Protein AF-0000000077523025 (afdb_homodimer)

Structure (mmCIF, N/CA/C/O backbone):
data_AF-0000000077523025-model_v1
#
loop_
_entity.id
_entity.type
_entity.pdbx_description
1 polymer 'Beta-lactamase-related domain-containing protein'
#
loop_
_atom_site.group_PDB
_atom_site.id
_atom_site.type_symbol
_atom_site.label_atom_id
_atom_site.label_alt_id
_atom_site.label_comp_id
_atom_site.label_asym_id
_atom_site.label_entity_id
_atom_site.label_seq_id
_atom_site.pdbx_PDB_ins_code
_atom_site.Cartn_x
_atom_site.Cartn_y
_atom_site.Cartn_z
_atom_site.occupancy
_atom_site.B_iso_or_equiv
_atom_site.auth_seq_id
_atom_site.auth_comp_id
_atom_site.auth_asym_id
_atom_site.auth_atom_id
_atom_site.pdbx_PDB_model_num
ATOM 1 N N . MET A 1 1 ? -18.172 -5.602 20.5 1 35.94 1 MET A N 1
ATOM 2 C CA . MET A 1 1 ? -18.719 -6.652 19.656 1 35.94 1 MET A CA 1
ATOM 3 C C . MET A 1 1 ? -17.875 -6.824 18.391 1 35.94 1 MET A C 1
ATOM 5 O O . MET A 1 1 ? -17.5 -5.84 17.75 1 35.94 1 MET A O 1
ATOM 9 N N . LYS A 1 2 ? -17.469 -7.949 18.328 1 49.72 2 LYS A N 1
ATOM 10 C CA . LYS A 1 2 ? -16.609 -8.203 17.172 1 49.72 2 LYS A CA 1
ATOM 11 C C . LYS A 1 2 ? -17.328 -7.887 15.875 1 49.72 2 LYS A C 1
ATOM 13 O O . LYS A 1 2 ? -18.422 -8.414 15.617 1 49.72 2 LYS A O 1
ATOM 18 N N . ARG A 1 3 ? -16.984 -6.816 15.234 1 63.19 3 ARG A N 1
ATOM 19 C CA . ARG A 1 3 ? -17.578 -6.457 13.953 1 63.19 3 ARG A CA 1
ATOM 20 C C . ARG A 1 3 ? -17.688 -7.676 13.039 1 63.19 3 ARG A C 1
ATOM 22 O O . ARG A 1 3 ? -16.75 -8.469 12.945 1 63.19 3 ARG A O 1
ATOM 29 N N . ALA A 1 4 ? -18.953 -7.961 12.609 1 80.75 4 ALA A N 1
ATOM 30 C CA . ALA A 1 4 ? -19.172 -9.047 11.656 1 80.75 4 ALA A CA 1
ATOM 31 C C . ALA A 1 4 ? -18.266 -8.891 10.43 1 80.75 4 ALA A C 1
ATOM 33 O O . ALA A 1 4 ? -18.094 -7.785 9.914 1 80.75 4 ALA A O 1
ATOM 34 N N . ILE A 1 5 ? -17.594 -9.953 10.047 1 87.56 5 ILE A N 1
ATOM 35 C CA . ILE A 1 5 ? -16.719 -9.938 8.875 1 87.56 5 ILE A CA 1
ATOM 36 C C . ILE A 1 5 ? -17.562 -9.766 7.609 1 87.56 5 ILE A C 1
ATOM 38 O O . ILE A 1 5 ? -18.5 -10.523 7.379 1 87.56 5 ILE A O 1
ATOM 42 N N . PRO A 1 6 ? -17.297 -8.797 6.879 1 90.69 6 PRO A N 1
ATOM 43 C CA . PRO A 1 6 ? -18.078 -8.539 5.664 1 90.69 6 PRO A CA 1
ATOM 44 C C . PRO A 1 6 ? -17.906 -9.633 4.613 1 90.69 6 PRO A C 1
ATOM 46 O O . PRO A 1 6 ? -16.766 -10.023 4.305 1 90.69 6 PRO A O 1
ATOM 49 N N . ILE A 1 7 ? -18.953 -10.258 4.113 1 96.62 7 ILE A N 1
ATOM 50 C CA . ILE A 1 7 ? -18.984 -11.219 3.018 1 96.62 7 ILE A CA 1
ATOM 51 C C . ILE A 1 7 ? -19.891 -10.703 1.899 1 96.62 7 ILE A C 1
ATOM 53 O O . ILE A 1 7 ? -21.031 -10.297 2.15 1 96.62 7 ILE A O 1
ATOM 57 N N . HIS A 1 8 ? -19.359 -10.625 0.735 1 97.88 8 HIS A N 1
ATOM 58 C CA . HIS A 1 8 ? -20.078 -10.07 -0.407 1 97.88 8 HIS A CA 1
ATOM 59 C C . HIS A 1 8 ? -20.031 -11.023 -1.601 1 97.88 8 HIS A C 1
ATOM 61 O O . HIS A 1 8 ? -19.375 -12.07 -1.538 1 97.88 8 HIS A O 1
ATOM 67 N N . GLY A 1 9 ? -20.734 -10.664 -2.631 1 98.06 9 GLY A N 1
ATOM 68 C CA . GLY A 1 9 ? -20.688 -11.406 -3.881 1 98.06 9 GLY A CA 1
ATOM 69 C C . GLY A 1 9 ? -22 -12.117 -4.191 1 98.06 9 GLY A C 1
ATOM 70 O O . GLY A 1 9 ? -23.031 -11.836 -3.582 1 98.06 9 GLY A O 1
ATOM 71 N N . THR A 1 10 ? -21.969 -12.93 -5.258 1 97.81 10 THR A N 1
ATOM 72 C CA . THR A 1 10 ? -23.172 -13.617 -5.738 1 97.81 10 THR A CA 1
ATOM 73 C C . THR A 1 10 ? -22.906 -15.109 -5.906 1 97.81 10 THR A C 1
ATOM 75 O O . THR A 1 10 ? -21.766 -15.523 -6.121 1 97.81 10 THR A O 1
ATOM 78 N N . VAL A 1 11 ? -23.922 -15.859 -5.738 1 97.56 11 VAL A N 1
ATOM 79 C CA . VAL A 1 11 ? -23.891 -17.297 -5.984 1 97.56 11 VAL A CA 1
ATOM 80 C C . VAL A 1 11 ? -25.172 -17.734 -6.676 1 97.56 11 VAL A C 1
ATOM 82 O O . VAL A 1 11 ? -26.25 -17.219 -6.367 1 97.56 11 VAL A O 1
ATOM 85 N N . ASP A 1 12 ? -25.062 -18.562 -7.66 1 96.25 12 ASP A N 1
ATOM 86 C CA . ASP A 1 12 ? -26.25 -19.25 -8.172 1 96.25 12 ASP A CA 1
ATOM 87 C C . ASP A 1 12 ? -27 -19.969 -7.055 1 96.25 12 ASP A C 1
ATOM 89 O O . ASP A 1 12 ? -26.391 -20.516 -6.141 1 96.25 12 ASP A O 1
ATOM 93 N N . GLU A 1 13 ? -28.312 -20.062 -7.191 1 94.94 13 GLU A N 1
ATOM 94 C CA . GLU A 1 13 ? -29.156 -20.641 -6.145 1 94.94 13 GLU A CA 1
ATOM 95 C C . GLU A 1 13 ? -28.719 -22.062 -5.812 1 94.94 13 GLU A C 1
ATOM 97 O O . GLU A 1 13 ? -28.734 -22.469 -4.648 1 94.94 13 GLU A O 1
ATOM 102 N N . LEU A 1 14 ? -28.312 -22.797 -6.797 1 94.5 14 LEU A N 1
ATOM 103 C CA . LEU A 1 14 ? -27.906 -24.203 -6.613 1 94.5 14 LEU A CA 1
ATOM 104 C C . LEU A 1 14 ? -26.641 -24.297 -5.77 1 94.5 14 LEU A C 1
ATOM 106 O O . LEU A 1 14 ? -26.359 -25.344 -5.18 1 94.5 14 LEU A O 1
ATOM 110 N N . PHE A 1 15 ? -25.891 -23.188 -5.66 1 96.56 15 PHE A N 1
ATOM 111 C CA . PHE A 1 15 ? -24.609 -23.203 -4.988 1 96.56 15 PHE A CA 1
ATOM 112 C C . PHE A 1 15 ? -24.672 -22.422 -3.682 1 96.56 15 PHE A C 1
ATOM 114 O O . PHE A 1 15 ? -23.641 -21.969 -3.168 1 96.56 15 PHE A O 1
ATOM 121 N N . SER A 1 16 ? -25.812 -22.234 -3.076 1 95.75 16 SER A N 1
ATOM 122 C CA . SER A 1 16 ? -26 -21.453 -1.859 1 95.75 16 SER A CA 1
ATOM 123 C C . SER A 1 16 ? -25.172 -22.016 -0.707 1 95.75 16 SER A C 1
ATOM 125 O O . SER A 1 16 ? -24.688 -21.25 0.139 1 95.75 16 SER A O 1
ATOM 127 N N . ASP A 1 17 ? -24.969 -23.328 -0.688 1 96.31 17 ASP A N 1
ATOM 128 C CA . ASP A 1 17 ? -24.188 -23.969 0.364 1 96.31 17 ASP A CA 1
ATOM 129 C C . ASP A 1 17 ? -22.719 -23.562 0.288 1 96.31 17 ASP A C 1
ATOM 131 O O . ASP A 1 17 ? -22.016 -23.578 1.296 1 96.31 17 ASP A O 1
ATOM 135 N N . VAL A 1 18 ? -22.234 -23.25 -0.87 1 98.12 18 VAL A N 1
ATOM 136 C CA . VAL A 1 18 ? -20.859 -22.797 -1.043 1 98.12 18 VAL A CA 1
ATOM 137 C C . VAL A 1 18 ? -20.656 -21.469 -0.326 1 98.12 18 VAL A C 1
ATOM 139 O O . VAL A 1 18 ? -19.625 -21.25 0.313 1 98.12 18 VAL A O 1
ATOM 142 N N . LYS A 1 19 ? -21.641 -20.578 -0.433 1 97.62 19 LYS A N 1
ATOM 143 C CA . LYS A 1 19 ? -21.562 -19.281 0.254 1 97.62 19 LYS A CA 1
ATOM 144 C C . LYS A 1 19 ? -21.5 -19.469 1.767 1 97.62 19 LYS A C 1
ATOM 146 O O . LYS A 1 19 ? -20.734 -18.781 2.447 1 97.62 19 LYS A O 1
ATOM 151 N N . GLU A 1 20 ? -22.297 -20.359 2.287 1 97.12 20 GLU A N 1
ATOM 152 C CA . GLU A 1 20 ? -22.281 -20.656 3.719 1 97.12 20 GLU A CA 1
ATOM 153 C C . GLU A 1 20 ? -20.906 -21.172 4.16 1 97.12 20 GLU A C 1
ATOM 155 O O . GLU A 1 20 ? -20.391 -20.766 5.203 1 97.12 20 GLU A O 1
ATOM 160 N N . SER A 1 21 ? -20.359 -22.062 3.371 1 98.06 21 SER A N 1
ATOM 161 C CA . SER A 1 21 ? -19.047 -22.625 3.68 1 98.06 21 SER A CA 1
ATOM 162 C C . SER A 1 21 ? -17.969 -21.547 3.633 1 98.06 21 SER A C 1
ATOM 164 O O . SER A 1 21 ? -17.047 -21.547 4.461 1 98.06 21 SER A O 1
ATOM 166 N N . PHE A 1 22 ? -18.062 -20.656 2.641 1 98.62 22 PHE A N 1
ATOM 167 C CA . PHE A 1 22 ? -17.125 -19.531 2.529 1 98.62 22 PHE A CA 1
ATOM 168 C C . PHE A 1 22 ? -17.188 -18.656 3.773 1 98.62 22 PHE A C 1
ATOM 170 O O . PHE A 1 22 ? -16.156 -18.297 4.336 1 98.62 22 PHE A O 1
ATOM 177 N N . SER A 1 23 ? -18.391 -18.375 4.246 1 97.88 23 SER A N 1
ATOM 178 C CA . SER A 1 23 ? -18.594 -17.578 5.449 1 97.88 23 SER A CA 1
ATOM 179 C C . SER A 1 23 ? -18.016 -18.281 6.68 1 97.88 23 SER A C 1
ATOM 181 O O . SER A 1 23 ? -17.453 -17.625 7.559 1 97.88 23 SER A O 1
ATOM 183 N N . LYS A 1 24 ? -18.156 -19.578 6.758 1 97.75 24 LYS A N 1
ATOM 184 C CA . LYS A 1 24 ? -17.672 -20.375 7.891 1 97.75 24 LYS A CA 1
ATOM 185 C C . LYS A 1 24 ? -16.156 -20.312 8 1 97.75 24 LYS A C 1
ATOM 187 O O . LYS A 1 24 ? -15.609 -20.344 9.109 1 97.75 24 LYS A O 1
ATOM 192 N N . ASN A 1 25 ? -15.453 -20.234 6.844 1 98.06 25 ASN A N 1
ATOM 193 C CA . ASN A 1 25 ? -14.008 -20.078 6.875 1 98.06 25 ASN A CA 1
ATOM 194 C C . ASN A 1 25 ? -13.586 -18.859 7.691 1 98.06 25 ASN A C 1
ATOM 196 O O . ASN A 1 25 ? -12.57 -18.906 8.391 1 98.06 25 ASN A O 1
ATOM 200 N N . PHE A 1 26 ? -14.359 -17.797 7.582 1 97.75 26 PHE A N 1
ATOM 201 C CA . PHE A 1 26 ? -14.07 -16.578 8.336 1 97.75 26 PHE A CA 1
ATOM 202 C C . PHE A 1 26 ? -14.531 -16.703 9.781 1 97.75 26 PHE A C 1
ATOM 204 O O . PHE A 1 26 ? -13.781 -16.391 10.711 1 97.75 26 PHE A O 1
ATOM 211 N N . LYS A 1 27 ? -15.758 -17.172 10 1 96.81 27 LYS A N 1
ATOM 212 C CA . LYS A 1 27 ? -16.359 -17.25 11.32 1 96.81 27 LYS A CA 1
ATOM 213 C C . LYS A 1 27 ? -15.562 -18.156 12.242 1 96.81 27 LYS A C 1
ATOM 215 O O . LYS A 1 27 ? -15.461 -17.891 13.445 1 96.81 27 LYS A O 1
ATOM 220 N N . GLU A 1 28 ? -15.023 -19.188 11.664 1 96.44 28 GLU A N 1
ATOM 221 C CA . GLU A 1 28 ? -14.289 -20.156 12.461 1 96.44 28 GLU A CA 1
ATOM 222 C C . GLU A 1 28 ? -12.82 -19.781 12.578 1 96.44 28 GLU A C 1
ATOM 224 O O . GLU A 1 28 ? -12.031 -20.5 13.195 1 96.44 28 GLU A O 1
ATOM 229 N N . GLY A 1 29 ? -12.406 -18.766 11.938 1 95.19 29 GLY A N 1
ATOM 230 C CA . GLY A 1 29 ? -11.086 -18.203 12.148 1 95.19 29 GLY A CA 1
ATOM 231 C C . GLY A 1 29 ? -10.023 -18.828 11.25 1 95.19 29 GLY A C 1
ATOM 232 O O . GLY A 1 29 ? -8.828 -18.734 11.539 1 95.19 29 GLY A O 1
ATOM 233 N N . TRP A 1 30 ? -10.438 -19.484 10.133 1 96.31 30 TRP A N 1
ATOM 234 C CA . TRP A 1 30 ? -9.477 -20.062 9.195 1 96.31 30 TRP A CA 1
ATOM 235 C C . TRP A 1 30 ? -8.961 -19.016 8.219 1 96.31 30 TRP A C 1
ATOM 237 O O . TRP A 1 30 ? -7.871 -19.156 7.664 1 96.31 30 TRP A O 1
ATOM 247 N N . GLU A 1 31 ? -9.781 -18.031 7.953 1 96.75 31 GLU A N 1
ATOM 248 C CA . GLU A 1 31 ? -9.398 -16.875 7.141 1 96.75 31 GLU A CA 1
ATOM 249 C C . GLU A 1 31 ? -9.07 -15.672 8.008 1 96.75 31 GLU A C 1
ATOM 251 O O . GLU A 1 31 ? -9.953 -15.117 8.664 1 96.75 31 GLU A O 1
ATOM 256 N N . LYS A 1 32 ? -7.824 -15.219 7.973 1 96.44 32 LYS A N 1
ATOM 257 C CA . LYS A 1 32 ? -7.371 -14.25 8.969 1 96.44 32 LYS A CA 1
ATOM 258 C C . LYS A 1 32 ? -7.359 -12.836 8.383 1 96.44 32 LYS A C 1
ATOM 260 O O . LYS A 1 32 ? -7.227 -11.859 9.125 1 96.44 32 LYS A O 1
ATOM 265 N N . ALA A 1 33 ? -7.488 -12.688 7.109 1 97.44 33 ALA A N 1
ATOM 266 C CA . ALA A 1 33 ? -7.555 -11.383 6.453 1 97.44 33 ALA A CA 1
ATOM 267 C C . ALA A 1 33 ? -8.68 -11.352 5.418 1 97.44 33 ALA A C 1
ATOM 269 O O . ALA A 1 33 ? -9.859 -11.305 5.77 1 97.44 33 ALA A O 1
ATOM 270 N N . GLY A 1 34 ? -8.359 -11.359 4.133 1 98.5 34 GLY A N 1
ATOM 271 C CA . GLY A 1 34 ? -9.375 -11.406 3.092 1 98.5 34 GLY A CA 1
ATOM 272 C C . GLY A 1 34 ? -9.234 -12.602 2.17 1 98.5 34 GLY A C 1
ATOM 273 O O . GLY A 1 34 ? -8.219 -13.289 2.193 1 98.5 34 GLY A O 1
ATOM 274 N N . ALA A 1 35 ? -10.289 -12.852 1.453 1 98.81 35 ALA A N 1
ATOM 275 C CA . ALA A 1 35 ? -10.273 -13.938 0.479 1 98.81 35 ALA A CA 1
ATOM 276 C C . ALA A 1 35 ? -11.312 -13.711 -0.612 1 98.81 35 ALA A C 1
ATOM 278 O O . ALA A 1 35 ? -12.258 -12.945 -0.428 1 98.81 35 ALA A O 1
ATOM 279 N N . ALA A 1 36 ? -11.141 -14.336 -1.699 1 98.94 36 ALA A N 1
ATOM 280 C CA . ALA A 1 36 ? -12.078 -14.359 -2.812 1 98.94 36 ALA A CA 1
ATOM 281 C C . ALA A 1 36 ? -12.148 -15.75 -3.438 1 98.94 36 ALA A C 1
ATOM 283 O O . ALA A 1 36 ? -11.164 -16.5 -3.43 1 98.94 36 ALA A O 1
ATOM 284 N N . PHE A 1 37 ? -13.305 -16.156 -3.852 1 98.88 37 PHE A N 1
ATOM 285 C CA . PHE A 1 37 ? -13.578 -17.469 -4.422 1 98.88 37 PHE A CA 1
ATOM 286 C C . PHE A 1 37 ? -14.5 -17.359 -5.633 1 98.88 37 PHE A C 1
ATOM 288 O O . PHE A 1 37 ? -15.586 -16.781 -5.539 1 98.88 37 PHE A O 1
ATOM 295 N N . CYS A 1 38 ? -14.039 -17.891 -6.773 1 98.94 38 CYS A N 1
ATOM 296 C CA . CYS A 1 38 ? -14.82 -17.828 -8 1 98.94 38 CYS A CA 1
ATOM 297 C C . CYS A 1 38 ? -14.922 -19.203 -8.656 1 98.94 38 CYS A C 1
ATOM 299 O O . CYS A 1 38 ? -13.945 -19.953 -8.695 1 98.94 38 CYS A O 1
ATOM 301 N N . VAL A 1 39 ? -16.109 -19.547 -9.086 1 98.94 39 VAL A N 1
ATOM 302 C CA . VAL A 1 39 ? -16.375 -20.812 -9.789 1 98.94 39 VAL A CA 1
ATOM 303 C C . VAL A 1 39 ? -17.109 -20.531 -11.094 1 98.94 39 VAL A C 1
ATOM 305 O O . VAL A 1 39 ? -18.125 -19.828 -11.102 1 98.94 39 VAL A O 1
ATOM 308 N N . ILE A 1 40 ? -16.594 -21.031 -12.125 1 98.81 40 ILE A N 1
ATOM 309 C CA . ILE A 1 40 ? -17.266 -21.016 -13.422 1 98.81 40 ILE A CA 1
ATOM 310 C C . ILE A 1 40 ? -17.688 -22.422 -13.805 1 98.81 40 ILE A C 1
ATOM 312 O O . ILE A 1 40 ? -16.875 -23.359 -13.75 1 98.81 40 ILE A O 1
ATOM 316 N N . HIS A 1 41 ? -18.906 -22.625 -14.141 1 98.25 41 HIS A N 1
ATOM 317 C CA . HIS A 1 41 ? -19.438 -23.891 -14.602 1 98.25 41 HIS A CA 1
ATOM 318 C C . HIS A 1 41 ? -20.156 -23.734 -15.945 1 98.25 41 HIS A C 1
ATOM 320 O O . HIS A 1 41 ? -21.062 -22.906 -16.078 1 98.25 41 HIS A O 1
ATOM 326 N N . ARG A 1 42 ? -19.703 -24.531 -16.953 1 96 42 ARG A N 1
ATOM 327 C CA . ARG A 1 42 ? -20.281 -24.484 -18.297 1 96 42 ARG A CA 1
ATOM 328 C C . ARG A 1 42 ? -20.297 -23.062 -18.828 1 96 42 ARG A C 1
ATOM 330 O O . ARG A 1 42 ? -21.312 -22.594 -19.359 1 96 42 ARG A O 1
ATOM 337 N N . GLY A 1 43 ? -19.25 -22.328 -18.484 1 97.12 43 GLY A N 1
ATOM 338 C CA . GLY A 1 43 ? -19.031 -21.016 -19.047 1 97.12 43 GLY A CA 1
ATOM 339 C C . GLY A 1 43 ? -19.719 -19.906 -18.266 1 97.12 43 GLY A C 1
ATOM 340 O O . GLY A 1 43 ? -19.594 -18.734 -18.625 1 97.12 43 GLY A O 1
ATOM 341 N N . HIS A 1 44 ? -20.422 -20.234 -17.203 1 97.56 44 HIS A N 1
ATOM 342 C CA . HIS A 1 44 ? -21.141 -19.25 -16.422 1 97.56 44 HIS A CA 1
ATOM 343 C C . HIS A 1 44 ? -20.562 -19.109 -15.016 1 97.56 44 HIS A C 1
ATOM 345 O O . HIS A 1 44 ? -20.266 -20.125 -14.375 1 97.56 44 HIS A O 1
ATOM 351 N N . VAL A 1 45 ? -20.391 -17.875 -14.578 1 98.56 45 VAL A N 1
ATOM 352 C CA . VAL A 1 45 ? -19.984 -17.656 -13.195 1 98.56 45 VAL A CA 1
ATOM 353 C C . VAL A 1 45 ? -21.109 -18.031 -12.25 1 98.56 45 VAL A C 1
ATOM 355 O O . VAL A 1 45 ? -22.141 -17.344 -12.18 1 98.56 45 VAL A O 1
ATOM 358 N N . VAL A 1 46 ? -20.906 -19.031 -11.516 1 98.56 46 VAL A N 1
ATOM 359 C CA . VAL A 1 46 ? -21.969 -19.516 -10.641 1 98.56 46 VAL A CA 1
ATOM 360 C C . VAL A 1 46 ? -21.672 -19.141 -9.195 1 98.56 46 VAL A C 1
ATOM 362 O O . VAL A 1 46 ? -22.562 -19.125 -8.352 1 98.56 46 VAL A O 1
ATOM 365 N N . VAL A 1 47 ? -20.438 -18.891 -8.859 1 98.81 47 VAL A N 1
ATOM 366 C CA . VAL A 1 47 ? -20 -18.375 -7.566 1 98.81 47 VAL A CA 1
ATOM 367 C C . VAL A 1 47 ? -19 -17.234 -7.773 1 98.81 47 VAL A C 1
ATOM 369 O O . VAL A 1 47 ? -18.016 -17.391 -8.5 1 98.81 47 VAL A O 1
ATOM 372 N N . ASP A 1 48 ? -19.188 -16.125 -7.258 1 98.88 48 ASP A N 1
ATOM 373 C CA . ASP A 1 48 ? -18.297 -14.969 -7.188 1 98.88 48 ASP A CA 1
ATOM 374 C C . ASP A 1 48 ? -18.375 -14.289 -5.824 1 98.88 48 ASP A C 1
ATOM 376 O O . ASP A 1 48 ? -19.172 -13.367 -5.637 1 98.88 48 ASP A O 1
ATOM 380 N N . LEU A 1 49 ? -17.531 -14.781 -4.906 1 98.88 49 LEU A N 1
ATOM 381 C CA . LEU A 1 49 ? -17.594 -14.359 -3.514 1 98.88 49 LEU A CA 1
ATOM 382 C C . LEU A 1 49 ? -16.297 -13.703 -3.074 1 98.88 49 LEU A C 1
ATOM 384 O O . LEU A 1 49 ? -15.219 -14.078 -3.537 1 98.88 49 LEU A O 1
ATOM 388 N N . TRP A 1 50 ? -16.359 -12.758 -2.254 1 98.75 50 TRP A N 1
ATOM 389 C CA . TRP A 1 50 ? -15.203 -12.172 -1.572 1 98.75 50 TRP A CA 1
ATOM 390 C C . TRP A 1 50 ? -15.586 -11.695 -0.174 1 98.75 50 TRP A C 1
ATOM 392 O O . TRP A 1 50 ? -16.766 -11.445 0.103 1 98.75 50 TRP A O 1
ATOM 402 N N . GLY A 1 51 ? -14.648 -11.617 0.708 1 98.38 51 GLY A N 1
ATOM 403 C CA . GLY A 1 51 ? -14.922 -11.203 2.076 1 98.38 51 GLY A CA 1
ATOM 404 C C . GLY A 1 51 ? -13.664 -10.867 2.857 1 98.38 51 GLY A C 1
ATOM 405 O O . GLY A 1 51 ? -12.555 -11.125 2.393 1 98.38 51 GLY A O 1
ATOM 406 N N . GLY A 1 52 ? -13.922 -10.266 4.023 1 98.25 52 GLY A N 1
ATOM 407 C CA . GLY A 1 52 ? -12.828 -9.867 4.895 1 98.25 52 GLY A CA 1
ATOM 408 C C . GLY A 1 52 ? -12.172 -8.57 4.465 1 98.25 52 GLY A C 1
ATOM 409 O O . GLY A 1 52 ? -12.852 -7.621 4.062 1 98.25 52 GLY A O 1
ATOM 410 N N . TYR A 1 53 ? -10.805 -8.586 4.645 1 97.94 53 TYR A N 1
ATOM 411 C CA . TYR A 1 53 ? -10.125 -7.305 4.488 1 97.94 53 TYR A CA 1
ATOM 412 C C . TYR A 1 53 ? -8.945 -7.426 3.529 1 97.94 53 TYR A C 1
ATOM 414 O O . TYR A 1 53 ? -8.148 -8.359 3.635 1 97.94 53 TYR A O 1
ATOM 422 N N . ALA A 1 54 ? -8.859 -6.477 2.592 1 98.5 54 ALA A N 1
ATOM 423 C CA . ALA A 1 54 ? -7.68 -6.34 1.738 1 98.5 54 ALA A CA 1
ATOM 424 C C . ALA A 1 54 ? -6.465 -5.902 2.551 1 98.5 54 ALA A C 1
ATOM 426 O O . ALA A 1 54 ? -5.324 -6.219 2.193 1 98.5 54 ALA A O 1
ATOM 427 N N . ASP A 1 55 ? -6.723 -5.172 3.631 1 98.12 55 ASP A N 1
ATOM 428 C CA . ASP A 1 55 ? -5.719 -4.789 4.617 1 98.12 55 ASP A CA 1
ATOM 429 C C . ASP A 1 55 ? -6.328 -4.707 6.016 1 98.12 55 ASP A C 1
ATOM 431 O O . ASP A 1 55 ? -6.926 -3.693 6.379 1 98.12 55 ASP A O 1
ATOM 435 N N . VAL A 1 56 ? -6.113 -5.668 6.777 1 96.06 56 VAL A N 1
ATOM 436 C CA . VAL A 1 56 ? -6.773 -5.809 8.07 1 96.06 56 VAL A CA 1
ATOM 437 C C . VAL A 1 56 ? -6.227 -4.77 9.047 1 96.06 56 VAL A C 1
ATOM 439 O O . VAL A 1 56 ? -6.926 -4.355 9.977 1 96.06 56 VAL A O 1
ATOM 442 N N . GLU A 1 57 ? -5.039 -4.258 8.805 1 95.81 57 GLU A N 1
ATOM 443 C CA . GLU A 1 57 ? -4.395 -3.332 9.734 1 95.81 57 GLU A CA 1
ATOM 444 C C . GLU A 1 57 ? -5.039 -1.95 9.672 1 95.81 57 GLU A C 1
ATOM 446 O O . GLU A 1 57 ? -4.871 -1.138 10.578 1 95.81 57 GLU A O 1
ATOM 451 N N . CYS A 1 58 ? -5.695 -1.663 8.578 1 96.44 58 CYS A N 1
ATOM 452 C CA . CYS A 1 58 ? -6.367 -0.374 8.453 1 96.44 58 CYS A CA 1
ATOM 453 C C . CYS A 1 58 ? -7.824 -0.553 8.047 1 96.44 58 CYS A C 1
ATOM 455 O O . CYS A 1 58 ? -8.43 0.353 7.473 1 96.44 58 CYS A O 1
ATOM 457 N N . ASN A 1 59 ? -8.344 -1.774 8.18 1 95 59 ASN A N 1
ATOM 458 C CA . ASN A 1 59 ? -9.742 -2.145 7.977 1 95 59 ASN A CA 1
ATOM 459 C C . ASN A 1 59 ? -10.195 -1.844 6.551 1 95 59 ASN A C 1
ATOM 461 O O . ASN A 1 59 ? -11.328 -1.404 6.34 1 95 59 ASN A O 1
ATOM 465 N N . LYS A 1 60 ? -9.297 -1.899 5.633 1 96.94 60 LYS A N 1
ATOM 466 C CA . LYS A 1 60 ? -9.695 -1.807 4.234 1 96.94 60 LYS A CA 1
ATOM 467 C C . LYS A 1 60 ? -10.406 -3.082 3.779 1 96.94 60 LYS A C 1
ATOM 469 O O . LYS A 1 60 ? -9.789 -4.152 3.736 1 96.94 60 LYS A O 1
ATOM 474 N N . GLU A 1 61 ? -11.633 -3.006 3.426 1 96.94 61 GLU A N 1
ATOM 475 C CA . GLU A 1 61 ? -12.43 -4.18 3.07 1 96.94 61 GLU A CA 1
ATOM 476 C C . GLU A 1 61 ? -12.016 -4.73 1.709 1 96.94 61 GLU A C 1
ATOM 478 O O . GLU A 1 61 ? -11.617 -3.975 0.82 1 96.94 61 GLU A O 1
ATOM 483 N N . TRP A 1 62 ? -12.031 -6.078 1.595 1 98.56 62 TRP A N 1
ATOM 484 C CA . TRP A 1 62 ? -11.945 -6.695 0.275 1 98.56 62 TRP A CA 1
ATOM 485 C C . TRP A 1 62 ? -13.172 -6.344 -0.567 1 98.56 62 TRP A C 1
ATOM 487 O O . TRP A 1 62 ? -14.305 -6.633 -0.178 1 98.56 62 TRP A O 1
ATOM 497 N N . LYS A 1 63 ? -12.945 -5.703 -1.672 1 98 63 LYS A N 1
ATOM 498 C CA . LYS A 1 63 ? -14.031 -5.281 -2.555 1 98 63 LYS A CA 1
ATOM 499 C C . LYS A 1 63 ? -14.07 -6.129 -3.82 1 98 63 LYS A C 1
ATOM 501 O O . LYS A 1 63 ? -13.219 -6.996 -4.02 1 98 63 LYS A O 1
ATOM 506 N N . GLU A 1 64 ? -15.062 -5.863 -4.621 1 98.12 64 GLU A N 1
ATOM 507 C CA . GLU A 1 64 ? -15.281 -6.617 -5.852 1 98.12 64 GLU A CA 1
ATOM 508 C C . GLU A 1 64 ? -14.07 -6.535 -6.773 1 98.12 64 GLU A C 1
ATOM 510 O O . GLU A 1 64 ? -13.711 -7.516 -7.43 1 98.12 64 GLU A O 1
ATOM 515 N N . ASP A 1 65 ? -13.422 -5.418 -6.762 1 97.69 65 ASP A N 1
ATOM 516 C CA . ASP A 1 65 ? -12.336 -5.207 -7.715 1 97.69 65 ASP A CA 1
ATOM 517 C C . ASP A 1 65 ? -10.977 -5.398 -7.051 1 97.69 65 ASP A C 1
ATOM 519 O O . ASP A 1 65 ? -9.945 -5.07 -7.633 1 97.69 65 ASP A O 1
ATOM 523 N N . THR A 1 66 ? -10.977 -5.883 -5.809 1 98.62 66 THR A N 1
ATOM 524 C CA . THR A 1 66 ? -9.711 -6.148 -5.133 1 98.62 66 THR A CA 1
ATOM 525 C C . THR A 1 66 ? -8.891 -7.188 -5.898 1 98.62 66 THR A C 1
ATOM 527 O O . THR A 1 66 ? -9.438 -8.188 -6.363 1 98.62 66 THR A O 1
ATOM 530 N N . ILE A 1 67 ? -7.617 -6.883 -6.113 1 98.62 67 ILE A N 1
ATOM 531 C CA . ILE A 1 67 ? -6.68 -7.836 -6.695 1 98.62 67 ILE A CA 1
ATOM 532 C C . ILE A 1 67 ? -5.594 -8.18 -5.68 1 98.62 67 ILE A C 1
ATOM 534 O O . ILE A 1 67 ? -5.43 -7.484 -4.676 1 98.62 67 ILE A O 1
ATOM 538 N N . SER A 1 68 ? -4.902 -9.289 -5.883 1 98.31 68 SER A N 1
ATOM 539 C CA . SER A 1 68 ? -3.85 -9.75 -4.98 1 98.31 68 SER A CA 1
ATOM 540 C C . SER A 1 68 ? -2.738 -10.461 -5.75 1 98.31 68 SER A C 1
ATOM 542 O O . SER A 1 68 ? -2.934 -10.875 -6.891 1 98.31 68 SER A O 1
ATOM 544 N N . THR A 1 69 ? -1.539 -10.477 -5.145 1 98.31 69 THR A N 1
ATOM 545 C CA . THR A 1 69 ? -0.489 -11.336 -5.676 1 98.31 69 THR A CA 1
ATOM 546 C C . THR A 1 69 ? -0.938 -12.797 -5.676 1 98.31 69 THR A C 1
ATOM 548 O O . THR A 1 69 ? -1.456 -13.297 -4.676 1 98.31 69 THR A O 1
ATOM 551 N N . VAL A 1 70 ? -0.751 -13.422 -6.805 1 98.69 70 VAL A N 1
ATOM 552 C CA . VAL A 1 70 ? -1.33 -14.758 -6.922 1 98.69 70 VAL A CA 1
ATOM 553 C C . VAL A 1 70 ? -0.228 -15.805 -6.82 1 98.69 70 VAL A C 1
ATOM 555 O O . VAL A 1 70 ? -0.502 -17.016 -6.863 1 98.69 70 VAL A O 1
ATOM 558 N N . PHE A 1 71 ? 1.003 -15.391 -6.723 1 98.44 71 PHE A N 1
ATOM 559 C CA . PHE A 1 71 ? 2.176 -16.234 -6.57 1 98.44 71 PHE A CA 1
ATOM 560 C C . PHE A 1 71 ? 2.25 -17.266 -7.699 1 98.44 71 PHE A C 1
ATOM 562 O O . PHE A 1 71 ? 2.156 -16.906 -8.875 1 98.44 71 PHE A O 1
ATOM 569 N N . SER A 1 72 ? 2.475 -18.469 -7.426 1 98.69 72 SER A N 1
ATOM 570 C CA . SER A 1 72 ? 2.781 -19.469 -8.453 1 98.69 72 SER A CA 1
ATOM 571 C C . SER A 1 72 ? 1.58 -19.703 -9.359 1 98.69 72 SER A C 1
ATOM 573 O O . SER A 1 72 ? 1.71 -20.344 -10.406 1 98.69 72 SER A O 1
ATOM 575 N N . CYS A 1 73 ? 0.406 -19.25 -9 1 98.75 73 CYS A N 1
ATOM 576 C CA . CYS A 1 73 ? -0.653 -19.281 -10 1 98.75 73 CYS A CA 1
ATOM 577 C C . CYS A 1 73 ? -0.227 -18.562 -11.266 1 98.75 73 CYS A C 1
ATOM 579 O O . CYS A 1 73 ? -0.768 -18.812 -12.344 1 98.75 73 CYS A O 1
ATOM 581 N N . THR A 1 74 ? 0.712 -17.703 -11.117 1 98.81 74 THR A N 1
ATOM 582 C CA . THR A 1 74 ? 1.29 -17.016 -12.266 1 98.81 74 THR A CA 1
ATOM 583 C C . THR A 1 74 ? 1.874 -18.016 -13.258 1 98.81 74 THR A C 1
ATOM 585 O O . THR A 1 74 ? 1.828 -17.781 -14.469 1 98.81 74 THR A O 1
ATOM 588 N N . LYS A 1 75 ? 2.4 -19.109 -12.75 1 98.88 75 LYS A N 1
ATOM 589 C CA . LYS A 1 75 ? 2.982 -20.141 -13.625 1 98.88 75 LYS A CA 1
ATOM 590 C C . LYS A 1 75 ? 1.931 -20.719 -14.562 1 98.88 75 LYS A C 1
ATOM 592 O O . LYS A 1 75 ? 2.24 -21.094 -15.695 1 98.88 75 LYS A O 1
ATOM 597 N N . SER A 1 76 ? 0.717 -20.781 -14.094 1 98.81 76 SER A N 1
ATOM 598 C CA . SER A 1 76 ? -0.343 -21.266 -14.969 1 98.81 76 SER A CA 1
ATOM 599 C C . SER A 1 76 ? -0.582 -20.312 -16.125 1 98.81 76 SER A C 1
ATOM 601 O O . SER A 1 76 ? -0.802 -20.75 -17.266 1 98.81 76 SER A O 1
ATOM 603 N N . ALA A 1 77 ? -0.581 -19.047 -15.859 1 98.88 77 ALA A N 1
ATOM 604 C CA . ALA A 1 77 ? -0.699 -18.062 -16.922 1 98.88 77 ALA A CA 1
ATOM 605 C C . ALA A 1 77 ? 0.463 -18.172 -17.906 1 98.88 77 ALA A C 1
ATOM 607 O O . ALA A 1 77 ? 0.266 -18.094 -19.125 1 98.88 77 ALA A O 1
ATOM 608 N N . THR A 1 78 ? 1.621 -18.359 -17.375 1 98.88 78 THR A N 1
ATOM 609 C CA . THR A 1 78 ? 2.807 -18.547 -18.203 1 98.88 78 THR A CA 1
ATOM 610 C C . THR A 1 78 ? 2.668 -19.797 -19.078 1 98.88 78 THR A C 1
ATOM 612 O O . THR A 1 78 ? 2.986 -19.766 -20.266 1 98.88 78 THR A O 1
ATOM 615 N N . ALA A 1 79 ? 2.193 -20.828 -18.453 1 98.88 79 ALA A N 1
ATOM 616 C CA . ALA A 1 79 ? 1.974 -22.078 -19.172 1 98.88 79 ALA A CA 1
ATOM 617 C C . ALA A 1 79 ? 0.991 -21.891 -20.328 1 98.88 79 ALA A C 1
ATOM 619 O O . ALA A 1 79 ? 1.186 -22.422 -21.422 1 98.88 79 ALA A O 1
ATOM 620 N N . ILE A 1 80 ? -0.022 -21.109 -20.094 1 98.81 80 ILE A N 1
ATOM 621 C CA . ILE A 1 80 ? -1.008 -20.812 -21.125 1 98.81 80 ILE A CA 1
ATOM 622 C C . ILE A 1 80 ? -0.336 -20.078 -22.281 1 98.81 80 ILE A C 1
ATOM 624 O O . ILE A 1 80 ? -0.57 -20.406 -23.453 1 98.81 80 ILE A O 1
ATOM 628 N N . CYS A 1 81 ? 0.503 -19.141 -21.984 1 98.88 81 CYS A N 1
ATOM 629 C CA . CYS A 1 81 ? 1.223 -18.406 -23.016 1 98.88 81 CYS A CA 1
ATOM 630 C C . CYS A 1 81 ? 2.088 -19.359 -23.844 1 98.88 81 CYS A C 1
ATOM 632 O O . CYS A 1 81 ? 2.115 -19.25 -25.078 1 98.88 81 CYS A O 1
ATOM 634 N N . PHE A 1 82 ? 2.777 -20.281 -23.219 1 98.88 82 PHE A N 1
ATOM 635 C CA . PHE A 1 82 ? 3.588 -21.25 -23.953 1 98.88 82 PHE A CA 1
ATOM 636 C C . PHE A 1 82 ? 2.709 -22.172 -24.797 1 98.88 82 PHE A C 1
ATOM 638 O O . PHE A 1 82 ? 3.057 -22.484 -25.938 1 98.88 82 PHE A O 1
ATOM 645 N N . ALA A 1 83 ? 1.594 -22.578 -24.25 1 98.81 83 ALA A N 1
ATOM 646 C CA . ALA A 1 83 ? 0.668 -23.422 -25 1 98.81 83 ALA A CA 1
ATOM 647 C C . ALA A 1 83 ? 0.211 -22.719 -26.281 1 98.81 83 ALA A C 1
ATOM 649 O O . ALA A 1 83 ? 0.049 -23.359 -27.312 1 98.81 83 ALA A O 1
ATOM 650 N N . MET A 1 84 ? -0.003 -21.422 -26.156 1 98.75 84 MET A N 1
ATOM 651 C CA . MET A 1 84 ? -0.399 -20.656 -27.328 1 98.75 84 MET A CA 1
ATOM 652 C C . MET A 1 84 ? 0.705 -20.656 -28.391 1 98.75 84 MET A C 1
ATOM 654 O O . MET A 1 84 ? 0.431 -20.797 -29.578 1 98.75 84 MET A O 1
ATOM 658 N N . LEU A 1 85 ? 1.971 -20.516 -27.969 1 98.75 85 LEU A N 1
ATOM 659 C CA . LEU A 1 85 ? 3.078 -20.547 -28.922 1 98.75 85 LEU A CA 1
ATOM 660 C C . LEU A 1 85 ? 3.166 -21.922 -29.594 1 98.75 85 LEU A C 1
ATOM 662 O O . LEU A 1 85 ? 3.387 -22 -30.797 1 98.75 85 LEU A O 1
ATOM 666 N N . VAL A 1 86 ? 3 -22.969 -28.844 1 98.62 86 VAL A N 1
ATOM 667 C CA . VAL A 1 86 ? 3.049 -24.328 -29.359 1 98.62 86 VAL A CA 1
ATOM 668 C C . VAL A 1 86 ? 1.903 -24.547 -30.344 1 98.62 86 VAL A C 1
ATOM 670 O O . VAL A 1 86 ? 2.107 -25.078 -31.438 1 98.62 86 VAL A O 1
ATOM 673 N N . ASP A 1 87 ? 0.792 -24.078 -29.969 1 98.62 87 ASP A N 1
ATOM 674 C CA . ASP A 1 87 ? -0.394 -24.234 -30.797 1 98.62 87 ASP A CA 1
ATOM 675 C C . ASP A 1 87 ? -0.234 -23.469 -32.125 1 98.62 87 ASP A C 1
ATOM 677 O O . ASP A 1 87 ? -0.737 -23.906 -33.156 1 98.62 87 ASP A O 1
ATOM 681 N N . ARG A 1 88 ? 0.477 -22.406 -32.094 1 98 88 ARG A N 1
ATOM 682 C CA . ARG A 1 88 ? 0.72 -21.562 -33.25 1 98 88 ARG A CA 1
ATOM 683 C C . ARG A 1 88 ? 1.879 -22.109 -34.094 1 98 88 ARG A C 1
ATOM 685 O O . ARG A 1 88 ? 2.223 -21.547 -35.125 1 98 88 ARG A O 1
ATOM 692 N N . GLY A 1 89 ? 2.506 -23.078 -33.625 1 98.31 89 GLY A N 1
ATOM 693 C CA . GLY A 1 89 ? 3.576 -23.734 -34.344 1 98.31 89 GLY A CA 1
ATOM 694 C C . GLY A 1 89 ? 4.91 -23.016 -34.219 1 98.31 89 GLY A C 1
ATOM 695 O O . GLY A 1 89 ? 5.832 -23.266 -35 1 98.31 89 GLY A O 1
ATOM 696 N N . LEU A 1 90 ? 5.066 -22.188 -33.25 1 98.62 90 LEU A N 1
ATOM 697 C CA . LEU A 1 90 ? 6.289 -21.406 -33.094 1 98.62 90 LEU A CA 1
ATOM 698 C C . LEU A 1 90 ? 7.352 -22.203 -32.344 1 98.62 90 LEU A C 1
ATOM 700 O O . LEU A 1 90 ? 8.547 -21.922 -32.469 1 98.62 90 LEU A O 1
ATOM 704 N N . CYS A 1 91 ? 6.918 -23.188 -31.578 1 98.62 91 CYS A N 1
ATOM 705 C CA . CYS A 1 91 ? 7.82 -24.094 -30.891 1 98.62 91 CYS A CA 1
ATOM 706 C C . CYS A 1 91 ? 7.102 -25.391 -30.516 1 98.62 91 CYS A C 1
ATOM 708 O O . CYS A 1 91 ? 5.902 -25.531 -30.75 1 98.62 91 CYS A O 1
ATOM 710 N N . ASP A 1 92 ? 7.875 -26.312 -30.047 1 98.62 92 ASP A N 1
ATOM 711 C CA . ASP A 1 92 ? 7.383 -27.578 -29.5 1 98.62 92 ASP A CA 1
ATOM 712 C C . ASP A 1 92 ? 7.949 -27.812 -28.094 1 98.62 92 ASP A C 1
ATOM 714 O O . ASP A 1 92 ? 9.078 -27.422 -27.797 1 98.62 92 ASP A O 1
ATOM 718 N N . TYR A 1 93 ? 7.207 -28.484 -27.297 1 98.19 93 TYR A N 1
ATOM 719 C CA . TYR A 1 93 ? 7.664 -28.766 -25.938 1 98.19 93 TYR A CA 1
ATOM 720 C C . TYR A 1 93 ? 8.953 -29.578 -25.953 1 98.19 93 TYR A C 1
ATOM 722 O O . TYR A 1 93 ? 9.789 -29.438 -25.062 1 98.19 93 TYR A O 1
ATOM 730 N N . SER A 1 94 ? 9.141 -30.344 -26.953 1 98.19 94 SER A N 1
ATOM 731 C CA . SER A 1 94 ? 10.289 -31.234 -27.031 1 98.19 94 SER A CA 1
ATOM 732 C C . SER A 1 94 ? 11.508 -30.531 -27.625 1 98.19 94 SER A C 1
ATOM 734 O O . SER A 1 94 ? 12.609 -31.094 -27.625 1 98.19 94 SER A O 1
ATOM 736 N N . ASP A 1 95 ? 11.297 -29.328 -28.125 1 98.81 95 ASP A N 1
ATOM 737 C CA . ASP A 1 95 ? 12.438 -28.609 -28.688 1 98.81 95 ASP A CA 1
ATOM 738 C C . ASP A 1 95 ? 13.492 -28.344 -27.609 1 98.81 95 ASP A C 1
ATOM 740 O O . ASP A 1 95 ? 13.156 -28.031 -26.469 1 98.81 95 ASP A O 1
ATOM 744 N N . LYS A 1 96 ? 14.719 -28.484 -28.031 1 98.88 96 LYS A N 1
ATOM 745 C CA . LYS A 1 96 ? 15.797 -28.016 -27.156 1 98.88 96 LYS A CA 1
ATOM 746 C C . LYS A 1 96 ? 15.766 -26.484 -27.031 1 98.88 96 LYS A C 1
ATOM 748 O O . LYS A 1 96 ? 15.5 -25.781 -28.016 1 98.88 96 LYS A O 1
ATOM 753 N N . VA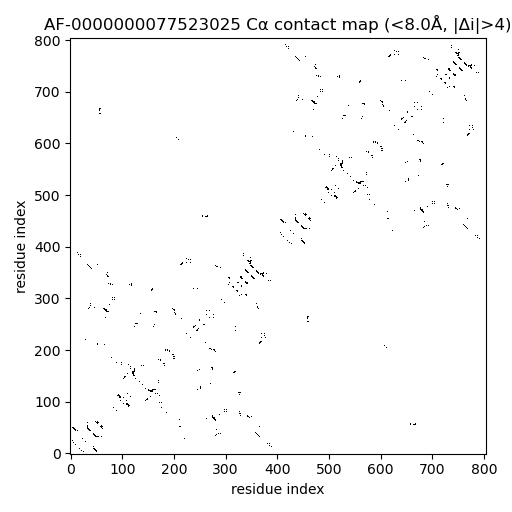L A 1 97 ? 16.078 -26.016 -25.875 1 98.94 97 VAL A N 1
ATOM 754 C CA . VAL A 1 97 ? 16.109 -24.578 -25.641 1 98.94 97 VAL A CA 1
ATOM 755 C C . VAL A 1 97 ? 17.156 -23.922 -26.547 1 98.94 97 VAL A C 1
ATOM 757 O O . VAL A 1 97 ? 16.938 -22.828 -27.062 1 98.94 97 VAL A O 1
ATOM 760 N N . THR A 1 98 ? 18.25 -24.594 -26.875 1 98.81 98 THR A N 1
ATOM 761 C CA . THR A 1 98 ? 19.375 -24.094 -27.641 1 98.81 98 THR A CA 1
ATOM 762 C C . THR A 1 98 ? 18.984 -23.812 -29.078 1 98.81 98 THR A C 1
ATOM 764 O O . THR A 1 98 ? 19.672 -23.094 -29.797 1 98.81 98 THR A O 1
ATOM 767 N N . LYS A 1 99 ? 17.922 -24.453 -29.516 1 98.69 99 LYS A N 1
ATOM 768 C CA . LYS A 1 99 ? 17.406 -24.156 -30.844 1 98.69 99 LYS A CA 1
ATOM 769 C C . LYS A 1 99 ? 17.078 -22.672 -31 1 98.69 99 LYS A C 1
ATOM 771 O O . LYS A 1 99 ? 17.25 -22.109 -32.094 1 98.69 99 LYS A O 1
ATOM 776 N N . TYR A 1 100 ? 16.688 -22.047 -29.938 1 98.69 100 TYR A N 1
ATOM 777 C CA . TYR A 1 100 ? 16.25 -20.656 -29.969 1 98.69 100 TYR A CA 1
ATOM 778 C C . TYR A 1 100 ? 17.234 -19.75 -29.25 1 98.69 100 TYR A C 1
ATOM 780 O O . TYR A 1 100 ? 17.312 -18.562 -29.516 1 98.69 100 TYR A O 1
ATOM 788 N N . TRP A 1 101 ? 17.922 -20.312 -28.344 1 98.62 101 TRP A N 1
ATOM 789 C CA . TRP A 1 101 ? 18.844 -19.609 -27.453 1 98.62 101 TRP A CA 1
ATOM 790 C C . TRP A 1 101 ? 20.141 -20.406 -27.297 1 98.62 101 TRP A C 1
ATOM 792 O O . TRP A 1 101 ? 20.391 -21 -26.25 1 98.62 101 TRP A O 1
ATOM 802 N N . PRO A 1 102 ? 21 -20.359 -28.297 1 98.62 102 PRO A N 1
ATOM 803 C CA . PRO A 1 102 ? 22.203 -21.172 -28.297 1 98.62 102 PRO A CA 1
ATOM 804 C C . PRO A 1 102 ? 23.078 -20.953 -27.062 1 98.62 102 PRO A C 1
ATOM 806 O O . PRO A 1 102 ? 23.625 -21.906 -26.516 1 98.62 102 PRO A O 1
ATOM 809 N N . GLU A 1 103 ? 23.172 -19.734 -26.578 1 98.44 103 GLU A N 1
ATOM 810 C CA . GLU A 1 103 ? 24.031 -19.406 -25.453 1 98.44 103 GLU A CA 1
ATOM 811 C C . GLU A 1 103 ? 23.562 -20.094 -24.172 1 98.44 103 GLU A C 1
ATOM 813 O O . GLU A 1 103 ? 24.328 -20.266 -23.234 1 98.44 103 GLU A O 1
ATOM 818 N N . PHE A 1 104 ? 22.312 -20.516 -24.125 1 98.56 104 PHE A N 1
ATOM 819 C CA . PHE A 1 104 ? 21.75 -21.234 -22.984 1 98.56 104 PHE A CA 1
ATOM 820 C C . PHE A 1 104 ? 22.484 -22.547 -22.75 1 98.56 104 PHE A C 1
ATOM 822 O O . PHE A 1 104 ? 22.594 -23.016 -21.625 1 98.56 104 PHE A O 1
ATOM 829 N N . GLY A 1 105 ? 23.031 -23.125 -23.75 1 98.25 105 GLY A N 1
ATOM 830 C CA . GLY A 1 105 ? 23.562 -24.484 -23.719 1 98.25 105 GLY A CA 1
ATOM 831 C C . GLY A 1 105 ? 24.875 -24.594 -22.984 1 98.25 105 GLY A C 1
ATOM 832 O O . GLY A 1 105 ? 25.391 -25.703 -22.797 1 98.25 105 GLY A O 1
ATOM 833 N N . ALA A 1 106 ? 25.359 -23.5 -22.547 1 97 106 ALA A N 1
ATOM 834 C CA . ALA A 1 106 ? 26.625 -23.516 -21.828 1 97 106 ALA A CA 1
ATOM 835 C C . ALA A 1 106 ? 26.516 -24.328 -20.531 1 97 106 ALA A C 1
ATOM 837 O O . ALA A 1 106 ? 25.422 -24.516 -20 1 97 106 ALA A O 1
ATOM 838 N N . ASN A 1 107 ? 27.609 -24.875 -20.062 1 97.56 107 ASN A N 1
ATOM 839 C CA . ASN A 1 107 ? 27.781 -25.5 -18.75 1 97.56 107 ASN A CA 1
ATOM 840 C C . ASN A 1 107 ? 26.875 -26.719 -18.594 1 97.56 107 ASN A C 1
ATOM 842 O O . ASN A 1 107 ? 26.281 -26.906 -17.531 1 97.56 107 ASN A O 1
ATOM 846 N N . GLY A 1 108 ? 26.625 -27.422 -19.656 1 97.56 108 GLY A N 1
ATOM 847 C CA . GLY A 1 108 ? 25.969 -28.719 -19.531 1 97.56 108 GLY A CA 1
ATOM 848 C C . GLY A 1 108 ? 24.469 -28.625 -19.781 1 97.56 108 GLY A C 1
ATOM 849 O O . GLY A 1 108 ? 23.719 -29.547 -19.422 1 97.56 108 GLY A O 1
ATOM 850 N N . LYS A 1 109 ? 23.984 -27.594 -20.453 1 98.62 109 LYS A N 1
ATOM 851 C CA . LYS A 1 109 ? 22.531 -27.406 -20.609 1 98.62 109 LYS A CA 1
ATOM 852 C C . LYS A 1 109 ? 22.109 -27.594 -22.062 1 98.62 109 LYS A C 1
ATOM 854 O O . LYS A 1 109 ? 21.016 -27.172 -22.453 1 98.62 109 LYS A O 1
ATOM 859 N N . GLU A 1 110 ? 22.938 -28.203 -22.922 1 98.06 110 GLU A N 1
ATOM 860 C CA . GLU A 1 110 ? 22.766 -28.281 -24.359 1 98.06 110 GLU A CA 1
ATOM 861 C C . GLU A 1 110 ? 21.531 -29.094 -24.734 1 98.06 110 GLU A C 1
ATOM 863 O O . GLU A 1 110 ? 20.922 -28.859 -25.781 1 98.06 110 GLU A O 1
ATOM 868 N N . ASP A 1 111 ? 21.156 -30.016 -23.828 1 98.19 111 ASP A N 1
ATOM 869 C CA . ASP A 1 111 ? 20.078 -30.938 -24.188 1 98.19 111 ASP A CA 1
ATOM 870 C C . ASP A 1 111 ? 18.797 -30.625 -23.438 1 98.19 111 ASP A C 1
ATOM 872 O O . ASP A 1 111 ? 17.812 -31.375 -23.531 1 98.19 111 ASP A O 1
ATOM 876 N N . ILE A 1 112 ? 18.766 -29.609 -22.672 1 98.81 112 ILE A N 1
ATOM 877 C CA . ILE A 1 112 ? 17.578 -29.234 -21.922 1 98.81 112 ILE A CA 1
ATOM 878 C C . ILE A 1 112 ? 16.484 -28.781 -22.891 1 98.81 112 ILE A C 1
ATOM 880 O O . ILE A 1 112 ? 16.734 -27.969 -23.797 1 98.81 112 ILE A O 1
ATOM 884 N N . THR A 1 113 ? 15.305 -29.328 -22.734 1 98.81 113 THR A N 1
ATOM 885 C CA . THR A 1 113 ? 14.172 -28.984 -23.594 1 98.81 113 THR A CA 1
ATOM 886 C C . THR A 1 113 ? 13.289 -27.953 -22.922 1 98.81 113 THR A C 1
ATOM 888 O O . THR A 1 113 ? 13.422 -27.688 -21.719 1 98.81 113 THR A O 1
ATOM 891 N N . ILE A 1 114 ? 12.406 -27.344 -23.719 1 98.88 114 ILE A N 1
ATOM 892 C CA . ILE A 1 114 ? 11.414 -26.406 -23.203 1 98.88 114 ILE A CA 1
ATOM 893 C C . ILE A 1 114 ? 10.562 -27.094 -22.141 1 98.88 114 ILE A C 1
ATOM 895 O O . ILE A 1 114 ? 10.328 -26.531 -21.062 1 98.88 114 ILE A O 1
ATOM 899 N N . ASP A 1 115 ? 10.164 -28.297 -22.359 1 98.12 115 ASP A N 1
ATOM 900 C CA . ASP A 1 115 ? 9.312 -29.016 -21.422 1 98.12 115 ASP A CA 1
ATOM 901 C C . ASP A 1 115 ? 10.039 -29.297 -20.109 1 98.12 115 ASP A C 1
ATOM 903 O O . ASP A 1 115 ? 9.43 -29.281 -19.047 1 98.12 115 ASP A O 1
ATOM 907 N N . MET A 1 116 ? 11.344 -29.625 -20.219 1 98.5 116 MET A N 1
ATOM 908 C CA . MET A 1 116 ? 12.102 -29.875 -18.984 1 98.5 116 MET A CA 1
ATOM 909 C C . MET A 1 116 ? 12.062 -28.656 -18.078 1 98.5 116 MET A C 1
ATOM 911 O O . MET A 1 116 ? 11.914 -28.781 -16.859 1 98.5 116 MET A O 1
ATOM 915 N N . VAL A 1 117 ? 12.141 -27.453 -18.625 1 98.81 117 VAL A N 1
ATOM 916 C CA . VAL A 1 117 ? 12.078 -26.219 -17.844 1 98.81 117 VAL A CA 1
ATOM 917 C C . VAL A 1 117 ? 10.664 -26.047 -17.281 1 98.81 117 VAL A C 1
ATOM 919 O O . VAL A 1 117 ? 10.5 -25.812 -16.078 1 98.81 117 VAL A O 1
ATOM 922 N N . LEU A 1 118 ? 9.695 -26.234 -18.125 1 98.69 118 LEU A N 1
ATOM 923 C CA . LEU A 1 118 ? 8.312 -25.984 -17.734 1 98.69 118 LEU A CA 1
ATOM 924 C C . LEU A 1 118 ? 7.82 -27.031 -16.75 1 98.69 118 LEU A C 1
ATOM 926 O O . LEU A 1 118 ? 6.918 -26.766 -15.953 1 98.69 118 LEU A O 1
ATOM 930 N N . SER A 1 119 ? 8.43 -28.203 -16.734 1 98.31 119 SER A N 1
ATOM 931 C CA . SER A 1 119 ? 7.98 -29.297 -15.883 1 98.31 119 SER A CA 1
ATOM 932 C C . SER A 1 119 ? 8.898 -29.484 -14.688 1 98.31 119 SER A C 1
ATOM 934 O O . SER A 1 119 ? 8.812 -30.484 -13.977 1 98.31 119 SER A O 1
ATOM 936 N N . HIS A 1 120 ? 9.844 -28.625 -14.5 1 98.62 120 HIS A N 1
ATOM 937 C CA . HIS A 1 120 ? 10.672 -28.562 -13.305 1 98.62 120 HIS A CA 1
ATOM 938 C C . HIS A 1 120 ? 11.656 -29.734 -13.258 1 98.62 120 HIS A C 1
ATOM 940 O O . HIS A 1 120 ? 11.891 -30.312 -12.188 1 98.62 120 HIS A O 1
ATOM 946 N N . THR A 1 121 ? 12.18 -30.062 -14.422 1 98.25 121 THR A N 1
ATOM 947 C CA . THR A 1 121 ? 13.133 -31.156 -14.469 1 98.25 121 THR A CA 1
ATOM 948 C C . THR A 1 121 ? 14.438 -30.719 -15.125 1 98.25 121 THR A C 1
ATOM 950 O O . THR A 1 121 ? 15.289 -31.562 -15.445 1 98.25 121 THR A O 1
ATOM 953 N N . ALA A 1 122 ? 14.648 -29.453 -15.258 1 98.44 122 ALA A N 1
ATOM 954 C CA . ALA A 1 122 ? 15.797 -28.922 -15.992 1 98.44 122 ALA A CA 1
ATOM 955 C C . ALA A 1 122 ? 17.062 -29 -15.148 1 98.44 122 ALA A C 1
ATOM 957 O O . ALA A 1 122 ? 18.172 -28.766 -15.648 1 98.44 122 ALA A O 1
ATOM 958 N N . GLY A 1 123 ? 16.922 -29.25 -13.836 1 98.44 123 GLY A N 1
ATOM 959 C CA . GLY A 1 123 ? 18.078 -29.391 -12.961 1 98.44 123 GLY A CA 1
ATOM 960 C C . GLY A 1 123 ? 18.547 -28.062 -12.383 1 98.44 123 GLY A C 1
ATOM 961 O O . GLY A 1 123 ? 19.672 -27.953 -11.898 1 98.44 123 GLY A O 1
ATOM 962 N N . ILE A 1 124 ? 17.719 -27.047 -12.398 1 98.56 124 ILE A N 1
ATOM 963 C CA . ILE A 1 124 ? 18.109 -25.719 -11.93 1 98.56 124 ILE A CA 1
ATOM 964 C C . ILE A 1 124 ? 17.062 -25.188 -10.945 1 98.56 124 ILE A C 1
ATOM 966 O O . ILE A 1 124 ? 16.438 -24.156 -11.195 1 98.56 124 ILE A O 1
ATOM 970 N N . PRO A 1 125 ? 16.984 -25.781 -9.805 1 98.31 125 PRO A N 1
ATOM 971 C CA . PRO A 1 125 ? 15.977 -25.359 -8.836 1 98.31 125 PRO A CA 1
ATOM 972 C C . PRO A 1 125 ? 16.281 -24 -8.219 1 98.31 125 PRO A C 1
ATOM 974 O O . PRO A 1 125 ? 15.406 -23.375 -7.609 1 98.31 125 PRO A O 1
ATOM 977 N N . TYR A 1 126 ? 17.516 -23.516 -8.281 1 98.25 126 TYR A N 1
ATOM 978 C CA . TYR A 1 126 ? 17.969 -22.234 -7.773 1 98.25 126 TYR A CA 1
ATOM 979 C C . TYR A 1 126 ? 19.203 -21.75 -8.539 1 98.25 126 TYR A C 1
ATOM 981 O O . TYR A 1 126 ? 19.828 -22.531 -9.273 1 98.25 126 TYR A O 1
ATOM 989 N N . PHE A 1 127 ? 19.484 -20.5 -8.516 1 98.31 127 PHE A N 1
ATOM 990 C CA . PHE A 1 127 ? 20.766 -19.969 -9 1 98.31 127 PHE A CA 1
ATOM 991 C C . PHE A 1 127 ? 21.797 -19.953 -7.891 1 98.31 127 PHE A C 1
ATOM 993 O O . PHE A 1 127 ? 21.453 -19.828 -6.715 1 98.31 127 PHE A O 1
ATOM 1000 N N . ASN A 1 128 ? 23.016 -20.031 -8.234 1 96.88 128 ASN A N 1
ATOM 1001 C CA . ASN A 1 128 ? 24.094 -20.031 -7.25 1 96.88 128 ASN A CA 1
ATOM 1002 C C . ASN A 1 128 ? 24.359 -18.641 -6.703 1 96.88 128 ASN A C 1
ATOM 1004 O O . ASN A 1 128 ? 25.094 -18.469 -5.738 1 96.88 128 ASN A O 1
ATOM 1008 N N . LYS A 1 129 ? 23.688 -17.672 -7.215 1 96.06 129 LYS A N 1
ATOM 1009 C CA . LYS A 1 129 ? 23.906 -16.297 -6.742 1 96.06 129 LYS A CA 1
ATOM 1010 C C . LYS A 1 129 ? 22.594 -15.656 -6.312 1 96.06 129 LYS A C 1
ATOM 1012 O O . LYS A 1 129 ? 21.516 -16.078 -6.75 1 96.06 129 LYS A O 1
ATOM 1017 N N . ARG A 1 130 ? 22.734 -14.633 -5.539 1 96.44 130 ARG A N 1
ATOM 1018 C CA . ARG A 1 130 ? 21.594 -13.758 -5.234 1 96.44 130 ARG A CA 1
ATOM 1019 C C . ARG A 1 130 ? 21.344 -12.781 -6.371 1 96.44 130 ARG A C 1
ATOM 1021 O O . ARG A 1 130 ? 22.281 -12.336 -7.039 1 96.44 130 ARG A O 1
ATOM 1028 N N . ILE A 1 131 ? 20.141 -12.523 -6.598 1 96.94 131 ILE A N 1
ATOM 1029 C CA . ILE A 1 131 ? 19.75 -11.602 -7.656 1 96.94 131 ILE A CA 1
ATOM 1030 C C . ILE A 1 131 ? 19.609 -10.195 -7.086 1 96.94 131 ILE A C 1
ATOM 1032 O O . ILE A 1 131 ? 18.984 -10 -6.043 1 96.94 131 ILE A O 1
ATOM 1036 N N . THR A 1 132 ? 20.203 -9.188 -7.742 1 95.69 132 THR A N 1
ATOM 1037 C CA . THR A 1 132 ? 20.109 -7.797 -7.309 1 95.69 132 THR A CA 1
ATOM 1038 C C . THR A 1 132 ? 18.906 -7.109 -7.961 1 95.69 132 THR A C 1
ATOM 1040 O O . THR A 1 132 ? 18.359 -7.617 -8.938 1 95.69 132 THR A O 1
ATOM 1043 N N . PHE A 1 133 ? 18.578 -6.008 -7.43 1 93.56 133 PHE A N 1
ATOM 1044 C CA . PHE A 1 133 ? 17.469 -5.254 -7.977 1 93.56 133 PHE A CA 1
ATOM 1045 C C . PHE A 1 133 ? 17.734 -4.852 -9.422 1 93.56 133 PHE A C 1
ATOM 1047 O O . PHE A 1 133 ? 16.844 -4.953 -10.273 1 93.56 133 PHE A O 1
ATOM 1054 N N . ASP A 1 134 ? 18.906 -4.375 -9.727 1 94.06 134 ASP A N 1
ATOM 1055 C CA . ASP A 1 134 ? 19.297 -3.982 -11.07 1 94.06 134 ASP A CA 1
ATOM 1056 C C . ASP A 1 134 ? 19.188 -5.156 -12.047 1 94.06 134 ASP A C 1
ATOM 1058 O O . ASP A 1 134 ? 18.812 -4.973 -13.203 1 94.06 134 ASP A O 1
ATOM 1062 N N . GLU A 1 135 ? 19.484 -6.289 -11.578 1 95.94 135 GLU A N 1
ATOM 1063 C CA . GLU A 1 135 ? 19.422 -7.484 -12.414 1 95.94 135 GLU A CA 1
ATOM 1064 C C . GLU A 1 135 ? 17.969 -7.883 -12.688 1 95.94 135 GLU A C 1
ATOM 1066 O O . GLU A 1 135 ? 17.641 -8.32 -13.789 1 95.94 135 GLU A O 1
ATOM 1071 N N . LEU A 1 136 ? 17.094 -7.668 -11.75 1 95.38 136 LEU A N 1
ATOM 1072 C CA . LEU A 1 136 ? 15.688 -8.008 -11.914 1 95.38 136 LEU A CA 1
ATOM 1073 C C . LEU A 1 136 ? 15.062 -7.191 -13.039 1 95.38 136 LEU A C 1
ATOM 1075 O O . LEU A 1 136 ? 14.117 -7.648 -13.688 1 95.38 136 LEU A O 1
ATOM 1079 N N . LEU A 1 137 ? 15.609 -6.043 -13.281 1 93.06 137 LEU A N 1
ATOM 1080 C CA . LEU A 1 137 ? 15 -5.102 -14.227 1 93.06 137 LEU A CA 1
ATOM 1081 C C . LEU A 1 137 ? 15.664 -5.199 -15.594 1 93.06 137 LEU A C 1
ATOM 1083 O O . LEU A 1 137 ? 15.289 -4.484 -16.516 1 93.06 137 LEU A O 1
ATOM 1087 N N . ASP A 1 138 ? 16.656 -6.09 -15.703 1 95.44 138 ASP A N 1
ATOM 1088 C CA . ASP A 1 138 ? 17.469 -6.16 -16.922 1 95.44 138 ASP A CA 1
ATOM 1089 C C . ASP A 1 138 ? 17.453 -7.566 -17.5 1 95.44 138 ASP A C 1
ATOM 1091 O O . ASP A 1 138 ? 18.203 -8.438 -17.062 1 95.44 138 ASP A O 1
ATOM 1095 N N . ASN A 1 139 ? 16.719 -7.703 -18.594 1 93.31 139 ASN A N 1
ATOM 1096 C CA . ASN A 1 139 ? 16.562 -9.008 -19.219 1 93.31 139 ASN A CA 1
ATOM 1097 C C . ASN A 1 139 ? 17.906 -9.578 -19.656 1 93.31 139 ASN A C 1
ATOM 1099 O O . ASN A 1 139 ? 18.141 -10.789 -19.578 1 93.31 139 ASN A O 1
ATOM 1103 N N . GLU A 1 140 ? 18.75 -8.719 -20.125 1 96.38 140 GLU A N 1
ATOM 1104 C CA . GLU A 1 140 ? 20.062 -9.188 -20.562 1 96.38 140 GLU A CA 1
ATOM 1105 C C . GLU A 1 140 ? 20.891 -9.734 -19.406 1 96.38 140 GLU A C 1
ATOM 1107 O O . GLU A 1 140 ? 21.578 -10.742 -19.547 1 96.38 140 GLU A O 1
ATOM 1112 N N . LYS A 1 141 ? 20.812 -9.047 -18.281 1 97.81 141 LYS A N 1
ATOM 1113 C CA . LYS A 1 141 ? 21.547 -9.508 -17.109 1 97.81 141 LYS A CA 1
ATOM 1114 C C . LYS A 1 141 ? 20.984 -10.836 -16.594 1 97.81 141 LYS A C 1
ATOM 1116 O O . LYS A 1 141 ? 21.75 -11.719 -16.203 1 97.81 141 LYS A O 1
ATOM 1121 N N . ILE A 1 142 ? 19.719 -11.023 -16.609 1 97.75 142 ILE A N 1
ATOM 1122 C CA . ILE A 1 142 ? 19.094 -12.281 -16.188 1 97.75 142 ILE A CA 1
ATOM 1123 C C . ILE A 1 142 ? 19.5 -13.391 -17.156 1 97.75 142 ILE A C 1
ATOM 1125 O O . ILE A 1 142 ? 19.828 -14.508 -16.734 1 97.75 142 ILE A O 1
ATOM 1129 N N . ALA A 1 143 ? 19.5 -13.086 -18.453 1 98.25 143 ALA A N 1
ATOM 1130 C CA . ALA A 1 143 ? 19.906 -14.078 -19.438 1 98.25 143 ALA A CA 1
ATOM 1131 C C . ALA A 1 143 ? 21.328 -14.562 -19.172 1 98.25 143 ALA A C 1
ATOM 1133 O O . ALA A 1 143 ? 21.609 -15.766 -19.234 1 98.25 143 ALA A O 1
ATOM 1134 N N . LYS A 1 144 ? 22.188 -13.609 -18.875 1 98.38 144 LYS A N 1
ATOM 1135 C CA . LYS A 1 144 ? 23.594 -13.961 -18.625 1 98.38 144 LYS A CA 1
ATOM 1136 C C . LYS A 1 144 ? 23.703 -14.852 -17.391 1 98.38 144 LYS A C 1
ATOM 1138 O O . LYS A 1 144 ? 24.531 -15.766 -17.359 1 98.38 144 LYS A O 1
ATOM 1143 N N . ILE A 1 145 ? 22.922 -14.578 -16.359 1 98.5 145 ILE A N 1
ATOM 1144 C CA . ILE A 1 145 ? 22.906 -15.391 -15.156 1 98.5 145 ILE A CA 1
ATOM 1145 C C . ILE A 1 145 ? 22.469 -16.812 -15.492 1 98.5 145 ILE A C 1
ATOM 1147 O O . ILE A 1 145 ? 23.109 -17.781 -15.062 1 98.5 145 ILE A O 1
ATOM 1151 N N . ILE A 1 146 ? 21.484 -16.953 -16.281 1 98.62 146 ILE A N 1
ATOM 1152 C CA . ILE A 1 146 ? 20.969 -18.25 -16.688 1 98.62 146 ILE A CA 1
ATOM 1153 C C . ILE A 1 146 ? 22.016 -18.984 -17.531 1 98.62 146 ILE A C 1
ATOM 1155 O O . ILE A 1 146 ? 22.266 -20.172 -17.328 1 98.62 146 ILE A O 1
ATOM 1159 N N . GLU A 1 147 ? 22.641 -18.281 -18.422 1 98.5 147 GLU A N 1
ATOM 1160 C CA . GLU A 1 147 ? 23.656 -18.875 -19.312 1 98.5 147 GLU A CA 1
ATOM 1161 C C . GLU A 1 147 ? 24.828 -19.438 -18.516 1 98.5 147 GLU A C 1
ATOM 1163 O O . GLU A 1 147 ? 25.359 -20.5 -18.859 1 98.5 147 GLU A O 1
ATOM 1168 N N . THR A 1 148 ? 25.125 -18.781 -17.469 1 97.94 148 THR A N 1
ATOM 1169 C CA . THR A 1 148 ? 26.328 -19.141 -16.719 1 97.94 148 THR A CA 1
ATOM 1170 C C . THR A 1 148 ? 26.016 -20.219 -15.695 1 97.94 148 THR A C 1
ATOM 1172 O O . THR A 1 148 ? 26.922 -20.906 -15.211 1 97.94 148 THR A O 1
ATOM 1175 N N . GLN A 1 149 ? 24.781 -20.391 -15.352 1 98.44 149 GLN A N 1
ATOM 1176 C CA . GLN A 1 149 ? 24.375 -21.344 -14.328 1 98.44 149 GLN A CA 1
ATOM 1177 C C . GLN A 1 149 ? 24.5 -22.781 -14.836 1 98.44 149 GLN A C 1
ATOM 1179 O O . GLN A 1 149 ? 23.953 -23.125 -15.891 1 98.44 149 GLN A O 1
ATOM 1184 N N . ALA A 1 150 ? 25.219 -23.609 -14.078 1 98.38 150 ALA A N 1
ATOM 1185 C CA . ALA A 1 150 ? 25.234 -25.047 -14.344 1 98.38 150 ALA A CA 1
ATOM 1186 C C . ALA A 1 150 ? 24.109 -25.766 -13.625 1 98.38 150 ALA A C 1
ATOM 1188 O O . ALA A 1 150 ? 23.688 -25.344 -12.539 1 98.38 150 ALA A O 1
ATOM 1189 N N . PRO A 1 151 ? 23.594 -26.859 -14.227 1 98.44 151 PRO A N 1
ATOM 1190 C CA . PRO A 1 151 ? 22.578 -27.641 -13.5 1 98.44 151 PRO A CA 1
ATOM 1191 C C . PRO A 1 151 ? 23.094 -28.172 -12.172 1 98.44 151 PRO A C 1
ATOM 1193 O O . PRO A 1 151 ? 24.266 -28.562 -12.07 1 98.44 151 PRO A O 1
ATOM 1196 N N . ILE A 1 152 ? 22.281 -28.172 -11.164 1 98.12 152 ILE A N 1
ATOM 1197 C CA . ILE A 1 152 ? 22.625 -28.688 -9.836 1 98.12 152 ILE A CA 1
ATOM 1198 C C . ILE A 1 152 ? 22.609 -30.203 -9.836 1 98.12 152 ILE A C 1
ATOM 1200 O O . ILE A 1 152 ? 23.328 -30.844 -9.07 1 98.12 152 ILE A O 1
ATOM 1204 N N . PHE A 1 153 ? 21.812 -30.859 -10.672 1 97.88 153 PHE A N 1
ATOM 1205 C CA . PHE A 1 153 ? 21.734 -32.281 -10.953 1 97.88 153 PHE A CA 1
ATOM 1206 C C . PHE A 1 153 ? 21.5 -32.531 -12.438 1 97.88 153 PHE A C 1
ATOM 1208 O O . PHE A 1 153 ? 21.125 -31.609 -13.172 1 97.88 153 PHE A O 1
ATOM 1215 N N . PRO A 1 154 ? 21.719 -33.75 -12.945 1 97.88 154 PRO A N 1
ATOM 1216 C CA . PRO A 1 154 ? 21.562 -33.969 -14.383 1 97.88 154 PRO A CA 1
ATOM 1217 C C . PRO A 1 154 ? 20.141 -33.688 -14.875 1 97.88 154 PRO A C 1
ATOM 1219 O O . PRO A 1 154 ? 19.188 -34.25 -14.336 1 97.88 154 PRO A O 1
ATOM 1222 N N . PRO A 1 155 ? 20.031 -32.875 -15.906 1 98.06 155 PRO A N 1
ATOM 1223 C CA . PRO A 1 155 ? 18.703 -32.562 -16.438 1 98.06 155 PRO A CA 1
ATOM 1224 C C . PRO A 1 155 ? 17.891 -33.812 -16.797 1 98.06 155 PRO A C 1
ATOM 1226 O O . PRO A 1 155 ? 18.438 -34.75 -17.359 1 98.06 155 PRO A O 1
ATOM 1229 N N . GLY A 1 156 ? 16.672 -33.781 -16.406 1 96.5 156 GLY A N 1
ATOM 1230 C CA . GLY A 1 156 ? 15.766 -34.875 -16.734 1 96.5 156 GLY A CA 1
ATOM 1231 C C . GLY A 1 156 ? 15.82 -36.031 -15.758 1 96.5 156 GLY A C 1
ATOM 1232 O O . GLY A 1 156 ? 14.992 -36.938 -15.805 1 96.5 156 GLY A O 1
ATOM 1233 N N . SER A 1 157 ? 16.719 -35.969 -14.758 1 96.62 157 SER A N 1
ATOM 1234 C CA . SER A 1 157 ? 16.922 -37.125 -13.883 1 96.62 157 SER A CA 1
ATOM 1235 C C . SER A 1 157 ? 15.945 -37.125 -12.719 1 96.62 157 SER A C 1
ATOM 1237 O O . SER A 1 157 ? 15.656 -38.188 -12.141 1 96.62 157 SER A O 1
ATOM 1239 N N . LYS A 1 158 ? 15.492 -36 -12.367 1 95.81 158 LYS A N 1
ATOM 1240 C CA . LYS A 1 158 ? 14.508 -35.938 -11.297 1 95.81 158 LYS A CA 1
ATOM 1241 C C . LYS A 1 158 ? 13.711 -34.656 -11.359 1 95.81 158 LYS A C 1
ATOM 1243 O O . LYS A 1 158 ? 14.062 -33.75 -12.109 1 95.81 158 LYS A O 1
ATOM 1248 N N . THR A 1 159 ? 12.609 -34.719 -10.625 1 97.25 159 THR A N 1
ATOM 1249 C CA . THR A 1 159 ? 11.766 -33.531 -10.5 1 97.25 159 THR A CA 1
ATOM 1250 C C . THR A 1 159 ? 12.164 -32.688 -9.273 1 97.25 159 THR A C 1
ATOM 1252 O O . THR A 1 159 ? 12.281 -33.25 -8.172 1 97.25 159 THR A O 1
ATOM 1255 N N . ALA A 1 160 ? 12.445 -31.438 -9.469 1 98.12 160 ALA A N 1
ATOM 1256 C CA . ALA A 1 160 ? 12.656 -30.469 -8.406 1 98.12 160 ALA A CA 1
ATOM 1257 C C . ALA A 1 160 ? 12 -29.125 -8.742 1 98.12 160 ALA A C 1
ATOM 1259 O O . ALA A 1 160 ? 12.469 -28.406 -9.625 1 98.12 160 ALA A O 1
ATOM 1260 N N . TYR A 1 161 ? 11.039 -28.875 -7.977 1 97.88 161 TYR A N 1
ATOM 1261 C CA . TYR A 1 161 ? 10.242 -27.672 -8.203 1 97.88 161 TYR A CA 1
ATOM 1262 C C . TYR A 1 161 ? 11.125 -26.438 -8.188 1 97.88 161 TYR A C 1
ATOM 1264 O O . TYR A 1 161 ? 12.008 -26.312 -7.332 1 97.88 161 TYR A O 1
ATOM 1272 N N . GLN A 1 162 ? 10.914 -25.594 -9.164 1 98.06 162 GLN A N 1
ATOM 1273 C CA . GLN A 1 162 ? 11.633 -24.328 -9.352 1 98.06 162 GLN A CA 1
ATOM 1274 C C . GLN A 1 162 ? 10.773 -23.141 -8.938 1 98.06 162 GLN A C 1
ATOM 1276 O O . GLN A 1 162 ? 10.172 -22.484 -9.789 1 98.06 162 GLN A O 1
ATOM 1281 N N . PRO A 1 163 ? 10.82 -22.734 -7.668 1 96.75 163 PRO A N 1
ATOM 1282 C CA . PRO A 1 163 ? 9.883 -21.719 -7.203 1 96.75 163 PRO A CA 1
ATOM 1283 C C . PRO A 1 163 ? 10.094 -20.375 -7.883 1 96.75 163 PRO A C 1
ATOM 1285 O O . PRO A 1 163 ? 9.125 -19.656 -8.164 1 96.75 163 PRO A O 1
ATOM 1288 N N . LEU A 1 164 ? 11.359 -20.031 -8.148 1 97.75 164 LEU A N 1
ATOM 1289 C CA . LEU A 1 164 ? 11.656 -18.719 -8.711 1 97.75 164 LEU A CA 1
ATOM 1290 C C . LEU A 1 164 ? 12.305 -18.859 -10.086 1 97.75 164 LEU A C 1
ATOM 1292 O O . LEU A 1 164 ? 11.883 -18.203 -11.047 1 97.75 164 LEU A O 1
ATOM 1296 N N . THR A 1 165 ? 13.266 -19.797 -10.25 1 98.38 165 THR A N 1
ATOM 1297 C CA . THR A 1 165 ? 14.039 -19.891 -11.477 1 98.38 165 THR A CA 1
ATOM 1298 C C . THR A 1 165 ? 13.141 -20.25 -12.656 1 98.38 165 THR A C 1
ATOM 1300 O O . THR A 1 165 ? 13.43 -19.875 -13.797 1 98.38 165 THR A O 1
ATOM 1303 N N . PHE A 1 166 ? 12.016 -20.906 -12.375 1 98.56 166 PHE A N 1
ATOM 1304 C CA . PHE A 1 166 ? 11.039 -21.203 -13.414 1 98.56 166 PHE A CA 1
ATOM 1305 C C . PHE A 1 166 ? 10.703 -19.938 -14.211 1 98.56 166 PHE A C 1
ATOM 1307 O O . PHE A 1 166 ? 10.797 -19.938 -15.438 1 98.56 166 PHE A O 1
ATOM 1314 N N . GLY A 1 167 ? 10.297 -18.922 -13.477 1 98.5 167 GLY A N 1
ATOM 1315 C CA . GLY A 1 167 ? 9.82 -17.719 -14.125 1 98.5 167 GLY A CA 1
ATOM 1316 C C . GLY A 1 167 ? 10.883 -17.016 -14.953 1 98.5 167 GLY A C 1
ATOM 1317 O O . GLY A 1 167 ? 10.617 -16.594 -16.078 1 98.5 167 GLY A O 1
ATOM 1318 N N . TRP A 1 168 ? 12.102 -16.906 -14.438 1 98.38 168 TRP A N 1
ATOM 1319 C CA . TRP A 1 168 ? 13.18 -16.234 -15.148 1 98.38 168 TRP A CA 1
ATOM 1320 C C . TRP A 1 168 ? 13.594 -17.016 -16.391 1 98.38 168 TRP A C 1
ATOM 1322 O O . TRP A 1 168 ? 13.781 -16.438 -17.469 1 98.38 168 TRP A O 1
ATOM 1332 N N . MET A 1 169 ? 13.656 -18.297 -16.281 1 98.69 169 MET A N 1
ATOM 1333 C CA . MET A 1 169 ? 14.039 -19.109 -17.422 1 98.69 169 MET A CA 1
ATOM 1334 C C . MET A 1 169 ? 12.93 -19.125 -18.469 1 98.69 169 MET A C 1
ATOM 1336 O O . MET A 1 169 ? 13.195 -18.906 -19.656 1 98.69 169 MET A O 1
ATOM 1340 N N . ALA A 1 170 ? 11.727 -19.328 -17.984 1 98.81 170 ALA A N 1
ATOM 1341 C CA . ALA A 1 170 ? 10.594 -19.359 -18.906 1 98.81 170 ALA A CA 1
ATOM 1342 C C . ALA A 1 170 ? 10.484 -18.047 -19.688 1 98.81 170 ALA A C 1
ATOM 1344 O O . ALA A 1 170 ? 10.242 -18.047 -20.891 1 98.81 170 ALA A O 1
ATOM 1345 N N . ASP A 1 171 ? 10.68 -16.984 -19 1 98.69 171 ASP A N 1
ATOM 1346 C CA . ASP A 1 171 ? 10.547 -15.672 -19.641 1 98.69 171 ASP A CA 1
ATOM 1347 C C . ASP A 1 171 ? 11.602 -15.484 -20.719 1 98.69 171 ASP A C 1
ATOM 1349 O O . ASP A 1 171 ? 11.289 -15 -21.812 1 98.69 171 ASP A O 1
ATOM 1353 N N . GLN A 1 172 ? 12.852 -15.852 -20.438 1 98.56 172 GLN A N 1
ATOM 1354 C CA . GLN A 1 172 ? 13.93 -15.688 -21.406 1 98.56 172 GLN A CA 1
ATOM 1355 C C . GLN A 1 172 ? 13.727 -16.594 -22.609 1 98.56 172 GLN A C 1
ATOM 1357 O O . GLN A 1 172 ? 13.938 -16.188 -23.75 1 98.56 172 GLN A O 1
ATOM 1362 N N . ILE A 1 173 ? 13.328 -17.781 -22.359 1 98.88 173 ILE A N 1
ATOM 1363 C CA . ILE A 1 173 ? 13.055 -18.719 -23.438 1 98.88 173 ILE A CA 1
ATOM 1364 C C . ILE A 1 173 ? 11.922 -18.172 -24.312 1 98.88 173 ILE A C 1
ATOM 1366 O O . ILE A 1 173 ? 12.031 -18.172 -25.547 1 98.88 173 ILE A O 1
ATOM 1370 N N . PHE A 1 174 ? 10.898 -17.719 -23.641 1 98.88 174 PHE A N 1
ATOM 1371 C CA . PHE A 1 174 ? 9.734 -17.172 -24.328 1 98.88 174 PHE A CA 1
ATOM 1372 C C . PHE A 1 174 ? 10.133 -16.031 -25.25 1 98.88 174 PHE A C 1
ATOM 1374 O O . PHE A 1 174 ? 9.711 -15.984 -26.406 1 98.88 174 PHE A O 1
ATOM 1381 N N . ARG A 1 175 ? 10.961 -15.148 -24.781 1 98.25 175 ARG A N 1
ATOM 1382 C CA . ARG A 1 175 ? 11.406 -13.977 -25.531 1 98.25 175 ARG A CA 1
ATOM 1383 C C . ARG A 1 175 ? 12.188 -14.391 -26.781 1 98.25 175 ARG A C 1
ATOM 1385 O O . ARG A 1 175 ? 12.094 -13.734 -27.828 1 98.25 175 ARG A O 1
ATOM 1392 N N . LYS A 1 176 ? 12.922 -15.469 -26.641 1 98.5 176 LYS A N 1
ATOM 1393 C CA . LYS A 1 176 ? 13.734 -15.938 -27.766 1 98.5 176 LYS A CA 1
ATOM 1394 C C . LYS A 1 176 ? 12.859 -16.609 -28.828 1 98.5 176 LYS A C 1
ATOM 1396 O O . LYS A 1 176 ? 13.211 -16.609 -30.016 1 98.5 176 LYS A O 1
ATOM 1401 N N . ILE A 1 177 ? 11.781 -17.156 -28.438 1 98.75 177 ILE A N 1
ATOM 1402 C CA . ILE A 1 177 ? 10.906 -17.875 -29.344 1 98.75 177 ILE A CA 1
ATOM 1403 C C . ILE A 1 177 ? 9.938 -16.906 -30.016 1 98.75 177 ILE A C 1
ATOM 1405 O O . ILE A 1 177 ? 9.656 -17.016 -31.203 1 98.75 177 ILE A O 1
ATOM 1409 N N . GLU A 1 178 ? 9.391 -15.977 -29.203 1 97.88 178 GLU A N 1
ATOM 1410 C CA . GLU A 1 178 ? 8.328 -15.07 -29.625 1 97.88 178 GLU A CA 1
ATOM 1411 C C . GLU A 1 178 ? 8.836 -14.07 -30.656 1 97.88 178 GLU A C 1
ATOM 1413 O O . GLU A 1 178 ? 9.859 -13.414 -30.453 1 97.88 178 GLU A O 1
ATOM 1418 N N . PRO A 1 179 ? 8.195 -13.922 -31.766 1 97.56 179 PRO A N 1
ATOM 1419 C CA . PRO A 1 179 ? 8.711 -13.203 -32.938 1 97.56 179 PRO A CA 1
ATOM 1420 C C . PRO A 1 179 ? 9.039 -11.742 -32.625 1 97.56 179 PRO A C 1
ATOM 1422 O O . PRO A 1 179 ? 9.922 -11.156 -33.25 1 97.56 179 PRO A O 1
ATOM 1425 N N . GLN A 1 180 ? 8.359 -11.156 -31.734 1 97.69 180 GLN A N 1
ATOM 1426 C CA . GLN A 1 180 ? 8.602 -9.758 -31.406 1 97.69 180 GLN A CA 1
ATOM 1427 C C . GLN A 1 180 ? 9.469 -9.641 -30.156 1 97.69 180 GLN A C 1
ATOM 1429 O O . GLN A 1 180 ? 9.648 -8.539 -29.609 1 97.69 180 GLN A O 1
ATOM 1434 N N . ASN A 1 181 ? 9.891 -10.742 -29.641 1 97.75 181 ASN A N 1
ATOM 1435 C CA . ASN A 1 181 ? 10.758 -10.828 -28.469 1 97.75 181 ASN A CA 1
ATOM 1436 C C . ASN A 1 181 ? 10.078 -10.25 -27.219 1 97.75 181 ASN A C 1
ATOM 1438 O O . ASN A 1 181 ? 10.742 -9.633 -26.391 1 97.75 181 ASN A O 1
ATOM 1442 N N . ARG A 1 182 ? 8.766 -10.406 -27.188 1 96.88 182 ARG A N 1
ATOM 1443 C CA . ARG A 1 182 ? 8.023 -9.945 -26.016 1 96.88 182 ARG A CA 1
ATOM 1444 C C . ARG A 1 182 ? 8.297 -10.844 -24.812 1 96.88 182 ARG A C 1
ATOM 1446 O O . ARG A 1 182 ? 8.469 -12.055 -24.969 1 96.88 182 ARG A O 1
ATOM 1453 N N . THR A 1 183 ? 8.305 -10.156 -23.609 1 97.94 183 THR A N 1
ATOM 1454 C CA . THR A 1 183 ? 8.266 -10.93 -22.375 1 97.94 183 THR A CA 1
ATOM 1455 C C . THR A 1 183 ? 6.926 -11.641 -22.234 1 97.94 183 THR A C 1
ATOM 1457 O O . THR A 1 183 ? 5.961 -11.312 -22.922 1 97.94 183 THR A O 1
ATOM 1460 N N . VAL A 1 184 ? 6.895 -12.609 -21.328 1 98.56 184 VAL A N 1
ATOM 1461 C CA . VAL A 1 184 ? 5.633 -13.281 -21.016 1 98.56 184 VAL A CA 1
ATOM 1462 C C . VAL A 1 184 ? 4.59 -12.25 -20.594 1 98.56 184 VAL A C 1
ATOM 1464 O O . VAL A 1 184 ? 3.441 -12.297 -21.047 1 98.56 184 VAL A O 1
ATOM 1467 N N . GLY A 1 185 ? 5.016 -11.297 -19.75 1 98.19 185 GLY A N 1
ATOM 1468 C CA . GLY A 1 185 ? 4.102 -10.266 -19.281 1 98.19 185 GLY A CA 1
ATOM 1469 C C . GLY A 1 185 ? 3.543 -9.406 -20.391 1 98.19 185 GLY A C 1
ATOM 1470 O O . GLY A 1 185 ? 2.344 -9.125 -20.422 1 98.19 185 GLY A O 1
ATOM 1471 N N . GLN A 1 186 ? 4.379 -8.992 -21.328 1 97.94 186 GLN A N 1
ATOM 1472 C CA . GLN A 1 186 ? 3.949 -8.18 -22.453 1 97.94 186 GLN A CA 1
ATOM 1473 C C . GLN A 1 186 ? 2.996 -8.945 -23.359 1 97.94 186 GLN A C 1
ATOM 1475 O O . GLN A 1 186 ? 1.965 -8.422 -23.781 1 97.94 186 GLN A O 1
ATOM 1480 N N . PHE A 1 187 ? 3.389 -10.156 -23.656 1 98.69 187 PHE A N 1
ATOM 1481 C CA . PHE A 1 187 ? 2.549 -11 -24.5 1 98.69 187 PHE A CA 1
ATOM 1482 C C . PHE A 1 187 ? 1.19 -11.234 -23.844 1 98.69 187 PHE A C 1
ATOM 1484 O O . PHE A 1 187 ? 0.153 -11.109 -24.5 1 98.69 187 PHE A O 1
ATOM 1491 N N . PHE A 1 188 ? 1.24 -11.547 -22.562 1 98.75 188 PHE A N 1
ATOM 1492 C CA . PHE A 1 188 ? 0.012 -11.773 -21.812 1 98.75 188 PHE A CA 1
ATOM 1493 C C . PHE A 1 188 ? -0.889 -10.539 -21.859 1 98.75 188 PHE A C 1
ATOM 1495 O O . PHE A 1 188 ? -2.092 -10.656 -22.109 1 98.75 188 PHE A O 1
ATOM 1502 N N . ARG A 1 189 ? -0.354 -9.414 -21.578 1 98.25 189 ARG A N 1
ATOM 1503 C CA . ARG A 1 189 ? -1.11 -8.164 -21.594 1 98.25 189 ARG A CA 1
ATOM 1504 C C . ARG A 1 189 ? -1.786 -7.953 -22.938 1 98.25 189 ARG A C 1
ATOM 1506 O O . ARG A 1 189 ? -2.994 -7.715 -23.016 1 98.25 189 ARG A O 1
ATOM 1513 N N . ASP A 1 190 ? -1.039 -8.141 -24.016 1 98.19 190 ASP A N 1
ATOM 1514 C CA . ASP A 1 190 ? -1.512 -7.789 -25.359 1 98.19 190 ASP A CA 1
ATOM 1515 C C . ASP A 1 190 ? -2.479 -8.844 -25.891 1 98.19 190 ASP A C 1
ATOM 1517 O O . ASP A 1 190 ? -3.502 -8.508 -26.484 1 98.19 190 ASP A O 1
ATOM 1521 N N . GLU A 1 191 ? -2.201 -10.117 -25.609 1 98.25 191 GLU A N 1
ATOM 1522 C CA . GLU A 1 191 ? -2.91 -11.203 -26.281 1 98.25 191 GLU A CA 1
ATOM 1523 C C . GLU A 1 191 ? -4.035 -11.75 -25.406 1 98.25 191 GLU A C 1
ATOM 1525 O O . GLU A 1 191 ? -4.941 -12.422 -25.906 1 98.25 191 GLU A O 1
ATOM 1530 N N . LEU A 1 192 ? -3.982 -11.453 -24.125 1 98.5 192 LEU A N 1
ATOM 1531 C CA . LEU A 1 192 ? -4.969 -12.062 -23.234 1 98.5 192 LEU A CA 1
ATOM 1532 C C . LEU A 1 192 ? -5.68 -11 -22.406 1 98.5 192 LEU A C 1
ATOM 1534 O O . LEU A 1 192 ? -6.895 -10.828 -22.516 1 98.5 192 LEU A O 1
ATOM 1538 N N . ALA A 1 193 ? -4.957 -10.227 -21.641 1 98.44 193 ALA A N 1
ATOM 1539 C CA . ALA A 1 193 ? -5.566 -9.281 -20.719 1 98.44 193 ALA A CA 1
ATOM 1540 C C . ALA A 1 193 ? -6.414 -8.25 -21.453 1 98.44 193 ALA A C 1
ATOM 1542 O O . ALA A 1 193 ? -7.586 -8.055 -21.125 1 98.44 193 ALA A O 1
ATOM 1543 N N . ILE A 1 194 ? -5.809 -7.582 -22.469 1 98.19 194 ILE A N 1
ATOM 1544 C CA . ILE A 1 194 ? -6.5 -6.523 -23.188 1 98.19 194 ILE A CA 1
ATOM 1545 C C . ILE A 1 194 ? -7.562 -7.129 -24.094 1 98.19 194 ILE A C 1
ATOM 1547 O O . ILE A 1 194 ? -8.734 -6.746 -24.031 1 98.19 194 ILE A O 1
ATOM 1551 N N . LYS A 1 195 ? -7.27 -8.164 -24.844 1 98.38 195 LYS A N 1
ATOM 1552 C CA . LYS A 1 195 ? -8.148 -8.719 -25.875 1 98.38 195 LYS A CA 1
ATOM 1553 C C . LYS A 1 195 ? -9.367 -9.391 -25.25 1 98.38 195 LYS A C 1
ATOM 1555 O O . LYS A 1 195 ? -10.453 -9.375 -25.828 1 98.38 195 LYS A O 1
ATOM 1560 N N . HIS A 1 196 ? -9.141 -9.992 -24.094 1 98.31 196 HIS A N 1
ATOM 1561 C CA . HIS A 1 196 ? -10.227 -10.781 -23.516 1 98.31 196 HIS A CA 1
ATOM 1562 C C . HIS A 1 196 ? -10.68 -10.195 -22.188 1 98.31 196 HIS A C 1
ATOM 1564 O O . HIS A 1 196 ? -11.414 -10.844 -21.438 1 98.31 196 HIS A O 1
ATOM 1570 N N . HIS A 1 197 ? -10.18 -9.016 -21.828 1 97.56 197 HIS A N 1
ATOM 1571 C CA . HIS A 1 197 ? -10.586 -8.266 -20.641 1 97.56 197 HIS A CA 1
ATOM 1572 C C . HIS A 1 197 ? -10.336 -9.07 -19.359 1 97.56 197 HIS A C 1
ATOM 1574 O O . HIS A 1 197 ? -11.227 -9.203 -18.531 1 97.56 197 HIS A O 1
ATOM 1580 N N . ILE A 1 198 ? -9.18 -9.648 -19.297 1 98.62 198 ILE A N 1
ATOM 1581 C CA . ILE A 1 198 ? -8.766 -10.383 -18.109 1 98.62 198 ILE A CA 1
ATOM 1582 C C . ILE A 1 198 ? -8.039 -9.445 -17.141 1 98.62 198 ILE A C 1
ATOM 1584 O O . ILE A 1 198 ? -6.973 -8.914 -17.469 1 98.62 198 ILE A O 1
ATOM 1588 N N . ASP A 1 199 ? -8.578 -9.273 -15.977 1 98.12 199 ASP A N 1
ATOM 1589 C CA . ASP A 1 199 ? -8.023 -8.367 -14.977 1 98.12 199 ASP A CA 1
ATOM 1590 C C . ASP A 1 199 ? -6.871 -9.016 -14.219 1 98.12 199 ASP A C 1
ATOM 1592 O O . ASP A 1 199 ? -6.98 -9.281 -13.023 1 98.12 199 ASP A O 1
ATOM 1596 N N . MET A 1 200 ? -5.824 -9.266 -14.914 1 98.5 200 MET A N 1
ATOM 1597 C CA . MET A 1 200 ? -4.586 -9.828 -14.391 1 98.5 200 MET A CA 1
ATOM 1598 C C . MET A 1 200 ? -3.371 -9.141 -15 1 98.5 200 MET A C 1
ATOM 1600 O O . MET A 1 200 ? -3.402 -8.734 -16.172 1 98.5 200 MET A O 1
ATOM 1604 N N . HIS A 1 201 ? -2.359 -8.992 -14.164 1 98.44 201 HIS A N 1
ATOM 1605 C CA . HIS A 1 201 ? -1.134 -8.328 -14.594 1 98.44 201 HIS A CA 1
ATOM 1606 C C . HIS A 1 201 ? 0.094 -9.172 -14.258 1 98.44 201 HIS A C 1
ATOM 1608 O O . HIS A 1 201 ? 0.182 -9.742 -13.172 1 98.44 201 HIS A O 1
ATOM 1614 N N . ILE A 1 202 ? 0.975 -9.312 -15.164 1 98.31 202 ILE A N 1
ATOM 1615 C CA . ILE A 1 202 ? 2.342 -9.789 -14.969 1 98.31 202 ILE A CA 1
ATOM 1616 C C . ILE A 1 202 ? 3.326 -8.695 -15.391 1 98.31 202 ILE A C 1
ATOM 1618 O O . ILE A 1 202 ? 3.57 -8.5 -16.578 1 98.31 202 ILE A O 1
ATOM 1622 N N . GLY A 1 203 ? 3.941 -8.023 -14.453 1 95.81 203 GLY A N 1
ATOM 1623 C CA . GLY A 1 203 ? 4.723 -6.828 -14.719 1 95.81 203 GLY A CA 1
ATOM 1624 C C . GLY A 1 203 ? 4.023 -5.551 -14.297 1 95.81 203 GLY A C 1
ATOM 1625 O O . GLY A 1 203 ? 3.535 -5.449 -13.172 1 95.81 203 GLY A O 1
ATOM 1626 N N . ASP A 1 204 ? 3.984 -4.633 -15.188 1 92.12 204 ASP A N 1
ATOM 1627 C CA . ASP A 1 204 ? 3.531 -3.301 -14.805 1 92.12 204 ASP A CA 1
ATOM 1628 C C . ASP A 1 204 ? 2.086 -3.33 -14.32 1 92.12 204 ASP A C 1
ATOM 1630 O O . ASP A 1 204 ? 1.176 -3.674 -15.078 1 92.12 204 ASP A O 1
ATOM 1634 N N . CYS A 1 205 ? 1.894 -2.859 -13.07 1 94.56 205 CYS A N 1
ATOM 1635 C CA . CYS A 1 205 ? 0.59 -2.711 -12.43 1 94.56 205 CYS A CA 1
ATOM 1636 C C . CYS A 1 205 ? 0.581 -1.52 -11.477 1 94.56 205 CYS A C 1
ATOM 1638 O O . CYS A 1 205 ? -0.124 -1.532 -10.469 1 94.56 205 CYS A O 1
ATOM 1640 N N . THR A 1 206 ? 1.362 -0.538 -11.781 1 94.56 206 THR A N 1
ATOM 1641 C CA . THR A 1 206 ? 1.543 0.622 -10.922 1 94.56 206 THR A CA 1
ATOM 1642 C C . THR A 1 206 ? 0.221 1.357 -10.719 1 94.56 206 THR A C 1
ATOM 1644 O O . THR A 1 206 ? -0.042 1.887 -9.633 1 94.56 206 THR A O 1
ATOM 1647 N N . ALA A 1 207 ? -0.589 1.356 -11.68 1 95 207 ALA A N 1
ATOM 1648 C CA . ALA A 1 207 ? -1.841 2.107 -11.641 1 95 207 ALA A CA 1
ATOM 1649 C C . ALA A 1 207 ? -2.895 1.381 -10.812 1 95 207 ALA A C 1
ATOM 1651 O O . ALA A 1 207 ? -3.932 1.954 -10.477 1 95 207 ALA A O 1
ATOM 1652 N N . GLU A 1 208 ? -2.592 0.111 -10.406 1 96.69 208 GLU A N 1
ATOM 1653 C CA . GLU A 1 208 ? -3.588 -0.729 -9.75 1 96.69 208 GLU A CA 1
ATOM 1654 C C . GLU A 1 208 ? -3.348 -0.796 -8.25 1 96.69 208 GLU A C 1
ATOM 1656 O O . GLU A 1 208 ? -4.082 -1.474 -7.523 1 96.69 208 GLU A O 1
ATOM 1661 N N . GLU A 1 209 ? -2.395 -0.026 -7.75 1 96.62 209 GLU A N 1
ATOM 1662 C CA . GLU A 1 209 ? -1.911 -0.21 -6.387 1 96.62 209 GLU A CA 1
ATOM 1663 C C . GLU A 1 209 ? -3.006 0.088 -5.367 1 96.62 209 GLU A C 1
ATOM 1665 O O . GLU A 1 209 ? -3.023 -0.491 -4.277 1 96.62 209 GLU A O 1
ATOM 1670 N N . ASN A 1 210 ? -3.977 0.897 -5.699 1 95.81 210 ASN A N 1
ATOM 1671 C CA . ASN A 1 210 ? -5.023 1.281 -4.758 1 95.81 210 ASN A CA 1
ATOM 1672 C C . ASN A 1 210 ? -5.98 0.126 -4.48 1 95.81 210 ASN A C 1
ATOM 1674 O O . ASN A 1 210 ? -6.707 0.138 -3.484 1 95.81 210 ASN A O 1
ATOM 1678 N N . ARG A 1 211 ? -6.012 -0.84 -5.309 1 96.69 211 ARG A N 1
ATOM 1679 C CA . ARG A 1 211 ? -6.965 -1.928 -5.117 1 96.69 211 ARG A CA 1
ATOM 1680 C C . ARG A 1 211 ? -6.25 -3.223 -4.742 1 96.69 211 ARG A C 1
ATOM 1682 O O . ARG A 1 211 ? -6.867 -4.289 -4.707 1 96.69 211 ARG A O 1
ATOM 1689 N N . LEU A 1 212 ? -4.98 -3.18 -4.48 1 97.75 212 LEU A N 1
ATOM 1690 C CA . LEU A 1 212 ? -4.191 -4.359 -4.145 1 97.75 212 LEU A CA 1
ATOM 1691 C C . LEU A 1 212 ? -4.402 -4.758 -2.686 1 97.75 212 LEU A C 1
ATOM 1693 O O . LEU A 1 212 ? -4.391 -3.9 -1.798 1 97.75 212 LEU A O 1
ATOM 1697 N N . ALA A 1 213 ? -4.633 -6.035 -2.426 1 98.62 213 ALA A N 1
ATOM 1698 C CA . ALA A 1 213 ? -4.668 -6.566 -1.066 1 98.62 213 ALA A CA 1
ATOM 1699 C C . ALA A 1 213 ? -3.258 -6.738 -0.509 1 98.62 213 ALA A C 1
ATOM 1701 O O . ALA A 1 213 ? -2.373 -7.258 -1.194 1 98.62 213 ALA A O 1
ATOM 1702 N N . ARG A 1 214 ? -3.033 -6.305 0.663 1 98.56 214 ARG A N 1
ATOM 1703 C CA . ARG A 1 214 ? -1.745 -6.477 1.329 1 98.56 214 ARG A CA 1
ATOM 1704 C C . ARG A 1 214 ? -1.553 -7.918 1.789 1 98.56 214 ARG A C 1
ATOM 1706 O O . ARG A 1 214 ? -2.486 -8.539 2.299 1 98.56 214 ARG A O 1
ATOM 1713 N N . LEU A 1 215 ? -0.339 -8.414 1.621 1 98.44 215 LEU A N 1
ATOM 1714 C CA . LEU A 1 215 ? 0.004 -9.75 2.096 1 98.44 215 LEU A CA 1
ATOM 1715 C C . LEU A 1 215 ? 0.372 -9.727 3.574 1 98.44 215 LEU A C 1
ATOM 1717 O O . LEU A 1 215 ? 1.119 -8.852 4.02 1 98.44 215 LEU A O 1
ATOM 1721 N N . PHE A 1 216 ? -0.167 -10.664 4.285 1 98.06 216 PHE A N 1
ATOM 1722 C CA . PHE A 1 216 ? 0.154 -10.797 5.703 1 98.06 216 PHE A CA 1
ATOM 1723 C C . PHE A 1 216 ? 0.854 -12.117 5.984 1 98.06 216 PHE A C 1
ATOM 1725 O O . PHE A 1 216 ? 0.511 -13.141 5.395 1 98.06 216 PHE A O 1
ATOM 1732 N N . LYS A 1 217 ? 1.764 -12.094 6.875 1 95.81 217 LYS A N 1
ATOM 1733 C CA . LYS A 1 217 ? 2.518 -13.289 7.246 1 95.81 217 LYS A CA 1
ATOM 1734 C C . LYS A 1 217 ? 1.605 -14.336 7.871 1 95.81 217 LYS A C 1
ATOM 1736 O O . LYS A 1 217 ? 0.533 -14.016 8.383 1 95.81 217 LYS A O 1
ATOM 1741 N N . MET A 1 218 ? 2.1 -15.469 7.793 1 92.31 218 MET A N 1
ATOM 1742 C CA . MET A 1 218 ? 1.37 -16.594 8.367 1 92.31 218 MET A CA 1
ATOM 1743 C C . MET A 1 218 ? 1.255 -16.469 9.875 1 92.31 218 MET A C 1
ATOM 1745 O O . MET A 1 218 ? 2.24 -16.172 10.555 1 92.31 218 MET A O 1
ATOM 1749 N N . SER A 1 219 ? 0.073 -16.672 10.328 1 92.5 219 SER A N 1
ATOM 1750 C CA . SER A 1 219 ? -0.142 -16.734 11.766 1 92.5 219 SER A CA 1
ATOM 1751 C C . SER A 1 219 ? 0.376 -18.047 12.352 1 92.5 219 SER A C 1
ATOM 1753 O O . SER A 1 219 ? -0.01 -19.125 11.898 1 92.5 219 SER A O 1
ATOM 1755 N N . ARG A 1 220 ? 1.156 -18 13.414 1 91.81 220 ARG A N 1
ATOM 1756 C CA . ARG A 1 220 ? 1.686 -19.203 14.039 1 91.81 220 ARG A CA 1
ATOM 1757 C C . ARG A 1 220 ? 0.561 -20.078 14.586 1 91.81 220 ARG A C 1
ATOM 1759 O O . ARG A 1 220 ? 0.601 -21.297 14.461 1 91.81 220 ARG A O 1
ATOM 1766 N N . LEU A 1 221 ? -0.373 -19.391 15.148 1 93.94 221 LEU A N 1
ATOM 1767 C CA . LEU A 1 221 ? -1.501 -20.125 15.719 1 93.94 221 LEU A CA 1
ATOM 1768 C C . LEU A 1 221 ? -2.291 -20.828 14.633 1 93.94 221 LEU A C 1
ATOM 1770 O O . LEU A 1 221 ? -2.734 -21.969 14.82 1 93.94 221 LEU A O 1
ATOM 1774 N N . LEU A 1 222 ? -2.49 -20.188 13.492 1 93.75 222 LEU A N 1
ATOM 1775 C CA . LEU A 1 222 ? -3.209 -20.812 12.391 1 93.75 222 LEU A CA 1
ATOM 1776 C C . LEU A 1 222 ? -2.408 -21.969 11.812 1 93.75 222 LEU A C 1
ATOM 1778 O O . LEU A 1 222 ? -2.975 -23.016 11.461 1 93.75 222 LEU A O 1
ATOM 1782 N N . ALA A 1 223 ? -1.124 -21.781 11.734 1 92.81 223 ALA A N 1
ATOM 1783 C CA . ALA A 1 223 ? -0.257 -22.828 11.203 1 92.81 223 ALA A CA 1
ATOM 1784 C C . ALA A 1 223 ? -0.369 -24.109 12.039 1 92.81 223 ALA A C 1
ATOM 1786 O O . ALA A 1 223 ? -0.425 -25.219 11.492 1 92.81 223 ALA A O 1
ATOM 1787 N N . VAL A 1 224 ? -0.433 -23.938 13.328 1 93.81 224 VAL A N 1
ATOM 1788 C CA . VAL A 1 224 ? -0.56 -25.078 14.227 1 93.81 224 VAL A CA 1
ATOM 1789 C C . VAL A 1 224 ? -1.875 -25.812 13.953 1 93.81 224 VAL A C 1
ATOM 1791 O O . VAL A 1 224 ? -1.913 -27.047 13.914 1 93.81 224 VAL A O 1
ATOM 1794 N N . ARG A 1 225 ? -2.869 -25.047 13.781 1 94.44 225 ARG A N 1
ATOM 1795 C CA . ARG A 1 225 ? -4.172 -25.641 13.492 1 94.44 225 ARG A CA 1
ATOM 1796 C C . ARG A 1 225 ? -4.145 -26.391 12.156 1 94.44 225 ARG A C 1
ATOM 1798 O O . ARG A 1 225 ? -4.715 -27.484 12.039 1 94.44 225 ARG A O 1
ATOM 1805 N N . GLU A 1 226 ? -3.518 -25.812 11.164 1 94.19 226 GLU A N 1
ATOM 1806 C CA . GLU A 1 226 ? -3.424 -26.438 9.844 1 94.19 226 GLU A CA 1
ATOM 1807 C C . GLU A 1 226 ? -2.619 -27.734 9.898 1 94.19 226 GLU A C 1
ATOM 1809 O O . GLU A 1 226 ? -2.961 -28.703 9.234 1 94.19 226 GLU A O 1
ATOM 1814 N N . PHE A 1 227 ? -1.627 -27.719 10.727 1 92.38 227 PHE A N 1
ATOM 1815 C CA . PHE A 1 227 ? -0.828 -28.922 10.922 1 92.38 227 PHE A CA 1
ATOM 1816 C C . PHE A 1 227 ? -1.667 -30.031 11.531 1 92.38 227 PHE A C 1
ATOM 1818 O O . PHE A 1 227 ? -1.486 -31.203 11.195 1 92.38 227 PHE A O 1
ATOM 1825 N N . GLY A 1 228 ? -2.486 -29.641 12.445 1 92.25 228 GLY A N 1
ATOM 1826 C CA . GLY A 1 228 ? -3.385 -30.625 13.039 1 92.25 228 GLY A CA 1
ATOM 1827 C C . GLY A 1 228 ? -4.363 -31.219 12.047 1 92.25 228 GLY A C 1
ATOM 1828 O O . GLY A 1 228 ? -4.738 -32.375 12.156 1 92.25 228 GLY A O 1
ATOM 1829 N N . TYR A 1 229 ? -4.66 -30.375 11.086 1 89.56 229 TYR A N 1
ATOM 1830 C CA . TYR A 1 229 ? -5.625 -30.797 10.078 1 89.56 229 TYR A CA 1
ATOM 1831 C C . TYR A 1 229 ? -4.977 -31.703 9.039 1 89.56 229 TYR A C 1
ATOM 1833 O O . TYR A 1 229 ? -5.586 -32.688 8.594 1 89.56 229 TYR A O 1
ATOM 1841 N N . ASP A 1 230 ? -3.842 -31.406 8.625 1 93.5 230 ASP A N 1
ATOM 1842 C CA . ASP A 1 230 ? -3.135 -32.156 7.582 1 93.5 230 ASP A CA 1
ATOM 1843 C C . ASP A 1 230 ? -1.71 -32.469 8.016 1 93.5 230 ASP A C 1
ATOM 1845 O O . ASP A 1 230 ? -0.808 -31.641 7.895 1 93.5 230 ASP A O 1
ATOM 1849 N N . LYS A 1 231 ? -1.473 -33.656 8.273 1 89.75 231 LYS A N 1
ATOM 1850 C CA . LYS A 1 231 ? -0.193 -34.094 8.82 1 89.75 231 LYS A CA 1
ATOM 1851 C C . LYS A 1 231 ? 0.905 -34.031 7.762 1 89.75 231 LYS A C 1
ATOM 1853 O O . LYS A 1 231 ? 2.094 -34.031 8.094 1 89.75 231 LYS A O 1
ATOM 1858 N N . MET A 1 232 ? 0.481 -34 6.52 1 90.5 232 MET A N 1
ATOM 1859 C CA . MET A 1 232 ? 1.472 -33.969 5.449 1 90.5 232 MET A CA 1
ATOM 1860 C C . MET A 1 232 ? 2.223 -32.625 5.477 1 90.5 232 MET A C 1
ATOM 1862 O O . MET A 1 232 ? 3.328 -32.531 4.941 1 90.5 232 MET A O 1
ATOM 1866 N N . LEU A 1 233 ? 1.643 -31.672 6.141 1 91.88 233 LEU A N 1
ATOM 1867 C CA . LEU A 1 233 ? 2.26 -30.344 6.211 1 91.88 233 LEU A CA 1
ATOM 1868 C C . LEU A 1 233 ? 3.576 -30.406 6.98 1 91.88 233 LEU A C 1
ATOM 1870 O O . LEU A 1 233 ? 4.512 -29.656 6.672 1 91.88 233 LEU A O 1
ATOM 1874 N N . ALA A 1 234 ? 3.609 -31.281 7.938 1 88.94 234 ALA A N 1
ATOM 1875 C CA . ALA A 1 234 ? 4.848 -31.438 8.695 1 88.94 234 ALA A CA 1
ATOM 1876 C C . ALA A 1 234 ? 5.977 -31.938 7.797 1 88.94 234 ALA A C 1
ATOM 1878 O O . ALA A 1 234 ? 7.113 -31.469 7.898 1 88.94 234 ALA A O 1
ATOM 1879 N N . ASN A 1 235 ? 5.641 -32.844 6.988 1 88.25 235 ASN A N 1
ATOM 1880 C CA . ASN A 1 235 ? 6.633 -33.375 6.051 1 88.25 235 ASN A CA 1
ATOM 1881 C C . ASN A 1 235 ? 7.078 -32.312 5.055 1 88.25 235 ASN A C 1
ATOM 1883 O O . ASN A 1 235 ? 8.273 -32.188 4.77 1 88.25 235 ASN A O 1
ATOM 1887 N N . MET A 1 236 ? 6.156 -31.656 4.555 1 89.75 236 MET A N 1
ATOM 1888 C CA . MET A 1 236 ? 6.477 -30.594 3.605 1 89.75 236 MET A CA 1
ATOM 1889 C C . MET A 1 236 ? 7.344 -29.516 4.258 1 89.75 236 MET A C 1
ATOM 1891 O O . MET A 1 236 ? 8.281 -29.016 3.635 1 89.75 236 MET A O 1
ATOM 1895 N N . ALA A 1 237 ? 7.027 -29.25 5.484 1 90.62 237 ALA A N 1
ATOM 1896 C CA . ALA A 1 237 ? 7.777 -28.234 6.227 1 90.62 237 ALA A CA 1
ATOM 1897 C C . ALA A 1 237 ? 9.242 -28.625 6.352 1 90.62 237 ALA A C 1
ATOM 1899 O O . ALA A 1 237 ? 10.125 -27.766 6.336 1 90.62 237 ALA A O 1
ATOM 1900 N N . ARG A 1 238 ? 9.492 -29.875 6.457 1 91.69 238 ARG A N 1
ATOM 1901 C CA . ARG A 1 238 ? 10.867 -30.359 6.555 1 91.69 238 ARG A CA 1
ATOM 1902 C C . ARG A 1 238 ? 11.656 -30.016 5.297 1 91.69 238 ARG A C 1
ATOM 1904 O O . ARG A 1 238 ? 12.852 -29.719 5.367 1 91.69 238 ARG A O 1
ATOM 1911 N N . TYR A 1 239 ? 11 -30.031 4.172 1 92.25 239 TYR A N 1
ATOM 1912 C CA . TYR A 1 239 ? 11.656 -29.719 2.91 1 92.25 239 TYR A CA 1
ATOM 1913 C C . TYR A 1 239 ? 11.727 -28.203 2.701 1 92.25 239 TYR A C 1
ATOM 1915 O O . TYR A 1 239 ? 12.766 -27.672 2.301 1 92.25 239 TYR A O 1
ATOM 1923 N N . TYR A 1 240 ? 10.711 -27.5 3.1 1 90.06 240 TYR A N 1
ATOM 1924 C CA . TYR A 1 240 ? 10.617 -26.062 2.883 1 90.06 240 TYR A CA 1
ATOM 1925 C C . TYR A 1 240 ? 11.625 -25.312 3.746 1 90.06 240 TYR A C 1
ATOM 1927 O O . TYR A 1 240 ? 12.203 -24.312 3.314 1 90.06 240 TYR A O 1
ATOM 1935 N N . TYR A 1 241 ? 11.859 -25.844 4.941 1 90.69 241 TYR A N 1
ATOM 1936 C CA . TYR A 1 241 ? 12.648 -25.062 5.895 1 90.69 241 TYR A CA 1
ATOM 1937 C C . TYR A 1 241 ? 14.016 -25.703 6.113 1 90.69 241 TYR A C 1
ATOM 1939 O O . TYR A 1 241 ? 14.758 -25.297 7.012 1 90.69 241 TYR A O 1
ATOM 1947 N N . ASN A 1 242 ? 14.336 -26.688 5.25 1 93.94 242 ASN A N 1
ATOM 1948 C CA . ASN A 1 242 ? 15.695 -27.203 5.258 1 93.94 242 ASN A CA 1
ATOM 1949 C C . ASN A 1 242 ? 16.688 -26.188 4.699 1 93.94 242 ASN A C 1
ATOM 1951 O O . ASN A 1 242 ? 16.656 -25.875 3.512 1 93.94 242 ASN A O 1
ATOM 1955 N N . PRO A 1 243 ? 17.578 -25.719 5.527 1 92.19 243 PRO A N 1
ATOM 1956 C CA . PRO A 1 243 ? 18.5 -24.672 5.066 1 92.19 243 PRO A CA 1
ATOM 1957 C C . PRO A 1 243 ? 19.359 -25.125 3.889 1 92.19 243 PRO A C 1
ATOM 1959 O O . PRO A 1 243 ? 19.859 -24.281 3.129 1 92.19 243 PRO A O 1
ATOM 1962 N N . ARG A 1 244 ? 19.594 -26.391 3.729 1 91.62 244 ARG A N 1
ATOM 1963 C CA . ARG A 1 244 ? 20.406 -26.906 2.639 1 91.62 244 ARG A CA 1
ATOM 1964 C C . ARG A 1 244 ? 19.531 -27.453 1.509 1 91.62 244 ARG A C 1
ATOM 1966 O O . ARG A 1 244 ? 20.047 -27.984 0.523 1 91.62 244 ARG A O 1
ATOM 1973 N N . GLY A 1 245 ? 18.203 -27.344 1.701 1 96 245 GLY A N 1
ATOM 1974 C CA . GLY A 1 245 ? 17.281 -27.844 0.703 1 96 245 GLY A CA 1
ATOM 1975 C C . GLY A 1 245 ? 17.125 -26.922 -0.492 1 96 245 GLY A C 1
ATOM 1976 O O . GLY A 1 245 ? 17.547 -25.766 -0.451 1 96 245 GLY A O 1
ATOM 1977 N N . TYR A 1 246 ? 16.516 -27.453 -1.55 1 97.19 246 TYR A N 1
ATOM 1978 C CA . TYR A 1 246 ? 16.391 -26.719 -2.801 1 97.19 246 TYR A CA 1
ATOM 1979 C C . TYR A 1 246 ? 15.477 -25.516 -2.627 1 97.19 246 TYR A C 1
ATOM 1981 O O . TYR A 1 246 ? 15.75 -24.438 -3.176 1 97.19 246 TYR A O 1
ATOM 1989 N N . PHE A 1 247 ? 14.5 -25.656 -1.799 1 96.75 247 PHE A N 1
ATOM 1990 C CA . PHE A 1 247 ? 13.531 -24.578 -1.635 1 96.75 247 PHE A CA 1
ATOM 1991 C C . PHE A 1 247 ? 14.18 -23.359 -0.979 1 96.75 247 PHE A C 1
ATOM 1993 O O . PHE A 1 247 ? 14.055 -22.234 -1.475 1 96.75 247 PHE A O 1
ATOM 2000 N N . GLN A 1 248 ? 14.836 -23.609 0.109 1 96.25 248 GLN A N 1
ATOM 2001 C CA . GLN A 1 248 ? 15.477 -22.516 0.821 1 96.25 248 GLN A CA 1
ATOM 2002 C C . GLN A 1 248 ? 16.562 -21.859 -0.032 1 96.25 248 GLN A C 1
ATOM 2004 O O . GLN A 1 248 ? 16.75 -20.641 0.007 1 96.25 248 GLN A O 1
ATOM 2009 N N . ARG A 1 249 ? 17.297 -22.672 -0.743 1 97.06 249 ARG A N 1
ATOM 2010 C CA . ARG A 1 249 ? 18.328 -22.125 -1.625 1 97.06 249 ARG A CA 1
ATOM 2011 C C . ARG A 1 249 ? 17.703 -21.266 -2.721 1 97.06 249 ARG A C 1
ATOM 2013 O O . ARG A 1 249 ? 18.297 -20.266 -3.145 1 97.06 249 ARG A O 1
ATOM 2020 N N . ALA A 1 250 ? 16.578 -21.672 -3.215 1 97.44 250 ALA A N 1
ATOM 2021 C CA . ALA A 1 250 ? 15.852 -20.859 -4.191 1 97.44 250 ALA A CA 1
ATOM 2022 C C . ALA A 1 250 ? 15.422 -19.531 -3.59 1 97.44 250 ALA A C 1
ATOM 2024 O O . ALA A 1 250 ? 15.57 -18.484 -4.219 1 97.44 250 ALA A O 1
ATOM 2025 N N . MET A 1 251 ? 14.93 -19.547 -2.359 1 95.81 251 MET A N 1
ATOM 2026 C CA . MET A 1 251 ? 14.508 -18.344 -1.675 1 95.81 251 MET A CA 1
ATOM 2027 C C . MET A 1 251 ? 15.688 -17.406 -1.442 1 95.81 251 MET A C 1
ATOM 2029 O O . MET A 1 251 ? 15.531 -16.172 -1.459 1 95.81 251 MET A O 1
ATOM 2033 N N . ASP A 1 252 ? 16.844 -17.984 -1.277 1 96.38 252 ASP A N 1
ATOM 2034 C CA . ASP A 1 252 ? 18.062 -17.203 -1.049 1 96.38 252 ASP A CA 1
ATOM 2035 C C . ASP A 1 252 ? 18.375 -16.328 -2.256 1 96.38 252 ASP A C 1
ATOM 2037 O O . ASP A 1 252 ? 19.062 -15.305 -2.127 1 96.38 252 ASP A O 1
ATOM 2041 N N . ASN A 1 253 ? 17.906 -16.75 -3.449 1 97.31 253 ASN A N 1
ATOM 2042 C CA . ASN A 1 253 ? 18.125 -15.93 -4.637 1 97.31 253 ASN A CA 1
ATOM 2043 C C . ASN A 1 253 ? 17.562 -14.523 -4.445 1 97.31 253 ASN A C 1
ATOM 2045 O O . ASN A 1 253 ? 18.078 -13.57 -5.035 1 97.31 253 ASN A O 1
ATOM 2049 N N . MET A 1 254 ? 16.562 -14.398 -3.584 1 96.12 254 MET A N 1
ATOM 2050 C CA . MET A 1 254 ? 15.914 -13.109 -3.373 1 96.12 254 MET A CA 1
ATOM 2051 C C . MET A 1 254 ? 16.141 -12.609 -1.949 1 96.12 254 MET A C 1
ATOM 2053 O O . MET A 1 254 ? 15.383 -11.789 -1.444 1 96.12 254 MET A O 1
ATOM 2057 N N . ARG A 1 255 ? 17.188 -13.07 -1.319 1 94.19 255 ARG A N 1
ATOM 2058 C CA . ARG A 1 255 ? 17.422 -12.844 0.104 1 94.19 255 ARG A CA 1
ATOM 2059 C C . ARG A 1 255 ? 17.656 -11.367 0.393 1 94.19 255 ARG A C 1
ATOM 2061 O O . ARG A 1 255 ? 17.344 -10.891 1.487 1 94.19 255 ARG A O 1
ATOM 2068 N N . ASP A 1 256 ? 18.094 -10.625 -0.591 1 92.62 256 ASP A N 1
ATOM 2069 C CA . ASP A 1 256 ? 18.422 -9.211 -0.403 1 92.62 256 ASP A CA 1
ATOM 2070 C C . ASP A 1 256 ? 17.141 -8.391 -0.221 1 92.62 256 ASP A C 1
ATOM 2072 O O . ASP A 1 256 ? 17.203 -7.238 0.228 1 92.62 256 ASP A O 1
ATOM 2076 N N . PHE A 1 257 ? 16.016 -8.953 -0.489 1 94.25 257 PHE A N 1
ATOM 2077 C CA . PHE A 1 257 ? 14.773 -8.203 -0.454 1 94.25 257 PHE A CA 1
ATOM 2078 C C . PHE A 1 257 ? 13.945 -8.578 0.774 1 94.25 257 PHE A C 1
ATOM 2080 O O . PHE A 1 257 ? 13 -7.871 1.13 1 94.25 257 PHE A O 1
ATOM 2087 N N . GLY A 1 258 ? 14.266 -9.648 1.359 1 92.88 258 GLY A N 1
ATOM 2088 C CA . GLY A 1 258 ? 13.539 -10.109 2.535 1 92.88 258 GLY A CA 1
ATOM 2089 C C . GLY A 1 258 ? 13.617 -11.609 2.734 1 92.88 258 GLY A C 1
ATOM 2090 O O . GLY A 1 258 ? 14.305 -12.305 1.98 1 92.88 258 GLY A O 1
ATOM 2091 N N . SER A 1 259 ? 12.805 -12.055 3.73 1 89.44 259 SER A N 1
ATOM 2092 C CA . SER A 1 259 ? 13 -13.438 4.145 1 89.44 259 SER A CA 1
ATOM 2093 C C . SER A 1 259 ? 11.758 -14.273 3.869 1 89.44 259 SER A C 1
ATOM 2095 O O . SER A 1 259 ? 11.742 -15.477 4.145 1 89.44 259 SER A O 1
ATOM 2097 N N . ASP A 1 260 ? 10.734 -13.617 3.445 1 91.81 260 ASP A N 1
ATOM 2098 C CA . ASP A 1 260 ? 9.523 -14.367 3.133 1 91.81 260 ASP A CA 1
ATOM 2099 C C . ASP A 1 260 ? 8.766 -13.734 1.966 1 91.81 260 ASP A C 1
ATOM 2101 O O . ASP A 1 260 ? 9.211 -12.727 1.408 1 91.81 260 ASP A O 1
ATOM 2105 N N . PHE A 1 261 ? 7.676 -14.289 1.603 1 93.44 261 PHE A N 1
ATOM 2106 C CA . PHE A 1 261 ? 7.012 -13.938 0.354 1 93.44 261 PHE A CA 1
ATOM 2107 C C . PHE A 1 261 ? 6.246 -12.633 0.499 1 93.44 261 PHE A C 1
ATOM 2109 O O . PHE A 1 261 ? 5.773 -12.07 -0.492 1 93.44 261 PHE A O 1
ATOM 2116 N N . THR A 1 262 ? 6.176 -12.031 1.726 1 96.38 262 THR A N 1
ATOM 2117 C CA . THR A 1 262 ? 5.539 -10.727 1.893 1 96.38 262 THR A CA 1
ATOM 2118 C C . THR A 1 262 ? 6.402 -9.625 1.292 1 96.38 262 THR A C 1
ATOM 2120 O O . THR A 1 262 ? 5.992 -8.461 1.252 1 96.38 262 THR A O 1
ATOM 2123 N N . ILE A 1 263 ? 7.578 -10.016 0.741 1 96.5 263 ILE A N 1
ATOM 2124 C CA . ILE A 1 263 ? 8.438 -9.07 0.031 1 96.5 263 ILE A CA 1
ATOM 2125 C C . ILE A 1 263 ? 7.676 -8.477 -1.155 1 96.5 263 ILE A C 1
ATOM 2127 O O . ILE A 1 263 ? 7.973 -7.367 -1.601 1 96.5 263 ILE A O 1
ATOM 2131 N N . TYR A 1 264 ? 6.699 -9.188 -1.597 1 97.06 264 TYR A N 1
ATOM 2132 C CA . TYR A 1 264 ? 5.98 -8.75 -2.789 1 97.06 264 TYR A CA 1
ATOM 2133 C C . TYR A 1 264 ? 4.93 -7.707 -2.438 1 97.06 264 TYR A C 1
ATOM 2135 O O . TYR A 1 264 ? 4.207 -7.227 -3.316 1 97.06 264 TYR A O 1
ATOM 2143 N N . ASN A 1 265 ? 4.848 -7.312 -1.14 1 97.81 265 ASN A N 1
ATOM 2144 C CA . ASN A 1 265 ? 4.164 -6.07 -0.791 1 97.81 265 ASN A CA 1
ATOM 2145 C C . ASN A 1 265 ? 4.895 -4.852 -1.346 1 97.81 265 ASN A C 1
ATOM 2147 O O . ASN A 1 265 ? 4.328 -3.764 -1.424 1 97.81 265 ASN A O 1
ATOM 2151 N N . ASN A 1 266 ? 6.176 -5.047 -1.638 1 97.5 266 ASN A N 1
ATOM 2152 C CA . ASN A 1 266 ? 6.988 -3.994 -2.24 1 97.5 266 ASN A CA 1
ATOM 2153 C C . ASN A 1 266 ? 6.629 -3.779 -3.707 1 97.5 266 ASN A C 1
ATOM 2155 O O . ASN A 1 266 ? 6.93 -4.621 -4.555 1 97.5 266 ASN A O 1
ATOM 2159 N N . SER A 1 267 ? 6.035 -2.627 -3.979 1 96.38 267 SER A N 1
ATOM 2160 C CA . SER A 1 267 ? 5.562 -2.332 -5.328 1 96.38 267 SER A CA 1
ATOM 2161 C C . SER A 1 267 ? 6.711 -2.322 -6.328 1 96.38 267 SER A C 1
ATOM 2163 O O . SER A 1 267 ? 6.52 -2.643 -7.504 1 96.38 267 SER A O 1
ATOM 2165 N N . ASP A 1 268 ? 7.934 -2.012 -5.902 1 95.25 268 ASP A N 1
ATOM 2166 C CA . ASP A 1 268 ? 9.094 -2.004 -6.785 1 95.25 268 ASP A CA 1
ATOM 2167 C C . ASP A 1 268 ? 9.438 -3.416 -7.258 1 95.25 268 ASP A C 1
ATOM 2169 O O . ASP A 1 268 ? 9.93 -3.604 -8.375 1 95.25 268 ASP A O 1
ATOM 2173 N N . LEU A 1 269 ? 9.172 -4.355 -6.426 1 95.12 269 LEU A N 1
ATOM 2174 C CA . LEU A 1 269 ? 9.422 -5.746 -6.777 1 95.12 269 LEU A CA 1
ATOM 2175 C C . LEU A 1 269 ? 8.289 -6.309 -7.629 1 95.12 269 LEU A C 1
ATOM 2177 O O . LEU A 1 269 ? 8.531 -7.086 -8.562 1 95.12 269 LEU A O 1
ATOM 2181 N N . ARG A 1 270 ? 7.105 -5.91 -7.305 1 94.31 270 ARG A N 1
ATOM 2182 C CA . ARG A 1 270 ? 5.934 -6.445 -7.988 1 94.31 270 ARG A CA 1
ATOM 2183 C C . ARG A 1 270 ? 5.953 -6.082 -9.469 1 94.31 270 ARG A C 1
ATOM 2185 O O . ARG A 1 270 ? 5.52 -6.867 -10.312 1 94.31 270 ARG A O 1
ATOM 2192 N N . ILE A 1 271 ? 6.473 -4.91 -9.82 1 92.62 271 ILE A N 1
ATOM 2193 C CA . ILE A 1 271 ? 6.367 -4.406 -11.188 1 92.62 271 ILE A CA 1
ATOM 2194 C C . ILE A 1 271 ? 7.434 -5.059 -12.062 1 92.62 271 ILE A C 1
ATOM 2196 O O . ILE A 1 271 ? 7.426 -4.898 -13.289 1 92.62 271 ILE A O 1
ATOM 2200 N N . THR A 1 272 ? 8.359 -5.832 -11.469 1 92.81 272 THR A N 1
ATOM 2201 C CA . THR A 1 272 ? 9.422 -6.465 -12.25 1 92.81 272 THR A CA 1
ATOM 2202 C C . THR A 1 272 ? 8.852 -7.547 -13.156 1 92.81 272 THR A C 1
ATOM 2204 O O . THR A 1 272 ? 9.484 -7.938 -14.141 1 92.81 272 THR A O 1
ATOM 2207 N N . GLY A 1 273 ? 7.68 -8.07 -12.875 1 90.94 273 GLY A N 1
ATOM 2208 C CA . GLY A 1 273 ? 6.992 -9 -13.766 1 90.94 273 GLY A CA 1
ATOM 2209 C C . GLY A 1 273 ? 7.688 -10.344 -13.875 1 90.94 273 GLY A C 1
ATOM 2210 O O . GLY A 1 273 ? 7.949 -10.82 -14.984 1 90.94 273 GLY A O 1
ATOM 2211 N N . GLN A 1 274 ? 7.914 -11.031 -12.852 1 94.19 274 GLN A N 1
ATOM 2212 C CA . GLN A 1 274 ? 8.492 -12.367 -12.836 1 94.19 274 GLN A CA 1
ATOM 2213 C C . GLN A 1 274 ? 7.41 -13.43 -13.031 1 94.19 274 GLN A C 1
ATOM 2215 O O . GLN A 1 274 ? 6.734 -13.82 -12.078 1 94.19 274 GLN A O 1
ATOM 2220 N N . PRO A 1 275 ? 7.27 -13.961 -14.227 1 96.94 275 PRO A N 1
ATOM 2221 C CA . PRO A 1 275 ? 6.086 -14.742 -14.594 1 96.94 275 PRO A CA 1
ATOM 2222 C C . PRO A 1 275 ? 6.031 -16.094 -13.898 1 96.94 275 PRO A C 1
ATOM 2224 O O . PRO A 1 275 ? 5.359 -17.016 -14.367 1 96.94 275 PRO A O 1
ATOM 2227 N N . GLY A 1 276 ? 6.684 -16.281 -12.812 1 97.94 276 GLY A N 1
ATOM 2228 C CA . GLY A 1 276 ? 6.59 -17.469 -11.984 1 97.94 276 GLY A CA 1
ATOM 2229 C C . GLY A 1 276 ? 5.969 -17.203 -10.633 1 97.94 276 GLY A C 1
ATOM 2230 O O . GLY A 1 276 ? 5.574 -18.141 -9.93 1 97.94 276 GLY A O 1
ATOM 2231 N N . VAL A 1 277 ? 5.895 -15.844 -10.312 1 97.19 277 VAL A N 1
ATOM 2232 C CA . VAL A 1 277 ? 5.578 -15.727 -8.891 1 97.19 277 VAL A CA 1
ATOM 2233 C C . VAL A 1 277 ? 4.746 -14.469 -8.648 1 97.19 277 VAL A C 1
ATOM 2235 O O . VAL A 1 277 ? 3.871 -14.453 -7.785 1 97.19 277 VAL A O 1
ATOM 2238 N N . ASN A 1 278 ? 4.895 -13.383 -9.344 1 95.94 278 ASN A N 1
ATOM 2239 C CA . ASN A 1 278 ? 4.355 -12.148 -8.781 1 95.94 278 ASN A CA 1
ATOM 2240 C C . ASN A 1 278 ? 3.293 -11.539 -9.688 1 95.94 278 ASN A C 1
ATOM 2242 O O . ASN A 1 278 ? 3.184 -10.312 -9.781 1 95.94 278 ASN A O 1
ATOM 2246 N N . GLY A 1 279 ? 2.584 -12.422 -10.422 1 98.12 279 GLY A N 1
ATOM 2247 C CA . GLY A 1 279 ? 1.356 -11.945 -11.039 1 98.12 279 GLY A CA 1
ATOM 2248 C C . GLY A 1 279 ? 0.341 -11.438 -10.031 1 98.12 279 GLY A C 1
ATOM 2249 O O . GLY A 1 279 ? 0.343 -11.852 -8.875 1 98.12 279 GLY A O 1
ATOM 2250 N N . VAL A 1 280 ? -0.464 -10.492 -10.469 1 98.44 280 VAL A N 1
ATOM 2251 C CA . VAL A 1 280 ? -1.538 -9.945 -9.648 1 98.44 280 VAL A CA 1
ATOM 2252 C C . VAL A 1 280 ? -2.873 -10.094 -10.375 1 98.44 280 VAL A C 1
ATOM 2254 O O . VAL A 1 280 ? -2.967 -9.828 -11.57 1 98.44 280 VAL A O 1
ATOM 2257 N N . ALA A 1 281 ? -3.879 -10.555 -9.641 1 98.75 281 ALA A N 1
ATOM 2258 C CA . ALA A 1 281 ? -5.164 -10.797 -10.289 1 98.75 281 ALA A CA 1
ATOM 2259 C C . ALA A 1 281 ? -6.289 -10.891 -9.258 1 98.75 281 ALA A C 1
ATOM 2261 O O . ALA A 1 281 ? -6.031 -10.977 -8.055 1 98.75 281 ALA A O 1
ATOM 2262 N N . SER A 1 282 ? -7.527 -10.789 -9.734 1 98.69 282 SER A N 1
ATOM 2263 C CA . SER A 1 282 ? -8.68 -11.219 -8.945 1 98.69 282 SER A CA 1
ATOM 2264 C C . SER A 1 282 ? -8.953 -12.711 -9.133 1 98.69 282 SER A C 1
ATOM 2266 O O . SER A 1 282 ? -8.445 -13.328 -10.078 1 98.69 282 SER A O 1
ATOM 2268 N N . ALA A 1 283 ? -9.688 -13.258 -8.18 1 98.81 283 ALA A N 1
ATOM 2269 C CA . ALA A 1 283 ? -10.094 -14.648 -8.344 1 98.81 283 ALA A CA 1
ATOM 2270 C C . ALA A 1 283 ? -10.914 -14.836 -9.617 1 98.81 283 ALA A C 1
ATOM 2272 O O . ALA A 1 283 ? -10.719 -15.805 -10.359 1 98.81 283 ALA A O 1
ATOM 2273 N N . ARG A 1 284 ? -11.781 -13.914 -9.891 1 98.75 284 ARG A N 1
ATOM 2274 C CA . ARG A 1 284 ? -12.617 -13.945 -11.086 1 98.75 284 ARG A CA 1
ATOM 2275 C C . ARG A 1 284 ? -11.773 -13.938 -12.352 1 98.75 284 ARG A C 1
ATOM 2277 O O . ARG A 1 284 ? -12.023 -14.703 -13.281 1 98.75 284 ARG A O 1
ATOM 2284 N N . ALA A 1 285 ? -10.789 -13.102 -12.367 1 98.88 285 ALA A N 1
ATOM 2285 C CA . ALA A 1 285 ? -9.922 -12.992 -13.539 1 98.88 285 ALA A CA 1
ATOM 2286 C C . ALA A 1 285 ? -9.156 -14.297 -13.773 1 98.88 285 ALA A C 1
ATOM 2288 O O . ALA A 1 285 ? -9.008 -14.734 -14.914 1 98.88 285 ALA A O 1
ATOM 2289 N N . LEU A 1 286 ? -8.648 -14.906 -12.719 1 98.81 286 LEU A N 1
ATOM 2290 C CA . LEU A 1 286 ? -7.957 -16.188 -12.844 1 98.81 286 LEU A CA 1
ATOM 2291 C C . LEU A 1 286 ? -8.883 -17.25 -13.414 1 98.81 286 LEU A C 1
ATOM 2293 O O . LEU A 1 286 ? -8.492 -18.016 -14.297 1 98.81 286 LEU A O 1
ATOM 2297 N N . ALA A 1 287 ? -10.047 -17.266 -12.867 1 98.94 287 ALA A N 1
ATOM 2298 C CA . ALA A 1 287 ? -11.023 -18.234 -13.359 1 98.94 287 ALA A CA 1
ATOM 2299 C C . ALA A 1 287 ? -11.352 -17.984 -14.828 1 98.94 287 ALA A C 1
ATOM 2301 O O . ALA A 1 287 ? -11.375 -18.922 -15.633 1 98.94 287 ALA A O 1
ATOM 2302 N N . GLN A 1 288 ? -11.562 -16.766 -15.172 1 98.88 288 GLN A N 1
ATOM 2303 C CA . GLN A 1 288 ? -11.922 -16.391 -16.547 1 98.88 288 GLN A CA 1
ATOM 2304 C C . GLN A 1 288 ? -10.797 -16.734 -17.516 1 98.88 288 GLN A C 1
ATOM 2306 O O . GLN A 1 288 ? -11.047 -17.188 -18.625 1 98.88 288 GLN A O 1
ATOM 2311 N N . LEU A 1 289 ? -9.617 -16.484 -17.078 1 98.88 289 LEU A N 1
ATOM 2312 C CA . LEU A 1 289 ? -8.461 -16.844 -17.906 1 98.88 289 LEU A CA 1
ATOM 2313 C C . LEU A 1 289 ? -8.484 -18.328 -18.25 1 98.88 289 LEU A C 1
ATOM 2315 O O . LEU A 1 289 ? -8.289 -18.688 -19.422 1 98.88 289 LEU A O 1
ATOM 2319 N N . HIS A 1 290 ? -8.742 -19.141 -17.328 1 98.88 290 HIS A N 1
ATOM 2320 C CA . HIS A 1 290 ? -8.711 -20.578 -17.547 1 98.88 290 HIS A CA 1
ATOM 2321 C C . HIS A 1 290 ? -9.961 -21.047 -18.281 1 98.88 290 HIS A C 1
ATOM 2323 O O . HIS A 1 290 ? -9.914 -22.047 -19 1 98.88 290 HIS A O 1
ATOM 2329 N N . GLN A 1 291 ? -11 -20.297 -18.125 1 98.69 291 GLN A N 1
ATOM 2330 C CA . GLN A 1 291 ? -12.211 -20.609 -18.891 1 98.69 291 GLN A CA 1
ATOM 2331 C C . GLN A 1 291 ? -11.984 -20.406 -20.375 1 98.69 291 GLN A C 1
ATOM 2333 O O . GLN A 1 291 ? -12.547 -21.141 -21.203 1 98.69 291 GLN A O 1
ATOM 2338 N N . LEU A 1 292 ? -11.156 -19.469 -20.75 1 98.56 292 LEU A N 1
ATOM 2339 C CA . LEU A 1 292 ? -10.836 -19.25 -22.156 1 98.56 292 LEU A CA 1
ATOM 2340 C C . LEU A 1 292 ? -10.266 -20.5 -22.797 1 98.56 292 LEU A C 1
ATOM 2342 O O . LEU A 1 292 ? -10.469 -20.75 -23.984 1 98.56 292 LEU A O 1
ATOM 2346 N N . ILE A 1 293 ? -9.547 -21.297 -22 1 98.12 293 ILE A N 1
ATOM 2347 C CA . ILE A 1 293 ? -8.992 -22.562 -22.484 1 98.12 293 ILE A CA 1
ATOM 2348 C C . ILE A 1 293 ? -10.117 -23.547 -22.766 1 98.12 293 ILE A C 1
ATOM 2350 O O . ILE A 1 293 ? -10.195 -24.141 -23.844 1 98.12 293 ILE A O 1
ATOM 2354 N N . LEU A 1 294 ? -10.977 -23.672 -21.812 1 96.38 294 LEU A N 1
ATOM 2355 C CA . LEU A 1 294 ? -12.047 -24.656 -21.922 1 96.38 294 LEU A CA 1
ATOM 2356 C C . LEU A 1 294 ? -12.984 -24.312 -23.078 1 96.38 294 LEU A C 1
ATOM 2358 O O . LEU A 1 294 ? -13.547 -25.219 -23.703 1 96.38 294 LEU A O 1
ATOM 2362 N N . ASP A 1 295 ? -13.07 -23 -23.391 1 94.62 295 ASP A N 1
ATOM 2363 C CA . ASP A 1 295 ? -13.961 -22.531 -24.453 1 94.62 295 ASP A CA 1
ATOM 2364 C C . ASP A 1 295 ? -13.312 -22.688 -25.828 1 94.62 295 ASP A C 1
ATOM 2366 O O . ASP A 1 295 ? -13.977 -22.562 -26.859 1 94.62 295 ASP A O 1
ATOM 2370 N N . GLY A 1 296 ? -12.078 -22.906 -25.828 1 94.56 296 GLY A N 1
ATOM 2371 C CA . GLY A 1 296 ? -11.359 -22.969 -27.094 1 94.56 296 GLY A CA 1
ATOM 2372 C C . GLY A 1 296 ? -11.141 -21.609 -27.734 1 94.56 296 GLY A C 1
ATOM 2373 O O . GLY A 1 296 ? -10.938 -21.516 -28.938 1 94.56 296 GLY A O 1
ATOM 2374 N N . SER A 1 297 ? -11.234 -20.609 -26.953 1 95.31 297 SER A N 1
ATOM 2375 C CA . SER A 1 297 ? -11.133 -19.25 -27.469 1 95.31 297 SER A CA 1
ATOM 2376 C C . SER A 1 297 ? -9.688 -18.891 -27.781 1 95.31 297 SER A C 1
ATOM 2378 O O . SER A 1 297 ? -9.43 -18.047 -28.656 1 95.31 297 SER A O 1
ATOM 2380 N N . ILE A 1 298 ? -8.727 -19.578 -27.109 1 97.88 298 ILE A N 1
ATOM 2381 C CA . ILE A 1 298 ? -7.352 -19.109 -27.266 1 97.88 298 ILE A CA 1
ATOM 2382 C C . ILE A 1 298 ? -6.461 -20.281 -27.703 1 97.88 298 ILE A C 1
ATOM 2384 O O . ILE A 1 298 ? -5.32 -20.078 -28.125 1 97.88 298 ILE A O 1
ATOM 2388 N N . LEU A 1 299 ? -7.004 -21.5 -27.656 1 98.19 299 LEU A N 1
ATOM 2389 C CA . LEU A 1 299 ? -6.301 -22.703 -28.062 1 98.19 299 LEU A CA 1
ATOM 2390 C C . LEU A 1 299 ? -7.184 -23.578 -28.953 1 98.19 299 LEU A C 1
ATOM 2392 O O . LEU A 1 299 ? -8.406 -23.609 -28.781 1 98.19 299 LEU A O 1
ATOM 2396 N N . SER A 1 300 ? -6.559 -24.281 -29.859 1 97.94 300 SER A N 1
ATOM 2397 C CA . SER A 1 300 ? -7.285 -25.281 -30.656 1 97.94 300 SER A CA 1
ATOM 2398 C C . SER A 1 300 ? -7.77 -26.422 -29.781 1 97.94 300 SER A C 1
ATOM 2400 O O . SER A 1 300 ? -7.273 -26.625 -28.672 1 97.94 300 SER A O 1
ATOM 2402 N N . SER A 1 301 ? -8.664 -27.172 -30.297 1 96.69 301 SER A N 1
ATOM 2403 C CA . SER A 1 301 ? -9.195 -28.328 -29.562 1 96.69 301 SER A CA 1
ATOM 2404 C C . SER A 1 301 ? -8.102 -29.344 -29.266 1 96.69 301 SER A C 1
ATOM 2406 O O . SER A 1 301 ? -8.102 -29.984 -28.219 1 96.69 301 SER A O 1
ATOM 2408 N N . GLU A 1 302 ? -7.254 -29.5 -30.156 1 96.19 302 GLU A N 1
ATOM 2409 C CA . GLU A 1 302 ? -6.145 -30.438 -29.984 1 96.19 302 GLU A CA 1
ATOM 2410 C C . GLU A 1 302 ? -5.219 -29.984 -28.859 1 96.19 302 GLU A C 1
ATOM 2412 O O . GLU A 1 302 ? -4.789 -30.797 -28.031 1 96.19 302 GLU A O 1
ATOM 2417 N N . ALA A 1 303 ? -4.891 -28.719 -28.891 1 96.75 303 ALA A N 1
ATOM 2418 C CA . ALA A 1 303 ? -4.035 -28.172 -27.844 1 96.75 303 ALA A CA 1
ATOM 2419 C C . ALA A 1 303 ? -4.695 -28.281 -26.469 1 96.75 303 ALA A C 1
ATOM 2421 O O . ALA A 1 303 ? -4.027 -28.562 -25.469 1 96.75 303 ALA A O 1
ATOM 2422 N N . VAL A 1 304 ? -5.977 -28.031 -26.422 1 97.5 304 VAL A N 1
ATOM 2423 C CA . VAL A 1 304 ? -6.719 -28.141 -25.156 1 97.5 304 VAL A CA 1
ATOM 2424 C C . VAL A 1 304 ? -6.641 -29.562 -24.641 1 97.5 304 VAL A C 1
ATOM 2426 O O . VAL A 1 304 ? -6.379 -29.781 -23.453 1 97.5 304 VAL A O 1
ATOM 2429 N N . LYS A 1 305 ? -6.852 -30.469 -25.484 1 95.19 305 LYS A N 1
ATOM 2430 C CA . LYS A 1 305 ? -6.785 -31.875 -25.094 1 95.19 305 LYS A CA 1
ATOM 2431 C C . LYS A 1 305 ? -5.406 -32.219 -24.531 1 95.19 305 LYS A C 1
ATOM 2433 O O . LYS A 1 305 ? -5.293 -32.969 -23.547 1 95.19 305 LYS A O 1
ATOM 2438 N N . LYS A 1 306 ? -4.426 -31.688 -25.156 1 94 306 LYS A N 1
ATOM 2439 C CA . LYS A 1 306 ? -3.041 -31.984 -24.781 1 94 306 LYS A CA 1
ATOM 2440 C C . LYS A 1 306 ? -2.744 -31.5 -23.359 1 94 306 LYS A C 1
ATOM 2442 O O . LYS A 1 306 ? -1.979 -32.156 -22.641 1 94 306 LYS A O 1
ATOM 2447 N N . ILE A 1 307 ? -3.332 -30.438 -22.938 1 96 307 ILE A N 1
ATOM 2448 C CA . ILE A 1 307 ? -2.943 -29.891 -21.641 1 96 307 ILE A CA 1
ATOM 2449 C C . ILE A 1 307 ? -3.957 -30.297 -20.578 1 96 307 ILE A C 1
ATOM 2451 O O . ILE A 1 307 ? -3.732 -30.094 -19.391 1 96 307 ILE A O 1
ATOM 2455 N N . SER A 1 308 ? -5.051 -30.922 -20.953 1 95.81 308 SER A N 1
ATOM 2456 C CA . SER A 1 308 ? -6.156 -31.203 -20.047 1 95.81 308 SER A CA 1
ATOM 2457 C C . SER A 1 308 ? -5.855 -32.406 -19.172 1 95.81 308 SER A C 1
ATOM 2459 O O . SER A 1 308 ? -6.453 -32.562 -18.109 1 95.81 308 SER A O 1
ATOM 2461 N N . THR A 1 309 ? -4.973 -33.281 -19.656 1 94.19 309 THR A N 1
ATOM 2462 C CA . THR A 1 309 ? -4.598 -34.469 -18.906 1 94.19 309 THR A CA 1
ATOM 2463 C C . THR A 1 309 ? -3.088 -34.688 -18.953 1 94.19 309 THR A C 1
ATOM 2465 O O . THR A 1 309 ? -2.457 -34.438 -19.984 1 94.19 309 THR A O 1
ATOM 2468 N N . PRO A 1 310 ? -2.59 -35.125 -17.828 1 96.06 310 PRO A N 1
ATOM 2469 C CA . PRO A 1 310 ? -1.158 -35.438 -17.844 1 96.06 310 PRO A CA 1
ATOM 2470 C C . PRO A 1 310 ? -0.843 -36.719 -18.578 1 96.06 310 PRO A C 1
ATOM 2472 O O . PRO A 1 310 ? -1.695 -37.625 -18.656 1 96.06 310 PRO A O 1
ATOM 2475 N N . VAL A 1 311 ? 0.283 -36.75 -19.094 1 93.81 311 VAL A N 1
ATOM 2476 C CA . VAL A 1 311 ? 0.743 -37.938 -19.781 1 93.81 311 VAL A CA 1
ATOM 2477 C C . VAL A 1 311 ? 1.478 -38.844 -18.797 1 93.81 311 VAL A C 1
ATOM 2479 O O . VAL A 1 311 ? 1.361 -40.062 -18.875 1 93.81 311 VAL A O 1
ATOM 2482 N N . ASN A 1 312 ? 2.158 -38.219 -17.906 1 91.62 312 ASN A N 1
ATOM 2483 C CA . ASN A 1 312 ? 2.955 -38.969 -16.922 1 91.62 312 ASN A CA 1
ATOM 2484 C C . ASN A 1 312 ? 2.289 -38.969 -15.555 1 91.62 312 ASN A C 1
ATOM 2486 O O . ASN A 1 312 ? 1.421 -38.156 -15.266 1 91.62 312 ASN A O 1
ATOM 2490 N N . GLY A 1 313 ? 2.627 -39.938 -14.711 1 90.19 313 GLY A N 1
ATOM 2491 C CA . GLY A 1 313 ? 2.145 -40.031 -13.344 1 90.19 313 GLY A CA 1
ATOM 2492 C C . GLY A 1 313 ? 2.928 -39.156 -12.383 1 90.19 313 GLY A C 1
ATOM 2493 O O . GLY A 1 313 ? 3.777 -38.375 -12.797 1 90.19 313 GLY A O 1
ATOM 2494 N N . PRO A 1 314 ? 2.588 -39.281 -11.141 1 94.69 314 PRO A N 1
ATOM 2495 C CA . PRO A 1 314 ? 3.268 -38.469 -10.117 1 94.69 314 PRO A CA 1
ATOM 2496 C C . PRO A 1 314 ? 4.746 -38.844 -9.984 1 94.69 314 PRO A C 1
ATOM 2498 O O . PRO A 1 314 ? 5.125 -40 -10.141 1 94.69 314 PRO A O 1
ATOM 2501 N N . SER A 1 315 ? 5.492 -37.844 -9.805 1 95.75 315 SER A N 1
ATOM 2502 C CA . SER A 1 315 ? 6.906 -38 -9.477 1 95.75 315 SER A CA 1
ATOM 2503 C C . SER A 1 315 ? 7.25 -37.281 -8.172 1 95.75 315 SER A C 1
ATOM 2505 O O . SER A 1 315 ? 6.688 -36.25 -7.859 1 95.75 315 SER A O 1
ATOM 2507 N N . PHE A 1 316 ? 8.172 -37.906 -7.457 1 96.31 316 PHE A N 1
ATOM 2508 C CA . PHE A 1 316 ? 8.594 -37.281 -6.207 1 96.31 316 PHE A CA 1
ATOM 2509 C C . PHE A 1 316 ? 9.312 -35.969 -6.473 1 96.31 316 PHE A C 1
ATOM 2511 O O . PHE A 1 316 ? 10.266 -35.938 -7.254 1 96.31 316 PHE A O 1
ATOM 2518 N N . ASP A 1 317 ? 8.867 -34.938 -5.891 1 96.56 317 ASP A N 1
ATOM 2519 C CA . ASP A 1 317 ? 9.477 -33.625 -6.027 1 96.56 317 ASP A CA 1
ATOM 2520 C C . ASP A 1 317 ? 10.5 -33.375 -4.926 1 96.56 317 ASP A C 1
ATOM 2522 O O . ASP A 1 317 ? 10.141 -33.219 -3.758 1 96.56 317 ASP A O 1
ATOM 2526 N N . HIS A 1 318 ? 11.688 -33.156 -5.273 1 95.94 318 HIS A N 1
ATOM 2527 C CA . HIS A 1 318 ? 12.789 -33.094 -4.32 1 95.94 318 HIS A CA 1
ATOM 2528 C C . HIS A 1 318 ? 12.867 -31.719 -3.668 1 95.94 318 HIS A C 1
ATOM 2530 O O . HIS A 1 318 ? 13.602 -31.531 -2.691 1 95.94 318 HIS A O 1
ATOM 2536 N N . THR A 1 319 ? 12.18 -30.75 -4.188 1 96.94 319 THR A N 1
ATOM 2537 C CA . THR A 1 319 ? 12.086 -29.438 -3.564 1 96.94 319 THR A CA 1
ATOM 2538 C C . THR A 1 319 ? 10.953 -29.406 -2.537 1 96.94 319 THR A C 1
ATOM 2540 O O . THR A 1 319 ? 11.094 -28.812 -1.47 1 96.94 319 THR A O 1
ATOM 2543 N N . LEU A 1 320 ? 9.859 -30.062 -2.812 1 95.12 320 LEU A N 1
ATOM 2544 C CA . LEU A 1 320 ? 8.633 -29.906 -2.033 1 95.12 320 LEU A CA 1
ATOM 2545 C C . LEU A 1 320 ? 8.438 -31.094 -1.095 1 95.12 320 LEU A C 1
ATOM 2547 O O . LEU A 1 320 ? 7.668 -31.016 -0.137 1 95.12 320 LEU A O 1
ATOM 2551 N N . GLY A 1 321 ? 9 -32.25 -1.398 1 92.62 321 GLY A N 1
ATOM 2552 C CA . GLY A 1 321 ? 8.961 -33.375 -0.512 1 92.62 321 GLY A CA 1
ATOM 2553 C C . GLY A 1 321 ? 7.684 -34.188 -0.647 1 92.62 321 GLY A C 1
ATOM 2554 O O . GLY A 1 321 ? 7.188 -34.75 0.336 1 92.62 321 GLY A O 1
ATOM 2555 N N . GLU A 1 322 ? 7.09 -34.188 -1.776 1 93.31 322 GLU A N 1
ATOM 2556 C CA . GLU A 1 322 ? 5.898 -34.969 -2.035 1 93.31 322 GLU A CA 1
ATOM 2557 C C . GLU A 1 322 ? 5.758 -35.312 -3.52 1 93.31 322 GLU A C 1
ATOM 2559 O O . GLU A 1 322 ? 6.367 -34.625 -4.363 1 93.31 322 GLU A O 1
ATOM 2564 N N . PRO A 1 323 ? 5.043 -36.375 -3.861 1 94.19 323 PRO A N 1
ATOM 2565 C CA . PRO A 1 323 ? 4.77 -36.656 -5.277 1 94.19 323 PRO A CA 1
ATOM 2566 C C . PRO A 1 323 ? 3.82 -35.625 -5.898 1 94.19 323 PRO A C 1
ATOM 2568 O O . PRO A 1 323 ? 2.83 -35.25 -5.273 1 94.19 323 PRO A O 1
ATOM 2571 N N . GLN A 1 324 ? 4.133 -35.156 -7.066 1 94.94 324 GLN A N 1
ATOM 2572 C CA . GLN A 1 324 ? 3.295 -34.219 -7.809 1 94.94 324 GLN A CA 1
ATOM 2573 C C . GLN A 1 324 ? 3.311 -34.531 -9.305 1 94.94 324 GLN A C 1
ATOM 2575 O O . GLN A 1 324 ? 4.191 -35.25 -9.781 1 94.94 324 GLN A O 1
ATOM 2580 N N . VAL A 1 325 ? 2.316 -34.125 -9.938 1 97.12 325 VAL A N 1
ATOM 2581 C CA . VAL A 1 325 ? 2.256 -34.188 -11.391 1 97.12 325 VAL A CA 1
ATOM 2582 C C . VAL A 1 325 ? 2.42 -32.781 -11.984 1 97.12 325 VAL A C 1
ATOM 2584 O O . VAL A 1 325 ? 1.582 -31.922 -11.766 1 97.12 325 VAL A O 1
ATOM 2587 N N . LYS A 1 326 ? 3.492 -32.562 -12.672 1 97.44 326 LYS A N 1
ATOM 2588 C CA . LYS A 1 326 ? 3.812 -31.281 -13.312 1 97.44 326 LYS A CA 1
ATOM 2589 C C . LYS A 1 326 ? 4.219 -31.484 -14.766 1 97.44 326 LYS A C 1
ATOM 2591 O O . LYS A 1 326 ? 5.164 -32.219 -15.062 1 97.44 326 LYS A O 1
ATOM 2596 N N . GLU A 1 327 ? 3.502 -30.891 -15.633 1 97.19 327 GLU A N 1
ATOM 2597 C CA . GLU A 1 327 ? 3.787 -31.016 -17.062 1 97.19 327 GLU A CA 1
ATOM 2598 C C . GLU A 1 327 ? 3.426 -29.734 -17.812 1 97.19 327 GLU A C 1
ATOM 2600 O O . GLU A 1 327 ? 2.434 -29.078 -17.484 1 97.19 327 GLU A O 1
ATOM 2605 N N . ARG A 1 328 ? 4.281 -29.359 -18.688 1 97.81 328 ARG A N 1
ATOM 2606 C CA . ARG A 1 328 ? 4.004 -28.281 -19.625 1 97.81 328 ARG A CA 1
ATOM 2607 C C . ARG A 1 328 ? 3.66 -26.984 -18.891 1 97.81 328 ARG A C 1
ATOM 2609 O O . ARG A 1 328 ? 2.836 -26.203 -19.359 1 97.81 328 ARG A O 1
ATOM 2616 N N . GLY A 1 329 ? 4.145 -26.828 -17.75 1 98.19 329 GLY A N 1
ATOM 2617 C CA . GLY A 1 329 ? 3.998 -25.609 -16.984 1 98.19 329 GLY A CA 1
ATOM 2618 C C . GLY A 1 329 ? 2.832 -25.641 -16.016 1 98.19 329 GLY A C 1
ATOM 2619 O O . GLY A 1 329 ? 2.705 -24.766 -15.148 1 98.19 329 GLY A O 1
ATOM 2620 N N . PHE A 1 330 ? 2.004 -26.672 -16.141 1 98.56 330 PHE A N 1
ATOM 2621 C CA . PHE A 1 330 ? 0.855 -26.844 -15.258 1 98.56 330 PHE A CA 1
ATOM 2622 C C . PHE A 1 330 ? 1.149 -27.875 -14.172 1 98.56 330 PHE A C 1
ATOM 2624 O O . PHE A 1 330 ? 2.061 -28.688 -14.32 1 98.56 330 PHE A O 1
ATOM 2631 N N . THR A 1 331 ? 0.406 -27.75 -13.078 1 98.25 331 THR A N 1
ATOM 2632 C CA . THR A 1 331 ? 0.267 -28.859 -12.133 1 98.25 331 THR A CA 1
ATOM 2633 C C . THR A 1 331 ? -1.104 -29.516 -12.266 1 98.25 331 THR A C 1
ATOM 2635 O O . THR A 1 331 ? -2.066 -28.875 -12.688 1 98.25 331 THR A O 1
ATOM 2638 N N . TYR A 1 332 ? -1.118 -30.781 -11.992 1 97.88 332 TYR A N 1
ATOM 2639 C CA . TYR A 1 332 ? -2.34 -31.562 -12.117 1 97.88 332 TYR A CA 1
ATOM 2640 C C . TYR A 1 332 ? -2.707 -32.219 -10.797 1 97.88 332 TYR A C 1
ATOM 2642 O O . TYR A 1 332 ? -1.832 -32.688 -10.07 1 97.88 332 TYR A O 1
ATOM 2650 N N . ASP A 1 333 ? -3.959 -32.156 -10.523 1 96.19 333 ASP A N 1
ATOM 2651 C CA . ASP A 1 333 ? -4.504 -32.875 -9.367 1 96.19 333 ASP A CA 1
ATOM 2652 C C . ASP A 1 333 ? -5.84 -33.531 -9.703 1 96.19 333 ASP A C 1
ATOM 2654 O O . ASP A 1 333 ? -6.496 -33.156 -10.68 1 96.19 333 ASP A O 1
ATOM 2658 N N . LYS A 1 334 ? -6.145 -34.5 -8.906 1 96.25 334 LYS A N 1
ATOM 2659 C CA . LYS A 1 334 ? -7.461 -35.125 -9.047 1 96.25 334 LYS A CA 1
ATOM 2660 C C . LYS A 1 334 ? -8.516 -34.375 -8.25 1 96.25 334 LYS A C 1
ATOM 2662 O O . LYS A 1 334 ? -8.258 -33.938 -7.121 1 96.25 334 LYS A O 1
ATOM 2667 N N . SER A 1 335 ? -9.648 -34.188 -8.867 1 96.94 335 SER A N 1
ATOM 2668 C CA . SER A 1 335 ? -10.781 -33.594 -8.164 1 96.94 335 SER A CA 1
ATOM 2669 C C . SER A 1 335 ? -11.367 -34.531 -7.133 1 96.94 335 SER A C 1
ATOM 2671 O O . SER A 1 335 ? -11.008 -35.719 -7.102 1 96.94 335 SER A O 1
ATOM 2673 N N . PRO A 1 336 ? -12.281 -34 -6.312 1 95.62 336 PRO A N 1
ATOM 2674 C CA . PRO A 1 336 ? -12.969 -34.875 -5.371 1 95.62 336 PRO A CA 1
ATOM 2675 C C . PRO A 1 336 ? -13.742 -36 -6.074 1 95.62 336 PRO A C 1
ATOM 2677 O O . PRO A 1 336 ? -14.039 -37.031 -5.465 1 95.62 336 PRO A O 1
ATOM 2680 N N . LYS A 1 337 ? -14.008 -35.875 -7.332 1 94.44 337 LYS A N 1
ATOM 2681 C CA . LYS A 1 337 ? -14.758 -36.875 -8.086 1 94.44 337 LYS A CA 1
ATOM 2682 C C . LYS A 1 337 ? -13.82 -37.719 -8.938 1 94.44 337 LYS A C 1
ATOM 2684 O O . LYS A 1 337 ? -14.281 -38.562 -9.727 1 94.44 337 LYS A O 1
ATOM 2689 N N . GLY A 1 338 ? -12.57 -37.406 -8.922 1 95.44 338 GLY A N 1
ATOM 2690 C CA . GLY A 1 338 ? -11.602 -38.25 -9.586 1 95.44 338 GLY A CA 1
ATOM 2691 C C . GLY A 1 338 ? -11.164 -37.719 -10.938 1 95.44 338 GLY A C 1
ATOM 2692 O O . GLY A 1 338 ? -10.242 -38.281 -11.555 1 95.44 338 GLY A O 1
ATOM 2693 N N . SER A 1 339 ? -11.758 -36.688 -11.414 1 96.62 339 SER A N 1
ATOM 2694 C CA . SER A 1 339 ? -11.359 -36.094 -12.688 1 96.62 339 SER A CA 1
ATOM 2695 C C . SER A 1 339 ? -10.062 -35.312 -12.547 1 96.62 339 SER A C 1
ATOM 2697 O O . SER A 1 339 ? -9.711 -34.875 -11.445 1 96.62 339 SER A O 1
ATOM 2699 N N . TRP A 1 340 ? -9.367 -35.125 -13.609 1 97.12 340 TRP A N 1
ATOM 2700 C CA . TRP A 1 340 ? -8.148 -34.344 -13.609 1 97.12 340 TRP A CA 1
ATOM 2701 C C . TRP A 1 340 ? -8.469 -32.844 -13.656 1 97.12 340 TRP A C 1
ATOM 2703 O O . TRP A 1 340 ? -9.367 -32.438 -14.383 1 97.12 340 TRP A O 1
ATOM 2713 N N . GLN A 1 341 ? -7.762 -32.125 -12.867 1 98.12 341 GLN A N 1
ATOM 2714 C CA . GLN A 1 341 ? -7.738 -30.672 -12.914 1 98.12 341 GLN A CA 1
ATOM 2715 C C . GLN A 1 341 ? -6.344 -30.141 -13.266 1 98.12 341 GLN A C 1
ATOM 2717 O O . GLN A 1 341 ? -5.34 -30.688 -12.789 1 98.12 341 GLN A O 1
ATOM 2722 N N . PHE A 1 342 ? -6.27 -29.234 -14.156 1 98.44 342 PHE A N 1
ATOM 2723 C CA . PHE A 1 342 ? -4.984 -28.578 -14.398 1 98.44 342 PHE A CA 1
ATOM 2724 C C . PHE A 1 342 ? -5.02 -27.125 -13.938 1 98.44 342 PHE A C 1
ATOM 2726 O O . PHE A 1 342 ? -6.094 -26.547 -13.805 1 98.44 342 PHE A O 1
ATOM 2733 N N . GLY A 1 343 ? -3.969 -26.5 -13.68 1 98.56 343 GLY A N 1
ATOM 2734 C CA . GLY A 1 343 ? -3.752 -25.156 -13.156 1 98.56 343 GLY A CA 1
ATOM 2735 C C . GLY A 1 343 ? -2.482 -25.047 -12.336 1 98.56 343 GLY A C 1
ATOM 2736 O O . GLY A 1 343 ? -1.417 -25.5 -12.758 1 98.56 343 GLY A O 1
ATOM 2737 N N . HIS A 1 344 ? -2.549 -24.344 -11.25 1 98.81 344 HIS A N 1
ATOM 2738 C CA . HIS A 1 344 ? -1.383 -24.203 -10.383 1 98.81 344 HIS A CA 1
ATOM 2739 C C . HIS A 1 344 ? -1.768 -23.641 -9.023 1 98.81 344 HIS A C 1
ATOM 2741 O O . HIS A 1 344 ? -2.566 -22.703 -8.945 1 98.81 344 HIS A O 1
ATOM 2747 N N . PRO A 1 345 ? -1.292 -24.203 -7.988 1 98.31 345 PRO A N 1
ATOM 2748 C CA . PRO A 1 345 ? -1.398 -23.562 -6.676 1 98.31 345 PRO A CA 1
ATOM 2749 C C . PRO A 1 345 ? -0.309 -22.516 -6.438 1 98.31 345 PRO A C 1
ATOM 2751 O O . PRO A 1 345 ? 0.65 -22.438 -7.207 1 98.31 345 PRO A O 1
ATOM 2754 N N . GLY A 1 346 ? -0.534 -21.672 -5.535 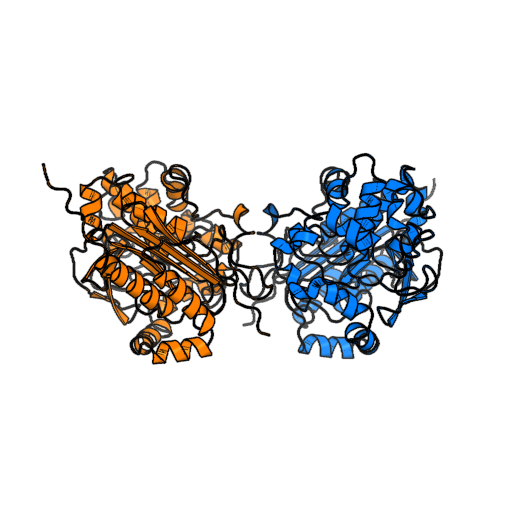1 97.81 346 GLY A N 1
ATOM 2755 C CA . GLY A 1 346 ? 0.459 -20.703 -5.102 1 97.81 346 GLY A CA 1
ATOM 2756 C C . GLY A 1 346 ? 0.679 -20.703 -3.6 1 97.81 346 GLY A C 1
ATOM 2757 O O . GLY A 1 346 ? -0.234 -21.016 -2.834 1 97.81 346 GLY A O 1
ATOM 2758 N N . VAL A 1 347 ? 1.867 -20.359 -3.258 1 96.06 347 VAL A N 1
ATOM 2759 C CA . VAL A 1 347 ? 2.197 -20.234 -1.843 1 96.06 347 VAL A CA 1
ATOM 2760 C C . VAL A 1 347 ? 1.178 -19.328 -1.151 1 96.06 347 VAL A C 1
ATOM 2762 O O . VAL A 1 347 ? 0.582 -18.469 -1.785 1 96.06 347 VAL A O 1
ATOM 2765 N N . GLY A 1 348 ? 0.912 -19.594 0.066 1 95.12 348 GLY A N 1
ATOM 2766 C CA . GLY A 1 348 ? 0.003 -18.781 0.854 1 95.12 348 GLY A CA 1
ATOM 2767 C C . GLY A 1 348 ? -1.45 -19.188 0.703 1 95.12 348 GLY A C 1
ATOM 2768 O O . GLY A 1 348 ? -2.318 -18.688 1.423 1 95.12 348 GLY A O 1
ATOM 2769 N N . GLY A 1 349 ? -1.708 -20.047 -0.25 1 97.38 349 GLY A N 1
ATOM 2770 C CA . GLY A 1 349 ? -3.043 -20.609 -0.325 1 97.38 349 GLY A CA 1
ATOM 2771 C C . GLY A 1 349 ? -3.748 -20.312 -1.634 1 97.38 349 GLY A C 1
ATOM 2772 O O . GLY A 1 349 ? -4.902 -20.703 -1.827 1 97.38 349 GLY A O 1
ATOM 2773 N N . GLN A 1 350 ? -3.111 -19.656 -2.551 1 98.56 350 GLN A N 1
ATOM 2774 C CA . GLN A 1 350 ? -3.736 -19.328 -3.828 1 98.56 350 GLN A CA 1
ATOM 2775 C C . GLN A 1 350 ? -3.959 -20.578 -4.672 1 98.56 350 GLN A C 1
ATOM 2777 O O . GLN A 1 350 ? -3.174 -21.531 -4.605 1 98.56 350 GLN A O 1
ATOM 2782 N N . ILE A 1 351 ? -5.066 -20.562 -5.445 1 98.75 351 ILE A N 1
ATOM 2783 C CA . ILE A 1 351 ? -5.289 -21.734 -6.285 1 98.75 351 ILE A CA 1
ATOM 2784 C C . ILE A 1 351 ? -6.121 -21.359 -7.504 1 98.75 351 ILE A C 1
ATOM 2786 O O . ILE A 1 351 ? -7.074 -20.578 -7.391 1 98.75 351 ILE A O 1
ATOM 2790 N N . VAL A 1 352 ? -5.773 -21.891 -8.617 1 98.88 352 VAL A N 1
ATOM 2791 C CA . VAL A 1 352 ? -6.652 -21.938 -9.781 1 98.88 352 VAL A CA 1
ATOM 2792 C C . VAL A 1 352 ? -6.617 -23.312 -10.422 1 98.88 352 VAL A C 1
ATOM 2794 O O . VAL A 1 352 ? -5.543 -23.906 -10.578 1 98.88 352 VAL A O 1
ATOM 2797 N N . ARG A 1 353 ? -7.781 -23.875 -10.742 1 98.75 353 ARG A N 1
ATOM 2798 C CA . ARG A 1 353 ? -7.93 -25.203 -11.336 1 98.75 353 ARG A CA 1
ATOM 2799 C C . ARG A 1 353 ? -9.031 -25.203 -12.391 1 98.75 353 ARG A C 1
ATOM 2801 O O . ARG A 1 353 ? -10.109 -24.641 -12.172 1 98.75 353 ARG A O 1
ATOM 2808 N N . ALA A 1 354 ? -8.734 -25.812 -13.445 1 98.81 354 ALA A N 1
ATOM 2809 C CA . ALA A 1 354 ? -9.734 -26.109 -14.477 1 98.81 354 ALA A CA 1
ATOM 2810 C C . ALA A 1 354 ? -9.977 -27.609 -14.594 1 98.81 354 ALA A C 1
ATOM 2812 O O . ALA A 1 354 ? -9.031 -28.406 -14.625 1 98.81 354 ALA A O 1
ATOM 2813 N N . ASP A 1 355 ? -11.18 -28 -14.602 1 98.56 355 ASP A N 1
ATOM 2814 C CA . ASP A 1 355 ? -11.641 -29.391 -14.742 1 98.56 355 ASP A CA 1
ATOM 2815 C C . ASP A 1 355 ? -12.469 -29.562 -16.016 1 98.56 355 ASP A C 1
ATOM 2817 O O . ASP A 1 355 ? -13.688 -29.406 -15.984 1 98.56 355 ASP A O 1
ATOM 2821 N N . PRO A 1 356 ? -11.805 -30 -17.062 1 97.5 356 PRO A N 1
ATOM 2822 C CA . PRO A 1 356 ? -12.508 -30.094 -18.344 1 97.5 356 PRO A CA 1
ATOM 2823 C C . PRO A 1 356 ? -13.664 -31.094 -18.312 1 97.5 356 PRO A C 1
ATOM 2825 O O . PRO A 1 356 ? -14.711 -30.844 -18.922 1 97.5 356 PRO A O 1
ATOM 2828 N N . GLU A 1 357 ? -13.508 -32.156 -17.641 1 95.94 357 GLU A N 1
ATOM 2829 C CA . GLU A 1 357 ? -14.531 -33.188 -17.609 1 95.94 357 GLU A CA 1
ATOM 2830 C C . GLU A 1 357 ? -15.836 -32.656 -17.016 1 95.94 357 GLU A C 1
ATOM 2832 O O . GLU A 1 357 ? -16.922 -33 -17.5 1 95.94 357 GLU A O 1
ATOM 2837 N N . ASN A 1 358 ? -15.719 -31.844 -16.047 1 96.62 358 ASN A N 1
ATOM 2838 C CA . ASN A 1 358 ? -16.906 -31.328 -15.383 1 96.62 358 ASN A CA 1
ATOM 2839 C C . ASN A 1 358 ? -17.219 -29.906 -15.836 1 96.62 358 ASN A C 1
ATOM 2841 O O . ASN A 1 358 ? -18.094 -29.234 -15.273 1 96.62 358 ASN A O 1
ATOM 2845 N N . GLU A 1 359 ? -16.438 -29.406 -16.844 1 96.81 359 GLU A N 1
ATOM 2846 C CA . GLU A 1 359 ? -16.594 -28.062 -17.359 1 96.81 359 GLU A CA 1
ATOM 2847 C C . GLU A 1 359 ? -16.625 -27.031 -16.234 1 96.81 359 GLU A C 1
ATOM 2849 O O . GLU A 1 359 ? -17.531 -26.203 -16.156 1 96.81 359 GLU A O 1
ATOM 2854 N N . LEU A 1 360 ? -15.625 -27.141 -15.438 1 98.31 360 LEU A N 1
ATOM 2855 C CA . LEU A 1 360 ? -15.562 -26.375 -14.203 1 98.31 360 LEU A CA 1
ATOM 2856 C C . LEU A 1 360 ? -14.211 -25.672 -14.07 1 98.31 360 LEU A C 1
ATOM 2858 O O . LEU A 1 360 ? -13.172 -26.25 -14.383 1 98.31 360 LEU A O 1
ATOM 2862 N N . VAL A 1 361 ? -14.211 -24.391 -13.68 1 98.88 361 VAL A N 1
ATOM 2863 C CA . VAL A 1 361 ? -13.008 -23.672 -13.258 1 98.88 361 VAL A CA 1
ATOM 2864 C C . VAL A 1 361 ? -13.195 -23.125 -11.852 1 98.88 361 VAL A C 1
ATOM 2866 O O . VAL A 1 361 ? -14.258 -22.578 -11.523 1 98.88 361 VAL A O 1
ATOM 2869 N N . ILE A 1 362 ? -12.219 -23.297 -10.977 1 98.81 362 ILE A N 1
ATOM 2870 C CA . ILE A 1 362 ? -12.258 -22.797 -9.602 1 98.81 362 ILE A CA 1
ATOM 2871 C C . ILE A 1 362 ? -11.023 -21.953 -9.32 1 98.81 362 ILE A C 1
ATOM 2873 O O . ILE A 1 362 ? -9.906 -22.328 -9.672 1 98.81 362 ILE A O 1
ATOM 2877 N N . ALA A 1 363 ? -11.188 -20.797 -8.75 1 98.94 363 ALA A N 1
ATOM 2878 C CA . ALA A 1 363 ? -10.094 -19.938 -8.312 1 98.94 363 ALA A CA 1
ATOM 2879 C C . ALA A 1 363 ? -10.32 -19.453 -6.883 1 98.94 363 ALA A C 1
ATOM 2881 O O . ALA A 1 363 ? -11.43 -19.062 -6.523 1 98.94 363 ALA A O 1
ATOM 2882 N N . TYR A 1 364 ? -9.32 -19.531 -6.059 1 98.94 364 TYR A N 1
ATOM 2883 C CA . TYR A 1 364 ? -9.336 -19.125 -4.66 1 98.94 364 TYR A CA 1
ATOM 2884 C C . TYR A 1 364 ? -8.117 -18.266 -4.328 1 98.94 364 TYR A C 1
ATOM 2886 O O . TYR A 1 364 ? -6.98 -18.656 -4.609 1 98.94 364 TYR A O 1
ATOM 2894 N N . LEU A 1 365 ? -8.328 -17.094 -3.799 1 98.88 365 LEU A N 1
ATOM 2895 C CA . LEU A 1 365 ? -7.262 -16.188 -3.389 1 98.88 365 LEU A CA 1
ATOM 2896 C C . LEU A 1 365 ? -7.441 -15.75 -1.94 1 98.88 365 LEU A C 1
ATOM 2898 O O . LEU A 1 365 ? -8.57 -15.547 -1.487 1 98.88 365 LEU A O 1
ATOM 2902 N N . THR A 1 366 ? -6.395 -15.578 -1.262 1 98.69 366 THR A N 1
ATOM 2903 C CA . THR A 1 366 ? -6.379 -15.062 0.101 1 98.69 366 THR A CA 1
ATOM 2904 C C . THR A 1 366 ? -5.105 -14.258 0.357 1 98.69 366 THR A C 1
ATOM 2906 O O . THR A 1 366 ? -4.09 -14.461 -0.316 1 98.69 366 THR A O 1
ATOM 2909 N N . ASN A 1 367 ? -5.148 -13.297 1.325 1 98.56 367 ASN A N 1
ATOM 2910 C CA . ASN A 1 367 ? -3.975 -12.445 1.487 1 98.56 367 ASN A CA 1
ATOM 2911 C C . ASN A 1 367 ? -3.314 -12.656 2.846 1 98.56 367 ASN A C 1
ATOM 2913 O O . ASN A 1 367 ? -2.334 -11.984 3.174 1 98.56 367 ASN A O 1
ATOM 2917 N N . ALA A 1 368 ? -3.867 -13.523 3.678 1 98.19 368 ALA A N 1
ATOM 2918 C CA . ALA A 1 368 ? -3.137 -14.055 4.828 1 98.19 368 ALA A CA 1
ATOM 2919 C C . ALA A 1 368 ? -2.52 -15.414 4.508 1 98.19 368 ALA A C 1
ATOM 2921 O O . ALA A 1 368 ? -3.238 -16.391 4.262 1 98.19 368 ALA A O 1
ATOM 2922 N N . MET A 1 369 ? -1.221 -15.477 4.57 1 97.06 369 MET A N 1
ATOM 2923 C CA . MET A 1 369 ? -0.499 -16.656 4.129 1 97.06 369 MET A CA 1
ATOM 2924 C C . MET A 1 369 ? -0.903 -17.891 4.949 1 97.06 369 MET A C 1
ATOM 2926 O O . MET A 1 369 ? -1.047 -17.797 6.172 1 97.06 369 MET A O 1
ATOM 2930 N N . LYS A 1 370 ? -1.093 -18.969 4.262 1 96.69 370 LYS A N 1
ATOM 2931 C CA . LYS A 1 370 ? -1.398 -20.266 4.871 1 96.69 370 LYS A CA 1
ATOM 2932 C C . LYS A 1 370 ? -0.168 -21.172 4.895 1 96.69 370 LYS A C 1
ATOM 2934 O O . LYS A 1 370 ? 0.779 -20.953 4.137 1 96.69 370 LYS A O 1
ATOM 2939 N N . ALA A 1 371 ? -0.243 -22.141 5.762 1 93.88 371 ALA A N 1
ATOM 2940 C CA . ALA A 1 371 ? 0.843 -23.109 5.816 1 93.88 371 ALA A CA 1
ATOM 2941 C C . ALA A 1 371 ? 0.753 -24.094 4.66 1 93.88 371 ALA A C 1
ATOM 2943 O O . ALA A 1 371 ? 1.775 -24.562 4.156 1 93.88 371 ALA A O 1
ATOM 2944 N N . GLY A 1 372 ? -0.445 -24.359 4.285 1 92.69 372 GLY A N 1
ATOM 2945 C CA . GLY A 1 372 ? -0.657 -25.344 3.227 1 92.69 372 GLY A CA 1
ATOM 2946 C C . GLY A 1 372 ? -0.607 -24.734 1.838 1 92.69 372 GLY A C 1
ATOM 2947 O O . GLY A 1 372 ? -0.799 -23.516 1.678 1 92.69 372 GLY A O 1
ATOM 2948 N N . VAL A 1 373 ? -0.357 -25.625 0.861 1 93.5 373 VAL A N 1
ATOM 2949 C CA . VAL A 1 373 ? -0.385 -25.266 -0.554 1 93.5 373 VAL A CA 1
ATOM 2950 C C . VAL A 1 373 ? -1.197 -26.297 -1.332 1 93.5 373 VAL A C 1
ATOM 2952 O O . VAL A 1 373 ? -1.182 -27.484 -1.001 1 93.5 373 VAL A O 1
ATOM 2955 N N . GLY A 1 374 ? -1.905 -25.766 -2.324 1 93.44 374 GLY A N 1
ATOM 2956 C CA . GLY A 1 374 ? -2.691 -26.688 -3.131 1 93.44 374 GLY A CA 1
ATOM 2957 C C . GLY A 1 374 ? -3.742 -27.422 -2.33 1 93.44 374 GLY A C 1
ATOM 2958 O O . GLY A 1 374 ? -4.527 -26.812 -1.603 1 93.44 374 GLY A O 1
ATOM 2959 N N . ASP A 1 375 ? -3.65 -28.75 -2.412 1 92.25 375 ASP A N 1
ATOM 2960 C CA . ASP A 1 375 ? -4.664 -29.578 -1.771 1 92.25 375 ASP A CA 1
ATOM 2961 C C . ASP A 1 375 ? -4.445 -29.641 -0.26 1 92.25 375 ASP A C 1
ATOM 2963 O O . ASP A 1 375 ? -5.219 -30.281 0.456 1 92.25 375 ASP A O 1
ATOM 2967 N N . HIS A 1 376 ? -3.518 -28.906 0.201 1 95.38 376 HIS A N 1
ATOM 2968 C CA . HIS A 1 376 ? -3.252 -28.875 1.635 1 95.38 376 HIS A CA 1
ATOM 2969 C C . HIS A 1 376 ? -3.797 -27.609 2.273 1 95.38 376 HIS A C 1
ATOM 2971 O O . HIS A 1 376 ? -3.525 -27.328 3.445 1 95.38 376 HIS A O 1
ATOM 2977 N N . VAL A 1 377 ? -4.504 -26.875 1.562 1 97 377 VAL A N 1
ATOM 2978 C CA . VAL A 1 377 ? -5.152 -25.672 2.07 1 97 377 VAL A CA 1
ATOM 2979 C C . VAL A 1 377 ? -6.57 -26 2.525 1 97 377 VAL A C 1
ATOM 2981 O O . VAL A 1 377 ? -7.477 -26.141 1.699 1 97 377 VAL A O 1
ATOM 2984 N N . PHE A 1 378 ? -6.785 -26.016 3.758 1 97.06 378 PHE A N 1
ATOM 2985 C CA . PHE A 1 378 ? -8.047 -26.469 4.336 1 97.06 378 PHE A CA 1
ATOM 2986 C C . PHE A 1 378 ? -9.211 -25.641 3.809 1 97.06 378 PHE A C 1
ATOM 2988 O O . PHE A 1 378 ? -10.242 -26.203 3.412 1 97.06 378 PHE A O 1
ATOM 2995 N N . THR A 1 379 ? -9.094 -24.312 3.85 1 98.06 379 THR A N 1
ATOM 2996 C CA . THR A 1 379 ? -10.188 -23.422 3.463 1 98.06 379 THR A CA 1
ATOM 2997 C C . THR A 1 379 ? -10.594 -23.672 2.012 1 98.06 379 THR A C 1
ATOM 2999 O O . THR A 1 379 ? -11.781 -23.719 1.696 1 98.06 379 THR A O 1
ATOM 3002 N N . TYR A 1 380 ? -9.656 -23.844 1.171 1 98.38 380 TYR A N 1
ATOM 3003 C CA . TYR A 1 380 ? -9.938 -24.141 -0.229 1 98.38 380 TYR A CA 1
ATOM 3004 C C . TYR A 1 380 ? -10.586 -25.516 -0.374 1 98.38 380 TYR A C 1
ATOM 3006 O O . TYR A 1 380 ? -11.555 -25.672 -1.113 1 98.38 380 TYR A O 1
ATOM 3014 N N . MET A 1 381 ? -10.008 -26.516 0.254 1 97.62 381 MET A N 1
ATOM 3015 C CA . MET A 1 381 ? -10.5 -27.891 0.14 1 97.62 381 MET A CA 1
ATOM 3016 C C . MET A 1 381 ? -11.961 -27.969 0.567 1 97.62 381 MET A C 1
ATOM 3018 O O . MET A 1 381 ? -12.75 -28.703 -0.044 1 97.62 381 MET A O 1
ATOM 3022 N N . ARG A 1 382 ? -12.266 -27.281 1.606 1 97.5 382 ARG A N 1
ATOM 3023 C CA . ARG A 1 382 ? -13.648 -27.234 2.076 1 97.5 382 ARG A CA 1
ATOM 3024 C C . ARG A 1 382 ? -14.57 -26.688 0.99 1 97.5 382 ARG A C 1
ATOM 3026 O O . ARG A 1 382 ? -15.641 -27.266 0.737 1 97.5 382 ARG A O 1
ATOM 3033 N N . LEU A 1 383 ? -14.18 -25.641 0.335 1 98.75 383 LEU A N 1
ATOM 3034 C CA . LEU A 1 383 ? -14.984 -25 -0.7 1 98.75 383 LEU A CA 1
ATOM 3035 C C . LEU A 1 383 ? -15.078 -25.891 -1.937 1 98.75 383 LEU A C 1
ATOM 3037 O O . LEU A 1 383 ? -16.156 -26.062 -2.508 1 98.75 383 LEU A O 1
ATOM 3041 N N . GLN A 1 384 ? -13.961 -26.422 -2.367 1 98.56 384 GLN A N 1
ATOM 3042 C CA . GLN A 1 384 ? -13.938 -27.328 -3.52 1 98.56 384 GLN A CA 1
ATOM 3043 C C . GLN A 1 384 ? -14.898 -28.5 -3.32 1 98.56 384 GLN A C 1
ATOM 3045 O O . GLN A 1 384 ? -15.664 -28.828 -4.223 1 98.56 384 GLN A O 1
ATOM 3050 N N . LYS A 1 385 ? -14.789 -29.109 -2.148 1 97.75 385 LYS A N 1
ATOM 3051 C CA . LYS A 1 385 ? -15.664 -30.234 -1.852 1 97.75 385 LYS A CA 1
ATOM 3052 C C . LYS A 1 385 ? -17.141 -29.844 -1.995 1 97.75 385 LYS A C 1
ATOM 3054 O O . LYS A 1 385 ? -17.922 -30.594 -2.568 1 97.75 385 LYS A O 1
ATOM 3059 N N . LYS A 1 386 ? -17.469 -28.703 -1.446 1 98 386 LYS A N 1
ATOM 3060 C CA . LYS A 1 386 ? -18.859 -28.25 -1.516 1 98 386 LYS A CA 1
ATOM 3061 C C . LYS A 1 386 ? -19.297 -28.016 -2.963 1 98 386 LYS A C 1
ATOM 3063 O O . LYS A 1 386 ? -20.422 -28.312 -3.328 1 98 386 LYS A O 1
ATOM 3068 N N . VAL A 1 387 ? -18.438 -27.484 -3.797 1 98.56 387 VAL A N 1
ATOM 3069 C CA . VAL A 1 387 ? -18.734 -27.25 -5.207 1 98.56 387 VAL A CA 1
ATOM 3070 C C . VAL A 1 387 ? -19.031 -28.578 -5.898 1 98.56 387 VAL A C 1
ATOM 3072 O O . VAL A 1 387 ? -20.047 -28.719 -6.574 1 98.56 387 VAL A O 1
ATOM 3075 N N . TYR A 1 388 ? -18.188 -29.578 -5.73 1 97.94 388 TYR A N 1
ATOM 3076 C CA . TYR A 1 388 ? -18.344 -30.859 -6.41 1 97.94 388 TYR A CA 1
ATOM 3077 C C . TYR A 1 388 ? -19.562 -31.609 -5.867 1 97.94 388 TYR A C 1
ATOM 3079 O O . TYR A 1 388 ? -20.25 -32.312 -6.613 1 97.94 388 TYR A O 1
ATOM 3087 N N . ASP A 1 389 ? -19.812 -31.484 -4.527 1 96.94 389 ASP A N 1
ATOM 3088 C CA . ASP A 1 389 ? -21.031 -32.062 -3.967 1 96.94 389 ASP A CA 1
ATOM 3089 C C . ASP A 1 389 ? -22.266 -31.469 -4.645 1 96.94 389 ASP A C 1
ATOM 3091 O O . ASP A 1 389 ? -23.234 -32.188 -4.918 1 96.94 389 ASP A O 1
ATOM 3095 N N . THR A 1 390 ? -22.25 -30.188 -4.836 1 96 390 THR A N 1
ATOM 3096 C CA . THR A 1 390 ? -23.359 -29.5 -5.488 1 96 390 THR A CA 1
ATOM 3097 C C . THR A 1 390 ? -23.516 -29.984 -6.93 1 96 390 THR A C 1
ATOM 3099 O O . THR A 1 390 ? -24.625 -30.234 -7.387 1 96 390 THR A O 1
ATOM 3102 N N . LEU A 1 391 ? -22.453 -30.141 -7.676 1 94.88 391 LEU A N 1
ATOM 3103 C CA . LEU A 1 391 ? -22.484 -30.609 -9.062 1 94.88 391 LEU A CA 1
ATOM 3104 C C . LEU A 1 391 ? -23.109 -32 -9.156 1 94.88 391 LEU A C 1
ATOM 3106 O O . LEU A 1 391 ? -23.797 -32.312 -10.125 1 94.88 391 LEU A O 1
ATOM 3110 N N . ALA A 1 392 ? -22.844 -32.781 -8.164 1 92.38 392 ALA A N 1
ATOM 3111 C CA . ALA A 1 392 ? -23.344 -34.156 -8.164 1 92.38 392 ALA A CA 1
ATOM 3112 C C . ALA A 1 392 ? -24.859 -34.188 -8.039 1 92.38 392 ALA A C 1
ATOM 3114 O O . ALA A 1 392 ? -25.5 -35.156 -8.422 1 92.38 392 ALA A O 1
ATOM 3115 N N . ARG A 1 393 ? -25.375 -33.125 -7.574 1 89.94 393 ARG A N 1
ATOM 3116 C CA . ARG A 1 393 ? -26.828 -33.031 -7.375 1 89.94 393 ARG A CA 1
ATOM 3117 C C . ARG A 1 393 ? -27.516 -32.469 -8.602 1 89.94 393 ARG A C 1
ATOM 3119 O O . ARG A 1 393 ? -28.734 -32.5 -8.719 1 89.94 393 ARG A O 1
ATOM 3126 N N . ILE A 1 394 ? -26.844 -31.828 -9.422 1 83.19 394 ILE A N 1
ATOM 3127 C CA . ILE A 1 394 ? -27.406 -31.219 -10.625 1 83.19 394 ILE A CA 1
ATOM 3128 C C . ILE A 1 394 ? -27.656 -32.312 -11.672 1 83.19 394 ILE A C 1
ATOM 3130 O O . ILE A 1 394 ? -26.75 -33.031 -12.047 1 83.19 394 ILE A O 1
ATOM 3134 N N . PRO A 1 395 ? -29.031 -32.5 -12.008 1 70.5 395 PRO A N 1
ATOM 3135 C CA . PRO A 1 395 ? -29.328 -33.5 -13.031 1 70.5 395 PRO A CA 1
ATOM 3136 C C . PRO A 1 395 ? -28.641 -33.219 -14.367 1 70.5 395 PRO A C 1
ATOM 3138 O O . PRO A 1 395 ? -28.5 -32.062 -14.758 1 70.5 395 PRO A O 1
ATOM 3141 N N . LYS A 1 396 ? -27.828 -34.125 -14.867 1 59.88 396 LYS A N 1
ATOM 3142 C CA . LYS A 1 396 ? -27.203 -34 -16.188 1 59.88 396 LYS A CA 1
ATOM 3143 C C . LYS A 1 396 ? -28.25 -33.938 -17.297 1 59.88 396 LYS A C 1
ATOM 3145 O O . LYS A 1 396 ? -29.125 -34.812 -17.359 1 59.88 396 LYS A O 1
ATOM 3150 N N . PHE A 1 397 ? -28.734 -32.812 -17.641 1 50.56 397 PHE A N 1
ATOM 3151 C CA . PHE A 1 397 ? -29.703 -32.812 -18.734 1 50.56 397 PHE A CA 1
ATOM 3152 C C . PHE A 1 397 ? -29.109 -33.406 -20 1 50.56 397 PHE A C 1
ATOM 3154 O O . PHE A 1 397 ? -28.078 -32.969 -20.484 1 50.56 397 PHE A O 1
ATOM 3161 N N . GLU A 1 398 ? -29.078 -34.594 -20.141 1 39.75 398 GLU A N 1
ATOM 3162 C CA . GLU A 1 398 ? -28.781 -35.188 -21.438 1 39.75 398 GLU A CA 1
ATOM 3163 C C . GLU A 1 398 ? -29.656 -34.594 -22.531 1 39.75 398 GLU A C 1
ATOM 3165 O O . GLU A 1 398 ? -30.891 -34.625 -22.438 1 39.75 398 GLU A O 1
ATOM 3170 N N . VAL A 1 399 ? -29.203 -33.531 -23.156 1 41.44 399 VAL A N 1
ATOM 3171 C CA . VAL A 1 399 ? -29.891 -33.219 -24.391 1 41.44 399 VAL A CA 1
ATOM 3172 C C . VAL A 1 399 ? -29.953 -34.469 -25.281 1 41.44 399 VAL A C 1
ATOM 3174 O O . VAL A 1 399 ? -28.906 -35.062 -25.594 1 41.44 399 VAL A O 1
ATOM 3177 N N . PRO A 1 400 ? -31.141 -35 -25.438 1 36 400 PRO A N 1
ATOM 3178 C CA . PRO A 1 400 ? -31.234 -36.094 -26.406 1 36 400 PRO A CA 1
ATOM 3179 C C . PRO A 1 400 ? -30.594 -35.75 -27.75 1 36 400 PRO A C 1
ATOM 3181 O O . PRO A 1 400 ? -30.719 -34.625 -28.234 1 36 400 PRO A O 1
ATOM 3184 N N . LEU A 1 401 ? -29.469 -36.312 -28.062 1 35.78 401 LEU A N 1
ATOM 3185 C CA . LEU A 1 401 ? -29 -36.281 -29.453 1 35.78 401 LEU A CA 1
ATOM 3186 C C . LEU A 1 401 ? -30.156 -36.594 -30.406 1 35.78 401 LEU A C 1
ATOM 3188 O O . LEU A 1 401 ? -30.734 -37.688 -30.375 1 35.78 401 LEU A O 1
ATOM 3192 N N . GLU A 1 402 ? -31.109 -35.656 -30.547 1 28.28 402 GLU A N 1
ATOM 3193 C CA . GLU A 1 402 ? -31.828 -35.875 -31.797 1 28.28 402 GLU A CA 1
ATOM 3194 C C . GLU A 1 402 ? -30.906 -35.656 -33 1 28.28 402 GLU A C 1
ATOM 3196 O O . GLU A 1 402 ? -30.078 -34.75 -33 1 28.28 402 GLU A O 1
ATOM 3201 N N . MET B 1 1 ? 24.875 -8.75 9.781 1 35.94 1 MET B N 1
ATOM 3202 C CA . MET B 1 1 ? 25.219 -7.328 9.859 1 35.94 1 MET B CA 1
ATOM 3203 C C . MET B 1 1 ? 24.016 -6.457 9.5 1 35.94 1 MET B C 1
ATOM 3205 O O . MET B 1 1 ? 23.328 -6.723 8.516 1 35.94 1 MET B O 1
ATOM 3209 N N . LYS B 1 2 ? 23.75 -5.75 10.469 1 49.25 2 LYS B N 1
ATOM 3210 C CA . LYS B 1 2 ? 22.578 -4.91 10.219 1 49.25 2 LYS B CA 1
ATOM 3211 C C . LYS B 1 2 ? 22.781 -4.051 8.969 1 49.25 2 LYS B C 1
ATOM 3213 O O . LYS B 1 2 ? 23.781 -3.33 8.852 1 49.25 2 LYS B O 1
ATOM 3218 N N . ARG B 1 3 ? 22.125 -4.34 7.914 1 64.94 3 ARG B N 1
ATOM 3219 C CA . ARG B 1 3 ? 22.203 -3.547 6.688 1 64.94 3 ARG B CA 1
ATOM 3220 C C . ARG B 1 3 ? 22.172 -2.055 7 1 64.94 3 ARG B C 1
ATOM 3222 O O . ARG B 1 3 ? 21.406 -1.608 7.863 1 64.94 3 ARG B O 1
ATOM 3229 N N . ALA B 1 4 ? 23.219 -1.317 6.543 1 80.38 4 ALA B N 1
ATOM 3230 C CA . ALA B 1 4 ? 23.266 0.135 6.691 1 80.38 4 ALA B CA 1
ATOM 3231 C C . ALA B 1 4 ? 21.984 0.777 6.168 1 80.38 4 ALA B C 1
ATOM 3233 O O . ALA B 1 4 ? 21.484 0.399 5.105 1 80.38 4 ALA B O 1
ATOM 3234 N N . ILE B 1 5 ? 21.391 1.641 6.949 1 87.88 5 ILE B N 1
ATOM 3235 C CA . ILE B 1 5 ? 20.172 2.342 6.547 1 87.88 5 ILE B CA 1
ATOM 3236 C C . ILE B 1 5 ? 20.484 3.287 5.391 1 87.88 5 ILE B C 1
ATOM 3238 O O . ILE B 1 5 ? 21.391 4.109 5.477 1 87.88 5 ILE B O 1
ATOM 3242 N N . PRO B 1 6 ? 19.844 3.135 4.328 1 90.81 6 PRO B N 1
ATOM 3243 C CA . PRO B 1 6 ? 20.094 3.98 3.158 1 90.81 6 PRO B CA 1
ATOM 3244 C C . PRO B 1 6 ? 19.75 5.445 3.402 1 90.81 6 PRO B C 1
ATOM 3246 O O . PRO B 1 6 ? 18.656 5.75 3.898 1 90.81 6 PRO B O 1
ATOM 3249 N N . ILE B 1 7 ? 20.656 6.398 3.205 1 96.69 7 ILE B N 1
ATOM 3250 C CA . ILE B 1 7 ? 20.453 7.84 3.258 1 96.69 7 ILE B CA 1
ATOM 3251 C C . ILE B 1 7 ? 20.828 8.469 1.916 1 96.69 7 ILE B C 1
ATOM 3253 O O . ILE B 1 7 ? 21.906 8.203 1.385 1 96.69 7 ILE B O 1
ATOM 3257 N N . HIS B 1 8 ? 19.938 9.164 1.341 1 97.88 8 HIS B N 1
ATOM 3258 C CA . HIS B 1 8 ? 20.125 9.758 0.021 1 97.88 8 HIS B CA 1
ATOM 3259 C C . HIS B 1 8 ? 19.812 11.25 0.034 1 97.88 8 HIS B C 1
ATOM 3261 O O . HIS B 1 8 ? 19.391 11.789 1.059 1 97.88 8 HIS B O 1
ATOM 3267 N N . GLY B 1 9 ? 20.078 11.875 -1.074 1 98.12 9 GLY B N 1
ATOM 3268 C CA . GLY B 1 9 ? 19.719 13.273 -1.25 1 98.12 9 GLY B CA 1
ATOM 3269 C C . GLY B 1 9 ? 20.922 14.188 -1.358 1 98.12 9 GLY B C 1
ATOM 3270 O O . GLY B 1 9 ? 22.047 13.727 -1.561 1 98.12 9 GLY B O 1
ATOM 3271 N N . THR B 1 10 ? 20.656 15.508 -1.387 1 97.81 10 THR B N 1
ATOM 3272 C CA . THR B 1 10 ? 21.703 16.516 -1.581 1 97.81 10 THR B CA 1
ATOM 3273 C C . THR B 1 10 ? 21.641 17.578 -0.489 1 97.81 10 THR B C 1
ATOM 3275 O O . THR B 1 10 ? 20.578 17.812 0.086 1 97.81 10 THR B O 1
ATOM 3278 N N . VAL B 1 11 ? 22.75 18.125 -0.187 1 97.56 11 VAL B N 1
ATOM 3279 C CA . VAL B 1 11 ? 22.875 19.25 0.734 1 97.56 11 VAL B CA 1
ATOM 3280 C C . VAL B 1 11 ? 23.891 20.25 0.199 1 97.56 11 VAL B C 1
ATOM 3282 O O . VAL B 1 11 ? 24.922 19.844 -0.365 1 97.56 11 VAL B O 1
ATOM 3285 N N . ASP B 1 12 ? 23.594 21.5 0.269 1 96.25 12 ASP B N 1
ATOM 3286 C CA . ASP B 1 12 ? 24.625 22.516 0.058 1 96.25 12 ASP B CA 1
ATOM 3287 C C . ASP B 1 12 ? 25.812 22.281 0.989 1 96.25 12 ASP B C 1
ATOM 3289 O O . ASP B 1 12 ? 25.641 21.875 2.137 1 96.25 12 ASP B O 1
ATOM 3293 N N . GLU B 1 13 ? 26.984 22.672 0.533 1 94.94 13 GLU B N 1
ATOM 3294 C CA . GLU B 1 13 ? 28.219 22.406 1.283 1 94.94 13 GLU B CA 1
ATOM 3295 C C . GLU B 1 13 ? 28.156 23.047 2.67 1 94.94 13 GLU B C 1
ATOM 3297 O O . GLU B 1 13 ? 28.641 22.469 3.645 1 94.94 13 GLU B O 1
ATOM 3302 N N . LEU B 1 14 ? 27.562 24.188 2.785 1 94.5 14 LEU B N 1
ATOM 3303 C CA . LEU B 1 14 ? 27.469 24.906 4.051 1 94.5 14 LEU B CA 1
ATOM 3304 C C . LEU B 1 14 ? 26.594 24.156 5.047 1 94.5 14 LEU B C 1
ATOM 3306 O O . LEU B 1 14 ? 26.703 24.359 6.258 1 94.5 14 LEU B O 1
ATOM 3310 N N . PHE B 1 15 ? 25.766 23.219 4.559 1 96.62 15 PHE B N 1
ATOM 3311 C CA . PHE B 1 15 ? 24.812 22.531 5.402 1 96.62 15 PHE B CA 1
ATOM 3312 C C . PHE B 1 15 ? 25.188 21.062 5.578 1 96.62 15 PHE B C 1
ATOM 3314 O O . PHE B 1 15 ? 24.344 20.234 5.902 1 96.62 15 PHE B O 1
ATOM 3321 N N . SER B 1 16 ? 26.438 20.688 5.41 1 95.81 16 SER B N 1
ATOM 3322 C CA . SER B 1 16 ? 26.906 19.312 5.492 1 95.81 16 SER B CA 1
ATOM 3323 C C . SER B 1 16 ? 26.625 18.703 6.863 1 95.81 16 SER B C 1
ATOM 3325 O O . SER B 1 16 ? 26.344 17.516 6.977 1 95.81 16 SER B O 1
ATOM 3327 N N . ASP B 1 17 ? 26.641 19.531 7.906 1 96.31 17 ASP B N 1
ATOM 3328 C CA . ASP B 1 17 ? 26.391 19.078 9.266 1 96.31 17 ASP B CA 1
ATOM 3329 C C . ASP B 1 17 ? 24.938 18.625 9.422 1 96.31 17 ASP B C 1
ATOM 3331 O O . ASP B 1 17 ? 24.625 17.781 10.273 1 96.31 17 ASP B O 1
ATOM 3335 N N . VAL B 1 18 ? 24.047 19.188 8.664 1 98.12 18 VAL B N 1
ATOM 3336 C CA . VAL B 1 18 ? 22.641 18.797 8.711 1 98.12 18 VAL B CA 1
ATOM 3337 C C . VAL B 1 18 ? 22.484 17.344 8.227 1 98.12 18 VAL B C 1
ATOM 3339 O O . VAL B 1 18 ? 21.719 16.578 8.797 1 98.12 18 VAL B O 1
ATOM 3342 N N . LYS B 1 19 ? 23.219 17 7.168 1 97.69 19 LYS B N 1
ATOM 3343 C CA . LYS B 1 19 ? 23.188 15.633 6.656 1 97.69 19 LYS B CA 1
ATOM 3344 C C . LYS B 1 19 ? 23.672 14.641 7.707 1 97.69 19 LYS B C 1
ATOM 3346 O O . LYS B 1 19 ? 23.094 13.562 7.863 1 97.69 19 LYS B O 1
ATOM 3351 N N . GLU B 1 20 ? 24.734 14.969 8.398 1 97.12 20 GLU B N 1
ATOM 3352 C CA . GLU B 1 20 ? 25.25 14.117 9.453 1 97.12 20 GLU B CA 1
ATOM 3353 C C . GLU B 1 20 ? 24.234 13.914 10.562 1 97.12 20 GLU B C 1
ATOM 3355 O O . GLU B 1 20 ? 24.047 12.797 11.062 1 97.12 20 GLU B O 1
ATOM 3360 N N . SER B 1 21 ? 23.578 14.984 10.938 1 98.12 21 SER B N 1
ATOM 3361 C CA . SER B 1 21 ? 22.562 14.922 11.977 1 98.12 21 SER B CA 1
ATOM 3362 C C . SER B 1 21 ? 21.375 14.062 11.539 1 98.12 21 SER B C 1
ATOM 3364 O O . SER B 1 21 ? 20.828 13.305 12.336 1 98.12 21 SER B O 1
ATOM 3366 N N . PHE B 1 22 ? 20.969 14.211 10.273 1 98.62 22 PHE B N 1
ATOM 3367 C CA . PHE B 1 22 ? 19.906 13.406 9.703 1 98.62 22 PHE B CA 1
ATOM 3368 C C . PHE B 1 22 ? 20.25 11.922 9.773 1 98.62 22 PHE B C 1
ATOM 3370 O O . PHE B 1 22 ? 19.422 11.102 10.188 1 98.62 22 PHE B O 1
ATOM 3377 N N . SER B 1 23 ? 21.484 11.594 9.43 1 97.88 23 SER B N 1
ATOM 3378 C CA . SER B 1 23 ? 21.969 10.219 9.484 1 97.88 23 SER B CA 1
ATOM 3379 C C . SER B 1 23 ? 21.969 9.688 10.914 1 97.88 23 SER B C 1
ATOM 3381 O O . SER B 1 23 ? 21.656 8.516 11.148 1 97.88 23 SER B O 1
ATOM 3383 N N . LYS B 1 24 ? 22.312 10.516 11.883 1 97.81 24 LYS B N 1
ATOM 3384 C CA . LYS B 1 24 ? 22.391 10.133 13.289 1 97.81 24 LYS B CA 1
ATOM 3385 C C . LYS B 1 24 ? 21.016 9.758 13.828 1 97.81 24 LYS B C 1
ATOM 3387 O O . LYS B 1 24 ? 20.891 8.883 14.688 1 97.81 24 LYS B O 1
ATOM 3392 N N . ASN B 1 25 ? 19.953 10.445 13.336 1 98.12 25 ASN B N 1
ATOM 3393 C CA . ASN B 1 25 ? 18.594 10.094 13.742 1 98.12 25 ASN B CA 1
ATOM 3394 C C . ASN B 1 25 ? 18.297 8.617 13.477 1 98.12 25 ASN B C 1
ATOM 3396 O O . ASN B 1 25 ? 17.609 7.969 14.266 1 98.12 25 ASN B O 1
ATOM 3400 N N . PHE B 1 26 ? 18.797 8.109 12.352 1 97.81 26 PHE B N 1
ATOM 3401 C CA . PHE B 1 26 ? 18.609 6.711 11.992 1 97.81 26 PHE B CA 1
ATOM 3402 C C . PHE B 1 26 ? 19.562 5.816 12.781 1 97.81 26 PHE B C 1
ATOM 3404 O O . PHE B 1 26 ? 19.141 4.812 13.359 1 97.81 26 PHE B O 1
ATOM 3411 N N . LYS B 1 27 ? 20.828 6.164 12.836 1 96.88 27 LYS B N 1
ATOM 3412 C CA . LYS B 1 27 ? 21.875 5.344 13.461 1 96.88 27 LYS B CA 1
ATOM 3413 C C . LYS B 1 27 ? 21.594 5.141 14.945 1 96.88 27 LYS B C 1
ATOM 3415 O O . LYS B 1 27 ? 21.875 4.074 15.492 1 96.88 27 LYS B O 1
ATOM 3420 N N . GLU B 1 28 ? 21.047 6.148 15.539 1 96.56 28 GLU B N 1
ATOM 3421 C CA . GLU B 1 28 ? 20.797 6.094 16.984 1 96.56 28 GLU B CA 1
ATOM 3422 C C . GLU B 1 28 ? 19.422 5.516 17.281 1 96.56 28 GLU B C 1
ATOM 3424 O O . GLU B 1 28 ? 19.016 5.414 18.438 1 96.56 28 GLU B O 1
ATOM 3429 N N . GLY B 1 29 ? 18.656 5.254 16.297 1 95.31 29 GLY B N 1
ATOM 3430 C CA . GLY B 1 29 ? 17.406 4.516 16.469 1 95.31 29 GLY B CA 1
ATOM 3431 C C . GLY B 1 29 ? 16.219 5.41 16.75 1 95.31 29 GLY B C 1
ATOM 3432 O O . GLY B 1 29 ? 15.203 4.945 17.266 1 95.31 29 GLY B O 1
ATOM 3433 N N . TRP B 1 30 ? 16.328 6.73 16.438 1 96.38 30 TRP B N 1
ATOM 3434 C CA . TRP B 1 30 ? 15.211 7.645 16.656 1 96.38 30 TRP B CA 1
ATOM 3435 C C . TRP B 1 30 ? 14.234 7.586 15.484 1 96.38 30 TRP B C 1
ATOM 3437 O O . TRP B 1 30 ? 13.047 7.906 15.633 1 96.38 30 TRP B O 1
ATOM 3447 N N . GLU B 1 31 ? 14.734 7.258 14.32 1 96.81 31 GLU B N 1
ATOM 3448 C CA . GLU B 1 31 ? 13.914 7.027 13.133 1 96.81 31 GLU B CA 1
ATOM 3449 C C . GLU B 1 31 ? 13.719 5.539 12.883 1 96.81 31 GLU B C 1
ATOM 3451 O O . GLU B 1 31 ? 14.68 4.828 12.57 1 96.81 31 GLU B O 1
ATOM 3456 N N . LYS B 1 32 ? 12.484 5.07 12.945 1 96.5 32 LYS B N 1
ATOM 3457 C CA . LYS B 1 32 ? 12.25 3.629 12.969 1 96.5 32 LYS B CA 1
ATOM 3458 C C . LYS B 1 32 ? 11.812 3.117 11.602 1 96.5 32 LYS B C 1
ATOM 3460 O O . LYS B 1 32 ? 11.781 1.906 11.367 1 96.5 32 LYS B O 1
ATOM 3465 N N . ALA B 1 33 ? 11.477 3.971 10.695 1 97.5 33 ALA B N 1
ATOM 3466 C CA . ALA B 1 33 ? 11.102 3.602 9.336 1 97.5 33 ALA B CA 1
ATOM 3467 C C . ALA B 1 33 ? 11.781 4.516 8.312 1 97.5 33 ALA B C 1
ATOM 3469 O O . ALA B 1 33 ? 12.992 4.422 8.094 1 97.5 33 ALA B O 1
ATOM 3470 N N . GLY B 1 34 ? 11.047 5.414 7.664 1 98.56 34 GLY B N 1
ATOM 3471 C CA . GLY B 1 34 ? 11.641 6.367 6.738 1 98.56 34 GLY B CA 1
ATOM 3472 C C . GLY B 1 34 ? 11.383 7.812 7.125 1 98.56 34 GLY B C 1
ATOM 3473 O O . GLY B 1 34 ? 10.555 8.086 7.996 1 98.56 34 GLY B O 1
ATOM 3474 N N . ALA B 1 35 ? 12.148 8.672 6.523 1 98.81 35 ALA B N 1
ATOM 3475 C CA . ALA B 1 35 ? 11.969 10.109 6.754 1 98.81 35 ALA B CA 1
ATOM 3476 C C . ALA B 1 35 ? 12.523 10.922 5.59 1 98.81 35 ALA B C 1
ATOM 3478 O O . ALA B 1 35 ? 13.344 10.43 4.809 1 98.81 35 ALA B O 1
ATOM 3479 N N . ALA B 1 36 ? 12.086 12.102 5.473 1 98.94 36 ALA B N 1
ATOM 3480 C CA . ALA B 1 36 ? 12.578 13.086 4.516 1 98.94 36 ALA B CA 1
ATOM 3481 C C . ALA B 1 36 ? 12.648 14.477 5.148 1 98.94 36 ALA B C 1
ATOM 3483 O O . ALA B 1 36 ? 11.852 14.805 6.035 1 98.94 36 ALA B O 1
ATOM 3484 N N . PHE B 1 37 ? 13.633 15.234 4.801 1 98.88 37 PHE B N 1
ATOM 3485 C CA . PHE B 1 37 ? 13.891 16.562 5.336 1 98.88 37 PHE B CA 1
ATOM 3486 C C . PHE B 1 37 ? 14.312 17.516 4.227 1 98.88 37 PHE B C 1
ATOM 3488 O O . PHE B 1 37 ? 15.258 17.25 3.488 1 98.88 37 PHE B O 1
ATOM 3495 N N . CYS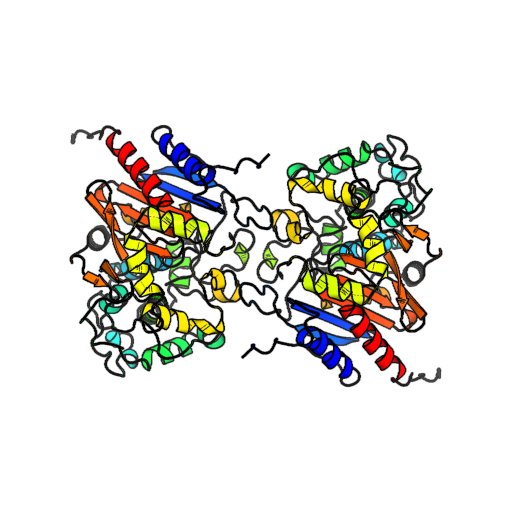 B 1 38 ? 13.578 18.625 4.09 1 98.94 38 CYS B N 1
ATOM 3496 C CA . CYS B 1 38 ? 13.867 19.609 3.055 1 98.94 38 CYS B CA 1
ATOM 3497 C C . CYS B 1 38 ? 13.953 21.016 3.643 1 98.94 38 CYS B C 1
ATOM 3499 O O . CYS B 1 38 ? 13.148 21.391 4.5 1 98.94 38 CYS B O 1
ATOM 3501 N N . VAL B 1 39 ? 14.961 21.766 3.225 1 98.94 39 VAL B N 1
ATOM 3502 C CA . VAL B 1 39 ? 15.156 23.141 3.645 1 98.94 39 VAL B CA 1
ATOM 3503 C C . VAL B 1 39 ? 15.352 24.031 2.418 1 98.94 39 VAL B C 1
ATOM 3505 O O . VAL B 1 39 ? 16.188 23.734 1.556 1 98.94 39 VAL B O 1
ATOM 3508 N N . ILE B 1 40 ? 14.594 25.031 2.367 1 98.81 40 ILE B N 1
ATOM 3509 C CA . ILE B 1 40 ? 14.766 26.078 1.363 1 98.81 40 ILE B CA 1
ATOM 3510 C C . ILE B 1 40 ? 15.25 27.359 2.033 1 98.81 40 ILE B C 1
ATOM 3512 O O . ILE B 1 40 ? 14.664 27.812 3.023 1 98.81 40 ILE B O 1
ATOM 3516 N N . HIS B 1 41 ? 16.281 27.938 1.564 1 98.25 41 HIS B N 1
ATOM 3517 C CA . HIS B 1 41 ? 16.828 29.219 2.039 1 98.25 41 HIS B CA 1
ATOM 3518 C C . HIS B 1 41 ? 17 30.203 0.889 1 98.25 41 HIS B C 1
ATOM 3520 O O . HIS B 1 41 ? 17.656 29.891 -0.104 1 98.25 41 HIS B O 1
ATOM 3526 N N . ARG B 1 42 ? 16.375 31.406 1.045 1 96.06 42 ARG B N 1
ATOM 3527 C CA . ARG B 1 42 ? 16.422 32.438 0.026 1 96.06 42 ARG B CA 1
ATOM 3528 C C . ARG B 1 42 ? 16.031 31.891 -1.342 1 96.06 42 ARG B C 1
ATOM 3530 O O . ARG B 1 42 ? 16.719 32.156 -2.336 1 96.06 42 ARG B O 1
ATOM 3537 N N . GLY B 1 43 ? 15.07 30.984 -1.311 1 97.12 43 GLY B N 1
ATOM 3538 C CA . GLY B 1 43 ? 14.461 30.5 -2.535 1 97.12 43 GLY B CA 1
ATOM 3539 C C . GLY B 1 43 ? 15.195 29.312 -3.129 1 97.12 43 GLY B C 1
ATOM 3540 O O . GLY B 1 43 ? 14.781 28.766 -4.152 1 97.12 43 GLY B O 1
ATOM 3541 N N . HIS B 1 44 ? 16.266 28.859 -2.498 1 97.62 44 HIS B N 1
ATOM 3542 C CA . HIS B 1 44 ? 17.047 27.75 -3.018 1 97.62 44 HIS B CA 1
ATOM 3543 C C . HIS B 1 44 ? 16.984 26.531 -2.09 1 97.62 44 HIS B C 1
ATOM 3545 O O . HIS B 1 44 ? 17.078 26.688 -0.869 1 97.62 44 HIS B O 1
ATOM 3551 N N . VAL B 1 45 ? 16.766 25.359 -2.699 1 98.56 45 VAL B N 1
ATOM 3552 C CA . VAL B 1 45 ? 16.828 24.141 -1.906 1 98.56 45 VAL B CA 1
ATOM 3553 C C . VAL B 1 45 ? 18.25 23.875 -1.455 1 98.56 45 VAL B C 1
ATOM 3555 O O . VAL B 1 45 ? 19.125 23.531 -2.271 1 98.56 45 VAL B O 1
ATOM 3558 N N . VAL B 1 46 ? 18.469 23.953 -0.222 1 98.56 46 VAL B N 1
ATOM 3559 C CA . VAL B 1 46 ? 19.828 23.812 0.285 1 98.56 46 VAL B CA 1
ATOM 3560 C C . VAL B 1 46 ? 20 22.453 0.963 1 98.56 46 VAL B C 1
ATOM 3562 O O . VAL B 1 46 ? 21.109 21.969 1.143 1 98.56 46 VAL B O 1
ATOM 3565 N N . VAL B 1 47 ? 18.938 21.844 1.398 1 98.81 47 VAL B N 1
ATOM 3566 C CA . VAL B 1 47 ? 18.891 20.5 1.934 1 98.81 47 VAL B CA 1
ATOM 3567 C C . VAL B 1 47 ? 17.719 19.734 1.318 1 98.81 47 VAL B C 1
ATOM 3569 O O . VAL B 1 47 ? 16.594 20.203 1.339 1 98.81 47 VAL B O 1
ATOM 3572 N N . ASP B 1 48 ? 17.891 18.641 0.736 1 98.88 48 ASP B N 1
ATOM 3573 C CA . ASP B 1 48 ? 16.906 17.688 0.242 1 98.88 48 ASP B CA 1
ATOM 3574 C C . ASP B 1 48 ? 17.344 16.25 0.515 1 98.88 48 ASP B C 1
ATOM 3576 O O . ASP B 1 48 ? 18 15.625 -0.328 1 98.88 48 ASP B O 1
ATOM 3580 N N . LEU B 1 49 ? 16.953 15.766 1.705 1 98.88 49 LEU B N 1
ATOM 3581 C CA . LEU B 1 49 ? 17.438 14.484 2.189 1 98.88 49 LEU B CA 1
ATOM 3582 C C . LEU B 1 49 ? 16.281 13.516 2.41 1 98.88 49 LEU B C 1
ATOM 3584 O O . LEU B 1 49 ? 15.188 13.93 2.783 1 98.88 49 LEU B O 1
ATOM 3588 N N . TRP B 1 50 ? 16.469 12.289 2.188 1 98.81 50 TRP B N 1
ATOM 3589 C CA . TRP B 1 50 ? 15.547 11.219 2.549 1 98.81 50 TRP B CA 1
ATOM 3590 C C . TRP B 1 50 ? 16.312 9.945 2.893 1 98.81 50 TRP B C 1
ATOM 3592 O O . TRP B 1 50 ? 17.453 9.758 2.463 1 98.81 50 TRP B O 1
ATOM 3602 N N . GLY B 1 51 ? 15.727 9.094 3.67 1 98.38 51 GLY B N 1
ATOM 3603 C CA . GLY B 1 51 ? 16.391 7.863 4.082 1 98.38 51 GLY B CA 1
ATOM 3604 C C . GLY B 1 51 ? 15.438 6.867 4.723 1 98.38 51 GLY B C 1
ATOM 3605 O O . GLY B 1 51 ? 14.281 7.191 5.004 1 98.38 51 GLY B O 1
ATOM 3606 N N . GLY B 1 52 ? 15.977 5.656 4.883 1 98.25 52 GLY B N 1
ATOM 3607 C CA . GLY B 1 52 ? 15.203 4.578 5.477 1 98.25 52 GLY B CA 1
ATOM 3608 C C . GLY B 1 52 ? 14.242 3.926 4.5 1 98.25 52 GLY B C 1
ATOM 3609 O O . GLY B 1 52 ? 14.586 3.701 3.336 1 98.25 52 GLY B O 1
ATOM 3610 N N . TYR B 1 53 ? 13.039 3.588 5.09 1 97.94 53 TYR B N 1
ATOM 3611 C CA . TYR B 1 53 ? 12.156 2.746 4.293 1 97.94 53 TYR B CA 1
ATOM 3612 C C . TYR B 1 53 ? 10.758 3.34 4.227 1 97.94 53 TYR B C 1
ATOM 3614 O O . TYR B 1 53 ? 10.203 3.754 5.246 1 97.94 53 TYR B O 1
ATOM 3622 N N . ALA B 1 54 ? 10.195 3.381 3.006 1 98.5 54 ALA B N 1
ATOM 3623 C CA . ALA B 1 54 ? 8.789 3.727 2.809 1 98.5 54 ALA B CA 1
ATOM 3624 C C . ALA B 1 54 ? 7.875 2.65 3.387 1 98.5 54 ALA B C 1
ATOM 3626 O O . ALA B 1 54 ? 6.75 2.939 3.797 1 98.5 54 ALA B O 1
ATOM 3627 N N . ASP B 1 55 ? 8.375 1.413 3.398 1 98.12 55 ASP B N 1
ATOM 3628 C CA . ASP B 1 55 ? 7.727 0.278 4.043 1 98.12 55 ASP B CA 1
ATOM 3629 C C . ASP B 1 55 ? 8.758 -0.706 4.594 1 98.12 55 ASP B C 1
ATOM 3631 O O . ASP B 1 55 ? 9.273 -1.547 3.855 1 98.12 55 ASP B O 1
ATOM 3635 N N . VAL B 1 56 ? 8.969 -0.662 5.832 1 95.94 56 VAL B N 1
ATOM 3636 C CA . VAL B 1 56 ? 10.047 -1.414 6.465 1 95.94 56 VAL B CA 1
ATOM 3637 C C . VAL B 1 56 ? 9.711 -2.904 6.461 1 95.94 56 VAL B C 1
ATOM 3639 O O . VAL B 1 56 ? 10.609 -3.75 6.457 1 95.94 56 VAL B O 1
ATOM 3642 N N . GLU B 1 57 ? 8.445 -3.252 6.344 1 95.69 57 GLU B N 1
ATOM 3643 C CA . GLU B 1 57 ? 8.016 -4.645 6.43 1 95.69 57 GLU B CA 1
ATOM 3644 C C . GLU B 1 57 ? 8.367 -5.41 5.156 1 95.69 57 GLU B C 1
ATOM 3646 O O . GLU B 1 57 ? 8.391 -6.641 5.152 1 95.69 57 GLU B O 1
ATOM 3651 N N . CYS B 1 58 ? 8.555 -4.703 4.082 1 96.31 58 CYS B N 1
ATOM 3652 C CA . CYS B 1 58 ? 8.93 -5.355 2.83 1 96.31 58 CYS B CA 1
ATOM 3653 C C . CYS B 1 58 ? 10.164 -4.711 2.223 1 96.31 58 CYS B C 1
ATOM 3655 O O . CYS B 1 58 ? 10.383 -4.789 1.013 1 96.31 58 CYS B O 1
ATOM 3657 N N . ASN B 1 59 ? 10.891 -3.908 3.006 1 94.88 59 ASN B N 1
ATOM 3658 C CA . ASN B 1 59 ? 12.172 -3.291 2.676 1 94.88 59 ASN B CA 1
ATOM 3659 C C . ASN B 1 59 ? 12.055 -2.373 1.463 1 94.88 59 ASN B C 1
ATOM 3661 O O . ASN B 1 59 ? 12.961 -2.328 0.626 1 94.88 59 ASN B O 1
ATOM 3665 N N . LYS B 1 60 ? 10.914 -1.812 1.278 1 96.88 60 LYS B N 1
ATOM 3666 C CA . LYS B 1 60 ? 10.789 -0.78 0.252 1 96.88 60 LYS B CA 1
ATOM 3667 C C . LYS B 1 60 ? 11.492 0.507 0.68 1 96.88 60 LYS B C 1
ATOM 3669 O O . LYS B 1 60 ? 11.078 1.15 1.648 1 96.88 60 LYS B O 1
ATOM 3674 N N . GLU B 1 61 ? 12.5 0.919 -0.002 1 96.88 61 GLU B N 1
ATOM 3675 C CA . GLU B 1 61 ? 13.297 2.078 0.38 1 96.88 61 GLU B CA 1
ATOM 3676 C C . GLU B 1 61 ? 12.547 3.379 0.126 1 96.88 61 GLU B C 1
ATOM 3678 O O . GLU B 1 61 ? 11.758 3.471 -0.819 1 96.88 61 GLU B O 1
ATOM 3683 N N . TRP B 1 62 ? 12.727 4.348 1.038 1 98.56 62 TRP B N 1
ATOM 3684 C CA . TRP B 1 62 ? 12.297 5.711 0.743 1 98.56 62 TRP B CA 1
ATOM 3685 C C . TRP B 1 62 ? 13.086 6.289 -0.429 1 98.56 62 TRP B C 1
ATOM 3687 O O . TRP B 1 62 ? 14.312 6.359 -0.383 1 98.56 62 TRP B O 1
ATOM 3697 N N . LYS B 1 63 ? 12.398 6.656 -1.462 1 97.94 63 LYS B N 1
ATOM 3698 C CA . LYS B 1 63 ? 13.031 7.195 -2.662 1 97.94 63 LYS B CA 1
ATOM 3699 C C . LYS B 1 63 ? 12.766 8.695 -2.799 1 97.94 63 LYS B C 1
ATOM 3701 O O . LYS B 1 63 ? 12.047 9.273 -1.985 1 97.94 63 LYS B O 1
ATOM 3706 N N . GLU B 1 64 ? 13.367 9.258 -3.811 1 98.12 64 GLU B N 1
ATOM 3707 C CA . GLU B 1 64 ? 13.258 10.688 -4.051 1 98.12 64 GLU B CA 1
ATOM 3708 C C . GLU B 1 64 ? 11.805 11.117 -4.234 1 98.12 64 GLU B C 1
ATOM 3710 O O . GLU B 1 64 ? 11.406 12.188 -3.779 1 98.12 64 GLU B O 1
ATOM 3715 N N . ASP B 1 65 ? 11.047 10.273 -4.836 1 97.75 65 ASP B N 1
ATOM 3716 C CA . ASP B 1 65 ? 9.68 10.656 -5.18 1 97.75 65 ASP B CA 1
ATOM 3717 C C . ASP B 1 65 ? 8.68 10.078 -4.18 1 97.75 65 ASP B C 1
ATOM 3719 O O . ASP B 1 65 ? 7.469 10.125 -4.406 1 97.75 65 ASP B O 1
ATOM 3723 N N . THR B 1 66 ? 9.18 9.484 -3.088 1 98.62 66 THR B N 1
ATOM 3724 C CA . THR B 1 66 ? 8.281 8.961 -2.064 1 98.62 66 THR B CA 1
ATOM 3725 C C . THR B 1 66 ? 7.426 10.078 -1.472 1 98.62 66 THR B C 1
ATOM 3727 O O . THR B 1 66 ? 7.926 11.172 -1.195 1 98.62 66 THR B O 1
ATOM 3730 N N . ILE B 1 67 ? 6.121 9.836 -1.383 1 98.62 67 ILE B N 1
ATOM 3731 C CA . ILE B 1 67 ? 5.207 10.742 -0.703 1 98.62 67 ILE B CA 1
ATOM 3732 C C . ILE B 1 67 ? 4.605 10.055 0.521 1 98.62 67 ILE B C 1
ATOM 3734 O O . ILE B 1 67 ? 4.688 8.828 0.652 1 98.62 67 ILE B O 1
ATOM 3738 N N . SER B 1 68 ? 4.066 10.812 1.459 1 98.38 68 SER B N 1
ATOM 3739 C CA . SER B 1 68 ? 3.475 10.297 2.688 1 98.38 68 SER B CA 1
ATOM 3740 C C . SER B 1 68 ? 2.293 11.148 3.137 1 98.38 68 SER B C 1
ATOM 3742 O O . SER B 1 68 ? 2.148 12.297 2.703 1 98.38 68 SER B O 1
ATOM 3744 N N . THR B 1 69 ? 1.397 10.531 3.918 1 98.31 69 THR B N 1
ATOM 3745 C CA . THR B 1 69 ? 0.383 11.328 4.602 1 98.31 69 THR B CA 1
ATOM 3746 C C . THR B 1 69 ? 1.032 12.367 5.512 1 98.31 69 THR B C 1
ATOM 3748 O O . THR B 1 69 ? 1.941 12.047 6.277 1 98.31 69 THR B O 1
ATOM 3751 N N . VAL B 1 70 ? 0.568 13.57 5.367 1 98.69 70 VAL B N 1
ATOM 3752 C CA . VAL B 1 70 ? 1.273 14.633 6.074 1 98.69 70 VAL B CA 1
ATOM 3753 C C . VAL B 1 70 ? 0.456 15.078 7.285 1 98.69 70 VAL B C 1
ATOM 3755 O O . VAL B 1 70 ? 0.883 15.945 8.047 1 98.69 70 VAL B O 1
ATOM 3758 N N . PHE B 1 71 ? -0.718 14.531 7.465 1 98.44 71 PHE B N 1
ATOM 3759 C CA . PHE B 1 71 ? -1.615 14.797 8.586 1 98.44 71 PHE B CA 1
ATOM 3760 C C . PHE B 1 71 ? -1.911 16.281 8.695 1 98.44 71 PHE B C 1
ATOM 3762 O O . PHE B 1 71 ? -2.285 16.922 7.715 1 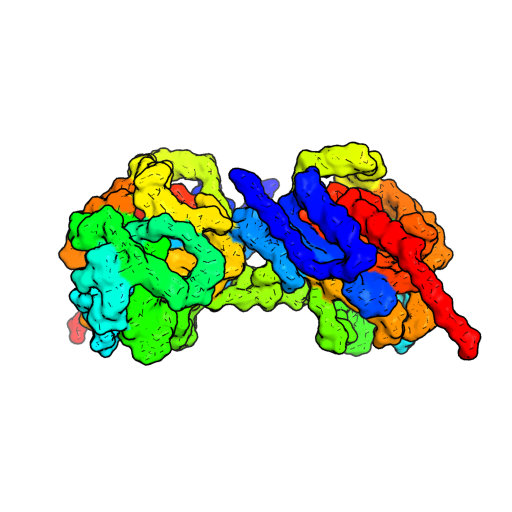98.44 71 PHE B O 1
ATOM 3769 N N . SER B 1 72 ? -1.829 16.859 9.82 1 98.69 72 SER B N 1
ATOM 3770 C CA . SER B 1 72 ? -2.312 18.203 10.055 1 98.69 72 SER B CA 1
ATOM 3771 C C . SER B 1 72 ? -1.478 19.234 9.289 1 98.69 72 SER B C 1
ATOM 3773 O O . SER B 1 72 ? -1.86 20.391 9.172 1 98.69 72 SER B O 1
ATOM 3775 N N . CYS B 1 73 ? -0.338 18.859 8.75 1 98.75 73 CYS B N 1
ATOM 3776 C CA . CYS B 1 73 ? 0.302 19.781 7.82 1 98.75 73 CYS B CA 1
ATOM 3777 C C . CYS B 1 73 ? -0.646 20.156 6.688 1 98.75 73 CYS B C 1
ATOM 3779 O O . CYS B 1 73 ? -0.479 21.203 6.051 1 98.75 73 CYS B O 1
ATOM 3781 N N . THR B 1 74 ? -1.6 19.312 6.48 1 98.81 74 THR B N 1
ATOM 3782 C CA . THR B 1 74 ? -2.641 19.609 5.5 1 98.81 74 THR B CA 1
ATOM 3783 C C . THR B 1 74 ? -3.363 20.906 5.848 1 98.81 74 THR B C 1
ATOM 3785 O O . THR B 1 74 ? -3.771 21.656 4.957 1 98.81 74 THR B O 1
ATOM 3788 N N . LYS B 1 75 ? -3.498 21.188 7.133 1 98.88 75 LYS B N 1
ATOM 3789 C CA . LYS B 1 75 ? -4.172 22.406 7.57 1 98.88 75 LYS B CA 1
ATOM 3790 C C . LYS B 1 75 ? -3.43 23.656 7.086 1 98.88 75 LYS B C 1
ATOM 3792 O O . LYS B 1 75 ? -4.051 24.688 6.793 1 98.88 75 LYS B O 1
ATOM 3797 N N . SER B 1 76 ? -2.135 23.531 6.988 1 98.81 76 SER B N 1
ATOM 3798 C CA . SER B 1 76 ? -1.377 24.672 6.469 1 98.81 76 SER B CA 1
ATOM 3799 C C . SER B 1 76 ? -1.709 24.938 5.004 1 98.81 76 SER B C 1
ATOM 3801 O O . SER B 1 76 ? -1.821 26.094 4.582 1 98.81 76 SER B O 1
ATOM 3803 N N . ALA B 1 77 ? -1.821 23.891 4.234 1 98.88 77 ALA B N 1
ATOM 3804 C CA . ALA B 1 77 ? -2.236 24.047 2.84 1 98.88 77 ALA B CA 1
ATOM 3805 C C . ALA B 1 77 ? -3.631 24.656 2.746 1 98.88 77 ALA B C 1
ATOM 3807 O O . ALA B 1 77 ? -3.879 25.516 1.905 1 98.88 77 ALA B O 1
ATOM 3808 N N . THR B 1 78 ? -4.484 24.188 3.596 1 98.88 78 THR B N 1
ATOM 3809 C CA . THR B 1 78 ? -5.84 24.734 3.656 1 98.88 78 THR B CA 1
ATOM 3810 C C . THR B 1 78 ? -5.809 26.219 4.016 1 98.88 78 THR B C 1
ATOM 3812 O O . THR B 1 78 ? -6.523 27.031 3.414 1 98.88 78 THR B O 1
ATOM 3815 N N . ALA B 1 79 ? -5 26.531 4.969 1 98.88 79 ALA B N 1
ATOM 3816 C CA . ALA B 1 79 ? -4.848 27.922 5.391 1 98.88 79 ALA B CA 1
ATOM 3817 C C . ALA B 1 79 ? -4.367 28.797 4.234 1 98.88 79 ALA B C 1
ATOM 3819 O O . ALA B 1 79 ? -4.832 29.922 4.059 1 98.88 79 ALA B O 1
ATOM 3820 N N . ILE B 1 80 ? -3.469 28.266 3.455 1 98.81 80 ILE B N 1
ATOM 3821 C CA . ILE B 1 80 ? -2.959 29 2.293 1 98.81 80 ILE B CA 1
ATOM 3822 C C . ILE B 1 80 ? -4.094 29.25 1.306 1 98.81 80 ILE B C 1
ATOM 3824 O O . ILE B 1 80 ? -4.227 30.359 0.775 1 98.81 80 ILE B O 1
ATOM 3828 N N . CYS B 1 81 ? -4.914 28.266 1.09 1 98.88 81 CYS B N 1
ATOM 3829 C CA . CYS B 1 81 ? -6.051 28.438 0.192 1 98.88 81 CYS B CA 1
ATOM 3830 C C . CYS B 1 81 ? -6.988 29.531 0.691 1 98.88 81 CYS B C 1
ATOM 3832 O O . CYS B 1 81 ? -7.457 30.359 -0.092 1 98.88 81 CYS B O 1
ATOM 3834 N N . PHE B 1 82 ? -7.258 29.578 1.98 1 98.88 82 PHE B N 1
ATOM 3835 C CA . PHE B 1 82 ? -8.102 30.609 2.543 1 98.88 82 PHE B CA 1
ATOM 3836 C C . PHE B 1 82 ? -7.441 31.984 2.41 1 98.88 82 PHE B C 1
ATOM 3838 O O . PHE B 1 82 ? -8.102 32.969 2.098 1 98.88 82 PHE B O 1
ATOM 3845 N N . ALA B 1 83 ? -6.148 32.031 2.646 1 98.81 83 ALA B N 1
ATOM 3846 C CA . ALA B 1 83 ? -5.418 33.281 2.502 1 98.81 83 ALA B CA 1
ATOM 3847 C C . ALA B 1 83 ? -5.547 33.844 1.083 1 98.81 83 ALA B C 1
ATOM 3849 O O . ALA B 1 83 ? -5.656 35.031 0.887 1 98.81 83 ALA B O 1
ATOM 3850 N N . MET B 1 84 ? -5.516 32.906 0.137 1 98.75 84 MET B N 1
ATOM 3851 C CA . MET B 1 84 ? -5.676 33.312 -1.255 1 98.75 84 MET B CA 1
ATOM 3852 C C . MET B 1 84 ? -7.059 33.938 -1.49 1 98.75 84 MET B C 1
ATOM 3854 O O . MET B 1 84 ? -7.195 34.938 -2.178 1 98.75 84 MET B O 1
ATOM 3858 N N . LEU B 1 85 ? -8.109 33.312 -0.91 1 98.75 85 LEU B N 1
ATOM 3859 C CA . LEU B 1 85 ? -9.453 33.875 -1.054 1 98.75 85 LEU B CA 1
ATOM 3860 C C . LEU B 1 85 ? -9.547 35.25 -0.419 1 98.75 85 LEU B C 1
ATOM 3862 O O . LEU B 1 85 ? -10.164 36.156 -0.989 1 98.75 85 LEU B O 1
ATOM 3866 N N . VAL B 1 86 ? -8.977 35.406 0.729 1 98.62 86 VAL B N 1
ATOM 3867 C CA . VAL B 1 86 ? -8.992 36.688 1.436 1 98.62 86 VAL B CA 1
ATOM 3868 C C . VAL B 1 86 ? -8.234 37.75 0.619 1 98.62 86 VAL B C 1
ATOM 3870 O O . VAL B 1 86 ? -8.711 38.875 0.45 1 98.62 86 VAL B O 1
ATOM 3873 N N . ASP B 1 87 ? -7.148 37.344 0.127 1 98.62 87 ASP B N 1
ATOM 3874 C CA . ASP B 1 87 ? -6.316 38.219 -0.667 1 98.62 87 ASP B CA 1
ATOM 3875 C C . ASP B 1 87 ? -7.039 38.656 -1.94 1 98.62 87 ASP B C 1
ATOM 3877 O O . ASP B 1 87 ? -6.859 39.781 -2.41 1 98.62 87 ASP B O 1
ATOM 3881 N N . ARG B 1 88 ? -7.852 37.812 -2.455 1 98 88 ARG B N 1
ATOM 3882 C CA . ARG B 1 88 ? -8.617 38.094 -3.672 1 98 88 ARG B CA 1
ATOM 3883 C C . ARG B 1 88 ? -9.883 38.875 -3.363 1 98 88 ARG B C 1
ATOM 3885 O O . ARG B 1 88 ? -10.656 39.188 -4.27 1 98 88 ARG B O 1
ATOM 3892 N N . GLY B 1 89 ? -10.141 39.094 -2.166 1 98.31 89 GLY B N 1
ATOM 3893 C CA . GLY B 1 89 ? -11.281 39.875 -1.756 1 98.31 89 GLY B CA 1
ATOM 3894 C C . GLY B 1 89 ? -12.578 39.094 -1.745 1 98.31 89 GLY B C 1
ATOM 3895 O O . GLY B 1 89 ? -13.664 39.688 -1.692 1 98.31 89 GLY B O 1
ATOM 3896 N N . LEU B 1 90 ? -12.531 37.812 -1.735 1 98.62 90 LEU B N 1
ATOM 3897 C CA . LEU B 1 90 ? -13.734 37 -1.792 1 98.62 90 LEU B CA 1
ATOM 3898 C C . LEU B 1 90 ? -14.328 36.812 -0.401 1 98.62 90 LEU B C 1
ATOM 3900 O O . LEU B 1 90 ? -15.523 36.5 -0.266 1 98.62 90 LEU B O 1
ATOM 3904 N N . CYS B 1 91 ? -13.516 36.938 0.625 1 98.62 91 CYS B N 1
ATOM 3905 C CA . CYS B 1 91 ? -13.961 36.906 2.01 1 98.62 91 CYS B CA 1
ATOM 3906 C C . CYS B 1 91 ? -12.969 37.594 2.93 1 98.62 91 CYS B C 1
ATOM 3908 O O . CYS B 1 91 ? -11.914 38.062 2.479 1 98.62 91 CYS B O 1
ATOM 3910 N N . ASP B 1 92 ? -13.375 37.781 4.148 1 98.62 92 ASP B N 1
ATOM 3911 C CA . ASP B 1 92 ? -12.523 38.25 5.227 1 98.62 92 ASP B CA 1
ATOM 3912 C C . ASP B 1 92 ? -12.531 37.312 6.414 1 98.62 92 ASP B C 1
ATOM 3914 O O . ASP B 1 92 ? -13.539 36.656 6.691 1 98.62 92 ASP B O 1
ATOM 3918 N N . TYR B 1 93 ? -11.469 37.281 7.121 1 98.12 93 TYR B N 1
ATOM 3919 C CA . TYR B 1 93 ? -11.375 36.406 8.281 1 98.12 93 TYR B CA 1
ATOM 3920 C C . TYR B 1 93 ? -12.445 36.75 9.312 1 98.12 93 TYR B C 1
ATOM 3922 O O . TYR B 1 93 ? -12.93 35.844 10.016 1 98.12 93 TYR B O 1
ATOM 3930 N N . SER B 1 94 ? -12.844 37.938 9.352 1 98.19 94 SER B N 1
ATOM 3931 C CA . SER B 1 94 ? -13.789 38.406 10.367 1 98.19 94 SER B CA 1
ATOM 3932 C C . SER B 1 94 ? -15.227 38.188 9.922 1 98.19 94 SER B C 1
ATOM 3934 O O . SER B 1 94 ? -16.156 38.375 10.703 1 98.19 94 SER B O 1
ATOM 3936 N N . ASP B 1 95 ? -15.406 37.781 8.656 1 98.81 95 ASP B N 1
ATOM 3937 C CA . ASP B 1 95 ? -16.766 37.531 8.195 1 98.81 95 ASP B CA 1
ATOM 3938 C C . ASP B 1 95 ? -17.422 36.406 8.992 1 98.81 95 ASP B C 1
ATOM 3940 O O . ASP B 1 95 ? -16.766 35.406 9.312 1 98.81 95 ASP B O 1
ATOM 3944 N N . LYS B 1 96 ? -18.672 36.625 9.289 1 98.88 96 LYS B N 1
ATOM 3945 C CA . LYS B 1 96 ? -19.438 35.5 9.82 1 98.88 96 LYS B CA 1
ATOM 3946 C C . LYS B 1 96 ? -19.609 34.406 8.766 1 98.88 96 LYS B C 1
ATOM 3948 O O . LYS B 1 96 ? -19.812 34.688 7.586 1 98.88 96 LYS B O 1
ATOM 3953 N N . VAL B 1 97 ? -19.562 33.156 9.219 1 98.94 97 VAL B N 1
ATOM 3954 C CA . VAL B 1 97 ? -19.734 32.031 8.312 1 98.94 97 VAL B CA 1
ATOM 3955 C C . VAL B 1 97 ? -21.109 32.094 7.668 1 98.94 97 VAL B C 1
ATOM 3957 O O . VAL B 1 97 ? -21.266 31.797 6.484 1 98.94 97 VAL B O 1
ATOM 3960 N N . THR B 1 98 ? -22.141 32.625 8.336 1 98.81 98 THR B N 1
ATOM 3961 C CA . THR B 1 98 ? -23.547 32.656 7.906 1 98.81 98 THR B CA 1
ATOM 3962 C C . THR B 1 98 ? -23.719 33.594 6.723 1 98.81 98 THR B C 1
ATOM 3964 O O . THR B 1 98 ? -24.719 33.531 6.012 1 98.81 98 THR B O 1
ATOM 3967 N N . LYS B 1 99 ? -22.781 34.5 6.57 1 98.69 99 LYS B N 1
ATOM 3968 C CA . LYS B 1 99 ? -22.812 35.375 5.398 1 98.69 99 LYS B CA 1
ATOM 3969 C C . LYS B 1 99 ? -22.797 34.562 4.109 1 98.69 99 LYS B C 1
ATOM 3971 O O . LYS B 1 99 ? -23.422 34.938 3.115 1 98.69 99 LYS B O 1
ATOM 3976 N N . TYR B 1 100 ? -22.156 33.438 4.137 1 98.69 100 TYR B N 1
ATOM 3977 C CA . TYR B 1 100 ? -21.984 32.625 2.947 1 98.69 100 TYR B CA 1
ATOM 3978 C C . TYR B 1 100 ? -22.797 31.328 3.055 1 98.69 100 TYR B C 1
ATOM 3980 O O . TYR B 1 100 ? -23.141 30.719 2.039 1 98.69 100 TYR B O 1
ATOM 3988 N N . TRP B 1 101 ? -23.031 30.922 4.223 1 98.62 101 TRP B N 1
ATOM 3989 C CA . TRP B 1 101 ? -23.688 29.656 4.555 1 98.62 101 TRP B CA 1
ATOM 3990 C C . TRP B 1 101 ? -24.719 29.859 5.672 1 98.62 101 TRP B C 1
ATOM 3992 O O . TRP B 1 101 ? -24.484 29.438 6.809 1 98.62 101 TRP B O 1
ATOM 4002 N N . PRO B 1 102 ? -25.859 30.422 5.332 1 98.62 102 PRO B N 1
ATOM 4003 C CA . PRO B 1 102 ? -26.844 30.766 6.352 1 98.62 102 PRO B CA 1
ATOM 4004 C C . PRO B 1 102 ? -27.266 29.578 7.211 1 98.62 102 PRO B C 1
ATOM 4006 O O . PRO B 1 102 ? -27.438 29.719 8.422 1 98.62 102 PRO B O 1
ATOM 4009 N N . GLU B 1 103 ? -27.375 28.406 6.621 1 98.38 103 GLU B N 1
ATOM 4010 C CA . GLU B 1 103 ? -27.828 27.219 7.332 1 98.38 103 GLU B CA 1
ATOM 4011 C C . GLU B 1 103 ? -26.844 26.812 8.43 1 98.38 103 GLU B C 1
ATOM 4013 O O . GLU B 1 103 ? -27.203 26.109 9.367 1 98.38 103 GLU B O 1
ATOM 4018 N N . PHE B 1 104 ? -25.609 27.266 8.344 1 98.5 104 PHE B N 1
ATOM 4019 C CA . PHE B 1 104 ? -24.578 27 9.344 1 98.5 104 PHE B CA 1
ATOM 4020 C C . PHE B 1 104 ? -24.969 27.578 10.695 1 98.5 104 PHE B C 1
ATOM 4022 O O . PHE B 1 104 ? -24.609 27.047 11.742 1 98.5 104 PHE B O 1
ATOM 4029 N N . GLY B 1 105 ? -25.734 28.625 10.719 1 98.25 105 GLY B N 1
ATOM 4030 C CA . GLY B 1 105 ? -25.984 29.422 11.906 1 98.25 105 GLY B CA 1
ATOM 4031 C C . GLY B 1 105 ? -26.938 28.75 12.875 1 98.25 105 GLY B C 1
ATOM 4032 O O . GLY B 1 105 ? -27.188 29.266 13.969 1 98.25 105 GLY B O 1
ATOM 4033 N N . ALA B 1 106 ? -27.406 27.609 12.523 1 96.94 106 ALA B N 1
ATOM 4034 C CA . ALA B 1 106 ? -28.328 26.891 13.391 1 96.94 106 ALA B CA 1
ATOM 4035 C C . ALA B 1 106 ? -27.656 26.5 14.703 1 96.94 106 ALA B C 1
ATOM 4037 O O . ALA B 1 106 ? -26.438 26.406 14.781 1 96.94 106 ALA B O 1
ATOM 4038 N N . ASN B 1 107 ? -28.406 26.328 15.758 1 97.5 107 ASN B N 1
ATOM 4039 C CA . ASN B 1 107 ? -28.016 25.766 17.047 1 97.5 107 ASN B CA 1
ATOM 4040 C C . ASN B 1 107 ? -26.938 26.594 17.719 1 97.5 107 ASN B C 1
ATOM 4042 O O . ASN B 1 107 ? -25.984 26.047 18.281 1 97.5 107 ASN B O 1
ATOM 4046 N N . GLY B 1 108 ? -26.969 27.891 17.516 1 97.56 108 GLY B N 1
ATOM 4047 C CA . GLY B 1 108 ? -26.109 28.75 18.297 1 97.56 108 GLY B CA 1
ATOM 4048 C C . GLY B 1 108 ? -24.812 29.125 17.578 1 97.56 108 GLY B C 1
ATOM 4049 O O . GLY B 1 108 ? -23.859 29.578 18.203 1 97.56 108 GLY B O 1
ATOM 4050 N N . LYS B 1 109 ? -24.766 28.984 16.266 1 98.62 109 LYS B N 1
ATOM 4051 C CA . LYS B 1 109 ? -23.516 29.203 15.539 1 98.62 109 LYS B CA 1
ATOM 4052 C C . LYS B 1 109 ? -23.578 30.469 14.672 1 98.62 109 LYS B C 1
ATOM 4054 O O . LYS B 1 109 ? -22.766 30.656 13.773 1 98.62 109 LYS B O 1
ATOM 4059 N N . GLU B 1 110 ? -24.562 31.359 14.906 1 98.06 110 GLU B N 1
ATOM 4060 C CA . GLU B 1 110 ? -24.891 32.5 14.047 1 98.06 110 GLU B CA 1
ATOM 4061 C C . GLU B 1 110 ? -23.734 33.5 14 1 98.06 110 GLU B C 1
ATOM 4063 O O . GLU B 1 110 ? -23.562 34.219 13.008 1 98.06 110 GLU B O 1
ATOM 4068 N N . ASP B 1 111 ? -22.922 33.531 15.086 1 98.19 111 ASP B N 1
ATOM 4069 C CA . ASP B 1 111 ? -21.922 34.562 15.188 1 98.19 111 ASP B CA 1
ATOM 4070 C C . ASP B 1 111 ? -20.516 34 14.961 1 98.19 111 ASP B C 1
ATOM 4072 O O . ASP B 1 111 ? -19.516 34.719 15.117 1 98.19 111 ASP B O 1
ATOM 4076 N N . ILE B 1 112 ? -20.391 32.781 14.641 1 98.81 112 ILE B N 1
ATOM 4077 C CA . ILE B 1 112 ? -19.094 32.188 14.398 1 98.81 112 ILE B CA 1
ATOM 4078 C C . ILE B 1 112 ? -18.484 32.75 13.125 1 98.81 112 ILE B C 1
ATOM 4080 O O . ILE B 1 112 ? -19.141 32.844 12.094 1 98.81 112 ILE B O 1
ATOM 4084 N N . THR B 1 113 ? -17.25 33.219 13.211 1 98.81 113 THR B N 1
ATOM 4085 C CA . THR B 1 113 ? -16.547 33.781 12.07 1 98.81 113 THR B CA 1
ATOM 4086 C C . THR B 1 113 ? -15.656 32.75 11.398 1 98.81 113 THR B C 1
ATOM 4088 O O . THR B 1 113 ? -15.406 31.672 11.953 1 98.81 113 THR B O 1
ATOM 4091 N N . ILE B 1 114 ? -15.219 33.094 10.18 1 98.81 114 ILE B N 1
ATOM 4092 C CA . ILE B 1 114 ? -14.273 32.25 9.453 1 98.81 114 ILE B CA 1
ATOM 4093 C C . ILE B 1 114 ? -13.008 32.031 10.289 1 98.81 114 ILE B C 1
ATOM 4095 O O . ILE B 1 114 ? -12.508 30.922 10.422 1 98.81 114 ILE B O 1
ATOM 4099 N N . ASP B 1 115 ? -12.523 33.062 10.898 1 98.12 115 ASP B N 1
ATOM 4100 C CA . ASP B 1 115 ? -11.297 33 11.688 1 98.12 115 ASP B CA 1
ATOM 4101 C C . ASP B 1 115 ? -11.477 32.094 12.906 1 98.12 115 ASP B C 1
ATOM 4103 O O . ASP B 1 115 ? -10.547 31.406 13.312 1 98.12 115 ASP B O 1
ATOM 4107 N N . MET B 1 116 ? -12.664 32.188 13.547 1 98.5 116 MET B N 1
ATOM 4108 C CA . MET B 1 116 ? -12.906 31.328 14.695 1 98.5 116 MET B CA 1
ATOM 4109 C C . MET B 1 116 ? -12.742 29.859 14.32 1 98.5 116 MET B C 1
ATOM 4111 O O . MET B 1 116 ? -12.172 29.078 15.078 1 98.5 116 MET B O 1
ATOM 4115 N N . VAL B 1 117 ? -13.203 29.453 13.148 1 98.81 117 VAL B N 1
ATOM 4116 C CA . VAL B 1 117 ? -13.07 28.078 12.68 1 98.81 117 VAL B CA 1
ATOM 4117 C C . VAL B 1 117 ? -11.602 27.781 12.398 1 98.81 117 VAL B C 1
ATOM 4119 O O . VAL B 1 117 ? -11.07 26.766 12.867 1 98.81 117 VAL B O 1
ATOM 4122 N N . LEU B 1 118 ? -10.961 28.672 11.719 1 98.62 118 LEU B N 1
ATOM 4123 C CA . LEU B 1 118 ? -9.594 28.438 11.281 1 98.62 118 LEU B CA 1
ATOM 4124 C C . LEU B 1 118 ? -8.633 28.484 12.461 1 98.62 118 LEU B C 1
ATOM 4126 O O . LEU B 1 118 ? -7.562 27.875 12.43 1 98.62 118 LEU B O 1
ATOM 4130 N N . SER B 1 119 ? -8.992 29.172 13.539 1 98.25 119 SER B N 1
ATOM 4131 C CA . SER B 1 119 ? -8.109 29.344 14.68 1 98.25 119 SER B CA 1
ATOM 4132 C C . SER B 1 119 ? -8.516 28.438 15.836 1 98.25 119 SER B C 1
ATOM 4134 O O . SER B 1 119 ? -8.023 28.594 16.953 1 98.25 119 SER B O 1
ATOM 4136 N N . HIS B 1 120 ? -9.469 27.578 15.641 1 98.62 120 HIS B N 1
ATOM 4137 C CA . HIS B 1 120 ? -9.828 26.531 16.594 1 98.62 120 HIS B CA 1
ATOM 4138 C C . HIS B 1 120 ? -10.539 27.109 17.812 1 98.62 120 HIS B C 1
ATOM 4140 O O . HIS B 1 120 ? -10.297 26.672 18.938 1 98.62 120 HIS B O 1
ATOM 4146 N N . THR B 1 121 ? -11.367 28.094 17.547 1 98.19 121 THR B N 1
ATOM 4147 C CA . THR B 1 121 ? -12.094 28.703 18.656 1 98.19 121 THR B CA 1
ATOM 4148 C C . THR B 1 121 ? -13.594 28.688 18.406 1 98.19 121 THR B C 1
ATOM 4150 O O . THR B 1 121 ? -14.367 29.328 19.125 1 98.19 121 THR B O 1
ATOM 4153 N N . ALA B 1 122 ? -14.047 27.906 17.453 1 98.44 122 ALA B N 1
ATOM 4154 C CA . ALA B 1 122 ? -15.445 27.906 17.031 1 98.44 122 ALA B CA 1
ATOM 4155 C C . ALA B 1 122 ? -16.312 27.125 18.016 1 98.44 122 ALA B C 1
ATOM 4157 O O . ALA B 1 122 ? -17.547 27.172 17.953 1 98.44 122 ALA B O 1
ATOM 4158 N N . GLY B 1 123 ? -15.68 26.359 18.922 1 98.44 123 GLY B N 1
ATOM 4159 C CA . GLY B 1 123 ? -16.422 25.625 19.938 1 98.44 123 GLY B CA 1
ATOM 4160 C C . GLY B 1 123 ? -16.875 24.25 19.469 1 98.44 123 GLY B C 1
ATOM 4161 O O . GLY B 1 123 ? -17.766 23.656 20.062 1 98.44 123 GLY B O 1
ATOM 4162 N N . ILE B 1 124 ? -16.281 23.719 18.422 1 98.56 124 ILE B N 1
ATOM 4163 C CA . ILE B 1 124 ? -16.703 22.438 17.875 1 98.56 124 ILE B CA 1
ATOM 4164 C C . ILE B 1 124 ? -15.484 21.531 17.688 1 98.56 124 ILE B C 1
ATOM 4166 O O . ILE B 1 124 ? -15.156 21.141 16.578 1 98.56 124 ILE B O 1
ATOM 4170 N N . PRO B 1 125 ? -14.914 21.109 18.766 1 98.31 125 PRO B N 1
ATOM 4171 C CA . PRO B 1 125 ? -13.711 20.281 18.672 1 98.31 125 PRO B CA 1
ATOM 4172 C C . PRO B 1 125 ? -14 18.875 18.141 1 98.31 125 PRO B C 1
ATOM 4174 O O . PRO B 1 125 ? -13.078 18.156 17.734 1 98.31 125 PRO B O 1
ATOM 4177 N N . TYR B 1 126 ? -15.242 18.406 18.188 1 98.25 126 TYR B N 1
ATOM 4178 C CA . TYR B 1 126 ? -15.695 17.109 17.703 1 98.25 126 TYR B CA 1
ATOM 4179 C C . TYR B 1 126 ? -17.172 17.156 17.328 1 98.25 126 TYR B C 1
ATOM 4181 O O . TYR B 1 126 ? -17.875 18.109 17.672 1 98.25 126 TYR B O 1
ATOM 4189 N N . PHE B 1 127 ? -17.625 16.281 16.531 1 98.31 127 PHE B N 1
ATOM 4190 C CA . PHE B 1 127 ? -19.047 16.078 16.281 1 98.31 127 PHE B CA 1
ATOM 4191 C C . PHE B 1 127 ? -19.625 15.078 17.281 1 98.31 127 PHE B C 1
ATOM 4193 O O . PHE B 1 127 ? -18.922 14.18 17.75 1 98.31 127 PHE B O 1
ATOM 4200 N N . ASN B 1 128 ? -20.875 15.188 17.562 1 96.88 128 ASN B N 1
ATOM 4201 C CA . ASN B 1 128 ? -21.531 14.297 18.516 1 96.88 128 ASN B CA 1
ATOM 4202 C C . ASN B 1 128 ? -21.812 12.93 17.891 1 96.88 128 ASN B C 1
ATOM 4204 O O . ASN B 1 128 ? -22.203 11.992 18.594 1 96.88 128 ASN B O 1
ATOM 4208 N N . LYS B 1 129 ? -21.5 12.766 16.672 1 96.19 129 LYS B N 1
ATOM 4209 C CA . LYS B 1 129 ? -21.766 11.484 16.016 1 96.19 129 LYS B CA 1
ATOM 4210 C C . LYS B 1 129 ? -20.5 10.945 15.336 1 96.19 129 LYS B C 1
ATOM 4212 O O . LYS B 1 129 ? -19.594 11.711 15.016 1 96.19 129 LYS B O 1
ATOM 4217 N N . ARG B 1 130 ? -20.531 9.68 15.094 1 96.5 130 ARG B N 1
ATOM 4218 C CA . ARG B 1 130 ? -19.516 9.055 14.242 1 96.5 130 ARG B CA 1
ATOM 4219 C C . ARG B 1 130 ? -19.828 9.281 12.766 1 96.5 130 ARG B C 1
ATOM 4221 O O . ARG B 1 130 ? -21 9.32 12.375 1 96.5 130 ARG B O 1
ATOM 4228 N N . ILE B 1 131 ? -18.844 9.484 12.039 1 97 131 ILE B N 1
ATOM 4229 C CA . ILE B 1 131 ? -19 9.703 10.602 1 97 131 ILE B CA 1
ATOM 4230 C C . ILE B 1 131 ? -18.891 8.375 9.859 1 97 131 ILE B C 1
ATOM 4232 O O . ILE B 1 131 ? -17.984 7.582 10.109 1 97 131 ILE B O 1
ATOM 4236 N N . THR B 1 132 ? -19.844 8.102 8.938 1 95.81 132 THR B N 1
ATOM 4237 C CA . THR B 1 132 ? -19.828 6.879 8.141 1 95.81 132 THR B CA 1
ATOM 4238 C C . THR B 1 132 ? -19.047 7.094 6.844 1 95.81 132 THR B C 1
ATOM 4240 O O . THR B 1 132 ? -18.797 8.234 6.449 1 95.81 132 THR B O 1
ATOM 4243 N N . PHE B 1 133 ? -18.75 6.02 6.23 1 93.88 133 PHE B N 1
ATOM 4244 C CA . PHE B 1 133 ? -18.016 6.102 4.973 1 93.88 133 PHE B CA 1
ATOM 4245 C C . PHE B 1 133 ? -18.828 6.848 3.922 1 93.88 133 PHE B C 1
ATOM 4247 O O . PHE B 1 133 ? -18.297 7.676 3.186 1 93.88 133 PHE B O 1
ATOM 4254 N N . ASP B 1 134 ? -20.094 6.566 3.814 1 94.19 134 ASP B N 1
ATOM 4255 C CA . ASP B 1 134 ? -20.984 7.23 2.869 1 94.19 134 ASP B CA 1
ATOM 4256 C C . ASP B 1 134 ? -21.031 8.734 3.117 1 94.19 134 ASP B C 1
ATOM 4258 O O . ASP B 1 134 ? -21.125 9.523 2.172 1 94.19 134 ASP B O 1
ATOM 4262 N N . GLU B 1 135 ? -20.969 9.102 4.328 1 96 135 GLU B N 1
ATOM 4263 C CA . GLU B 1 135 ? -21 10.516 4.688 1 96 135 GLU B CA 1
ATOM 4264 C C . GLU B 1 135 ? -19.688 11.203 4.312 1 96 135 GLU B C 1
ATOM 4266 O O . GLU B 1 135 ? -19.703 12.359 3.867 1 96 135 GLU B O 1
ATOM 4271 N N . LEU B 1 136 ? -18.594 10.516 4.406 1 95.38 136 LEU B N 1
ATOM 4272 C CA . LEU B 1 136 ? -17.297 11.086 4.066 1 95.38 136 LEU B CA 1
ATOM 4273 C C . LEU B 1 136 ? -17.234 11.461 2.59 1 95.38 136 LEU B C 1
ATOM 4275 O O . LEU B 1 136 ? -16.516 12.391 2.211 1 95.38 136 LEU B O 1
ATOM 4279 N N . LEU B 1 137 ? -18 10.789 1.793 1 93.12 137 LEU B N 1
ATOM 4280 C CA . LEU B 1 137 ? -17.922 10.938 0.344 1 93.12 137 LEU B CA 1
ATOM 4281 C C . LEU B 1 137 ? -18.984 11.906 -0.16 1 93.12 137 LEU B C 1
ATOM 4283 O O . LEU B 1 137 ? -19.078 12.18 -1.359 1 93.12 137 LEU B O 1
ATOM 4287 N N . ASP B 1 138 ? -19.797 12.422 0.771 1 95.44 138 ASP B N 1
ATOM 4288 C CA . ASP B 1 138 ? -20.953 13.227 0.389 1 95.44 138 ASP B CA 1
ATOM 4289 C C . ASP B 1 138 ? -20.906 14.594 1.067 1 95.44 138 ASP B C 1
ATOM 4291 O O . ASP B 1 138 ? -21.312 14.734 2.223 1 95.44 138 ASP B O 1
ATOM 4295 N N . ASN B 1 139 ? -20.594 15.594 0.273 1 93.31 139 ASN B N 1
ATOM 4296 C CA . ASN B 1 139 ? -20.453 16.953 0.808 1 93.31 139 ASN B CA 1
ATOM 4297 C C . ASN B 1 139 ? -21.75 17.438 1.437 1 93.31 139 ASN B C 1
ATOM 4299 O O . ASN B 1 139 ? -21.734 18.141 2.443 1 93.31 139 ASN B O 1
ATOM 4303 N N . GLU B 1 140 ? -22.828 17.078 0.837 1 96.38 140 GLU B N 1
ATOM 4304 C CA . GLU B 1 140 ? -24.125 17.516 1.367 1 96.38 140 GLU B CA 1
ATOM 4305 C C . GLU B 1 140 ? -24.391 16.891 2.734 1 96.38 140 GLU B C 1
ATOM 4307 O O . GLU B 1 140 ? -24.922 17.547 3.629 1 96.38 140 GLU B O 1
ATOM 4312 N N . LYS B 1 141 ? -24.047 15.625 2.857 1 97.75 141 LYS B N 1
ATOM 4313 C CA . LYS B 1 141 ? -24.25 14.961 4.141 1 97.75 141 LYS B CA 1
ATOM 4314 C C . LYS B 1 141 ? -23.344 15.547 5.219 1 97.75 141 LYS B C 1
ATOM 4316 O O . LYS B 1 141 ? -23.766 15.719 6.363 1 97.75 141 LYS B O 1
ATOM 4321 N N . ILE B 1 142 ? -22.141 15.875 4.914 1 97.69 142 ILE B N 1
ATOM 4322 C CA . ILE B 1 142 ? -21.219 16.5 5.863 1 97.69 142 ILE B CA 1
ATOM 4323 C C . ILE B 1 142 ? -21.75 17.891 6.254 1 97.69 142 ILE B C 1
ATOM 4325 O O . ILE B 1 142 ? -21.719 18.266 7.43 1 97.69 142 ILE B O 1
ATOM 4329 N N . ALA B 1 143 ? -22.25 18.641 5.273 1 98.19 143 ALA B N 1
ATOM 4330 C CA . ALA B 1 143 ? -22.812 19.953 5.559 1 98.19 143 ALA B CA 1
ATOM 4331 C C . ALA B 1 143 ? -23.953 19.844 6.566 1 98.19 143 ALA B C 1
ATOM 4333 O O . ALA B 1 143 ? -24.031 20.656 7.504 1 98.19 143 ALA B O 1
ATOM 4334 N N . LYS B 1 144 ? -24.797 18.875 6.328 1 98.38 144 LYS B N 1
ATOM 4335 C CA . LYS B 1 144 ? -25.938 18.688 7.223 1 98.38 144 LYS B CA 1
ATOM 4336 C C . LYS B 1 144 ? -25.484 18.359 8.633 1 98.38 144 LYS B C 1
ATOM 4338 O O . LYS B 1 144 ? -26.094 18.797 9.617 1 98.38 144 LYS B O 1
ATOM 4343 N N . ILE B 1 145 ? -24.453 17.547 8.766 1 98.5 145 ILE B N 1
ATOM 4344 C CA . ILE B 1 145 ? -23.891 17.203 10.062 1 98.5 145 ILE B CA 1
ATOM 4345 C C . ILE B 1 145 ? -23.375 18.469 10.758 1 98.5 145 ILE B C 1
ATOM 4347 O O . ILE B 1 145 ? -23.656 18.688 11.938 1 98.5 145 ILE B O 1
ATOM 4351 N N . ILE B 1 146 ? -22.703 19.297 10.047 1 98.62 146 ILE B N 1
ATOM 4352 C CA . ILE B 1 146 ? -22.156 20.531 10.586 1 98.62 146 ILE B CA 1
ATOM 4353 C C . ILE B 1 146 ? -23.297 21.469 10.992 1 98.62 146 ILE B C 1
ATOM 4355 O O . ILE B 1 146 ? -23.266 22.062 12.07 1 98.62 146 ILE B O 1
ATOM 4359 N N . GLU B 1 147 ? -24.312 21.547 10.18 1 98.5 147 GLU B N 1
ATOM 4360 C CA . GLU B 1 147 ? -25.453 22.422 10.438 1 98.5 147 GLU B CA 1
ATOM 4361 C C . GLU B 1 147 ? -26.156 22.031 11.734 1 98.5 147 GLU B C 1
ATOM 4363 O O . GLU B 1 147 ? -26.609 22.906 12.484 1 98.5 147 GLU B O 1
ATOM 4368 N N . THR B 1 148 ? -26.188 20.781 11.961 1 97.94 148 THR B N 1
ATOM 4369 C CA . THR B 1 148 ? -26.984 20.281 13.078 1 97.94 148 THR B CA 1
ATOM 4370 C C . THR B 1 148 ? -26.172 20.297 14.375 1 97.94 148 THR B C 1
ATOM 4372 O O . THR B 1 148 ? -26.734 20.25 15.469 1 97.94 148 THR B O 1
ATOM 4375 N N . GLN B 1 149 ? -24.875 20.359 14.273 1 98.44 149 GLN B N 1
ATOM 4376 C CA . GLN B 1 149 ? -23.984 20.312 15.43 1 98.44 149 GLN B CA 1
ATOM 4377 C C . GLN B 1 149 ? -24.047 21.609 16.234 1 98.44 149 GLN B C 1
ATOM 4379 O O . GLN B 1 149 ? -23.844 22.688 15.68 1 98.44 149 GLN B O 1
ATOM 4384 N N . ALA B 1 150 ? -24.328 21.5 17.516 1 98.38 150 ALA B N 1
ATOM 4385 C CA . ALA B 1 150 ? -24.219 22.641 18.422 1 98.38 150 ALA B CA 1
ATOM 4386 C C . ALA B 1 150 ? -22.797 22.766 18.984 1 98.38 150 ALA B C 1
ATOM 4388 O O . ALA B 1 150 ? -22.109 21.766 19.172 1 98.38 150 ALA B O 1
ATOM 4389 N N . PRO B 1 151 ? -22.359 24 19.234 1 98.44 151 PRO B N 1
ATOM 4390 C CA . PRO B 1 151 ? -21.047 24.156 19.891 1 98.44 151 PRO B CA 1
ATOM 4391 C C . PRO B 1 151 ? -20.984 23.453 21.25 1 98.44 151 PRO B C 1
ATOM 4393 O O . PRO B 1 151 ? -21.969 23.453 22 1 98.44 151 PRO B O 1
ATOM 4396 N N . ILE B 1 152 ? -19.891 22.844 21.562 1 98.12 152 ILE B N 1
ATOM 4397 C CA . ILE B 1 152 ? -19.672 22.141 22.828 1 98.12 152 ILE B CA 1
ATOM 4398 C C . ILE B 1 152 ? -19.422 23.156 23.938 1 98.12 152 ILE B C 1
ATOM 4400 O O . ILE B 1 152 ? -19.719 22.891 25.109 1 98.12 152 ILE B O 1
ATOM 4404 N N . PHE B 1 153 ? -18.875 24.328 23.656 1 97.81 153 PHE B N 1
ATOM 4405 C CA . PHE B 1 153 ? -18.672 25.5 24.516 1 97.81 153 PHE B CA 1
ATOM 4406 C C . PHE B 1 153 ? -18.922 26.781 23.734 1 97.81 153 PHE B C 1
ATOM 4408 O O . PHE B 1 153 ? -18.969 26.781 22.516 1 97.81 153 PHE B O 1
ATOM 4415 N N . PRO B 1 154 ? -19.109 27.906 24.406 1 97.81 154 PRO B N 1
ATOM 4416 C CA . PRO B 1 154 ? -19.422 29.141 23.672 1 97.81 154 PRO B CA 1
ATOM 4417 C C . PRO B 1 154 ? -18.328 29.547 22.703 1 97.81 154 PRO B C 1
ATOM 4419 O O . PRO B 1 154 ? -17.156 29.672 23.078 1 97.81 154 PRO B O 1
ATOM 4422 N N . PRO B 1 155 ? -18.703 29.797 21.453 1 98.06 155 PRO B N 1
ATOM 4423 C CA . PRO B 1 155 ? -17.703 30.188 20.453 1 98.06 155 PRO B CA 1
ATOM 4424 C C . PRO B 1 155 ? -16.891 31.391 20.875 1 98.06 155 PRO B C 1
ATOM 4426 O O . PRO B 1 155 ? -17.438 32.344 21.438 1 98.06 155 PRO B O 1
ATOM 4429 N N . GLY B 1 156 ? -15.617 31.297 20.656 1 96.5 156 GLY B N 1
ATOM 4430 C CA . GLY B 1 156 ? -14.727 32.406 20.938 1 96.5 156 GLY B CA 1
ATOM 4431 C C . GLY B 1 156 ? -14.25 32.438 22.391 1 96.5 156 GLY B C 1
ATOM 4432 O O . GLY B 1 156 ? -13.352 33.219 22.734 1 96.5 156 GLY B O 1
ATOM 4433 N N . SER B 1 157 ? -14.75 31.516 23.234 1 96.5 157 SER B N 1
ATOM 4434 C CA . SER B 1 157 ? -14.469 31.609 24.672 1 96.5 157 SER B CA 1
ATOM 4435 C C . SER B 1 157 ? -13.148 30.906 25.016 1 96.5 157 SER B C 1
ATOM 4437 O O . SER B 1 157 ? -12.516 31.234 26.016 1 96.5 157 SER B O 1
ATOM 4439 N N . LYS B 1 158 ? -12.789 29.984 24.25 1 95.69 158 LYS B N 1
ATOM 4440 C CA . LYS B 1 158 ? -11.516 29.312 24.484 1 95.69 158 LYS B CA 1
ATOM 4441 C C . LYS B 1 158 ? -11 28.641 23.219 1 95.69 158 LYS B C 1
ATOM 4443 O O . LYS B 1 158 ? -11.734 28.516 22.234 1 95.69 158 LYS B O 1
ATOM 4448 N N . THR B 1 159 ? -9.727 28.312 23.328 1 97.19 159 THR B N 1
ATOM 4449 C CA . THR B 1 159 ? -9.086 27.578 22.234 1 97.19 159 THR B CA 1
ATOM 4450 C C . THR B 1 159 ? -9.172 26.078 22.5 1 97.19 159 THR B C 1
ATOM 4452 O O . THR B 1 159 ? -8.805 25.594 23.578 1 97.19 159 THR B O 1
ATOM 4455 N N . ALA B 1 160 ? -9.695 25.328 21.547 1 98.12 160 ALA B N 1
ATOM 4456 C CA . ALA B 1 160 ? -9.688 23.859 21.531 1 98.12 160 ALA B CA 1
ATOM 4457 C C . ALA B 1 160 ? -9.406 23.344 20.125 1 98.12 160 ALA B C 1
ATOM 4459 O O . ALA B 1 160 ? -10.258 23.438 19.234 1 98.12 160 ALA B O 1
ATOM 4460 N N . TYR B 1 161 ? -8.281 22.766 20.062 1 97.88 161 TYR B N 1
ATOM 4461 C CA . TYR B 1 161 ? -7.824 22.266 18.781 1 97.88 161 TYR B CA 1
ATOM 4462 C C . TYR B 1 161 ? -8.828 21.281 18.188 1 97.88 161 TYR B C 1
ATOM 4464 O O . TYR B 1 161 ? -9.375 20.438 18.891 1 97.88 161 TYR B O 1
ATOM 4472 N N . GLN B 1 162 ? -9.109 21.484 16.922 1 98.06 162 GLN B N 1
ATOM 4473 C CA . GLN B 1 162 ? -10.039 20.672 16.141 1 98.06 162 GLN B CA 1
ATOM 4474 C C . GLN B 1 162 ? -9.297 19.719 15.211 1 98.06 162 GLN B C 1
ATOM 4476 O O . GLN B 1 162 ? -9.148 20 14.016 1 98.06 162 GLN B O 1
ATOM 4481 N N . PRO B 1 163 ? -8.945 18.516 15.68 1 96.69 163 PRO B N 1
ATOM 4482 C CA . PRO B 1 163 ? -8.078 17.656 14.875 1 96.69 163 PRO B CA 1
ATOM 4483 C C . PRO B 1 163 ? -8.727 17.219 13.555 1 96.69 163 PRO B C 1
ATOM 4485 O O . PRO B 1 163 ? -8.047 17.125 12.539 1 96.69 163 PRO B O 1
ATOM 4488 N N . LEU B 1 164 ? -10.047 17 13.594 1 97.75 164 LEU B N 1
ATOM 4489 C CA . LEU B 1 164 ? -10.719 16.5 12.406 1 97.75 164 LEU B CA 1
ATOM 4490 C C . LEU B 1 164 ? -11.773 17.484 11.922 1 97.75 164 LEU B C 1
ATOM 4492 O O . LEU B 1 164 ? -11.812 17.828 10.734 1 97.75 164 LEU B O 1
ATOM 4496 N N . THR B 1 165 ? -12.578 18.062 12.844 1 98.38 165 THR B N 1
ATOM 4497 C CA . THR B 1 165 ? -13.703 18.906 12.461 1 98.38 165 THR B CA 1
ATOM 4498 C C . THR B 1 165 ? -13.219 20.156 11.719 1 98.38 165 THR B C 1
ATOM 4500 O O . THR B 1 165 ? -13.938 20.703 10.883 1 98.38 165 THR B O 1
ATOM 4503 N N . PHE B 1 166 ? -11.977 20.562 11.984 1 98.56 166 PHE B N 1
ATOM 4504 C CA . PHE B 1 166 ? -11.383 21.672 11.258 1 98.56 166 PHE B CA 1
ATOM 4505 C C . PHE B 1 166 ? -11.547 21.484 9.75 1 98.56 166 PHE B C 1
ATOM 4507 O O . PHE B 1 166 ? -12.055 22.375 9.062 1 98.56 166 PHE B O 1
ATOM 4514 N N . GLY B 1 167 ? -11.086 20.328 9.289 1 98.44 167 GLY B N 1
ATOM 4515 C CA . GLY B 1 167 ? -11.055 20.078 7.859 1 98.44 167 GLY B CA 1
ATOM 4516 C C . GLY B 1 167 ? -12.438 20.062 7.227 1 98.44 167 GLY B C 1
ATOM 4517 O O . GLY B 1 167 ? -12.648 20.656 6.168 1 98.44 167 GLY B O 1
ATOM 4518 N N . TRP B 1 168 ? -13.398 19.422 7.875 1 98.38 168 TRP B N 1
ATOM 4519 C CA . TRP B 1 168 ? -14.75 19.312 7.328 1 98.38 168 TRP B CA 1
ATOM 4520 C C . TRP B 1 168 ? -15.43 20.688 7.312 1 98.38 168 TRP B C 1
ATOM 4522 O O . TRP B 1 168 ? -16.062 21.047 6.324 1 98.38 168 TRP B O 1
ATOM 4532 N N . MET B 1 169 ? -15.258 21.438 8.344 1 98.69 169 MET B N 1
ATOM 4533 C CA . MET B 1 169 ? -15.867 22.75 8.406 1 98.69 169 MET B CA 1
ATOM 4534 C C . MET B 1 169 ? -15.211 23.703 7.414 1 98.69 169 MET B C 1
ATOM 4536 O O . MET B 1 169 ? -15.891 24.391 6.656 1 98.69 169 MET B O 1
ATOM 4540 N N . ALA B 1 170 ? -13.891 23.672 7.434 1 98.81 170 ALA B N 1
ATOM 4541 C CA . ALA B 1 170 ? -13.164 24.562 6.523 1 98.81 170 ALA B CA 1
ATOM 4542 C C . ALA B 1 170 ? -13.531 24.281 5.07 1 98.81 170 ALA B C 1
ATOM 4544 O O . ALA B 1 170 ? -13.719 25.203 4.281 1 98.81 170 ALA B O 1
ATOM 4545 N N . ASP B 1 171 ? -13.641 23.031 4.758 1 98.69 171 ASP B N 1
ATOM 4546 C CA . ASP B 1 171 ? -13.945 22.656 3.381 1 98.69 171 ASP B CA 1
ATOM 4547 C C . ASP B 1 171 ? -15.328 23.156 2.969 1 98.69 171 ASP B C 1
ATOM 4549 O O . ASP B 1 171 ? -15.5 23.688 1.867 1 98.69 171 ASP B O 1
ATOM 4553 N N . GLN B 1 172 ? -16.312 22.984 3.84 1 98.56 172 GLN B N 1
ATOM 4554 C CA . GLN B 1 172 ? -17.672 23.422 3.529 1 98.56 172 GLN B CA 1
ATOM 4555 C C . GLN B 1 172 ? -17.766 24.938 3.422 1 98.56 172 GLN B C 1
ATOM 4557 O O . GLN B 1 172 ? -18.422 25.469 2.518 1 98.56 172 GLN B O 1
ATOM 4562 N N . ILE B 1 173 ? -17.125 25.594 4.285 1 98.88 173 ILE B N 1
ATOM 4563 C CA . ILE B 1 173 ? -17.094 27.062 4.242 1 98.88 173 ILE B CA 1
ATOM 4564 C C . ILE B 1 173 ? -16.438 27.516 2.947 1 98.88 173 ILE B C 1
ATOM 4566 O O . ILE B 1 173 ? -16.953 28.406 2.256 1 98.88 173 ILE B O 1
ATOM 4570 N N . PHE B 1 174 ? -15.328 26.891 2.652 1 98.88 174 PHE B N 1
ATOM 4571 C CA . PHE B 1 174 ? -14.57 27.219 1.451 1 98.88 174 PHE B CA 1
ATOM 4572 C C . PHE B 1 174 ? -15.438 27.078 0.207 1 98.88 174 PHE B C 1
ATOM 4574 O O . PHE B 1 174 ? -15.461 27.969 -0.65 1 98.88 174 PHE B O 1
ATOM 4581 N N . ARG B 1 175 ? -16.188 26.031 0.119 1 98.19 175 ARG B N 1
ATOM 4582 C CA . ARG B 1 175 ? -17.047 25.734 -1.025 1 98.19 175 ARG B CA 1
ATOM 4583 C C . ARG B 1 175 ? -18.141 26.797 -1.183 1 98.19 175 ARG B C 1
ATOM 4585 O O . ARG B 1 175 ? -18.516 27.141 -2.303 1 98.19 175 ARG B O 1
ATOM 4592 N N . LYS B 1 176 ? -18.594 27.281 -0.051 1 98.5 176 LYS B N 1
ATOM 4593 C CA . LYS B 1 176 ? -19.656 28.281 -0.081 1 98.5 176 LYS B CA 1
ATOM 4594 C C . LYS B 1 176 ? -19.109 29.641 -0.513 1 98.5 176 LYS B C 1
ATOM 4596 O O . LYS B 1 176 ? -19.844 30.453 -1.081 1 98.5 176 LYS B O 1
ATOM 4601 N N . ILE B 1 177 ? -17.891 29.891 -0.269 1 98.75 177 ILE B N 1
ATOM 4602 C CA . ILE B 1 177 ? -17.266 31.172 -0.576 1 98.75 177 ILE B CA 1
ATOM 4603 C C . ILE B 1 177 ? -16.766 31.172 -2.014 1 98.75 177 ILE B C 1
ATOM 4605 O O . ILE B 1 177 ? -16.906 32.156 -2.73 1 98.75 177 ILE B O 1
ATOM 4609 N N . GLU B 1 178 ? -16.125 30.031 -2.398 1 97.88 178 GLU B N 1
ATOM 4610 C CA . GLU B 1 178 ? -15.43 29.922 -3.678 1 97.88 178 GLU B CA 1
ATOM 4611 C C . GLU B 1 178 ? -16.422 29.938 -4.844 1 97.88 178 GLU B C 1
ATOM 4613 O O . GLU B 1 178 ? -17.391 29.188 -4.844 1 97.88 178 GLU B O 1
ATOM 4618 N N . PRO B 1 179 ? -16.234 30.766 -5.812 1 97.5 179 PRO B N 1
ATOM 4619 C CA . PRO B 1 179 ? -17.234 31.062 -6.844 1 97.5 179 PRO B CA 1
ATOM 4620 C C . PRO B 1 179 ? -17.656 29.812 -7.621 1 97.5 179 PRO B C 1
ATOM 4622 O O . PRO B 1 179 ? -18.781 29.75 -8.109 1 97.5 179 PRO B O 1
ATOM 4625 N N . GLN B 1 180 ? -16.812 28.891 -7.781 1 97.69 180 GLN B N 1
ATOM 4626 C CA . GLN B 1 180 ? -17.156 27.672 -8.523 1 97.69 180 GLN B CA 1
ATOM 4627 C C . GLN B 1 180 ? -17.547 26.547 -7.578 1 97.69 180 GLN B C 1
ATOM 4629 O O . GLN B 1 180 ? -17.703 25.391 -8.008 1 97.69 180 GLN B O 1
ATOM 4634 N N . ASN B 1 181 ? -17.578 26.828 -6.316 1 97.69 181 ASN B N 1
ATOM 4635 C CA . ASN B 1 181 ? -17.953 25.891 -5.27 1 97.69 181 ASN B CA 1
ATOM 4636 C C . ASN B 1 181 ? -17 24.719 -5.199 1 97.69 181 ASN B C 1
ATOM 4638 O O . ASN B 1 181 ? -17.406 23.578 -4.934 1 97.69 181 ASN B O 1
ATOM 4642 N N . ARG B 1 182 ? -15.742 25 -5.535 1 96.81 182 ARG B N 1
ATOM 4643 C CA . ARG B 1 182 ? -14.727 23.953 -5.441 1 96.81 182 ARG B CA 1
ATOM 4644 C C . ARG B 1 182 ? -14.422 23.609 -3.984 1 96.81 182 ARG B C 1
ATOM 4646 O O . ARG B 1 182 ? -14.445 24.5 -3.121 1 96.81 182 ARG B O 1
ATOM 4653 N N . THR B 1 183 ? -14.125 22.281 -3.773 1 97.88 183 THR B N 1
ATOM 4654 C CA . THR B 1 183 ? -13.539 21.891 -2.496 1 97.88 183 THR B CA 1
ATOM 4655 C C . THR B 1 183 ? -12.133 22.469 -2.348 1 97.88 183 THR B C 1
ATOM 4657 O O . THR B 1 183 ? -11.531 22.922 -3.326 1 97.88 183 THR B O 1
ATOM 4660 N N . VAL B 1 184 ? -11.641 22.438 -1.118 1 98.56 184 VAL B N 1
ATOM 4661 C CA . VAL B 1 184 ? -10.266 22.875 -0.881 1 98.56 184 VAL B CA 1
ATOM 4662 C C . VAL B 1 184 ? -9.312 22.047 -1.744 1 98.56 184 VAL B C 1
ATOM 4664 O O . VAL B 1 184 ? -8.391 22.594 -2.359 1 98.56 184 VAL B O 1
ATOM 4667 N N . GLY B 1 185 ? -9.578 20.734 -1.808 1 98.19 185 GLY B N 1
ATOM 4668 C CA . GLY B 1 185 ? -8.734 19.844 -2.596 1 98.19 185 GLY B CA 1
ATOM 4669 C C . GLY B 1 185 ? -8.734 20.188 -4.074 1 98.19 185 GLY B C 1
ATOM 4670 O O . GLY B 1 185 ? -7.676 20.219 -4.711 1 98.19 185 GLY B O 1
ATOM 4671 N N . GLN B 1 186 ? -9.883 20.453 -4.629 1 97.88 186 GLN B N 1
ATOM 4672 C CA . GLN B 1 186 ? -10.008 20.812 -6.039 1 97.88 186 GLN B CA 1
ATOM 4673 C C . GLN B 1 186 ? -9.312 22.141 -6.332 1 97.88 186 GLN B C 1
ATOM 4675 O O . GLN B 1 186 ? -8.586 22.266 -7.324 1 97.88 186 GLN B O 1
ATOM 4680 N N . PHE B 1 187 ? -9.602 23.094 -5.496 1 98.69 187 PHE B N 1
ATOM 4681 C CA . PHE B 1 187 ? -8.977 24.406 -5.652 1 98.69 187 PHE B CA 1
ATOM 4682 C C . PHE B 1 187 ? -7.457 24.297 -5.57 1 98.69 187 PHE B C 1
ATOM 4684 O O . PHE B 1 187 ? -6.742 24.859 -6.398 1 98.69 187 PHE B O 1
ATOM 4691 N N . PHE B 1 188 ? -7.004 23.562 -4.57 1 98.75 188 PHE B N 1
ATOM 4692 C CA . PHE B 1 188 ? -5.574 23.344 -4.383 1 98.75 188 PHE B CA 1
ATOM 4693 C C . PHE B 1 188 ? -4.953 22.719 -5.621 1 98.75 188 PHE B C 1
ATOM 4695 O O . PHE B 1 188 ? -3.9 23.156 -6.09 1 98.75 188 PHE B O 1
ATOM 4702 N N . ARG B 1 189 ? -5.535 21.672 -6.098 1 98.25 189 ARG B N 1
ATOM 4703 C CA . ARG B 1 189 ? -5.039 20.984 -7.281 1 98.25 189 ARG B CA 1
ATOM 4704 C C . ARG B 1 189 ? -4.91 21.938 -8.461 1 98.25 189 ARG B C 1
ATOM 4706 O O . ARG B 1 189 ? -3.854 22.016 -9.086 1 98.25 189 ARG B O 1
ATOM 4713 N N . ASP B 1 190 ? -5.938 22.719 -8.703 1 98.19 190 ASP B N 1
ATOM 4714 C CA . ASP B 1 190 ? -6.016 23.547 -9.906 1 98.19 190 ASP B CA 1
ATOM 4715 C C . ASP B 1 190 ? -5.129 24.781 -9.781 1 98.19 190 ASP B C 1
ATOM 4717 O O . ASP B 1 190 ? -4.438 25.156 -10.727 1 98.19 190 ASP B O 1
ATOM 4721 N N . GLU B 1 191 ? -5.094 25.375 -8.578 1 98.25 191 GLU B N 1
ATOM 4722 C CA . GLU B 1 191 ? -4.496 26.703 -8.43 1 98.25 191 GLU B CA 1
ATOM 4723 C C . GLU B 1 191 ? -3.068 26.609 -7.898 1 98.25 191 GLU B C 1
ATOM 4725 O O . GLU B 1 191 ? -2.293 27.562 -8.016 1 98.25 191 GLU B O 1
ATOM 4730 N N . LEU B 1 192 ? -2.723 25.469 -7.34 1 98.5 192 LEU B N 1
ATOM 4731 C CA . LEU B 1 192 ? -1.411 25.375 -6.711 1 98.5 192 LEU B CA 1
ATOM 4732 C C . LEU B 1 192 ? -0.633 24.172 -7.246 1 98.5 192 LEU B C 1
ATOM 4734 O O . LEU B 1 192 ? 0.423 24.344 -7.859 1 98.5 192 LEU B O 1
ATOM 4738 N N . ALA B 1 193 ? -1.173 22.984 -7.125 1 98.44 193 ALA B N 1
ATOM 4739 C CA . ALA B 1 193 ? -0.436 21.781 -7.473 1 98.44 193 ALA B CA 1
ATOM 4740 C C . ALA B 1 193 ? -0.069 21.766 -8.953 1 98.44 193 ALA B C 1
ATOM 4742 O O . ALA B 1 193 ? 1.099 21.594 -9.312 1 98.44 193 ALA B O 1
ATOM 4743 N N . ILE B 1 194 ? -1.082 21.969 -9.828 1 98.19 194 ILE B N 1
ATOM 4744 C CA . ILE B 1 194 ? -0.858 21.906 -11.266 1 98.19 194 ILE B CA 1
ATOM 4745 C C . ILE B 1 194 ? -0.093 23.156 -11.727 1 98.19 194 ILE B C 1
ATOM 4747 O O . ILE B 1 194 ? 0.952 23.031 -12.367 1 98.19 194 ILE B O 1
ATOM 4751 N N . LYS B 1 195 ? -0.458 24.328 -11.32 1 98.31 195 LYS B N 1
ATOM 4752 C CA . LYS B 1 195 ? 0.087 25.594 -11.812 1 98.31 195 LYS B CA 1
ATOM 4753 C C . LYS B 1 195 ? 1.538 25.766 -11.375 1 98.31 195 LYS B C 1
ATOM 4755 O O . LYS B 1 195 ? 2.342 26.359 -12.102 1 98.31 195 LYS B O 1
ATOM 4760 N N . HIS B 1 196 ? 1.822 25.297 -10.172 1 98.31 196 HIS B N 1
ATOM 4761 C CA . HIS B 1 196 ? 3.148 25.562 -9.633 1 98.31 196 HIS B CA 1
ATOM 4762 C C . HIS B 1 196 ? 3.938 24.266 -9.445 1 98.31 196 HIS B C 1
ATOM 4764 O O . HIS B 1 196 ? 4.977 24.266 -8.781 1 98.31 196 HIS B O 1
ATOM 4770 N N . HIS B 1 197 ? 3.412 23.156 -9.914 1 97.56 197 HIS B N 1
ATOM 4771 C CA . HIS B 1 197 ? 4.074 21.859 -9.906 1 97.56 197 HIS B CA 1
ATOM 4772 C C . HIS B 1 197 ? 4.41 21.406 -8.484 1 97.56 197 HIS B C 1
ATOM 4774 O O . HIS B 1 197 ? 5.547 21.031 -8.203 1 97.56 197 HIS B O 1
ATOM 4780 N N . ILE B 1 198 ? 3.457 21.562 -7.629 1 98.62 198 ILE B N 1
ATOM 4781 C CA . ILE B 1 198 ? 3.602 21.109 -6.25 1 98.62 198 ILE B CA 1
ATOM 4782 C C . ILE B 1 198 ? 3.109 19.672 -6.121 1 98.62 198 ILE B C 1
ATOM 4784 O O . ILE B 1 198 ? 1.928 19.391 -6.332 1 98.62 198 ILE B O 1
ATOM 4788 N N . ASP B 1 199 ? 3.99 18.797 -5.742 1 98.19 199 ASP B N 1
ATOM 4789 C CA . ASP B 1 199 ? 3.676 17.375 -5.633 1 98.19 199 ASP B CA 1
ATOM 4790 C C . ASP B 1 199 ? 2.973 17.062 -4.312 1 98.19 199 ASP B C 1
ATOM 4792 O O . ASP B 1 199 ? 3.531 16.391 -3.447 1 98.19 199 ASP B O 1
ATOM 4796 N N . MET B 1 200 ? 1.809 17.562 -4.172 1 98.5 200 MET B N 1
ATOM 4797 C CA . MET B 1 200 ? 0.93 17.359 -3.023 1 98.5 200 MET B CA 1
ATOM 4798 C C . MET B 1 200 ? -0.514 17.156 -3.473 1 98.5 200 MET B C 1
ATOM 4800 O O . MET B 1 200 ? -0.949 17.75 -4.465 1 98.5 200 MET B O 1
ATOM 4804 N N . HIS B 1 201 ? -1.18 16.281 -2.746 1 98.44 201 HIS B N 1
ATOM 4805 C CA . HIS B 1 201 ? -2.566 15.961 -3.064 1 98.44 201 HIS B CA 1
ATOM 4806 C C . HIS B 1 201 ? -3.457 16.078 -1.831 1 98.44 201 HIS B C 1
ATOM 4808 O O . HIS B 1 201 ? -3.074 15.648 -0.741 1 98.44 201 HIS B O 1
ATOM 4814 N N . ILE B 1 202 ? -4.559 16.703 -1.945 1 98.25 202 ILE B N 1
ATOM 4815 C CA . ILE B 1 202 ? -5.684 16.656 -1.019 1 98.25 202 ILE B CA 1
ATOM 4816 C C . ILE B 1 202 ? -6.91 16.078 -1.726 1 98.25 202 ILE B C 1
ATOM 4818 O O . ILE B 1 202 ? -7.574 16.781 -2.49 1 98.25 202 ILE B O 1
ATOM 4822 N N . GLY B 1 203 ? -7.266 14.852 -1.443 1 95.75 203 GLY B N 1
ATOM 4823 C CA . GLY B 1 203 ? -8.273 14.133 -2.209 1 95.75 203 GLY B CA 1
ATOM 4824 C C . GLY B 1 203 ? -7.68 13.094 -3.143 1 95.75 203 GLY B C 1
ATOM 4825 O O . GLY B 1 203 ? -6.852 12.273 -2.727 1 95.75 203 GLY B O 1
ATOM 4826 N N . ASP B 1 204 ? -8.102 13.148 -4.352 1 92 204 ASP B N 1
ATOM 4827 C CA . ASP B 1 204 ? -7.762 12.062 -5.262 1 92 204 ASP B CA 1
ATOM 4828 C C . ASP B 1 204 ? -6.254 11.953 -5.453 1 92 204 ASP B C 1
ATOM 4830 O O . ASP B 1 204 ? -5.621 12.875 -5.973 1 92 204 ASP B O 1
ATOM 4834 N N . CYS B 1 205 ? -5.707 10.75 -5.121 1 94.5 205 CYS B N 1
ATOM 4835 C CA . CYS B 1 205 ? -4.309 10.391 -5.309 1 94.5 205 CYS B CA 1
ATOM 4836 C C . CYS B 1 205 ? -4.164 8.906 -5.629 1 94.5 205 CYS B C 1
ATOM 4838 O O . CYS B 1 205 ? -3.162 8.289 -5.266 1 94.5 205 CYS B O 1
ATOM 4840 N N . THR B 1 206 ? -5.148 8.367 -6.262 1 94.56 206 THR B N 1
ATOM 4841 C CA . THR B 1 206 ? -5.203 6.934 -6.543 1 94.56 206 THR B CA 1
ATOM 4842 C C . THR B 1 206 ? -4.031 6.512 -7.418 1 94.56 206 THR B C 1
ATOM 4844 O O . THR B 1 206 ? -3.498 5.41 -7.262 1 94.56 206 THR B O 1
ATOM 4847 N N . ALA B 1 207 ? -3.611 7.34 -8.258 1 95 207 ALA B N 1
ATOM 4848 C CA . ALA B 1 207 ? -2.561 7.02 -9.219 1 95 207 ALA B CA 1
ATOM 4849 C C . ALA B 1 207 ? -1.184 7.055 -8.562 1 95 207 ALA B C 1
ATOM 4851 O O . ALA B 1 207 ? -0.2 6.59 -9.141 1 95 207 ALA B O 1
ATOM 4852 N N . GLU B 1 208 ? -1.118 7.551 -7.293 1 96.69 208 GLU B N 1
ATOM 4853 C CA . GLU B 1 208 ? 0.164 7.781 -6.637 1 96.69 208 GLU B CA 1
ATOM 4854 C C . GLU B 1 208 ? 0.469 6.684 -5.621 1 96.69 208 GLU B C 1
ATOM 4856 O O . GLU B 1 208 ? 1.506 6.719 -4.953 1 96.69 208 GLU B O 1
ATOM 4861 N N . GLU B 1 209 ? -0.364 5.656 -5.574 1 96.62 209 GLU B N 1
ATOM 4862 C CA . GLU B 1 209 ? -0.315 4.699 -4.473 1 96.62 209 GLU B CA 1
ATOM 4863 C C . GLU B 1 209 ? 1.004 3.934 -4.469 1 96.62 209 GLU B C 1
ATOM 4865 O O . GLU B 1 209 ? 1.488 3.527 -3.41 1 96.62 209 GLU B O 1
ATOM 4870 N N . ASN B 1 210 ? 1.661 3.793 -5.582 1 95.88 210 ASN B N 1
ATOM 4871 C CA . ASN B 1 210 ? 2.893 3.018 -5.672 1 95.88 210 ASN B CA 1
ATOM 4872 C C . ASN B 1 210 ? 4.055 3.734 -4.992 1 95.88 210 ASN B C 1
ATOM 4874 O O . ASN B 1 210 ? 5.062 3.109 -4.652 1 95.88 210 ASN B O 1
ATOM 4878 N N . ARG B 1 211 ? 3.949 4.988 -4.781 1 96.75 211 ARG B N 1
ATOM 4879 C CA . ARG B 1 211 ? 5.066 5.727 -4.203 1 96.75 211 ARG B CA 1
ATOM 4880 C C . ARG B 1 211 ? 4.742 6.188 -2.785 1 96.75 211 ARG B C 1
ATOM 4882 O O . ARG B 1 211 ? 5.496 6.961 -2.191 1 96.75 211 ARG B O 1
ATOM 4889 N N . LEU B 1 212 ? 3.645 5.762 -2.223 1 97.81 212 LEU B N 1
ATOM 4890 C CA . LEU B 1 212 ? 3.219 6.168 -0.888 1 97.81 212 LEU B CA 1
ATOM 4891 C C . LEU B 1 212 ? 3.98 5.395 0.184 1 97.81 212 LEU B C 1
ATOM 4893 O O . LEU B 1 212 ? 4.137 4.176 0.083 1 97.81 212 LEU B O 1
ATOM 4897 N N . ALA B 1 213 ? 4.492 6.094 1.188 1 98.62 213 ALA B N 1
ATOM 4898 C CA . ALA B 1 213 ? 5.074 5.453 2.365 1 98.62 213 ALA B CA 1
ATOM 4899 C C . ALA B 1 213 ? 3.986 4.934 3.301 1 98.62 213 ALA B C 1
ATOM 4901 O O . ALA B 1 213 ? 3.01 5.633 3.578 1 98.62 213 ALA B O 1
ATOM 4902 N N . ARG B 1 214 ? 4.113 3.752 3.76 1 98.56 214 ARG B N 1
ATOM 4903 C CA . ARG B 1 214 ? 3.178 3.17 4.715 1 98.56 214 ARG B CA 1
ATOM 4904 C C . ARG B 1 214 ? 3.381 3.756 6.109 1 98.56 214 ARG B C 1
ATOM 4906 O O . ARG B 1 214 ? 4.52 3.949 6.547 1 98.56 214 ARG B O 1
ATOM 4913 N N . LEU B 1 215 ? 2.281 4.023 6.785 1 98.5 215 LEU B N 1
ATOM 4914 C CA . LEU B 1 215 ? 2.336 4.504 8.164 1 98.5 215 LEU B CA 1
ATOM 4915 C C . LEU B 1 215 ? 2.5 3.344 9.141 1 98.5 215 LEU B C 1
ATOM 4917 O O . LEU B 1 215 ? 1.825 2.32 9.016 1 98.5 215 LEU B O 1
ATOM 4921 N N . PHE B 1 216 ? 3.393 3.527 10.062 1 98.06 216 PHE B N 1
ATOM 4922 C CA . PHE B 1 216 ? 3.605 2.521 11.094 1 98.06 216 PHE B CA 1
ATOM 4923 C C . PHE B 1 216 ? 3.26 3.076 12.477 1 98.06 216 PHE B C 1
ATOM 4925 O O . PHE B 1 216 ? 3.537 4.242 12.766 1 98.06 216 PHE B O 1
ATOM 4932 N N . LYS B 1 217 ? 2.723 2.264 13.289 1 95.94 217 LYS B N 1
ATOM 4933 C CA . LYS B 1 217 ? 2.338 2.656 14.641 1 95.94 217 LYS B CA 1
ATOM 4934 C C . LYS B 1 217 ? 3.557 3.045 15.477 1 95.94 217 LYS B C 1
ATOM 4936 O O . LYS B 1 217 ? 4.68 2.639 15.164 1 95.94 217 LYS B O 1
ATOM 4941 N N . MET B 1 218 ? 3.234 3.76 16.438 1 92.38 218 MET B N 1
ATOM 4942 C CA . MET B 1 218 ? 4.281 4.215 17.344 1 92.38 218 MET B CA 1
ATOM 4943 C C . MET B 1 218 ? 4.898 3.039 18.094 1 92.38 218 MET B C 1
ATOM 4945 O O . MET B 1 218 ? 4.184 2.176 18.609 1 92.38 218 MET B O 1
ATOM 4949 N N . SER B 1 219 ? 6.18 3.059 18.109 1 92.62 219 SER B N 1
ATOM 4950 C CA . SER B 1 219 ? 6.898 2.084 18.922 1 92.62 219 SER B CA 1
ATOM 4951 C C . SER B 1 219 ? 6.824 2.443 20.406 1 92.62 219 SER B C 1
ATOM 4953 O O . SER B 1 219 ? 7.195 3.551 20.797 1 92.62 219 SER B O 1
ATOM 4955 N N . ARG B 1 220 ? 6.457 1.492 21.25 1 92 220 ARG B N 1
ATOM 4956 C CA . ARG B 1 220 ? 6.371 1.749 22.688 1 92 220 ARG B CA 1
ATOM 4957 C C . ARG B 1 220 ? 7.738 2.1 23.266 1 92 220 ARG B C 1
ATOM 4959 O O . ARG B 1 220 ? 7.852 2.996 24.094 1 92 220 ARG B O 1
ATOM 4966 N N . LEU B 1 221 ? 8.695 1.392 22.781 1 94 221 LEU B N 1
ATOM 4967 C CA . LEU B 1 221 ? 10.055 1.632 23.266 1 94 221 LEU B CA 1
ATOM 4968 C C . LEU B 1 221 ? 10.523 3.029 22.875 1 94 221 LEU B C 1
ATOM 4970 O O . LEU B 1 221 ? 11.18 3.707 23.672 1 94 221 LEU B O 1
ATOM 4974 N N . LEU B 1 222 ? 10.219 3.461 21.672 1 93.88 222 LEU B N 1
ATOM 4975 C CA . LEU B 1 222 ? 10.609 4.797 21.234 1 93.88 222 LEU B CA 1
ATOM 4976 C C . LEU B 1 222 ? 9.852 5.863 22.016 1 93.88 222 LEU B C 1
ATOM 4978 O O . LEU B 1 222 ? 10.414 6.898 22.375 1 93.88 222 LEU B O 1
ATOM 4982 N N . ALA B 1 223 ? 8.609 5.598 22.266 1 92.94 223 ALA B N 1
ATOM 4983 C CA . ALA B 1 223 ? 7.789 6.543 23.016 1 92.94 223 ALA B CA 1
ATOM 4984 C C . ALA B 1 223 ? 8.375 6.793 24.406 1 92.94 223 ALA B C 1
ATOM 4986 O O . ALA B 1 223 ? 8.406 7.934 24.875 1 92.94 223 ALA B O 1
ATOM 4987 N N . VAL B 1 224 ? 8.852 5.75 25.016 1 93.94 224 VAL B N 1
ATOM 4988 C CA . VAL B 1 224 ? 9.453 5.867 26.344 1 93.94 224 VAL B CA 1
ATOM 4989 C C . VAL B 1 224 ? 10.695 6.758 26.266 1 93.94 224 VAL B C 1
ATOM 4991 O O . VAL B 1 224 ? 10.906 7.613 27.141 1 93.94 224 VAL B O 1
ATOM 4994 N N . ARG B 1 225 ? 11.438 6.535 25.266 1 94.5 225 ARG B N 1
ATOM 4995 C CA . ARG B 1 225 ? 12.633 7.352 25.094 1 94.5 225 ARG B CA 1
ATOM 4996 C C . ARG B 1 225 ? 12.266 8.812 24.859 1 94.5 225 ARG B C 1
ATOM 4998 O O . ARG B 1 225 ? 12.922 9.711 25.391 1 94.5 225 ARG B O 1
ATOM 5005 N N . GLU B 1 226 ? 11.258 9.055 24.062 1 94.31 226 GLU B N 1
ATOM 5006 C CA . GLU B 1 226 ? 10.812 10.414 23.781 1 94.31 226 GLU B CA 1
ATOM 5007 C C . GLU B 1 226 ? 10.289 11.109 25.031 1 94.31 226 GLU B C 1
ATOM 5009 O O . GLU B 1 226 ? 10.531 12.297 25.25 1 94.31 226 GLU B O 1
ATOM 5014 N N . PHE B 1 227 ? 9.656 10.336 25.844 1 92.44 227 PHE B N 1
ATOM 5015 C CA . PHE B 1 227 ? 9.164 10.867 27.125 1 92.44 227 PHE B CA 1
ATOM 5016 C C . PHE B 1 227 ? 10.32 11.289 28.016 1 92.44 227 PHE B C 1
ATOM 5018 O O . PHE B 1 227 ? 10.227 12.281 28.734 1 92.44 227 PHE B O 1
ATOM 5025 N N . GLY B 1 228 ? 11.328 10.492 27.984 1 92.25 228 GLY B N 1
ATOM 5026 C CA . GLY B 1 228 ? 12.516 10.844 28.75 1 92.25 228 GLY B CA 1
ATOM 5027 C C . GLY B 1 228 ? 13.18 12.125 28.266 1 92.25 228 GLY B C 1
ATOM 5028 O O . GLY B 1 228 ? 13.742 12.875 29.062 1 92.25 228 GLY B O 1
ATOM 5029 N N . TYR B 1 229 ? 13.008 12.336 27 1 89.44 229 TYR B N 1
ATOM 5030 C CA . TYR B 1 229 ? 13.625 13.5 26.375 1 89.44 229 TYR B CA 1
ATOM 5031 C C . TYR B 1 229 ? 12.812 14.758 26.656 1 89.44 229 TYR B C 1
ATOM 5033 O O . TYR B 1 229 ? 13.375 15.828 26.891 1 89.44 229 TYR B O 1
ATOM 5041 N N . ASP B 1 230 ? 11.57 14.68 26.562 1 93.44 230 ASP B N 1
ATOM 5042 C CA . ASP B 1 230 ? 10.672 15.82 26.734 1 93.44 230 ASP B CA 1
ATOM 5043 C C . ASP B 1 230 ? 9.555 15.5 27.719 1 93.44 230 ASP B C 1
ATOM 5045 O O . ASP B 1 230 ? 8.547 14.891 27.344 1 93.44 230 ASP B O 1
ATOM 5049 N N . LYS B 1 231 ? 9.617 16.047 28.828 1 89.75 231 LYS B N 1
ATOM 5050 C CA . LYS B 1 231 ? 8.688 15.734 29.906 1 89.75 231 LYS B CA 1
ATOM 5051 C C . LYS B 1 231 ? 7.301 16.297 29.625 1 89.75 231 LYS B C 1
ATOM 5053 O O . LYS B 1 231 ? 6.312 15.859 30.219 1 89.75 231 LYS B O 1
ATOM 5058 N N . MET B 1 232 ? 7.262 17.25 28.719 1 90.5 232 MET B N 1
ATOM 5059 C CA . MET B 1 232 ? 5.969 17.844 28.391 1 90.5 232 MET B CA 1
ATOM 5060 C C . MET B 1 232 ? 5.074 16.828 27.688 1 90.5 232 MET B C 1
ATOM 5062 O O . MET B 1 232 ? 3.852 16.969 27.672 1 90.5 232 MET B O 1
ATOM 5066 N N . LEU B 1 233 ? 5.676 15.797 27.156 1 92 233 LEU B N 1
ATOM 5067 C CA . LEU B 1 233 ? 4.926 14.773 26.453 1 92 233 LEU B CA 1
ATOM 5068 C C . LEU B 1 233 ? 3.98 14.031 27.391 1 92 233 LEU B C 1
ATOM 5070 O O . LEU B 1 233 ? 2.895 13.609 26.984 1 92 233 LEU B O 1
ATOM 5074 N N . ALA B 1 234 ? 4.434 13.906 28.609 1 89 234 ALA B N 1
ATOM 5075 C CA . ALA B 1 234 ? 3.574 13.25 29.594 1 89 234 ALA B CA 1
ATOM 5076 C C . ALA B 1 234 ? 2.297 14.055 29.828 1 89 234 ALA B C 1
ATOM 5078 O O . ALA B 1 234 ? 1.209 13.484 29.938 1 89 234 ALA B O 1
ATOM 5079 N N . ASN B 1 235 ? 2.479 15.312 29.906 1 88.25 235 ASN B N 1
ATOM 5080 C CA . ASN B 1 235 ? 1.319 16.188 30.078 1 88.25 235 ASN B CA 1
ATOM 5081 C C . ASN B 1 235 ? 0.394 16.141 28.875 1 88.25 235 ASN B C 1
ATOM 5083 O O . ASN B 1 235 ? -0.827 16.062 29.016 1 88.25 235 ASN B O 1
ATOM 5087 N N . MET B 1 236 ? 0.965 16.219 27.766 1 89.94 236 MET B N 1
ATOM 5088 C CA . MET B 1 236 ? 0.177 16.156 26.547 1 89.94 236 MET B CA 1
ATOM 5089 C C . MET B 1 236 ? -0.57 14.828 26.438 1 89.94 236 MET B C 1
ATOM 5091 O O . MET B 1 236 ? -1.73 14.797 26.031 1 89.94 236 MET B O 1
ATOM 5095 N N . ALA B 1 237 ? 0.112 13.805 26.859 1 90.62 237 ALA B N 1
ATOM 5096 C CA . ALA B 1 237 ? -0.483 12.469 26.812 1 90.62 237 ALA B CA 1
ATOM 5097 C C . ALA B 1 237 ? -1.737 12.398 27.672 1 90.62 237 ALA B C 1
ATOM 5099 O O . ALA B 1 237 ? -2.691 11.695 27.344 1 90.62 237 ALA B O 1
ATOM 5100 N N . ARG B 1 238 ? -1.731 13.102 28.734 1 91.69 238 ARG B N 1
ATOM 5101 C CA . ARG B 1 238 ? -2.891 13.133 29.625 1 91.69 238 ARG B CA 1
ATOM 5102 C C . ARG B 1 238 ? -4.113 13.695 28.906 1 91.69 238 ARG B C 1
ATOM 5104 O O . ARG B 1 238 ? -5.238 13.258 29.141 1 91.69 238 ARG B O 1
ATOM 5111 N N . TYR B 1 239 ? -3.889 14.648 28.047 1 92.38 239 TYR B N 1
ATOM 5112 C CA . TYR B 1 239 ? -4.984 15.258 27.297 1 92.38 239 TYR B CA 1
ATOM 5113 C C . TYR B 1 239 ? -5.359 14.398 26.094 1 92.38 239 TYR B C 1
ATOM 5115 O O . TYR B 1 239 ? -6.543 14.18 25.828 1 92.38 239 TYR B O 1
ATOM 5123 N N . TYR B 1 240 ? -4.391 13.797 25.438 1 90.25 240 TYR B N 1
ATOM 5124 C CA . TYR B 1 240 ? -4.609 13.023 24.234 1 90.25 240 TYR B CA 1
ATOM 5125 C C . TYR B 1 240 ? -5.363 11.734 24.531 1 90.25 240 TYR B C 1
ATOM 5127 O O . TYR B 1 240 ? -6.203 11.297 23.75 1 90.25 240 TYR B O 1
ATOM 5135 N N . TYR B 1 241 ? -5.086 11.164 25.703 1 90.75 241 TYR B N 1
ATOM 5136 C CA . TYR B 1 241 ? -5.605 9.828 25.969 1 90.75 241 TYR B CA 1
ATOM 5137 C C . TYR B 1 241 ? -6.695 9.859 27.031 1 90.75 241 TYR B C 1
ATOM 5139 O O . TYR B 1 241 ? -7.125 8.82 27.531 1 90.75 241 TYR B O 1
ATOM 5147 N N . ASN B 1 242 ? -7.133 11.109 27.359 1 94 242 ASN B N 1
ATOM 5148 C CA . ASN B 1 242 ? -8.305 11.227 28.219 1 94 242 ASN B CA 1
ATOM 5149 C C . ASN B 1 242 ? -9.578 10.805 27.5 1 94 242 ASN B C 1
ATOM 5151 O O . ASN B 1 242 ? -10.008 11.469 26.547 1 94 242 ASN B O 1
ATOM 5155 N N . PRO B 1 243 ? -10.195 9.734 27.938 1 92.5 243 PRO B N 1
ATOM 5156 C CA . PRO B 1 243 ? -11.367 9.227 27.219 1 92.5 243 PRO B CA 1
ATOM 5157 C C . PRO B 1 243 ? -12.5 10.25 27.141 1 92.5 243 PRO B C 1
ATOM 5159 O O . PRO B 1 243 ? -13.352 10.164 26.25 1 92.5 243 PRO B O 1
ATOM 5162 N N . ARG B 1 244 ? -12.562 11.18 28.016 1 93 244 ARG B N 1
ATOM 5163 C CA . ARG B 1 244 ? -13.617 12.195 28.031 1 93 244 ARG B CA 1
ATOM 5164 C C . ARG B 1 244 ? -13.117 13.516 27.469 1 93 244 ARG B C 1
ATOM 5166 O O . ARG B 1 244 ? -13.844 14.508 27.469 1 93 244 ARG B O 1
ATOM 5173 N N . GLY B 1 245 ? -11.82 13.516 27.078 1 95.94 245 GLY B N 1
ATOM 5174 C CA . GLY B 1 245 ? -11.227 14.734 26.547 1 95.94 245 GLY B CA 1
ATOM 5175 C C . GLY B 1 245 ? -11.648 15.023 25.125 1 95.94 245 GLY B C 1
ATOM 5176 O O . GLY B 1 245 ? -12.211 14.164 24.438 1 95.94 245 GLY B O 1
ATOM 5177 N N . TYR B 1 246 ? -11.375 16.25 24.672 1 97.19 246 TYR B N 1
ATOM 5178 C CA . TYR B 1 246 ? -11.797 16.703 23.344 1 97.19 246 TYR B CA 1
ATOM 5179 C C . TYR B 1 246 ? -11.086 15.922 22.25 1 97.19 246 TYR B C 1
ATOM 5181 O O . TYR B 1 246 ? -11.695 15.578 21.234 1 97.19 246 TYR B O 1
ATOM 5189 N N . PHE B 1 247 ? -9.875 15.555 22.516 1 96.81 247 PHE B N 1
ATOM 5190 C CA . PHE B 1 247 ? -9.094 14.875 21.484 1 96.81 247 PHE B CA 1
ATOM 5191 C C . PHE B 1 247 ? -9.664 13.484 21.203 1 96.81 247 PHE B C 1
ATOM 5193 O O . PHE B 1 247 ? -9.891 13.125 20.047 1 96.81 247 PHE B O 1
ATOM 5200 N N . GLN B 1 248 ? -9.859 12.766 22.25 1 96.31 248 GLN B N 1
ATOM 5201 C CA . GLN B 1 248 ? -10.383 11.414 22.078 1 96.31 248 GLN B CA 1
ATOM 5202 C C . GLN B 1 248 ? -11.781 11.438 21.484 1 96.31 248 GLN B C 1
ATOM 5204 O O . GLN B 1 248 ? -12.133 10.57 20.672 1 96.31 248 GLN B O 1
ATOM 5209 N N . ARG B 1 249 ? -12.578 12.367 21.906 1 97.12 249 ARG B N 1
ATOM 5210 C CA . ARG B 1 249 ? -13.922 12.492 21.344 1 97.12 249 ARG B CA 1
ATOM 5211 C C . ARG B 1 249 ? -13.852 12.828 19.859 1 97.12 249 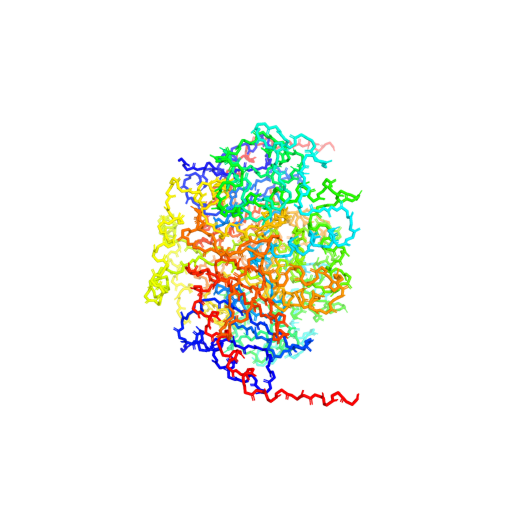ARG B C 1
ATOM 5213 O O . ARG B 1 249 ? -14.703 12.383 19.078 1 97.12 249 ARG B O 1
ATOM 5220 N N . ALA B 1 250 ? -12.914 13.625 19.484 1 97.5 250 ALA B N 1
ATOM 5221 C CA . ALA B 1 250 ? -12.703 13.922 18.062 1 97.5 250 ALA B CA 1
ATOM 5222 C C . ALA B 1 250 ? -12.312 12.664 17.297 1 97.5 250 ALA B C 1
ATOM 5224 O O . ALA B 1 250 ? -12.836 12.414 16.203 1 97.5 250 ALA B O 1
ATOM 5225 N N . MET B 1 251 ? -11.438 11.859 17.859 1 95.88 251 MET B N 1
ATOM 5226 C CA . MET B 1 251 ? -11.008 10.617 17.219 1 95.88 251 MET B CA 1
ATOM 5227 C C . MET B 1 251 ? -12.172 9.648 17.078 1 95.88 251 MET B C 1
ATOM 5229 O O . MET B 1 251 ? -12.219 8.867 16.125 1 95.88 251 MET B O 1
ATOM 5233 N N . ASP B 1 252 ? -13.094 9.734 18.016 1 96.5 252 ASP B N 1
ATOM 5234 C CA . ASP B 1 252 ? -14.258 8.852 18 1 96.5 252 ASP B CA 1
ATOM 5235 C C . ASP B 1 252 ? -15.109 9.109 16.75 1 96.5 252 ASP B C 1
ATOM 5237 O O . ASP B 1 252 ? -15.859 8.234 16.312 1 96.5 252 ASP B O 1
ATOM 5241 N N . ASN B 1 253 ? -15.023 10.344 16.203 1 97.38 253 ASN B N 1
ATOM 5242 C CA . ASN B 1 253 ? -15.758 10.633 14.977 1 97.38 253 ASN B CA 1
ATOM 5243 C C . ASN B 1 253 ? -15.406 9.648 13.867 1 97.38 253 ASN B C 1
ATOM 5245 O O . ASN B 1 253 ? -16.234 9.359 13 1 97.38 253 ASN B O 1
ATOM 5249 N N . MET B 1 254 ? -14.203 9.094 13.93 1 96.19 254 MET B N 1
ATOM 5250 C CA . MET B 1 254 ? -13.727 8.188 12.883 1 96.19 254 MET B CA 1
ATOM 5251 C C . MET B 1 254 ? -13.531 6.777 13.43 1 96.19 254 MET B C 1
ATOM 5253 O O . MET B 1 254 ? -12.781 5.984 12.852 1 96.19 254 MET B O 1
ATOM 5257 N N . ARG B 1 255 ? -14.203 6.457 14.492 1 94.38 255 ARG B N 1
ATOM 5258 C CA . ARG B 1 255 ? -13.961 5.227 15.242 1 94.38 255 ARG B CA 1
ATOM 5259 C C . ARG B 1 255 ? -14.312 4 14.406 1 94.38 255 ARG B C 1
ATOM 5261 O O . ARG B 1 255 ? -13.734 2.93 14.594 1 94.38 255 ARG B O 1
ATOM 5268 N N . ASP B 1 256 ? -15.188 4.164 13.445 1 92.94 256 ASP B N 1
ATOM 5269 C CA . ASP B 1 256 ? -15.641 3.037 12.633 1 92.94 256 ASP B CA 1
ATOM 5270 C C . ASP B 1 256 ? -14.523 2.561 11.695 1 92.94 256 ASP B C 1
ATOM 5272 O O . ASP B 1 256 ? -14.602 1.465 11.141 1 92.94 256 ASP B O 1
ATOM 5276 N N . PHE B 1 257 ? -13.492 3.305 11.562 1 94.44 257 PHE B N 1
ATOM 5277 C CA . PHE B 1 257 ? -12.445 2.982 10.602 1 94.44 257 PHE B CA 1
ATOM 5278 C C . PHE B 1 257 ? -11.203 2.467 11.312 1 94.44 257 PHE B C 1
ATOM 5280 O O . PHE B 1 257 ? -10.305 1.9 10.68 1 94.44 257 PHE B O 1
ATOM 5287 N N . GLY B 1 258 ? -11.117 2.691 12.562 1 93.06 258 GLY B N 1
ATOM 5288 C CA . GLY B 1 258 ? -9.969 2.252 13.336 1 93.06 258 GLY B CA 1
ATOM 5289 C C . GLY B 1 258 ? -9.734 3.086 14.578 1 93.06 258 GLY B C 1
ATOM 5290 O O . GLY B 1 258 ? -10.516 3.988 14.883 1 93.06 258 GLY B O 1
ATOM 5291 N N . SER B 1 259 ? -8.57 2.785 15.211 1 89.56 259 SER B N 1
ATOM 5292 C CA . SER B 1 259 ? -8.391 3.367 16.531 1 89.56 259 SER B CA 1
ATOM 5293 C C . SER B 1 259 ? -7.203 4.324 16.562 1 89.56 259 SER B C 1
ATOM 5295 O O . SER B 1 259 ? -6.902 4.918 17.594 1 89.56 259 SER B O 1
ATOM 5297 N N . ASP B 1 260 ? -6.5 4.363 15.477 1 91.94 260 ASP B N 1
ATOM 5298 C CA . ASP B 1 260 ? -5.367 5.285 15.43 1 91.94 260 ASP B CA 1
ATOM 5299 C C . ASP B 1 260 ? -5.172 5.84 14.016 1 91.94 260 ASP B C 1
ATOM 5301 O O . ASP B 1 260 ? -5.93 5.508 13.102 1 91.94 260 ASP B O 1
ATOM 5305 N N . PHE B 1 261 ? -4.211 6.652 13.844 1 93.38 261 PHE B N 1
ATOM 5306 C CA . PHE B 1 261 ? -4.082 7.438 12.625 1 93.38 261 PHE B CA 1
ATOM 5307 C C . PHE B 1 261 ? -3.529 6.59 11.492 1 93.38 261 PHE B C 1
ATOM 5309 O O . PHE B 1 261 ? -3.52 7.02 10.336 1 93.38 261 PHE B O 1
ATOM 5316 N N . THR B 1 262 ? -3.139 5.305 11.742 1 96.38 262 THR B N 1
ATOM 5317 C CA . THR B 1 262 ? -2.699 4.422 10.672 1 96.38 262 THR B CA 1
ATOM 5318 C C . THR B 1 262 ? -3.881 3.994 9.805 1 96.38 262 THR B C 1
ATOM 5320 O O . THR B 1 262 ? -3.701 3.318 8.789 1 96.38 262 THR B O 1
ATOM 5323 N N . ILE B 1 263 ? -5.102 4.465 10.18 1 96.62 263 ILE B N 1
ATOM 5324 C CA . ILE B 1 263 ? -6.289 4.223 9.359 1 96.62 263 ILE B CA 1
ATOM 5325 C C . ILE B 1 263 ? -6.086 4.82 7.969 1 96.62 263 ILE B C 1
ATOM 5327 O O . ILE B 1 263 ? -6.691 4.359 6.996 1 96.62 263 ILE B O 1
ATOM 5331 N N . TYR B 1 264 ? -5.223 5.766 7.883 1 97.12 264 TYR B N 1
ATOM 5332 C CA . TYR B 1 264 ? -5.035 6.461 6.617 1 97.12 264 TYR B CA 1
ATOM 5333 C C . TYR B 1 264 ? -4.109 5.68 5.695 1 97.12 264 TYR B C 1
ATOM 5335 O O . TYR B 1 264 ? -3.822 6.117 4.578 1 97.12 264 TYR B O 1
ATOM 5343 N N . ASN B 1 265 ? -3.639 4.484 6.145 1 97.81 265 ASN B N 1
ATOM 5344 C CA . ASN B 1 265 ? -3.084 3.514 5.207 1 97.81 265 ASN B CA 1
ATOM 5345 C C . ASN B 1 265 ? -4.148 2.996 4.242 1 97.81 265 ASN B C 1
ATOM 5347 O O . ASN B 1 265 ? -3.82 2.426 3.201 1 97.81 265 ASN B O 1
ATOM 5351 N N . ASN B 1 266 ? -5.402 3.127 4.656 1 97.56 266 ASN B N 1
ATOM 5352 C CA . ASN B 1 266 ? -6.527 2.744 3.809 1 97.56 266 ASN B CA 1
ATOM 5353 C C . ASN B 1 266 ? -6.734 3.738 2.668 1 97.56 266 ASN B C 1
ATOM 5355 O O . ASN B 1 266 ? -7.172 4.867 2.895 1 97.56 266 ASN B O 1
ATOM 5359 N N . SER B 1 267 ? -6.461 3.275 1.456 1 96.38 267 SER B N 1
ATOM 5360 C CA . SER B 1 267 ? -6.527 4.145 0.286 1 96.38 267 SER B CA 1
ATOM 5361 C C . SER B 1 267 ? -7.938 4.688 0.083 1 96.38 267 SER B C 1
ATOM 5363 O O . SER B 1 267 ? -8.117 5.793 -0.44 1 96.38 267 SER B O 1
ATOM 5365 N N . ASP B 1 268 ? -8.977 3.982 0.528 1 95.31 268 ASP B N 1
ATOM 5366 C CA . ASP B 1 268 ? -10.352 4.441 0.398 1 95.31 268 ASP B CA 1
ATOM 5367 C C . ASP B 1 268 ? -10.609 5.668 1.271 1 95.31 268 ASP B C 1
ATOM 5369 O O . ASP B 1 268 ? -11.414 6.531 0.918 1 95.31 268 ASP B O 1
ATOM 5373 N N . LEU B 1 269 ? -9.938 5.719 2.357 1 95.12 269 LEU B N 1
ATOM 5374 C CA . LEU B 1 269 ? -10.07 6.855 3.26 1 95.12 269 LEU B CA 1
ATOM 5375 C C . LEU B 1 269 ? -9.227 8.031 2.783 1 95.12 269 LEU B C 1
ATOM 5377 O O . LEU B 1 269 ? -9.648 9.188 2.889 1 95.12 269 LEU B O 1
ATOM 5381 N N . ARG B 1 270 ? -8.086 7.719 2.273 1 94.25 270 ARG B N 1
ATOM 5382 C CA . ARG B 1 270 ? -7.148 8.758 1.861 1 94.25 270 ARG B CA 1
ATOM 5383 C C . ARG B 1 270 ? -7.727 9.594 0.726 1 94.25 270 ARG B C 1
ATOM 5385 O O . ARG B 1 270 ? -7.48 10.805 0.647 1 94.25 270 ARG B O 1
ATOM 5392 N N . ILE B 1 271 ? -8.523 9 -0.157 1 92.38 271 ILE B N 1
ATOM 5393 C CA . ILE B 1 271 ? -8.969 9.68 -1.368 1 92.38 271 ILE B CA 1
ATOM 5394 C C . ILE B 1 271 ? -10.156 10.578 -1.046 1 92.38 271 ILE B C 1
ATOM 5396 O O . ILE B 1 271 ? -10.594 11.367 -1.888 1 92.38 271 ILE B O 1
ATOM 5400 N N . THR B 1 272 ? -10.695 10.5 0.187 1 92.69 272 THR B N 1
ATOM 5401 C CA . THR B 1 272 ? -11.852 11.312 0.552 1 92.69 272 THR B CA 1
ATOM 5402 C C . THR B 1 272 ? -11.469 12.789 0.616 1 92.69 272 THR B C 1
ATOM 5404 O O . THR B 1 272 ? -12.328 13.664 0.519 1 92.69 272 THR B O 1
ATOM 5407 N N . GLY B 1 273 ? -10.211 13.117 0.782 1 90.75 273 GLY B N 1
ATOM 5408 C CA . GLY B 1 273 ? -9.742 14.492 0.716 1 90.75 273 GLY B CA 1
ATOM 5409 C C . GLY B 1 273 ? -10.219 15.344 1.881 1 90.75 273 GLY B C 1
ATOM 5410 O O . GLY B 1 273 ? -10.797 16.406 1.681 1 90.75 273 GLY B O 1
ATOM 5411 N N . GLN B 1 274 ? -9.914 15.039 3.053 1 94.06 274 GLN B N 1
ATOM 5412 C CA . GLN B 1 274 ? -10.219 15.82 4.246 1 94.06 274 GLN B CA 1
ATOM 5413 C C . GLN B 1 274 ? -9.125 16.844 4.535 1 94.06 274 GLN B C 1
ATOM 5415 O O . GLN B 1 274 ? -8.117 16.5 5.164 1 94.06 274 GLN B O 1
ATOM 5420 N N . PRO B 1 275 ? -9.328 18.078 4.164 1 96.94 275 PRO B N 1
ATOM 5421 C CA . PRO B 1 275 ? -8.242 19.062 4.113 1 96.94 275 PRO B CA 1
ATOM 5422 C C . PRO B 1 275 ? -7.734 19.453 5.504 1 96.94 275 PRO B C 1
ATOM 5424 O O . PRO B 1 275 ? -7.133 20.516 5.668 1 96.94 275 PRO B O 1
ATOM 5427 N N . GLY B 1 276 ? -7.941 18.688 6.492 1 97.94 276 GLY B N 1
ATOM 5428 C CA . GLY B 1 276 ? -7.379 18.875 7.816 1 97.94 276 GLY B CA 1
ATOM 5429 C C . GLY B 1 276 ? -6.375 17.812 8.203 1 97.94 276 GLY B C 1
ATOM 5430 O O . GLY B 1 276 ? -5.617 17.984 9.164 1 97.94 276 GLY B O 1
ATOM 5431 N N . VAL B 1 277 ? -6.414 16.688 7.371 1 97.25 277 VAL B N 1
ATOM 5432 C CA . VAL B 1 277 ? -5.648 15.625 8.008 1 97.25 277 VAL B CA 1
ATOM 5433 C C . VAL B 1 277 ? -4.996 14.742 6.945 1 97.25 277 VAL B C 1
ATOM 5435 O O . VAL B 1 277 ? -3.887 14.242 7.137 1 97.25 277 VAL B O 1
ATOM 5438 N N . ASN B 1 278 ? -5.547 14.5 5.801 1 95.94 278 ASN B N 1
ATOM 5439 C CA . ASN B 1 278 ? -5.051 13.359 5.043 1 95.94 278 ASN B CA 1
ATOM 5440 C C . ASN B 1 278 ? -4.473 13.781 3.697 1 95.94 278 ASN B C 1
ATOM 5442 O O . ASN B 1 278 ? -4.59 13.062 2.709 1 95.94 278 ASN B O 1
ATOM 5446 N N . GLY B 1 279 ? -3.924 15.023 3.67 1 98.12 279 GLY B N 1
ATOM 5447 C CA . GLY B 1 279 ? -3.078 15.352 2.533 1 98.12 279 GLY B CA 1
ATOM 5448 C C . GLY B 1 279 ? -1.871 14.445 2.4 1 98.12 279 GLY B C 1
ATOM 5449 O O . GLY B 1 279 ? -1.404 13.875 3.389 1 98.12 279 GLY B O 1
ATOM 5450 N N . VAL B 1 280 ? -1.431 14.258 1.171 1 98.44 280 VAL B N 1
ATOM 5451 C CA . VAL B 1 280 ? -0.239 13.469 0.884 1 98.44 280 VAL B CA 1
ATOM 5452 C C . VAL B 1 280 ? 0.769 14.312 0.109 1 98.44 280 VAL B C 1
ATOM 5454 O O . VAL B 1 280 ? 0.399 15.039 -0.82 1 98.44 280 VAL B O 1
ATOM 5457 N N . ALA B 1 281 ? 2.025 14.25 0.535 1 98.81 281 ALA B N 1
ATOM 5458 C CA . ALA B 1 281 ? 3.029 15.086 -0.112 1 98.81 281 ALA B CA 1
ATOM 5459 C C . ALA B 1 281 ? 4.438 14.578 0.174 1 98.81 281 ALA B C 1
ATOM 5461 O O . ALA B 1 281 ? 4.629 13.711 1.031 1 98.81 281 ALA B O 1
ATOM 5462 N N . SER B 1 282 ? 5.402 15.062 -0.609 1 98.69 282 SER B N 1
ATOM 5463 C CA . SER B 1 282 ? 6.809 14.953 -0.228 1 98.69 282 SER B CA 1
ATOM 5464 C C . SER B 1 282 ? 7.234 16.125 0.657 1 98.69 282 SER B C 1
ATOM 5466 O O . SER B 1 282 ? 6.539 17.141 0.73 1 98.69 282 SER B O 1
ATOM 5468 N N . ALA B 1 283 ? 8.336 15.906 1.366 1 98.81 283 ALA B N 1
ATOM 5469 C CA . ALA B 1 283 ? 8.867 17.016 2.15 1 98.81 283 ALA B CA 1
ATOM 5470 C C . ALA B 1 283 ? 9.227 18.203 1.257 1 98.81 283 ALA B C 1
ATOM 5472 O O . ALA B 1 283 ? 8.938 19.359 1.598 1 98.81 283 ALA B O 1
ATOM 5473 N N . ARG B 1 284 ? 9.789 17.922 0.125 1 98.75 284 ARG B N 1
ATOM 5474 C CA . ARG B 1 284 ? 10.164 18.953 -0.841 1 98.75 284 ARG B CA 1
ATOM 5475 C C . ARG B 1 284 ? 8.938 19.734 -1.304 1 98.75 284 ARG B C 1
ATOM 5477 O O . ARG B 1 284 ? 8.977 20.969 -1.374 1 98.75 284 ARG B O 1
ATOM 5484 N N . ALA B 1 285 ? 7.891 19.031 -1.585 1 98.88 285 ALA B N 1
ATOM 5485 C CA . ALA B 1 285 ? 6.668 19.688 -2.053 1 98.88 285 ALA B CA 1
ATOM 5486 C C . ALA B 1 285 ? 6.086 20.594 -0.977 1 98.88 285 ALA B C 1
ATOM 5488 O O . ALA B 1 285 ? 5.625 21.703 -1.274 1 98.88 285 ALA B O 1
ATOM 5489 N N . LEU B 1 286 ? 6.074 20.156 0.274 1 98.81 286 LEU B N 1
ATOM 5490 C CA . LEU B 1 286 ? 5.594 20.984 1.374 1 98.81 286 LEU B CA 1
ATOM 5491 C C . LEU B 1 286 ? 6.426 22.25 1.5 1 98.81 286 LEU B C 1
ATOM 5493 O O . LEU B 1 286 ? 5.875 23.344 1.685 1 98.81 286 LEU B O 1
ATOM 5497 N N . ALA B 1 287 ? 7.688 22.047 1.42 1 98.94 287 ALA B N 1
ATOM 5498 C CA . ALA B 1 287 ? 8.578 23.203 1.505 1 98.94 287 ALA B CA 1
ATOM 5499 C C . ALA B 1 287 ? 8.336 24.172 0.349 1 98.94 287 ALA B C 1
ATOM 5501 O O . ALA B 1 287 ? 8.234 25.375 0.555 1 98.94 287 ALA B O 1
ATOM 5502 N N . GLN B 1 288 ? 8.219 23.641 -0.822 1 98.88 288 GLN B N 1
ATOM 5503 C CA . GLN B 1 288 ? 8.016 24.453 -2.014 1 98.88 288 GLN B CA 1
ATOM 5504 C C . GLN B 1 288 ? 6.691 25.219 -1.941 1 98.88 288 GLN B C 1
ATOM 5506 O O . GLN B 1 288 ? 6.613 26.375 -2.354 1 98.88 288 GLN B O 1
ATOM 5511 N N . LEU B 1 289 ? 5.715 24.547 -1.461 1 98.88 289 LEU B N 1
ATOM 5512 C CA . LEU B 1 289 ? 4.422 25.203 -1.291 1 98.88 289 LEU B CA 1
ATOM 5513 C C . LEU B 1 289 ? 4.551 26.438 -0.419 1 98.88 289 LEU B C 1
ATOM 5515 O O . LEU B 1 289 ? 4.023 27.5 -0.765 1 98.88 289 LEU B O 1
ATOM 5519 N N . HIS B 1 290 ? 5.242 26.344 0.636 1 98.88 290 HIS B N 1
ATOM 5520 C CA . HIS B 1 290 ? 5.371 27.453 1.576 1 98.88 290 HIS B CA 1
ATOM 5521 C C . HIS B 1 290 ? 6.348 28.5 1.06 1 98.88 290 HIS B C 1
ATOM 5523 O O . HIS B 1 290 ? 6.219 29.688 1.382 1 98.88 290 HIS B O 1
ATOM 5529 N N . GLN B 1 291 ? 7.242 28.062 0.24 1 98.69 291 GLN B N 1
ATOM 5530 C CA . GLN B 1 291 ? 8.148 29.016 -0.404 1 98.69 291 GLN B CA 1
ATOM 5531 C C . GLN B 1 291 ? 7.383 29.938 -1.343 1 98.69 291 GLN B C 1
ATOM 5533 O O . GLN B 1 291 ? 7.746 31.109 -1.492 1 98.69 291 GLN B O 1
ATOM 5538 N N . LEU B 1 292 ? 6.355 29.453 -1.96 1 98.5 292 LEU B N 1
ATOM 5539 C CA . LEU B 1 292 ? 5.535 30.281 -2.842 1 98.5 292 LEU B CA 1
ATOM 5540 C C . LEU B 1 292 ? 4.98 31.484 -2.098 1 98.5 292 LEU B C 1
ATOM 5542 O O . LEU B 1 292 ? 4.785 32.562 -2.691 1 98.5 292 LEU B O 1
ATOM 5546 N N . ILE B 1 293 ? 4.715 31.312 -0.801 1 98.06 293 ILE B N 1
ATOM 5547 C CA . ILE B 1 293 ? 4.23 32.406 0.022 1 98.06 293 ILE B CA 1
ATOM 5548 C C . ILE B 1 293 ? 5.336 33.469 0.201 1 98.06 293 ILE B C 1
ATOM 5550 O O . ILE B 1 293 ? 5.121 34.656 -0.038 1 98.06 293 ILE B O 1
ATOM 5554 N N . LEU B 1 294 ? 6.469 33 0.546 1 96.44 294 LEU B N 1
ATOM 5555 C CA . LEU B 1 294 ? 7.574 33.906 0.841 1 96.44 294 LEU B CA 1
ATOM 5556 C C . LEU B 1 294 ? 7.992 34.656 -0.406 1 96.44 294 LEU B C 1
ATOM 5558 O O . LEU B 1 294 ? 8.438 35.812 -0.311 1 96.44 294 LEU B O 1
ATOM 5562 N N . ASP B 1 295 ? 7.758 34.031 -1.585 1 94.69 295 ASP B N 1
ATOM 5563 C CA . ASP B 1 295 ? 8.148 34.656 -2.852 1 94.69 295 ASP B CA 1
ATOM 5564 C C . ASP B 1 295 ? 7.094 35.625 -3.334 1 94.69 295 ASP B C 1
ATOM 5566 O O . ASP B 1 295 ? 7.34 36.406 -4.266 1 94.69 295 ASP B O 1
ATOM 5570 N N . GLY B 1 296 ? 5.984 35.594 -2.754 1 94.56 296 GLY B N 1
ATOM 5571 C CA . GLY B 1 296 ? 4.898 36.438 -3.201 1 94.56 296 GLY B CA 1
ATOM 5572 C C . GLY B 1 296 ? 4.254 35.969 -4.488 1 94.56 296 GLY B C 1
ATOM 5573 O O . GLY B 1 296 ? 3.625 36.75 -5.203 1 94.56 296 GLY B O 1
ATOM 5574 N N . SER B 1 297 ? 4.461 34.75 -4.797 1 95.38 297 SER B N 1
ATOM 5575 C CA . SER B 1 297 ? 3.969 34.188 -6.059 1 95.38 297 SER B CA 1
ATOM 5576 C C . SER B 1 297 ? 2.463 33.969 -6.012 1 95.38 297 SER B C 1
ATOM 5578 O O . SER B 1 297 ? 1.79 34 -7.043 1 95.38 297 SER B O 1
ATOM 5580 N N . ILE B 1 298 ? 1.932 33.781 -4.773 1 97.81 298 ILE B N 1
ATOM 5581 C CA . ILE B 1 298 ? 0.533 33.344 -4.723 1 97.81 298 ILE B CA 1
ATOM 5582 C C . ILE B 1 298 ? -0.253 34.312 -3.822 1 97.81 298 ILE B C 1
ATOM 5584 O O . ILE B 1 298 ? -1.486 34.312 -3.826 1 97.81 298 ILE B O 1
ATOM 5588 N N . LEU B 1 299 ? 0.458 35.156 -3.094 1 98.19 299 LEU B N 1
ATOM 5589 C CA . LEU B 1 299 ? -0.142 36.156 -2.209 1 98.19 299 LEU B CA 1
ATOM 5590 C C . LEU B 1 299 ? 0.507 37.531 -2.404 1 98.19 299 LEU B C 1
ATOM 5592 O O . LEU B 1 299 ? 1.7 37.625 -2.701 1 98.19 299 LEU B O 1
ATOM 5596 N N . SER B 1 300 ? -0.27 38.562 -2.213 1 97.94 300 SER B N 1
ATOM 5597 C CA . SER B 1 300 ? 0.284 39.906 -2.197 1 97.94 300 SER B CA 1
ATOM 5598 C C . SER B 1 300 ? 1.216 40.125 -1.008 1 97.94 300 SER B C 1
ATOM 5600 O O . SER B 1 300 ? 1.168 39.344 -0.039 1 97.94 300 SER B O 1
ATOM 5602 N N . SER B 1 301 ? 1.975 41.125 -1.065 1 96.62 301 SER B N 1
ATOM 5603 C CA . SER B 1 301 ? 2.898 41.438 0.022 1 96.62 301 SER B CA 1
ATOM 5604 C C . SER B 1 301 ? 2.148 41.719 1.319 1 96.62 301 SER B C 1
ATOM 5606 O O . SER B 1 301 ? 2.615 41.375 2.402 1 96.62 301 SER B O 1
ATOM 5608 N N . GLU B 1 302 ? 1.082 42.344 1.21 1 96.19 302 GLU B N 1
ATOM 5609 C CA . GLU B 1 302 ? 0.266 42.656 2.381 1 96.19 302 GLU B CA 1
ATOM 5610 C C . GLU B 1 302 ? -0.279 41.375 3.021 1 96.19 302 GLU B C 1
ATOM 5612 O O . GLU B 1 302 ? -0.267 41.25 4.246 1 96.19 302 GLU B O 1
ATOM 5617 N N . ALA B 1 303 ? -0.779 40.531 2.201 1 96.75 303 ALA B N 1
ATOM 5618 C CA . ALA B 1 303 ? -1.303 39.25 2.695 1 96.75 303 ALA B CA 1
ATOM 5619 C C . ALA B 1 303 ? -0.203 38.406 3.355 1 96.75 303 ALA B C 1
ATOM 5621 O O . ALA B 1 303 ? -0.432 37.781 4.383 1 96.75 303 ALA B O 1
ATOM 5622 N N . VAL B 1 304 ? 0.955 38.438 2.764 1 97.5 304 VAL B N 1
ATOM 5623 C CA . VAL B 1 304 ? 2.09 37.719 3.32 1 97.5 304 VAL B CA 1
ATOM 5624 C C . VAL B 1 304 ? 2.424 38.25 4.707 1 97.5 304 VAL B C 1
ATOM 5626 O O . VAL B 1 304 ? 2.625 37.469 5.652 1 97.5 304 VAL B O 1
ATOM 5629 N N . LYS B 1 305 ? 2.484 39.5 4.809 1 95.12 305 LYS B N 1
ATOM 5630 C CA . LYS B 1 305 ? 2.777 40.125 6.09 1 95.12 305 LYS B CA 1
ATOM 5631 C C . LYS B 1 305 ? 1.749 39.75 7.145 1 95.12 305 LYS B C 1
ATOM 5633 O O . LYS B 1 305 ? 2.102 39.5 8.297 1 95.12 305 LYS B O 1
ATOM 5638 N N . LYS B 1 306 ? 0.536 39.688 6.723 1 93.94 306 LYS B N 1
ATOM 5639 C CA . LYS B 1 306 ? -0.571 39.375 7.625 1 93.94 306 LYS B CA 1
ATOM 5640 C C . LYS B 1 306 ? -0.431 37.969 8.219 1 93.94 306 LYS B C 1
ATOM 5642 O O . LYS B 1 306 ? -0.785 37.75 9.375 1 93.94 306 LYS B O 1
ATOM 5647 N N . ILE B 1 307 ? 0.096 37.062 7.484 1 96 307 ILE B N 1
ATOM 5648 C CA . ILE B 1 307 ? 0.096 35.688 7.973 1 96 307 ILE B CA 1
ATOM 5649 C C . ILE B 1 307 ? 1.466 35.344 8.555 1 96 307 ILE B C 1
ATOM 5651 O O . ILE B 1 307 ? 1.636 34.312 9.188 1 96 307 ILE B O 1
ATOM 5655 N N . SER B 1 308 ? 2.438 36.219 8.414 1 95.75 308 SER B N 1
ATOM 5656 C CA . SER B 1 308 ? 3.82 35.906 8.773 1 95.75 308 SER B CA 1
ATOM 5657 C C . SER B 1 308 ? 4.035 36.031 10.281 1 95.75 308 SER B C 1
ATOM 5659 O O . SER B 1 308 ? 4.98 35.438 10.82 1 95.75 308 SER B O 1
ATOM 5661 N N . THR B 1 309 ? 3.184 36.812 10.914 1 94.12 309 THR B N 1
ATOM 5662 C CA . THR B 1 309 ? 3.285 36.969 12.359 1 94.12 309 THR B CA 1
ATOM 5663 C C . THR B 1 309 ? 1.905 36.938 13.008 1 94.12 309 THR B C 1
ATOM 5665 O O . THR B 1 309 ? 0.928 37.438 12.453 1 94.12 309 THR B O 1
ATOM 5668 N N . PRO B 1 310 ? 1.913 36.312 14.172 1 96 310 PRO B N 1
ATOM 5669 C CA . PRO B 1 310 ? 0.63 36.281 14.883 1 96 310 PRO B CA 1
ATOM 5670 C C . PRO B 1 310 ? 0.295 37.625 15.516 1 96 310 PRO B C 1
ATOM 5672 O O . PRO B 1 310 ? 1.196 38.406 15.82 1 96 310 PRO B O 1
ATOM 5675 N N . VAL B 1 311 ? -0.922 37.844 15.602 1 93.69 311 VAL B N 1
ATOM 5676 C CA . VAL B 1 311 ? -1.392 39.062 16.234 1 93.69 311 VAL B CA 1
ATOM 5677 C C . VAL B 1 311 ? -1.588 38.844 17.734 1 93.69 311 VAL B C 1
ATOM 5679 O O . VAL B 1 311 ? -1.312 39.719 18.547 1 93.69 311 VAL B O 1
ATOM 5682 N N . ASN B 1 312 ? -2.01 37.656 18.031 1 91.44 312 ASN B N 1
ATOM 5683 C CA . ASN B 1 312 ? -2.293 37.312 19.422 1 91.44 312 ASN B CA 1
ATOM 5684 C C . ASN B 1 312 ? -1.2 36.406 20.016 1 91.44 312 ASN B C 1
ATOM 5686 O O . ASN B 1 312 ? -0.431 35.781 19.281 1 91.44 312 ASN B O 1
ATOM 5690 N N . GLY B 1 313 ? -1.067 36.375 21.328 1 90.12 313 GLY B N 1
ATOM 5691 C CA . GLY B 1 313 ? -0.138 35.5 22.031 1 90.12 313 GLY B CA 1
ATOM 5692 C C . GLY B 1 313 ? -0.671 34.094 22.219 1 90.12 313 GLY B C 1
ATOM 5693 O O . GLY B 1 313 ? -1.743 33.75 21.719 1 90.12 313 GLY B O 1
ATOM 5694 N N . PRO B 1 314 ? 0.08 33.312 22.922 1 94.69 314 PRO B N 1
ATOM 5695 C CA . PRO B 1 314 ? -0.325 31.938 23.172 1 94.69 314 PRO B CA 1
ATOM 5696 C C . PRO B 1 314 ? -1.591 31.844 24.016 1 94.69 314 PRO B C 1
ATOM 5698 O O . PRO B 1 314 ? -1.806 32.656 24.922 1 94.69 314 PRO B O 1
ATOM 5701 N N . SER B 1 315 ? -2.371 30.953 23.656 1 95.69 315 SER B N 1
ATOM 5702 C CA . SER B 1 315 ? -3.545 30.578 24.453 1 95.69 315 SER B CA 1
ATOM 5703 C C . SER B 1 315 ? -3.521 29.094 24.812 1 95.69 315 SER B C 1
ATOM 5705 O O . SER B 1 315 ? -3.059 28.266 24.031 1 95.69 315 SER B O 1
ATOM 5707 N N . PHE B 1 316 ? -4.043 28.828 26 1 96.31 316 PHE B N 1
ATOM 5708 C CA . PHE B 1 316 ? -4.094 27.438 26.422 1 96.31 316 PHE B CA 1
ATOM 5709 C C . PHE B 1 316 ? -5.055 26.641 25.547 1 96.31 316 PHE B C 1
ATOM 5711 O O . PHE B 1 316 ? -6.219 27.031 25.391 1 96.31 316 PHE B O 1
ATOM 5718 N N . ASP B 1 317 ? -4.594 25.609 24.984 1 96.56 317 ASP B N 1
ATOM 5719 C CA . ASP B 1 317 ? -5.414 24.75 24.141 1 96.56 317 ASP B CA 1
ATOM 5720 C C . ASP B 1 317 ? -6.02 23.609 24.969 1 96.56 317 ASP B C 1
ATOM 5722 O O . ASP B 1 317 ? -5.305 22.719 25.422 1 96.56 317 ASP B O 1
ATOM 5726 N N . HIS B 1 318 ? -7.273 23.516 25 1 95.94 318 HIS B N 1
ATOM 5727 C CA . HIS B 1 318 ? -7.973 22.594 25.891 1 95.94 318 HIS B CA 1
ATOM 5728 C C . HIS B 1 318 ? -8.047 21.203 25.297 1 95.94 318 HIS B C 1
ATOM 5730 O O . HIS B 1 318 ? -8.414 20.25 25.984 1 95.94 318 HIS B O 1
ATOM 5736 N N . THR B 1 319 ? -7.742 21.047 24.062 1 96.88 319 THR B N 1
ATOM 5737 C CA . THR B 1 319 ? -7.648 19.734 23.422 1 96.88 319 THR B CA 1
ATOM 5738 C C . THR B 1 319 ? -6.254 19.141 23.625 1 96.88 319 THR B C 1
ATOM 5740 O O . THR B 1 319 ? -6.113 17.953 23.859 1 96.88 319 THR B O 1
ATOM 5743 N N . LEU B 1 320 ? -5.223 19.969 23.547 1 95.06 320 LEU B N 1
ATOM 5744 C CA . LEU B 1 320 ? -3.844 19.484 23.484 1 95.06 320 LEU B CA 1
ATOM 5745 C C . LEU B 1 320 ? -3.156 19.625 24.844 1 95.06 320 LEU B C 1
ATOM 5747 O O . LEU B 1 320 ? -2.125 18.984 25.078 1 95.06 320 LEU B O 1
ATOM 5751 N N . GLY B 1 321 ? -3.602 20.5 25.688 1 92.69 321 GLY B N 1
ATOM 5752 C CA . GLY B 1 321 ? -3.076 20.609 27.031 1 92.69 321 GLY B CA 1
ATOM 5753 C C . GLY B 1 321 ? -1.814 21.453 27.109 1 92.69 321 GLY B C 1
ATOM 5754 O O . GLY B 1 321 ? -0.925 21.172 27.906 1 92.69 321 GLY B O 1
ATOM 5755 N N . GLU B 1 322 ? -1.67 22.375 26.234 1 93.31 322 GLU B N 1
ATOM 5756 C CA . GLU B 1 322 ? -0.526 23.281 26.25 1 93.31 322 GLU B CA 1
ATOM 5757 C C . GLU B 1 322 ? -0.858 24.609 25.562 1 93.31 322 GLU B C 1
ATOM 5759 O O . GLU B 1 322 ? -1.82 24.703 24.797 1 93.31 322 GLU B O 1
ATOM 5764 N N . PRO B 1 323 ? -0.134 25.688 25.922 1 94.19 323 PRO B N 1
ATOM 5765 C CA . PRO B 1 323 ? -0.327 26.938 25.188 1 94.19 323 PRO B CA 1
ATOM 5766 C C . PRO B 1 323 ? 0.17 26.875 23.75 1 94.19 323 PRO B C 1
ATOM 5768 O O . PRO B 1 323 ? 1.239 26.328 23.484 1 94.19 323 PRO B O 1
ATOM 5771 N N . GLN B 1 324 ? -0.607 27.359 22.812 1 94.94 324 GLN B N 1
ATOM 5772 C CA . GLN B 1 324 ? -0.241 27.422 21.406 1 94.94 324 GLN B CA 1
ATOM 5773 C C . GLN B 1 324 ? -0.714 28.719 20.766 1 94.94 324 GLN B C 1
ATOM 5775 O O . GLN B 1 324 ? -1.573 29.422 21.312 1 94.94 324 GLN B O 1
ATOM 5780 N N . VAL B 1 325 ? -0.073 29.078 19.766 1 97.12 325 VAL B N 1
ATOM 5781 C CA . VAL B 1 325 ? -0.504 30.203 18.938 1 97.12 325 VAL B CA 1
ATOM 5782 C C . VAL B 1 325 ? -1.079 29.688 17.609 1 97.12 325 VAL B C 1
ATOM 5784 O O . VAL B 1 325 ? -0.365 29.078 16.812 1 97.12 325 VAL B O 1
ATOM 5787 N N . LYS B 1 326 ? -2.35 29.859 17.406 1 97.44 326 LYS B N 1
ATOM 5788 C CA . LYS B 1 326 ? -3.064 29.422 16.219 1 97.44 326 LYS B CA 1
ATOM 5789 C C . LYS B 1 326 ? -3.912 30.562 15.641 1 97.44 326 LYS B C 1
ATOM 5791 O O . LYS B 1 326 ? -4.766 31.109 16.344 1 97.44 326 LYS B O 1
ATOM 5796 N N . GLU B 1 327 ? -3.633 30.906 14.453 1 97.12 327 GLU B N 1
ATOM 5797 C CA . GLU B 1 327 ? -4.367 32 13.805 1 97.12 327 GLU B CA 1
ATOM 5798 C C . GLU B 1 327 ? -4.496 31.75 12.305 1 97.12 327 GLU B C 1
ATOM 5800 O O . GLU B 1 327 ? -3.57 31.25 11.672 1 97.12 327 GLU B O 1
ATOM 5805 N N . ARG B 1 328 ? -5.641 32 11.805 1 97.75 328 ARG B N 1
ATOM 5806 C CA . ARG B 1 328 ? -5.883 32.031 10.359 1 97.75 328 ARG B CA 1
ATOM 5807 C C . ARG B 1 328 ? -5.516 30.688 9.734 1 97.75 328 ARG B C 1
ATOM 5809 O O . ARG B 1 328 ? -5.035 30.641 8.594 1 97.75 328 ARG B O 1
ATOM 5816 N N . GLY B 1 329 ? -5.598 29.672 10.461 1 98.19 329 GLY B N 1
ATOM 5817 C CA . GLY B 1 329 ? -5.391 28.328 9.961 1 98.19 329 GLY B CA 1
ATOM 5818 C C . GLY B 1 329 ? -3.973 27.828 10.156 1 98.19 329 GLY B C 1
ATOM 5819 O O . GLY B 1 329 ? -3.695 26.641 9.977 1 98.19 329 GLY B O 1
ATOM 5820 N N . PHE B 1 330 ? -3.092 28.75 10.555 1 98.56 330 PHE B N 1
ATOM 5821 C CA . PHE B 1 330 ? -1.697 28.391 10.797 1 98.56 330 PHE B CA 1
ATOM 5822 C C . PHE B 1 330 ? -1.431 28.234 12.289 1 98.56 330 PHE B C 1
ATOM 5824 O O . PHE B 1 330 ? -2.188 28.75 13.117 1 98.56 330 PHE B O 1
ATOM 5831 N N . THR B 1 331 ? -0.383 27.484 12.594 1 98.25 331 THR B N 1
ATOM 5832 C CA . THR B 1 331 ? 0.245 27.531 13.906 1 98.25 331 THR B CA 1
ATOM 5833 C C . THR B 1 331 ? 1.57 28.297 13.844 1 98.25 331 THR B C 1
ATOM 5835 O O . THR B 1 331 ? 2.215 28.328 12.789 1 98.25 331 THR B O 1
ATOM 5838 N N . TYR B 1 332 ? 1.877 28.922 14.922 1 97.88 332 TYR B N 1
ATOM 5839 C CA . TYR B 1 332 ? 3.086 29.734 15 1 97.88 332 TYR B CA 1
ATOM 5840 C C . TYR B 1 332 ? 3.986 29.25 16.141 1 97.88 332 TYR B C 1
ATOM 5842 O O . TYR B 1 332 ? 3.504 28.906 17.219 1 97.88 332 TYR B O 1
ATOM 5850 N N . ASP B 1 333 ? 5.223 29.203 15.828 1 96.19 333 ASP B N 1
ATOM 5851 C CA . ASP B 1 333 ? 6.238 28.906 16.828 1 96.19 333 ASP B CA 1
ATOM 5852 C C . ASP B 1 333 ? 7.465 29.797 16.656 1 96.19 333 ASP B C 1
ATOM 5854 O O . ASP B 1 333 ? 7.672 30.391 15.594 1 96.19 333 ASP B O 1
ATOM 5858 N N . LYS B 1 334 ? 8.172 29.922 17.75 1 96.25 334 LYS B N 1
ATOM 5859 C CA . LYS B 1 334 ? 9.445 30.656 17.656 1 96.25 334 LYS B CA 1
ATOM 5860 C C . LYS B 1 334 ? 10.57 29.734 17.203 1 96.25 334 LYS B C 1
ATOM 5862 O O . LYS B 1 334 ? 10.648 28.578 17.641 1 96.25 334 LYS B O 1
ATOM 5867 N N . SER B 1 335 ? 11.375 30.25 16.312 1 96.94 335 SER B N 1
ATOM 5868 C CA . SER B 1 335 ? 12.562 29.516 15.898 1 96.94 335 SER B CA 1
ATOM 5869 C C . SER B 1 335 ? 13.609 29.484 17 1 96.94 335 SER B C 1
ATOM 5871 O O . SER B 1 335 ? 13.484 30.188 18.016 1 96.94 335 SER B O 1
ATOM 5873 N N . PRO B 1 336 ? 14.664 28.672 16.766 1 95.62 336 PRO B N 1
ATOM 5874 C CA . PRO B 1 336 ? 15.766 28.672 17.734 1 95.62 336 PRO B CA 1
ATOM 5875 C C . PRO B 1 336 ? 16.422 30.047 17.859 1 95.62 336 PRO B C 1
ATOM 5877 O O . PRO B 1 336 ? 17.062 30.328 18.875 1 95.62 336 PRO B O 1
ATOM 5880 N N . LYS B 1 337 ? 16.203 30.938 16.953 1 94.5 337 LYS B N 1
ATOM 5881 C CA . LYS B 1 337 ? 16.797 32.281 16.984 1 94.5 337 LYS B CA 1
ATOM 5882 C C . LYS B 1 337 ? 15.773 33.312 17.438 1 94.5 337 LYS B C 1
ATOM 5884 O O . LYS B 1 337 ? 16.062 34.5 17.438 1 94.5 337 LYS B O 1
ATOM 5889 N N . GLY B 1 338 ? 14.578 32.875 17.641 1 95.38 338 GLY B N 1
ATOM 5890 C CA . GLY B 1 338 ? 13.578 33.781 18.219 1 95.38 338 GLY B CA 1
ATOM 5891 C C . GLY B 1 338 ? 12.625 34.344 17.188 1 95.38 338 GLY B C 1
ATOM 5892 O O . GLY B 1 338 ? 11.648 35 17.531 1 95.38 338 GLY B O 1
ATOM 5893 N N . SER B 1 339 ? 12.844 34.094 15.938 1 96.56 339 SER B N 1
ATOM 5894 C CA . SER B 1 339 ? 11.945 34.594 14.898 1 96.56 339 SER B CA 1
ATOM 5895 C C . SER B 1 339 ? 10.672 33.75 14.844 1 96.56 339 SER B C 1
ATOM 5897 O O . SER B 1 339 ? 10.656 32.594 15.289 1 96.56 339 SER B O 1
ATOM 5899 N N . TRP B 1 340 ? 9.633 34.312 14.336 1 97.06 340 TRP B N 1
ATOM 5900 C CA . TRP B 1 340 ? 8.375 33.562 14.172 1 97.06 340 TRP B CA 1
ATOM 5901 C C . TRP B 1 340 ? 8.422 32.688 12.938 1 97.06 340 TRP B C 1
ATOM 5903 O O . TRP B 1 340 ? 8.938 33.062 11.891 1 97.06 340 TRP B O 1
ATOM 5913 N N . GLN B 1 341 ? 7.922 31.5 13.109 1 98.12 341 GLN B N 1
ATOM 5914 C CA . GLN B 1 341 ? 7.656 30.562 12.023 1 98.12 341 GLN B CA 1
ATOM 5915 C C . GLN B 1 341 ? 6.168 30.266 11.914 1 98.12 341 GLN B C 1
ATOM 5917 O O . GLN B 1 341 ? 5.484 30.094 12.93 1 98.12 341 GLN B O 1
ATOM 5922 N N . PHE B 1 342 ? 5.648 30.297 10.742 1 98.44 342 PHE B N 1
ATOM 5923 C CA . PHE B 1 342 ? 4.273 29.844 10.57 1 98.44 342 PHE B CA 1
ATOM 5924 C C . PHE B 1 342 ? 4.23 28.547 9.758 1 98.44 342 PHE B C 1
ATOM 5926 O O . PHE B 1 342 ? 5.18 28.234 9.039 1 98.44 342 PHE B O 1
ATOM 5933 N N . GLY B 1 343 ? 3.246 27.781 9.812 1 98.56 343 GLY B N 1
ATOM 5934 C CA . GLY B 1 343 ? 3.01 26.469 9.211 1 98.56 343 GLY B CA 1
ATOM 5935 C C . GLY B 1 343 ? 2.1 25.594 10.039 1 98.56 343 GLY B C 1
ATOM 5936 O O . GLY B 1 343 ? 1.038 26.031 10.484 1 98.56 343 GLY B O 1
ATOM 5937 N N . HIS B 1 344 ? 2.426 24.344 10.133 1 98.81 344 HIS B N 1
ATOM 5938 C CA . HIS B 1 344 ? 1.626 23.438 10.953 1 98.81 344 HIS B CA 1
ATOM 5939 C C . HIS B 1 344 ? 2.363 22.125 11.195 1 98.81 344 HIS B C 1
ATOM 5941 O O . HIS B 1 344 ? 2.982 21.578 10.281 1 98.81 344 HIS B O 1
ATOM 5947 N N . PRO B 1 345 ? 2.363 21.656 12.391 1 98.31 345 PRO B N 1
ATOM 5948 C CA . PRO B 1 345 ? 2.814 20.297 12.656 1 98.31 345 PRO B CA 1
ATOM 5949 C C . PRO B 1 345 ? 1.724 19.25 12.406 1 98.31 345 PRO B C 1
ATOM 5951 O O . PRO B 1 345 ? 0.557 19.609 12.227 1 98.31 345 PRO B O 1
ATOM 5954 N N . GLY B 1 346 ? 2.109 18.062 12.234 1 97.88 346 GLY B N 1
ATOM 5955 C CA . GLY B 1 346 ? 1.189 16.938 12.117 1 97.88 346 GLY B CA 1
ATOM 5956 C C . GLY B 1 346 ? 1.503 15.812 13.078 1 97.88 346 GLY B C 1
ATOM 5957 O O . GLY B 1 346 ? 2.662 15.609 13.453 1 97.88 346 GLY B O 1
ATOM 5958 N N . VAL B 1 347 ? 0.462 15.148 13.453 1 96.06 347 VAL B N 1
ATOM 5959 C CA . VAL B 1 347 ? 0.628 13.977 14.297 1 96.06 347 VAL B CA 1
ATOM 5960 C C . VAL B 1 347 ? 1.665 13.039 13.688 1 96.06 347 VAL B C 1
ATOM 5962 O O . VAL B 1 347 ? 1.861 13.031 12.469 1 96.06 347 VAL B O 1
ATOM 5965 N N . GLY B 1 348 ? 2.369 12.344 14.492 1 95.06 348 GLY B N 1
ATOM 5966 C CA . GLY B 1 348 ? 3.35 11.375 14.031 1 95.06 348 GLY B CA 1
ATOM 5967 C C . GLY B 1 348 ? 4.707 11.992 13.742 1 95.06 348 GLY B C 1
ATOM 5968 O O . GLY B 1 348 ? 5.68 11.273 13.5 1 95.06 348 GLY B O 1
ATOM 5969 N N . GLY B 1 349 ? 4.754 13.289 13.727 1 97.38 349 GLY B N 1
ATOM 5970 C CA . GLY B 1 349 ? 6.055 13.938 13.641 1 97.38 349 GLY B CA 1
ATOM 5971 C C . GLY B 1 349 ? 6.211 14.812 12.414 1 97.38 349 GLY B C 1
ATOM 5972 O O . GLY B 1 349 ? 7.273 15.398 12.188 1 97.38 349 GLY B O 1
ATOM 5973 N N . GLN B 1 350 ? 5.195 14.953 11.617 1 98.56 350 GLN B N 1
ATOM 5974 C CA . GLN B 1 350 ? 5.281 15.766 10.414 1 98.56 350 GLN B CA 1
ATOM 5975 C C . GLN B 1 350 ? 5.395 17.25 10.758 1 98.56 350 GLN B C 1
ATOM 5977 O O . GLN B 1 350 ? 4.84 17.703 11.758 1 98.56 350 GLN B O 1
ATOM 5982 N N . ILE B 1 351 ? 6.152 17.984 9.906 1 98.75 351 ILE B N 1
ATOM 5983 C CA . ILE B 1 351 ? 6.254 19.422 10.195 1 98.75 351 ILE B CA 1
ATOM 5984 C C . ILE B 1 351 ? 6.547 20.188 8.914 1 98.75 351 ILE B C 1
ATOM 5986 O O . ILE B 1 351 ? 7.344 19.75 8.086 1 98.75 351 ILE B O 1
ATOM 5990 N N . VAL B 1 352 ? 5.922 21.312 8.773 1 98.88 352 VAL B N 1
ATOM 5991 C CA . VAL B 1 352 ? 6.344 22.328 7.812 1 98.88 352 VAL B CA 1
ATOM 5992 C C . VAL B 1 352 ? 6.309 23.703 8.469 1 98.88 352 VAL B C 1
ATOM 5994 O O . VAL B 1 352 ? 5.352 24.031 9.18 1 98.88 352 VAL B O 1
ATOM 5997 N N . ARG B 1 353 ? 7.367 24.5 8.297 1 98.75 353 ARG B N 1
ATOM 5998 C CA . ARG B 1 353 ? 7.508 25.828 8.867 1 98.75 353 ARG B CA 1
ATOM 5999 C C . ARG B 1 353 ? 8.164 26.797 7.879 1 98.75 353 ARG B C 1
ATOM 6001 O O . ARG B 1 353 ? 9.148 26.438 7.223 1 98.75 353 ARG B O 1
ATOM 6008 N N . ALA B 1 354 ? 7.625 27.922 7.805 1 98.81 354 ALA B N 1
ATOM 6009 C CA . ALA B 1 354 ? 8.234 29.031 7.074 1 98.81 354 ALA B CA 1
ATOM 6010 C C . ALA B 1 354 ? 8.656 30.141 8.023 1 98.81 354 ALA B C 1
ATOM 6012 O O . ALA B 1 354 ? 7.898 30.531 8.914 1 98.81 354 ALA B O 1
ATOM 6013 N N . ASP B 1 355 ? 9.836 30.594 7.895 1 98.56 355 ASP B N 1
ATOM 6014 C CA . ASP B 1 355 ? 10.43 31.688 8.664 1 98.56 355 ASP B CA 1
ATOM 6015 C C . ASP B 1 355 ? 10.789 32.875 7.766 1 98.56 355 ASP B C 1
ATOM 6017 O O . ASP B 1 355 ? 11.898 32.938 7.242 1 98.56 355 ASP B O 1
ATOM 6021 N N . PRO B 1 356 ? 9.883 33.812 7.695 1 97.5 356 PRO B N 1
ATOM 6022 C CA . PRO B 1 356 ? 10.109 34.938 6.77 1 97.5 356 PRO B CA 1
ATOM 6023 C C . PRO B 1 356 ? 11.344 35.75 7.125 1 97.5 356 PRO B C 1
ATOM 6025 O O . PRO B 1 356 ? 12.07 36.188 6.234 1 97.5 356 PRO B O 1
ATOM 6028 N N . GLU B 1 357 ? 11.594 35.969 8.359 1 95.94 357 GLU B N 1
ATOM 6029 C CA . GLU B 1 357 ? 12.727 36.781 8.797 1 95.94 357 GLU B CA 1
ATOM 6030 C C . GLU B 1 357 ? 14.047 36.219 8.305 1 95.94 357 GLU B C 1
ATOM 6032 O O . GLU B 1 357 ? 14.938 36.938 7.895 1 95.94 357 GLU B O 1
ATOM 6037 N N . ASN B 1 358 ? 14.141 34.938 8.32 1 96.62 358 ASN B N 1
ATOM 6038 C CA . ASN B 1 358 ? 15.383 34.281 7.91 1 96.62 358 ASN B CA 1
ATOM 6039 C C . ASN B 1 358 ? 15.289 33.719 6.492 1 96.62 358 ASN B C 1
ATOM 6041 O O . ASN B 1 358 ? 16.188 33.031 6.039 1 96.62 358 ASN B O 1
ATOM 6045 N N . GLU B 1 359 ? 14.156 34.031 5.812 1 96.81 359 GLU B N 1
ATOM 6046 C CA . GLU B 1 359 ? 13.906 33.531 4.461 1 96.81 359 GLU B CA 1
ATOM 6047 C C . GLU B 1 359 ? 14.156 32.031 4.367 1 96.81 359 GLU B C 1
ATOM 6049 O O . GLU B 1 359 ? 14.898 31.562 3.494 1 96.81 359 GLU B O 1
ATOM 6054 N N . LEU B 1 360 ? 13.531 31.359 5.25 1 98.31 360 LEU B N 1
ATOM 6055 C CA . LEU B 1 360 ? 13.773 29.922 5.43 1 98.31 360 LEU B CA 1
ATOM 6056 C C . LEU B 1 360 ? 12.461 29.156 5.453 1 98.31 360 LEU B C 1
ATOM 6058 O O . LEU B 1 360 ? 11.477 29.594 6.059 1 98.31 360 LEU B O 1
ATOM 6062 N N . VAL B 1 361 ? 12.391 28.016 4.742 1 98.88 361 VAL B N 1
ATOM 6063 C CA . VAL B 1 361 ? 11.305 27.047 4.875 1 98.88 361 VAL B CA 1
ATOM 6064 C C . VAL B 1 361 ? 11.883 25.672 5.234 1 98.88 361 VAL B C 1
ATOM 6066 O O . VAL B 1 361 ? 12.883 25.25 4.66 1 98.88 361 VAL B O 1
ATOM 6069 N N . ILE B 1 362 ? 11.305 25 6.215 1 98.81 362 ILE B N 1
ATOM 6070 C CA . ILE B 1 362 ? 11.734 23.672 6.652 1 98.81 362 ILE B CA 1
ATOM 6071 C C . ILE B 1 362 ? 10.547 22.703 6.613 1 98.81 362 ILE B C 1
ATOM 6073 O O . ILE B 1 362 ? 9.453 23.031 7.066 1 98.81 362 ILE B O 1
ATOM 6077 N N . ALA B 1 363 ? 10.727 21.547 6.047 1 98.94 363 ALA B N 1
ATOM 6078 C CA . ALA B 1 363 ? 9.727 20.484 6.051 1 98.94 363 ALA B CA 1
ATOM 6079 C C . ALA B 1 363 ? 10.352 19.141 6.445 1 98.94 363 ALA B C 1
ATOM 6081 O O . ALA B 1 363 ? 11.445 18.797 5.988 1 98.94 363 ALA B O 1
ATOM 6082 N N . TYR B 1 364 ? 9.727 18.438 7.348 1 98.94 364 TYR B N 1
ATOM 6083 C CA . TYR B 1 364 ? 10.156 17.141 7.859 1 98.94 364 TYR B CA 1
ATOM 6084 C C . TYR B 1 364 ? 9.008 16.141 7.848 1 98.94 364 TYR B C 1
ATOM 6086 O O . TYR B 1 364 ? 7.922 16.438 8.359 1 98.94 364 TYR B O 1
ATOM 6094 N N . LEU B 1 365 ? 9.195 15.008 7.219 1 98.88 365 LEU B N 1
ATOM 6095 C CA . LEU B 1 365 ? 8.203 13.938 7.164 1 98.88 365 LEU B CA 1
ATOM 6096 C C . LEU B 1 365 ? 8.797 12.617 7.625 1 98.88 365 LEU B C 1
ATOM 6098 O O . LEU B 1 365 ? 9.969 12.328 7.352 1 98.88 365 LEU B O 1
ATOM 6102 N N . THR B 1 366 ? 8.039 11.844 8.266 1 98.69 366 THR B N 1
ATOM 6103 C CA . THR B 1 366 ? 8.406 10.5 8.688 1 98.69 366 THR B CA 1
ATOM 6104 C C . THR B 1 366 ? 7.184 9.578 8.688 1 98.69 366 THR B C 1
ATOM 6106 O O . THR B 1 366 ? 6.047 10.047 8.773 1 98.69 366 THR B O 1
ATOM 6109 N N . ASN B 1 367 ? 7.402 8.234 8.539 1 98.56 367 ASN B N 1
ATOM 6110 C CA . ASN B 1 367 ? 6.238 7.371 8.414 1 98.56 367 ASN B CA 1
ATOM 6111 C C . ASN B 1 367 ? 6.125 6.406 9.586 1 98.56 367 ASN B C 1
ATOM 6113 O O . ASN B 1 367 ? 5.227 5.566 9.625 1 98.56 367 ASN B O 1
ATOM 6117 N N . ALA B 1 368 ? 7.062 6.465 10.531 1 98.25 368 ALA B N 1
ATOM 6118 C CA . ALA B 1 368 ? 6.863 5.855 11.844 1 98.25 368 ALA B CA 1
ATOM 6119 C C . ALA B 1 368 ? 6.398 6.891 12.867 1 98.25 368 ALA B C 1
ATOM 6121 O O . ALA B 1 368 ? 7.129 7.832 13.18 1 98.25 368 ALA B O 1
ATOM 6122 N N . MET B 1 369 ? 5.23 6.672 13.398 1 97.12 369 MET B N 1
ATOM 6123 C CA . MET B 1 369 ? 4.602 7.668 14.258 1 97.12 369 MET B CA 1
ATOM 6124 C C . MET B 1 369 ? 5.449 7.938 15.492 1 97.12 369 MET B C 1
ATOM 6126 O O . MET B 1 369 ? 5.988 7.008 16.094 1 97.12 369 MET B O 1
ATOM 6130 N N . LYS B 1 370 ? 5.57 9.195 15.828 1 96.69 370 LYS B N 1
ATOM 6131 C CA . LYS B 1 370 ? 6.266 9.648 17.031 1 96.69 370 LYS B CA 1
ATOM 6132 C C . LYS B 1 370 ? 5.277 10.039 18.125 1 96.69 370 LYS B C 1
ATOM 6134 O O . LYS B 1 370 ? 4.105 10.312 17.844 1 96.69 370 LYS B O 1
ATOM 6139 N N . ALA B 1 371 ? 5.797 10.047 19.312 1 94 371 ALA B N 1
ATOM 6140 C CA . ALA B 1 371 ? 4.965 10.484 20.438 1 94 371 ALA B CA 1
ATOM 6141 C C . ALA B 1 371 ? 4.812 12 20.453 1 94 371 ALA B C 1
ATOM 6143 O O . ALA B 1 371 ? 3.768 12.523 20.844 1 94 371 ALA B O 1
ATOM 6144 N N . GLY B 1 372 ? 5.84 12.641 20.016 1 92.81 372 GLY B N 1
ATOM 6145 C CA . GLY B 1 372 ? 5.832 14.094 20.031 1 92.81 372 GLY B CA 1
ATOM 6146 C C . GLY B 1 372 ? 5.207 14.695 18.797 1 92.81 372 GLY B C 1
ATOM 6147 O O . GLY B 1 372 ? 5.145 14.047 17.75 1 92.81 372 GLY B O 1
ATOM 6148 N N . VAL B 1 373 ? 4.773 15.961 18.953 1 93.5 373 VAL B N 1
ATOM 6149 C CA . VAL B 1 373 ? 4.25 16.766 17.859 1 93.5 373 VAL B CA 1
ATOM 6150 C C . VAL B 1 373 ? 4.902 18.141 17.875 1 93.5 373 VAL B C 1
ATOM 6152 O O . VAL B 1 373 ? 5.199 18.688 18.938 1 93.5 373 VAL B O 1
ATOM 6155 N N . GLY B 1 374 ? 5.125 18.641 16.656 1 93.38 374 GLY B N 1
ATOM 6156 C CA . GLY B 1 374 ? 5.723 19.953 16.578 1 93.38 374 GLY B CA 1
ATOM 6157 C C . GLY B 1 374 ? 7.086 20.031 17.234 1 93.38 374 GLY B C 1
ATOM 6158 O O . GLY B 1 374 ? 7.969 19.219 16.953 1 93.38 374 GLY B O 1
ATOM 6159 N N . ASP B 1 375 ? 7.188 20.953 18.172 1 92.19 375 ASP B N 1
ATOM 6160 C CA . ASP B 1 375 ? 8.477 21.203 18.812 1 92.19 375 ASP B CA 1
ATOM 6161 C C . ASP B 1 375 ? 8.805 20.094 19.828 1 92.19 375 ASP B C 1
ATOM 6163 O O . ASP B 1 375 ? 9.867 20.125 20.453 1 92.19 375 ASP B O 1
ATOM 6167 N N . HIS B 1 376 ? 7.988 19.125 19.875 1 95.31 376 HIS B N 1
ATOM 6168 C CA . HIS B 1 376 ? 8.234 18.016 20.797 1 95.31 376 HIS B CA 1
ATOM 6169 C C . HIS B 1 376 ? 8.758 16.797 20.062 1 95.31 376 HIS B C 1
ATOM 6171 O O . HIS B 1 376 ? 8.875 15.719 20.641 1 95.31 376 HIS B O 1
ATOM 6177 N N . VAL B 1 377 ? 9.039 16.953 18.859 1 97.06 377 VAL B N 1
ATOM 6178 C CA . VAL B 1 377 ? 9.625 15.883 18.047 1 97.06 377 VAL B CA 1
ATOM 6179 C C . VAL B 1 377 ? 11.148 15.992 18.078 1 97.06 377 VAL B C 1
ATOM 6181 O O . VAL B 1 377 ? 11.727 16.828 17.375 1 9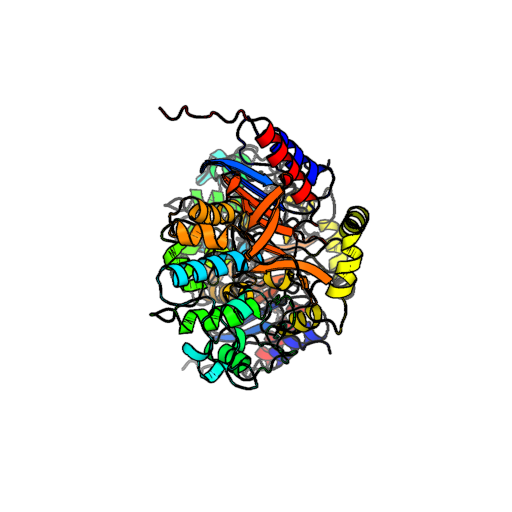7.06 377 VAL B O 1
ATOM 6184 N N . PHE B 1 378 ? 11.773 15.133 18.734 1 97.12 378 PHE B N 1
ATOM 6185 C CA . PHE B 1 378 ? 13.211 15.203 18.969 1 97.12 378 PHE B CA 1
ATOM 6186 C C . PHE B 1 378 ? 13.977 15.234 17.656 1 97.12 378 PHE B C 1
ATOM 6188 O O . PHE B 1 378 ? 14.883 16.062 17.469 1 97.12 378 PHE B O 1
ATOM 6195 N N . THR B 1 379 ? 13.672 14.312 16.734 1 98.12 379 THR B N 1
ATOM 6196 C CA . THR B 1 379 ? 14.406 14.18 15.484 1 98.12 379 THR B CA 1
ATOM 6197 C C . THR B 1 379 ? 14.328 15.469 14.672 1 98.12 379 THR B C 1
ATOM 6199 O O . THR B 1 379 ? 15.328 15.922 14.117 1 98.12 379 THR B O 1
ATOM 6202 N N . TYR B 1 380 ? 13.195 16.047 14.633 1 98.38 380 TYR B N 1
ATOM 6203 C CA . TYR B 1 380 ? 13.023 17.312 13.93 1 98.38 380 TYR B CA 1
ATOM 6204 C C . TYR B 1 380 ? 13.781 18.438 14.633 1 98.38 380 TYR B C 1
ATOM 6206 O O . TYR B 1 380 ? 14.453 19.234 13.984 1 98.38 380 TYR B O 1
ATOM 6214 N N . MET B 1 381 ? 13.625 18.547 15.938 1 97.62 381 MET B N 1
ATOM 6215 C CA . MET B 1 381 ? 14.266 19.625 16.703 1 97.62 381 MET B CA 1
ATOM 6216 C C . MET B 1 381 ? 15.773 19.594 16.516 1 97.62 381 MET B C 1
ATOM 6218 O O . MET B 1 381 ? 16.406 20.641 16.406 1 97.62 381 MET B O 1
ATOM 6222 N N . ARG B 1 382 ? 16.297 18.438 16.516 1 97.5 382 ARG B N 1
ATOM 6223 C CA . ARG B 1 382 ? 17.734 18.266 16.281 1 97.5 382 ARG B CA 1
ATOM 6224 C C . ARG B 1 382 ? 18.125 18.859 14.93 1 97.5 382 ARG B C 1
ATOM 6226 O O . ARG B 1 382 ? 19.125 19.578 14.828 1 97.5 382 ARG B O 1
ATOM 6233 N N . LEU B 1 383 ? 17.375 18.578 13.898 1 98.75 383 LEU B N 1
ATOM 6234 C CA . LEU B 1 383 ? 17.672 19.047 12.547 1 98.75 383 LEU B CA 1
ATOM 6235 C C . LEU B 1 383 ? 17.469 20.547 12.438 1 98.75 383 LEU B C 1
ATOM 6237 O O . LEU B 1 383 ? 18.297 21.25 11.852 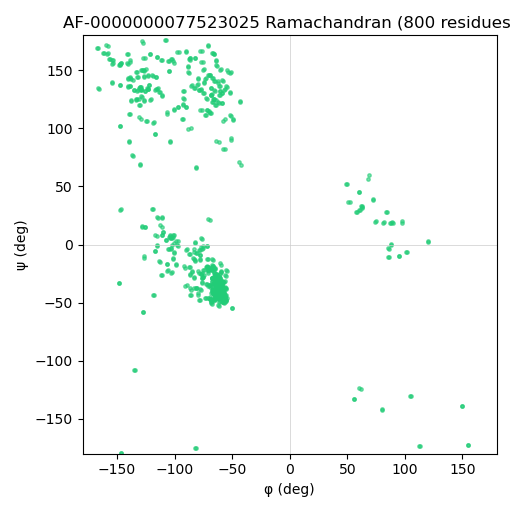1 98.75 383 LEU B O 1
ATOM 6241 N N . GLN B 1 384 ? 16.375 21.047 12.969 1 98.56 384 GLN B N 1
ATOM 6242 C CA . GLN B 1 384 ? 16.094 22.469 12.953 1 98.56 384 GLN B CA 1
ATOM 6243 C C . GLN B 1 384 ? 17.234 23.25 13.602 1 98.56 384 GLN B C 1
ATOM 6245 O O . GLN B 1 384 ? 17.688 24.266 13.055 1 98.56 384 GLN B O 1
ATOM 6250 N N . LYS B 1 385 ? 17.625 22.797 14.781 1 97.75 385 LYS B N 1
ATOM 6251 C CA . LYS B 1 385 ? 18.719 23.453 15.477 1 97.75 385 LYS B CA 1
ATOM 6252 C C . LYS B 1 385 ? 19.969 23.531 14.602 1 97.75 385 LYS B C 1
ATOM 6254 O O . LYS B 1 385 ? 20.625 24.578 14.547 1 97.75 385 LYS B O 1
ATOM 6259 N N . LYS B 1 386 ? 20.297 22.438 13.969 1 98 386 LYS B N 1
ATOM 6260 C CA . LYS B 1 386 ? 21.469 22.406 13.109 1 98 386 LYS B CA 1
ATOM 6261 C C . LYS B 1 386 ? 21.344 23.391 11.953 1 98 386 LYS B C 1
ATOM 6263 O O . LYS B 1 386 ? 22.312 24.031 11.562 1 98 386 LYS B O 1
ATOM 6268 N N . VAL B 1 387 ? 20.188 23.5 11.367 1 98.56 387 VAL B N 1
ATOM 6269 C CA . VAL B 1 387 ? 19.938 24.438 10.266 1 98.56 387 VAL B CA 1
ATOM 6270 C C . VAL B 1 387 ? 20.172 25.859 10.734 1 98.56 387 VAL B C 1
ATOM 6272 O O . VAL B 1 387 ? 20.906 26.625 10.086 1 98.56 387 VAL B O 1
ATOM 6275 N N . TYR B 1 388 ? 19.625 26.266 11.859 1 97.94 388 TYR B N 1
ATOM 6276 C CA . TYR B 1 388 ? 19.734 27.641 12.336 1 97.94 388 TYR B CA 1
ATOM 6277 C C . TYR B 1 388 ? 21.172 27.938 12.797 1 97.94 388 TYR B C 1
ATOM 6279 O O . TYR B 1 388 ? 21.656 29.047 12.641 1 97.94 388 TYR B O 1
ATOM 6287 N N . ASP B 1 389 ? 21.828 26.906 13.391 1 96.94 389 ASP B N 1
ATOM 6288 C CA . ASP B 1 389 ? 23.25 27.062 13.719 1 96.94 389 ASP B CA 1
ATOM 6289 C C . ASP B 1 389 ? 24.062 27.375 12.469 1 96.94 389 ASP B C 1
ATOM 6291 O O . ASP B 1 389 ? 24.969 28.203 12.5 1 96.94 389 ASP B O 1
ATOM 6295 N N . THR B 1 390 ? 23.766 26.672 11.422 1 96 390 THR B N 1
ATOM 6296 C CA . THR B 1 390 ? 24.469 26.875 10.164 1 96 390 THR B CA 1
ATOM 6297 C C . THR B 1 390 ? 24.188 28.266 9.609 1 96 390 THR B C 1
ATOM 6299 O O . THR B 1 390 ? 25.109 28.953 9.141 1 96 390 THR B O 1
ATOM 6302 N N . LEU B 1 391 ? 22.984 28.75 9.664 1 94.81 391 LEU B N 1
ATOM 6303 C CA . LEU B 1 391 ? 22.609 30.078 9.18 1 94.81 391 LEU B CA 1
ATOM 6304 C C . LEU B 1 391 ? 23.375 31.156 9.93 1 94.81 391 LEU B C 1
ATOM 6306 O O . LEU B 1 391 ? 23.719 32.188 9.352 1 94.81 391 LEU B O 1
ATOM 6310 N N . ALA B 1 392 ? 23.578 30.922 11.172 1 92.31 392 ALA B N 1
ATOM 6311 C CA . ALA B 1 392 ? 24.266 31.906 12.008 1 92.31 392 ALA B CA 1
ATOM 6312 C C . ALA B 1 392 ? 25.719 32.062 11.57 1 92.31 392 ALA B C 1
ATOM 6314 O O . ALA B 1 392 ? 26.344 33.094 11.844 1 92.31 392 ALA B O 1
ATOM 6315 N N . ARG B 1 393 ? 26.203 31.109 10.883 1 89.88 393 ARG B N 1
ATOM 6316 C CA . ARG B 1 393 ? 27.594 31.141 10.445 1 89.88 393 ARG B CA 1
ATOM 6317 C C . ARG B 1 393 ? 27.703 31.766 9.062 1 89.88 393 ARG B C 1
ATOM 6319 O O . ARG B 1 393 ? 28.812 32.094 8.609 1 89.88 393 ARG B O 1
ATOM 6326 N N . ILE B 1 394 ? 26.703 31.844 8.352 1 83.25 394 ILE B N 1
ATOM 6327 C CA . ILE B 1 394 ? 26.719 32.406 7.012 1 83.25 394 ILE B CA 1
ATOM 6328 C C . ILE B 1 394 ? 26.75 33.938 7.098 1 83.25 394 ILE B C 1
ATOM 6330 O O . ILE B 1 394 ? 25.891 34.562 7.734 1 83.25 394 ILE B O 1
ATOM 6334 N N . PRO B 1 395 ? 27.922 34.531 6.57 1 70.94 395 PRO B N 1
ATOM 6335 C CA . PRO B 1 395 ? 28.016 36 6.602 1 70.94 395 PRO B CA 1
ATOM 6336 C C . PRO B 1 395 ? 26.875 36.656 5.848 1 70.94 395 PRO B C 1
ATOM 6338 O O . PRO B 1 395 ? 26.422 36.156 4.82 1 70.94 395 PRO B O 1
ATOM 6341 N N . LYS B 1 396 ? 26.094 37.5 6.492 1 59.56 396 LYS B N 1
ATOM 6342 C CA . LYS B 1 396 ? 25.031 38.25 5.844 1 59.56 396 LYS B CA 1
ATOM 6343 C C . LYS B 1 396 ? 25.609 39.219 4.797 1 59.56 396 LYS B C 1
ATOM 6345 O O . LYS B 1 396 ? 26.547 39.969 5.078 1 59.56 396 LYS B O 1
ATOM 6350 N N . PHE B 1 397 ? 25.766 38.781 3.584 1 49.81 397 PHE B N 1
ATOM 6351 C CA . PHE B 1 397 ? 26.281 39.719 2.594 1 49.81 397 PHE B CA 1
ATOM 6352 C C . PHE B 1 397 ? 25.391 40.969 2.516 1 49.81 397 PHE B C 1
ATOM 6354 O O . PHE B 1 397 ? 24.188 40.844 2.275 1 49.81 397 PHE B O 1
ATOM 6361 N N . GLU B 1 398 ? 25.516 41.844 3.283 1 39.25 398 GLU B N 1
ATOM 6362 C CA . GLU B 1 398 ? 24.891 43.156 3.07 1 39.25 398 GLU B CA 1
ATOM 6363 C C . GLU B 1 398 ? 25.219 43.688 1.677 1 39.25 398 GLU B C 1
ATOM 6365 O O . GLU B 1 398 ? 26.375 43.812 1.308 1 39.25 398 GLU B O 1
ATOM 6370 N N . VAL B 1 399 ? 24.375 43.406 0.718 1 39.34 399 VAL B N 1
ATOM 6371 C CA . VAL B 1 399 ? 24.516 44.219 -0.485 1 39.34 399 VAL B CA 1
ATOM 6372 C C . VAL B 1 399 ? 24.5 45.688 -0.114 1 39.34 399 VAL B C 1
ATOM 6374 O O . VAL B 1 399 ? 23.578 46.156 0.544 1 39.34 399 VAL B O 1
ATOM 6377 N N . PRO B 1 400 ? 25.641 46.312 -0.273 1 35.81 400 PRO B N 1
ATOM 6378 C CA . PRO B 1 400 ? 25.609 47.75 -0.081 1 35.81 400 PRO B CA 1
ATOM 6379 C C . PRO B 1 400 ? 24.484 48.438 -0.859 1 35.81 400 PRO B C 1
ATOM 6381 O O . PRO B 1 400 ? 24.188 48.031 -1.99 1 35.81 400 PRO B O 1
ATOM 6384 N N . LEU B 1 401 ? 23.453 48.906 -0.223 1 35.03 401 LEU B N 1
ATOM 6385 C CA . LEU B 1 401 ? 22.531 49.844 -0.87 1 35.03 401 LEU B CA 1
ATOM 6386 C C . LEU B 1 401 ? 23.297 50.875 -1.677 1 35.03 401 LEU B C 1
ATOM 6388 O O . LEU B 1 401 ? 24.047 51.688 -1.113 1 35.03 401 LEU B O 1
ATOM 6392 N N . GLU B 1 402 ? 23.953 50.469 -2.791 1 28.42 402 GLU B N 1
ATOM 6393 C CA . GLU B 1 402 ? 24.188 51.656 -3.625 1 28.42 402 GLU B CA 1
ATOM 6394 C C . GLU B 1 402 ? 22.875 52.219 -4.152 1 28.42 402 GLU B C 1
ATOM 6396 O O . GLU B 1 402 ? 21.953 51.469 -4.504 1 28.42 402 GLU B O 1
#

Radius of gyration: 29.99 Å; Cα contacts (8 Å, |Δi|>4): 1753; chains: 2; bounding box: 60×92×64 Å

Foldseek 3Di:
DPPQKDKDWDAAPLQVVLSVLLSCCVVVPVFPAKKWKWKDFPRRTHTTMIIGALEVVVRHIQDSFFKEFQFQLLLQLLLLLVLLCVQVVLDDQLAQLCVQPVLLPPQPQRRPGNWLLLQQQSQDLAFPAAADLVCLQDLVSLVVSNSVGHRNDHGPPAHADRRQVSLSVSQQSCLSSPPVSDGSQRCCVVVPCVVPVQFKGQADDPVVLVRYRQAAEADPVSQVVLCVVPVVLVQQCCLCPVCPHSNVNRQNNHVVQHRDPSSLSPVSNLNSRRSRTGMMHHQVSSQVRVLCLLVCVSHHPVSSVPQQDAPDFWGQHRRRGGTWGTTSSWTWDAAPVGAIWIGAKRFQEWDWTAGNVRRMIMTMDGRYGYSDIDCSSPSVVSSSVSVVVSSVVDPPPPPPPD/DPPQKDKDWDAAPLQVVLSVLLSVCVVVCVFPAKKWKWKDFPRRTHTTMIIGALEVVVRHIQDSFFKEFQFQLLLQLLLLLVLLCVQVVLDDQLDQLCVLPVLLPPQPQRRPGNWLLLQQQSQDLAFPAAADLVCLQDLVSLVVSNSVGHRNDHGPPAHADRRFVSLSVSQQSCLSSPPVSDGSQRCCVVPPCVVPVQFKGQADDPVVLVRYRQAAEADPVSQVVLCVVPVVLVQQCCLCPVCPHSNVNRQNNHVVQHRDPSSLSPVSNLNSRRSRTGMMHHQVSSQVRVLCLLVCVSHHPVSSVPQQDAPDFWGQHRRRGGTWGGTSSWTWDAAPVGAIWIGAKRFQGWDWTAGNVRSMIMTMDGRYGYSDIDCSSPSVVSSSVSVVVSSVPDPPPPPPPD

Nearest PDB structures (foldseek):
  5gmx-assembly2_B  TM=8.900E-01  e=1.715E-28  uncultured bacterium
  5gkv-assembly1_A  TM=8.624E-01  e=1.882E-29  Caulobacter vibrioides CB15
  7y3z-assembly4_C  TM=8.477E-01  e=1.084E-2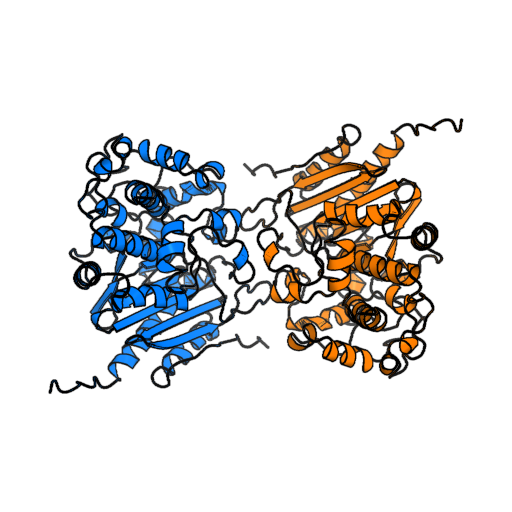9  Acinetobacter
  8j5v-assembly1_A  TM=8.938E-01  e=5.779E-28  Pseudomonas putida
  3zyt-assembly1_A  TM=8.819E-01  e=1.201E-23  Paenarthrobacter nitroguajacolicus

Secondary structure (DSSP, 8-state):
---PPPEEEEE-GGGHHHHHHHHHHHHTTS-SSEEEEEEEETTEEEEEEEEEEEEGGGTEE--TT-BEEEETHHHHHHHHHHHHHHHTTS--TTSBGGGT-GGGGGGGTTT-BHHHHHTT-SS-SS-SSPPPHHHHT-HHHHHHHHHHPPPSS-TTSSB---TTHHHHHHHHHHHHHSTT---HHHHHIIIIIHHHT--EESS--GGGGGGBPPPBPPPHHHHHHHHHH-THHHHHHHHHT-TTSHHHHHHHTTGGG-SSGGGGG-HHHHTT--TTTBEEE-HHHHHHHHHHHHHTSSS-HHHHHHHHS-SS--EEETTTTEEEEEETTEEEEE-TTS-EEEEEEEGGGEEEEEEGGGTEEEEEEESBPPS--GGG-HHHHHHHHHHHHHHHHS--------/---PPPEEEEE-GGGHHHHHHHHHHHHTTS-SSEEEEEEEETTEEEEEEEEEEEEGGGTEEP-TT-BEEEETHHHHHHHHHHHHHHHTTS--TTSBGGGT-GGGGGGGTTT-BHHHHHTT-SS-SS-SSPPPHHHHT-HHHHHHHHHHPPPSS-TTSSB---TTHHHHHHHHHHHHHSTT---HHHHHIIIIIIHHT--EESS--GGGGGGBPPPBPPPHHHHHHHHHH-THHHHHHHHHT-TTSHHHHHHHTTGGG-SSGGGGGSHHHHTT--TTTBEEE-HHHHHHHHHHHHHTSSS-HHHHHHHHS-SS--EEETTTTEEEEEETTEEEEE-TTS-EEEEEEEGGGEEEEEEGGGTEEEEEEESBPPS--GGG-HHHHHHHHHHHHHHHHS--------

pLDDT: mean 95.36, std 8.86, range [28.28, 98.94]

Solvent-accessible surface area (backbone atoms only — not comparable to full-atom values): 40390 Å² total; per-residue (Å²): 125,82,75,78,74,54,72,50,70,51,55,38,78,84,42,49,67,40,56,54,52,56,50,45,32,44,77,72,59,74,47,83,32,21,39,29,40,18,30,32,48,78,88,35,78,38,32,42,36,34,21,33,17,24,33,64,88,23,60,28,60,40,52,94,76,36,26,31,69,34,23,29,31,22,24,27,57,45,21,50,54,50,50,40,39,38,68,70,65,68,48,52,56,78,37,41,44,33,80,57,37,58,68,48,23,36,64,82,38,55,77,40,25,46,32,31,48,42,31,22,13,43,23,48,30,43,59,99,52,67,58,50,72,72,40,62,73,26,70,67,52,45,50,51,52,55,24,67,47,52,54,81,45,67,61,70,73,53,41,30,56,29,71,52,41,37,14,59,50,50,31,54,53,42,21,52,57,37,91,83,48,42,43,56,32,55,45,41,41,62,70,38,20,65,72,67,68,33,58,52,35,38,16,77,49,57,72,48,43,62,39,48,34,48,60,40,76,59,48,69,70,57,35,54,53,49,38,72,72,37,65,64,50,59,53,29,45,55,26,49,67,24,79,88,28,48,38,32,41,29,52,45,23,45,43,88,49,40,91,54,81,48,28,59,64,15,56,79,60,28,39,52,26,44,44,16,34,42,16,34,28,25,28,56,26,54,24,50,56,53,43,36,49,78,68,42,75,70,36,54,71,67,53,41,57,59,64,51,48,78,88,66,72,68,41,63,20,70,16,53,58,45,69,44,30,54,52,65,28,28,34,50,48,68,43,99,85,65,48,50,23,28,26,21,42,6,73,29,39,15,35,38,37,36,22,72,90,73,36,32,24,40,12,33,36,46,32,35,31,43,81,25,48,50,91,53,20,64,70,57,47,56,44,51,50,44,50,55,55,43,55,72,66,50,78,78,76,72,72,74,85,121,124,82,75,78,73,54,72,50,71,52,57,39,80,82,42,49,66,40,56,54,52,57,50,44,32,46,76,73,59,75,47,84,31,20,40,30,39,17,30,32,48,79,89,37,80,39,31,43,36,33,21,31,17,24,32,65,86,23,61,28,61,37,50,93,75,36,26,31,70,35,23,29,32,20,23,28,56,43,20,49,56,50,50,40,38,38,68,69,64,69,48,53,56,80,38,41,44,32,81,58,38,57,68,47,22,36,65,82,37,56,77,41,26,43,31,31,48,42,31,23,14,44,23,47,29,41,60,99,52,66,57,49,72,71,41,62,74,27,70,68,55,45,49,52,52,55,23,67,47,53,53,81,47,66,61,70,72,52,40,30,54,28,72,52,42,38,14,59,51,51,32,53,52,43,21,51,56,38,92,82,48,40,42,56,33,54,44,41,40,62,70,37,20,65,71,66,68,33,58,51,37,38,16,78,49,57,73,48,44,60,39,49,33,48,59,38,76,60,49,67,70,56,38,53,52,49,38,72,73,36,66,64,48,56,52,28,44,55,26,50,69,25,80,86,29,48,38,34,41,27,53,45,23,47,42,88,49,40,92,55,81,48,28,59,65,16,53,79,60,29,40,53,28,44,45,17,33,43,15,33,29,26,28,57,27,55,24,51,55,53,43,35,47,78,69,42,74,71,34,53,71,68,53,40,56,60,64,52,47,78,90,66,72,69,41,61,20,69,17,54,58,46,68,44,32,52,50,65,27,26,33,50,46,68,44,98,84,64,48,50,22,29,27,21,43,6,72,29,41,15,35,37,37,35,23,70,90,73,36,32,25,39,11,33,36,46,32,35,30,43,81,26,48,50,91,53,19,64,69,56,47,57,44,52,50,43,50,53,56,42,53,72,67,50,78,79,75,71,71,73,85,121

Sequence (804 aa):
MKRAIPIHGTVDELFSDVKESFSKNFKEGWEKAGAAFCVIHRGHVVVDLWGGYADVECNKEWKEDTISTVFSCTKSATAICFAMLVDRGLCDYSDKVTKYWPEFGANGKEDITIDMVLSHTAGIPYFNKRITFDELLDNEKIAKIIETQAPIFPPGSKTAYQPLTFGWMADQIFRKIEPQNRTVGQFFRDELAIKHHIDMHIGDCTAEENRLARLFKMSRLLAVREFGYDKMLANMARYYYNPRGYFQRAMDNMRDFGSDFTIYNNSDLRITGQPGVNGVASARALAQLHQLILDGSILSSEAVKKISTPVNGPSFDHTLGEPQVKERGFTYDKSPKGSWQFGHPGVGGQIVRADPENELVIAYLTNAMKAGVGDHVFTYMRLQKKVYDTLARIPKFEVPLEMKRAIPIHGTVDELFSDVKESFSKNFKEGWEKAGAAFCVIHRGHVVVDLWGGYADVECNKEWKEDTISTVFSCTKSATAICFAMLVDRGLCDYSDKVTKYWPEFGANGKEDITIDMVLSHTAGIPYFNKRITFDELLDNEKIAKIIETQAPIFPPGSKTAYQPLTFGWMADQIFRKIEPQNRTVGQFFRDELAIKHHIDMHIGDCTAEENRLARLFKMSRLLAVREFGYDKMLANMARYYYNPRGYFQRAMDNMRDFGSDFTIYNNSDLRITGQPGVNGVASARALAQLHQLILDGSILSSEAVKKISTPVNGPSFDHTLGEPQVKERGFTYDKSPKGSWQFGHPGVGGQIVRADPENELVIAYLTNAMKAGVGDHVFTYMRLQKKVYDTLARIPKFEVPLE

Organism: NCBI:txid2777116

InterPro domains:
  IPR001466 Beta-lactamase-related [PF00144] (22-372)
  IPR012338 Beta-lactamase/transpeptidase-like [G3DSA:3.40.710.10] (8-395)
  IPR012338 Beta-lactamase/transpeptidase-like [SSF56601] (12-378)
  IPR052907 Beta-lactamase/esterase domain-containing protein [PTHR43319] (2-400)